Protein AF-A0A9P8DN96-F1 (afdb_monomer)

Mean predicted aligned error: 19.26 Å

Sequence (983 aa):
MSELDTTSGEGISDIEMGNIHRPLRRQDTARFALSTRSTFSTPLGRCNEANKQKIEEDDEVQRGKFRLEDLNIDVTQIISSLRSDLHFPVKEGYAMEDLPKFDDLTRYGITEDKERDLWEFEVHRLKDAASSVEPPFLEGDPVWFGQADTSGYNCLHRLAMQVSYAIDICIHDNELVMLEHEPRLANDTSYDIAHRRICKIFDQDQGSIRYKRRIKIDSHNDEALHDLLNYITAVLARLLMRSMNGKLWVDNCITVLAKFAAKCKIVGVDLPTAFEKTLQAHKDCQYRIAHESDVRGAQNAVEAIVSKSDDDRLAKQQKALQEDIDTSGARYFLEMDTFRHFISMLIESANVDLKWNEESEQKADIFETSTVIYHTGFDGKRTQLCQERDGNIGAASDQRVIDFAGVAFHIGLEIWEYLRQFDDREAPSYTTVTWSRKSFSESESTSRNTIKPHDTQVQLGNMKEIIGAMVPYMMYCGSFASALSTFANVVMTISDPSTPVRYYRQEPYLTTARINTSEYKRLRPPKVTGLARNVFETDMAKKARCGELNNQLQKKKFEVGQHWTIDEKAVIIQHGWYSYITLGVCAFMIAGGVAAIAIGEKANGVDPSNLTALAWAAAGFAMVFFKSLRVQDWPWRDFLRGRVVCRSVSEVVSVTRMHHQDLIAILLRMESRNVLHTRGPFNTLFSRKADDGFSIDVPLLTNTVIDGGYIFIRVDSNAGPALVALRTSNAGIYHSISQKDGLEDGEGFVCRDLIDATGLEVRGHDKPLPFYAISTNDLRWNRLLALRYLIASDTTVTTLATTATTALVETTSTAVAESTTTTEEPACVETQVVVNPGFDDSASSKSPWSGDGSIITDGANSAPNAISFVFSNGGGDAQISQTLTKLDGTYRLSYNWGVFSGVGVGAGFSCSITPKVGGDVLLGVYPGDYTGWIPESQTWSSAGNAVAQADLSLVLACSGEYDQLTINVDDITFTKLCGPQAS

pLDDT: mean 73.38, std 22.49, range [20.88, 97.75]

Radius of gyration: 34.82 Å; Cα contacts (8 Å, |Δi|>4): 1584; chains: 1; bounding box: 104×92×98 Å

Organism: NCBI:txid1042133

Secondary structure (DSSP, 8-state):
-------------------------S-TTS-----------------SHHHHHHHHHHHHHT-----GGG----HHHHHHHTTTTT-EEEETTEEE-S---TT-STTTT--HHHHHHHHHHHHHHHHHHHH-SSPP---S-HHHH-BSSHHHHHHHHHHHHHHHHHHHHHHHHHHHHHHHH-TTT--HHHHHHHHHHHHHHEETTTTEE--SS--S-SSSHHHHHHHHHHHHHHHHHHHHHHHEE-HHHHHHHHHHHHHHHHHHHHHHHTHHHHHHHHHHHHHHHHHHHHHHHHHTTSSSSSGGGS---HHHHHHHHHHHHHH-TTTSSHHHHHHHHHHHHHHHHHHHHHHHTTS--TTSSS-TT--EEEEEEEE-SSTT-EEEEEE-TTS-EEEE--HHHHHHHHHHHHHHHHHHTTSPPP--SS-S--EEEEEEEEE--TT--S---------EEEEE-BHHHHHHHHHHHHHHSSSHHHHHHHHHHHHHHHS-TTS--EE-PPPPEEEEEEEEEHHHHHT--TT---HHHHHHHSHHHHHTTS-HHHHHHHHHHHHHHHTSEE-SS-EEEE-HHHHHHHHHHHHHHHHHHHHHHHS----TT--HHHHHHHHHHHHHHHHHHHHHTT-S---HHHHTTTEEEE-BHHHHHHHH---HHHHHHHHHHHTTTS---EESTT-TT-S-B-TTSEE--SPEEHHHHHHTTEEEEEEEETTEEEEEEEE--TT-S-EEE-SSS-S-STTSEEE-----GGG-----S-SPPPPEE-B-----EEEEEE------TT-EEE--------PPPP-------------PPPP---EE--SSTTSTT-TT--TT-EES-EEESSS-SSSS-EEEEEEETTEEEEEEEEEEEEE-SEEEEEEEEEEEEEES--SEEEEEEEEEETTEE-PPB---S----EEEEEEEE-TT--EEEEEEEEEEEEEEE-SEEEEEEEEEEEEE--GGG--

Foldseek 3Di:
DDDDDDDDDDDDDDDDDDDDDDDDDDDPPFPPCDDDPDPPDDDDDDDDPVVVVVVVVVVVVQQDADDLVPQDFDLVVLLVCLPLCAWPDLDDVDTDGNHDDALDCVLLPDDPVRLSVQLSVLLVLLCCLQSDPAFDAQDDDLPQQWWLDLVSLVSLQLLLVLLLLLLLLSQLLLLLSCCQPPVLPRDVPSNVVSVVVLVQQADQVVLDGPDPDDSADDPCRLVNSLSLLSRLLSLVSNLQSNWWDFPLSSSLLSSLSSSSSSSSSSCSVPVSVSSNSSVVSVVVSVVVVVVVDVVVDDDDDPPVPPDDDVVVSVVSVVVVVVPPSSPDCVLVSLSNCLSSVLVSVLSNLLSVLSHEPPPDPDRSSQFKKKKKWAAQLAPRWIKIWIQGGNGWIKIATAQSLVQSLVSLVVSLCSQVVPQDADDPPPDPKKKKKWKFKDAPDPDPPDDPDPPDTPTDMGIGTTVSVVSSNSSSVSCNHDLNSLSVVVSQVSQQVSDDPVGGMGTNRDHDMIMMMMMHMPNNVVPFDPLFDAEVVQVCVDVSRVCSVVRPPVNVVLNVVLVQVVPWDFDQAWTKDQQQVLLVVLVVVLVVLLVVLVVLVVPPDDPPPDDSVVSNVVSNVVSVVSSVVSQCQQEPDADPVQSNVRMGIAQELSSCCSRPVDDSLSVLLSCLQCLSPHNFAEDEWACPSRPHHDPSTRYHHDWHWPSSVSSSAKQWFWFQFPLGIKIKIDGHHNNGSMDMDDQAWWLPPQPIKMFPPDPPCPPDPDPDPPDDADETEIDRDTTHGDHGRYSDDPPPPGHTYTYDDDDDDDDDDDDDDDDDDDDDDDDDPPADDWAWQDDCQFCPPDQFDSPPKDWDFGWDQPQGPPPRIWTKDKDFDFWDKTKIKHKTFFAFAKKKKKKKKWWADFAQADPWKWKWWWKDKAPRTDDIDIDTDGTRIDMDMDMDTPVRDTDGMTMTMIMMIMGHGTRMTMMIMGRTTIIHDDDPVRD

Nearest PDB structures (foldseek):
  2zex-assembly1_A  TM=6.547E-01  e=2.266E-07  Caldanaerobius polysaccharolyticus
  8qpq-assembly1_TA  TM=4.634E-01  e=6.586E-05  Haloferax tailed virus 1
  5w6h-assembly1_C  TM=5.879E-01  e=4.052E-04  Kuttervirus CBA120
  8iqe-assembly1_D  TM=6.387E-01  e=3.882E-03  Klebsiella phage VLC6
  8h3s-assembly1_A  TM=5.388E-01  e=3.399E-03  Homo sapiens

Solvent-accessible surface area (backbone atoms only — not comparable to full-atom values): 55666 Å² total; per-residue (Å²): 133,81,86,78,92,88,89,87,85,87,88,81,82,89,80,85,85,81,82,90,82,82,91,80,83,96,67,94,84,74,80,91,80,66,72,83,85,80,83,82,87,76,83,93,78,93,68,72,62,66,56,48,51,51,53,55,51,55,64,58,75,49,70,47,68,80,51,80,89,73,66,82,78,63,60,73,60,34,55,62,55,71,47,38,28,58,52,34,79,74,49,94,97,39,64,48,61,79,44,87,69,73,68,68,45,51,88,79,73,44,51,72,68,59,46,49,56,44,32,50,51,33,40,53,54,37,50,50,40,43,70,46,88,66,62,72,67,61,62,84,62,54,77,64,39,28,41,38,36,59,65,16,39,46,44,44,21,34,46,34,51,42,51,50,50,21,48,32,52,55,48,32,58,42,34,51,54,26,54,75,74,44,58,90,74,36,52,65,68,61,32,52,50,24,47,53,52,49,62,69,43,40,36,79,92,74,75,41,69,67,60,97,60,82,57,76,56,94,58,62,42,59,60,51,44,43,30,50,51,50,33,57,50,26,52,47,42,32,42,55,65,57,38,40,48,31,65,76,54,56,43,48,52,46,43,51,52,14,38,49,52,48,42,34,51,56,37,45,69,43,47,69,66,39,52,53,51,52,55,46,52,48,53,55,48,54,52,50,55,54,58,49,47,70,72,59,73,83,77,92,79,72,80,72,82,80,71,93,54,60,56,58,51,57,50,49,52,53,47,52,65,68,73,54,60,89,79,62,62,59,58,60,56,50,58,49,48,55,56,50,56,46,51,50,51,45,53,49,41,37,37,52,68,52,34,66,61,85,93,46,96,60,58,71,39,53,37,60,28,30,28,37,37,41,52,71,53,47,77,88,38,49,36,38,44,29,34,42,58,83,61,26,42,32,30,25,31,23,70,60,24,54,27,41,22,46,50,23,44,52,56,29,47,54,35,56,75,67,56,72,69,55,80,73,87,80,63,92,44,32,33,35,42,38,36,43,77,45,73,75,67,85,86,77,86,80,73,87,70,84,76,69,83,76,69,46,68,44,35,33,47,38,27,44,62,45,50,51,51,44,44,37,44,25,35,37,42,66,58,25,21,25,55,50,43,53,47,52,53,52,52,46,70,73,34,52,87,90,58,54,46,46,65,38,62,60,80,74,57,39,38,39,43,33,44,36,24,46,56,31,63,71,76,50,60,95,87,54,48,58,56,62,64,32,50,71,71,31,64,64,52,45,48,47,70,71,28,73,71,56,27,55,52,49,35,56,54,48,58,58,55,72,74,45,51,66,41,52,38,32,47,34,40,86,49,40,69,58,40,54,48,52,52,48,53,31,50,48,39,39,50,51,20,54,48,52,54,70,55,76,72,80,58,88,91,65,60,48,66,57,49,28,53,48,23,47,52,50,29,51,51,49,54,54,50,69,51,53,75,51,34,89,74,65,56,66,80,33,44,77,66,15,36,46,57,26,48,33,51,66,29,45,27,62,72,69,69,52,55,67,57,61,53,50,16,49,50,54,47,37,52,91,76,52,62,56,23,29,19,61,66,45,32,81,90,50,90,47,65,40,95,83,24,22,26,32,79,60,77,43,38,58,67,32,45,41,69,19,34,37,47,72,36,40,33,35,29,92,90,44,51,27,38,40,39,49,69,39,40,80,71,29,52,57,46,70,48,66,39,76,55,50,38,79,61,72,85,45,43,29,27,66,83,60,75,72,67,89,80,61,85,78,87,70,91,88,64,88,60,69,73,43,58,56,45,65,54,64,54,50,45,82,47,76,51,29,52,60,76,78,81,58,80,83,30,40,39,41,49,87,75,80,84,79,82,79,85,75,82,87,80,88,83,89,82,93,78,85,91,78,90,76,84,69,78,81,76,76,68,70,43,70,70,58,70,60,38,34,34,61,88,32,99,85,45,60,64,79,48,44,75,53,61,43,80,39,66,78,85,35,86,53,79,58,17,18,41,36,37,80,36,48,72,28,32,48,75,46,38,37,34,36,82,39,64,67,46,72,44,32,29,40,39,32,32,31,35,28,31,75,52,67,38,71,62,58,98,39,46,48,32,34,46,31,39,30,56,54,89,47,75,52,83,58,48,67,52,58,63,81,37,66,84,43,82,46,77,50,79,50,63,47,84,82,43,76,39,66,64,41,39,41,32,43,41,36,40,39,37,42,39,24,52,30,40,32,40,37,41,27,52,43,41,41,26,35,50,45,72,86,76,56,113

Structure (mmCIF, N/CA/C/O backbone):
data_AF-A0A9P8DN96-F1
#
_entry.id   AF-A0A9P8DN96-F1
#
loop_
_atom_site.group_PDB
_atom_site.id
_atom_site.type_symbol
_atom_site.label_atom_id
_atom_site.label_alt_id
_atom_site.label_comp_id
_atom_site.label_asym_id
_atom_site.label_entity_id
_atom_site.label_seq_id
_atom_site.pdbx_PDB_ins_code
_atom_site.Cartn_x
_atom_site.Cartn_y
_atom_site.Cartn_z
_atom_site.occupancy
_atom_site.B_iso_or_equiv
_atom_site.auth_seq_id
_atom_site.auth_comp_id
_atom_site.auth_asym_id
_atom_site.auth_atom_id
_atom_site.pdbx_PDB_model_num
ATOM 1 N N . MET A 1 1 ? -21.636 57.018 34.231 1.00 31.56 1 MET A N 1
ATOM 2 C CA . MET A 1 1 ? -21.429 58.219 35.073 1.00 31.56 1 MET A CA 1
ATOM 3 C C . MET A 1 1 ? -20.075 58.073 35.743 1.00 31.56 1 MET A C 1
ATOM 5 O O . MET A 1 1 ? -19.783 56.955 36.140 1.00 31.56 1 MET A O 1
ATOM 9 N N . SER A 1 2 ? -19.303 59.162 35.829 1.00 28.38 2 SER A N 1
ATOM 10 C CA . SER A 1 2 ? -18.057 59.301 36.613 1.00 28.38 2 SER A CA 1
ATOM 11 C C . SER A 1 2 ? -16.986 58.204 36.451 1.00 28.38 2 SER A C 1
ATOM 13 O O . SER A 1 2 ? -16.867 57.303 37.277 1.00 28.38 2 SER A O 1
ATOM 15 N N . GLU A 1 3 ? -16.180 58.343 35.397 1.00 23.12 3 GLU A N 1
ATOM 16 C CA . GLU A 1 3 ? -14.774 58.821 35.466 1.00 23.12 3 GLU A CA 1
ATOM 17 C C . GLU A 1 3 ? -14.313 59.417 36.830 1.00 23.12 3 GLU A C 1
ATOM 19 O O . GLU A 1 3 ? -15.134 59.990 37.547 1.00 23.12 3 GLU A O 1
ATOM 24 N N . LEU A 1 4 ? -13.032 59.409 37.239 1.00 27.17 4 LEU A N 1
ATOM 25 C CA . LEU A 1 4 ? -11.753 59.002 36.607 1.00 27.17 4 LEU A CA 1
ATOM 26 C C . LEU A 1 4 ? -10.654 58.828 37.699 1.00 27.17 4 LEU A C 1
ATOM 28 O O . LEU A 1 4 ? -10.848 59.326 38.805 1.00 27.17 4 LEU A O 1
ATOM 32 N N . ASP A 1 5 ? -9.497 58.247 37.325 1.00 24.75 5 ASP A N 1
ATOM 33 C CA . ASP A 1 5 ? -8.143 58.446 37.918 1.00 24.75 5 ASP A CA 1
ATOM 34 C C . ASP A 1 5 ? -7.866 58.037 39.390 1.00 24.75 5 ASP A C 1
ATOM 36 O O . ASP A 1 5 ? -8.765 57.995 40.221 1.00 24.75 5 ASP A O 1
ATOM 40 N N . THR A 1 6 ? -6.641 57.724 39.856 1.00 26.05 6 THR A N 1
ATOM 41 C CA . THR A 1 6 ? -5.240 57.545 39.341 1.00 26.05 6 THR A CA 1
ATOM 42 C C . THR A 1 6 ? -4.488 56.690 40.416 1.00 26.05 6 THR A C 1
ATOM 44 O O . THR A 1 6 ? -5.012 56.579 41.523 1.00 26.05 6 THR A O 1
ATOM 47 N N . THR A 1 7 ? -3.292 56.066 40.347 1.00 25.69 7 THR A N 1
ATOM 48 C CA . THR A 1 7 ? -2.218 55.608 39.400 1.00 25.69 7 THR A CA 1
ATOM 49 C C . THR A 1 7 ? -1.186 54.835 40.278 1.00 25.69 7 THR A C 1
ATOM 51 O O . THR A 1 7 ? -1.193 55.051 41.487 1.00 25.69 7 THR A O 1
ATOM 54 N N . SER A 1 8 ? -0.207 54.017 39.859 1.00 24.66 8 SER A N 1
ATOM 55 C CA . SER A 1 8 ? 0.212 53.313 38.618 1.00 24.66 8 SER A CA 1
ATOM 56 C C . SER A 1 8 ? 1.444 52.439 38.977 1.00 24.66 8 SER A C 1
ATOM 58 O O . SER A 1 8 ? 2.159 52.815 39.905 1.00 24.66 8 SER A O 1
ATOM 60 N N . GLY A 1 9 ? 1.781 51.367 38.241 1.00 22.97 9 GLY A N 1
ATOM 61 C CA . GLY A 1 9 ? 3.020 50.605 38.513 1.00 22.97 9 GLY A CA 1
ATOM 62 C C . GLY A 1 9 ? 3.335 49.458 37.541 1.00 22.97 9 GLY A C 1
ATOM 63 O O . GLY A 1 9 ? 2.833 48.362 37.731 1.00 22.97 9 GLY A O 1
ATOM 64 N N . GLU A 1 10 ? 4.167 49.757 36.538 1.00 24.59 10 GLU A N 1
ATOM 65 C CA . GLU A 1 10 ? 5.021 48.860 35.724 1.00 24.59 10 GLU A CA 1
ATOM 66 C C . GLU A 1 10 ? 4.497 47.454 35.346 1.00 24.59 10 GLU A C 1
ATOM 68 O O . GLU A 1 10 ? 4.572 46.501 36.118 1.00 24.59 10 GLU A O 1
ATOM 73 N N . GLY A 1 11 ? 4.086 47.305 34.081 1.00 23.06 11 GLY A N 1
ATOM 74 C CA . GLY A 1 11 ? 4.017 46.012 33.391 1.00 23.06 11 GLY A CA 1
ATOM 75 C C . GLY A 1 11 ? 5.224 45.813 32.466 1.00 23.06 11 GLY A C 1
ATOM 76 O O . GLY A 1 11 ? 5.764 46.789 31.942 1.00 23.06 11 GLY A O 1
ATOM 77 N N . ILE A 1 12 ? 5.627 44.559 32.245 1.00 23.53 12 ILE A N 1
ATOM 78 C CA . ILE A 1 12 ? 6.636 44.171 31.248 1.00 23.53 12 ILE A CA 1
ATOM 79 C C . ILE A 1 12 ? 5.972 43.247 30.220 1.00 23.53 12 ILE A C 1
ATOM 81 O O . ILE A 1 12 ? 5.240 42.337 30.592 1.00 23.53 12 ILE A O 1
ATOM 85 N N . SER A 1 13 ? 6.243 43.558 28.951 1.00 23.08 13 SER A N 1
ATOM 86 C CA . SER A 1 13 ? 5.777 42.956 27.693 1.00 23.08 13 SER A CA 1
ATOM 87 C C . SER A 1 13 ? 5.281 41.507 27.712 1.00 23.08 13 SER A C 1
ATOM 89 O O . SER A 1 13 ? 5.973 40.602 28.181 1.00 23.08 13 SER A O 1
ATOM 91 N N . ASP A 1 14 ? 4.158 41.307 27.026 1.00 23.97 14 ASP A N 1
ATOM 92 C CA . ASP A 1 14 ? 3.633 40.024 26.570 1.00 23.97 14 ASP A CA 1
ATOM 93 C C . ASP A 1 14 ? 4.664 39.207 25.767 1.00 23.97 14 ASP A C 1
ATOM 95 O O . ASP A 1 14 ? 5.520 39.753 25.066 1.00 23.97 14 ASP A O 1
ATOM 99 N N . ILE A 1 15 ? 4.535 37.879 25.828 1.00 21.77 15 ILE A N 1
ATOM 100 C CA . ILE A 1 15 ? 5.179 36.936 24.906 1.00 21.77 15 ILE A CA 1
ATOM 101 C C . ILE A 1 15 ? 4.061 36.092 24.295 1.00 21.77 15 ILE A C 1
ATOM 103 O O . ILE A 1 15 ? 3.437 35.280 24.979 1.00 21.77 15 ILE A O 1
ATOM 107 N N . GLU A 1 16 ? 3.779 36.315 23.014 1.00 21.89 16 GLU A N 1
ATOM 108 C CA . GLU A 1 16 ? 2.697 35.637 22.301 1.00 21.89 16 GLU A CA 1
ATOM 109 C C . GLU A 1 16 ? 3.045 34.164 22.031 1.00 21.89 16 GLU A C 1
ATOM 111 O O . GLU A 1 16 ? 4.085 33.845 21.452 1.00 21.89 16 GLU A O 1
ATOM 116 N N . MET A 1 17 ? 2.155 33.243 22.416 1.00 21.45 17 MET A N 1
ATOM 117 C CA . MET A 1 17 ? 2.276 31.831 22.040 1.00 21.45 17 MET A CA 1
ATOM 118 C C . MET A 1 17 ? 1.850 31.643 20.578 1.00 21.45 17 MET A C 1
ATOM 120 O O . MET A 1 17 ? 0.663 31.668 20.253 1.00 21.45 17 MET A O 1
ATOM 124 N N . GLY A 1 18 ? 2.833 31.468 19.692 1.00 22.28 18 GLY A N 1
ATOM 125 C CA . GLY A 1 18 ? 2.618 31.334 18.250 1.00 22.28 18 GLY A CA 1
ATOM 126 C C . GLY A 1 18 ? 1.858 30.061 17.856 1.00 22.28 18 GLY A C 1
ATOM 127 O O . GLY A 1 18 ? 2.308 28.947 18.116 1.00 22.28 18 GLY A O 1
ATOM 128 N N . ASN A 1 19 ? 0.725 30.226 17.169 1.00 22.11 19 ASN A N 1
ATOM 129 C CA . ASN A 1 19 ? -0.093 29.117 16.673 1.00 22.11 19 ASN A CA 1
ATOM 130 C C . ASN A 1 19 ? 0.519 28.469 15.418 1.00 22.11 19 ASN A C 1
ATOM 132 O O . ASN A 1 19 ? 0.612 29.099 14.365 1.00 22.11 19 ASN A O 1
ATOM 136 N N . ILE A 1 20 ? 0.872 27.182 15.498 1.00 22.84 20 ILE A N 1
ATOM 137 C CA . ILE A 1 20 ? 1.412 26.407 14.369 1.00 22.84 20 ILE A CA 1
ATOM 138 C C . ILE A 1 20 ? 0.296 25.564 13.739 1.00 22.84 20 ILE A C 1
ATOM 140 O O . ILE A 1 20 ? 0.034 24.438 14.164 1.00 22.84 20 ILE A O 1
ATOM 144 N N . HIS A 1 21 ? -0.354 26.086 12.696 1.00 21.95 21 HIS A N 1
ATOM 145 C CA . HIS A 1 21 ? -1.322 25.343 11.879 1.00 21.95 21 HIS A CA 1
ATOM 146 C C . HIS A 1 21 ? -1.076 25.566 10.377 1.00 21.95 21 HIS A C 1
ATOM 148 O O . HIS A 1 21 ? -1.223 26.672 9.864 1.00 21.95 21 HIS A O 1
ATOM 154 N N . ARG A 1 22 ? -0.756 24.486 9.650 1.00 23.12 22 ARG A N 1
ATOM 155 C CA . ARG A 1 22 ? -0.830 24.400 8.180 1.00 23.12 22 ARG A CA 1
ATOM 156 C C . ARG A 1 22 ? -1.598 23.128 7.787 1.00 23.12 22 ARG A C 1
ATOM 158 O O . ARG A 1 22 ? -1.266 22.059 8.301 1.00 23.12 22 ARG A O 1
ATOM 165 N N . PRO A 1 23 ? -2.596 23.196 6.889 1.00 21.98 23 PRO A N 1
ATOM 166 C CA . PRO A 1 23 ? -3.298 22.014 6.397 1.00 21.98 23 PRO A CA 1
ATOM 167 C C . PRO A 1 23 ? -2.487 21.331 5.286 1.00 21.98 23 PRO A C 1
ATOM 169 O O . PRO A 1 23 ? -1.972 22.007 4.400 1.00 21.98 23 PRO A O 1
ATOM 172 N N . LEU A 1 24 ? -2.404 19.995 5.279 1.00 25.84 24 LEU A N 1
ATOM 173 C CA . LEU A 1 24 ? -1.825 19.262 4.146 1.00 25.84 24 LEU A CA 1
ATOM 174 C C . LEU A 1 24 ? -2.531 17.935 3.827 1.00 25.84 24 LEU A C 1
ATOM 176 O O . LEU A 1 24 ? -3.251 17.364 4.645 1.00 25.84 24 LEU A O 1
ATOM 180 N N . ARG A 1 25 ? -2.325 17.548 2.564 1.00 26.11 25 ARG A N 1
ATOM 181 C CA . ARG A 1 25 ? -3.023 16.584 1.697 1.00 26.11 25 ARG A CA 1
ATOM 182 C C . ARG A 1 25 ? -3.004 15.113 2.166 1.00 26.11 25 ARG A C 1
ATOM 184 O O . ARG A 1 25 ? -2.449 14.758 3.195 1.00 26.11 25 ARG A O 1
ATOM 191 N N . ARG A 1 26 ? -3.654 14.253 1.374 1.00 25.89 26 ARG A N 1
ATOM 192 C CA . ARG A 1 26 ? -4.036 12.857 1.666 1.00 25.89 26 ARG A CA 1
ATOM 193 C C . ARG A 1 26 ? -3.108 11.835 0.965 1.00 25.89 26 ARG A C 1
ATOM 195 O O . ARG A 1 26 ? -3.605 10.923 0.318 1.00 25.89 26 ARG A O 1
ATOM 202 N N . GLN A 1 27 ? -1.781 12.002 1.060 1.00 26.36 27 GLN A N 1
ATOM 203 C CA . GLN A 1 27 ? -0.774 11.249 0.268 1.00 26.36 27 GLN A CA 1
ATOM 204 C C . GLN A 1 27 ? 0.034 10.173 1.046 1.00 26.36 27 GLN A C 1
ATOM 206 O O . GLN A 1 27 ? 0.905 9.510 0.478 1.00 26.36 27 GLN A O 1
ATOM 211 N N . ASP A 1 28 ? -0.252 9.949 2.331 1.00 27.72 28 ASP A N 1
ATOM 212 C CA . ASP A 1 28 ? 0.666 9.255 3.255 1.00 27.72 28 ASP A CA 1
ATOM 213 C C . ASP A 1 28 ? 0.534 7.712 3.285 1.00 27.72 28 ASP A C 1
ATOM 215 O O . ASP A 1 28 ? 0.379 7.108 4.342 1.00 27.72 28 ASP A O 1
ATOM 219 N N . THR A 1 29 ? 0.590 7.047 2.124 1.00 27.12 29 THR A N 1
ATOM 220 C CA . THR A 1 29 ? 0.720 5.564 2.031 1.00 27.12 29 THR A CA 1
ATOM 221 C C . THR A 1 29 ? 1.716 5.057 0.978 1.00 27.12 29 THR A C 1
ATOM 223 O O . THR A 1 29 ? 1.993 3.860 0.950 1.00 27.12 29 THR A O 1
ATOM 226 N N . ALA A 1 30 ? 2.292 5.929 0.139 1.00 24.88 30 ALA A N 1
ATOM 227 C CA . ALA A 1 30 ? 3.125 5.519 -1.004 1.00 24.88 30 ALA A CA 1
ATOM 228 C C . ALA A 1 30 ? 4.622 5.898 -0.918 1.00 24.88 30 ALA A C 1
ATOM 230 O O . ALA A 1 30 ? 5.419 5.386 -1.697 1.00 24.88 30 ALA A O 1
ATOM 231 N N . ARG A 1 31 ? 5.029 6.789 0.001 1.00 24.17 31 ARG A N 1
ATOM 232 C CA . ARG A 1 31 ? 6.336 7.486 -0.075 1.00 24.17 31 ARG A CA 1
ATOM 233 C C . ARG A 1 31 ? 7.511 6.882 0.720 1.00 24.17 31 ARG A C 1
ATOM 235 O O . ARG A 1 31 ? 8.610 7.417 0.641 1.00 24.17 31 ARG A O 1
ATOM 242 N N . PHE A 1 32 ? 7.345 5.745 1.401 1.00 26.28 32 PHE A N 1
ATOM 243 C CA . PHE A 1 32 ? 8.449 5.034 2.078 1.00 26.28 32 PHE A CA 1
ATOM 244 C C . PHE A 1 32 ? 9.059 3.934 1.186 1.00 26.28 32 PHE A C 1
ATOM 246 O O . PHE A 1 32 ? 8.855 2.741 1.416 1.00 26.28 32 PHE A O 1
ATOM 253 N N . ALA A 1 33 ? 9.789 4.335 0.137 1.00 26.48 33 ALA A N 1
ATOM 254 C CA . ALA A 1 33 ? 10.378 3.411 -0.850 1.00 26.48 33 ALA A CA 1
ATOM 255 C C . ALA A 1 33 ? 11.802 3.784 -1.335 1.00 26.48 33 ALA A C 1
ATOM 257 O O . ALA A 1 33 ? 12.287 3.222 -2.320 1.00 26.48 33 ALA A O 1
ATOM 258 N N . LEU A 1 34 ? 12.489 4.707 -0.651 1.00 23.59 34 LEU A N 1
ATOM 259 C CA . LEU A 1 34 ? 13.868 5.133 -0.932 1.00 23.59 34 LEU A CA 1
ATOM 260 C C . LEU A 1 34 ? 14.624 5.293 0.407 1.00 23.59 34 LEU A C 1
ATOM 262 O O . LEU A 1 34 ? 14.101 5.965 1.286 1.00 23.59 34 LEU A O 1
ATOM 266 N N . SER A 1 35 ? 15.822 4.739 0.624 1.00 22.94 35 SER A N 1
ATOM 267 C CA . SER A 1 35 ? 16.661 3.873 -0.219 1.00 22.94 35 SER A CA 1
ATOM 268 C C . SER A 1 35 ? 17.218 2.665 0.570 1.00 22.94 35 SER A C 1
ATOM 270 O O . SER A 1 35 ? 16.972 2.482 1.757 1.00 22.94 35 SER A O 1
ATOM 272 N N . THR A 1 36 ? 17.936 1.767 -0.116 1.00 23.31 36 THR A N 1
ATOM 273 C CA . THR A 1 36 ? 18.709 0.665 0.499 1.00 23.31 36 THR A CA 1
ATOM 274 C C . THR A 1 36 ? 20.057 0.499 -0.213 1.00 23.31 36 THR A C 1
ATOM 276 O O . THR A 1 36 ? 20.360 -0.511 -0.851 1.00 23.31 36 THR A O 1
ATOM 279 N N . ARG A 1 37 ? 20.894 1.540 -0.148 1.00 23.84 37 ARG A N 1
ATOM 280 C CA . ARG A 1 37 ? 22.195 1.603 -0.838 1.00 23.84 37 ARG A CA 1
ATOM 281 C C . ARG A 1 37 ? 23.301 0.823 -0.105 1.00 23.84 37 ARG A C 1
ATOM 283 O O . ARG A 1 37 ? 24.210 1.413 0.470 1.00 23.84 37 ARG A O 1
ATOM 290 N N . SER A 1 38 ? 23.269 -0.511 -0.153 1.00 22.78 38 SER A N 1
ATOM 291 C CA . SER A 1 38 ? 24.273 -1.365 0.510 1.00 22.78 38 SER A CA 1
ATOM 292 C C . SER A 1 38 ? 25.682 -1.233 -0.105 1.00 22.78 38 SER A C 1
ATOM 294 O O . SER A 1 38 ? 26.009 -1.884 -1.103 1.00 22.78 38 SER A O 1
ATOM 296 N N . THR A 1 39 ? 26.553 -0.424 0.499 1.00 20.88 39 THR A N 1
ATOM 297 C CA . THR A 1 39 ? 27.948 -0.229 0.066 1.00 20.88 39 THR A CA 1
ATOM 298 C C . THR A 1 39 ? 28.870 -1.369 0.515 1.00 20.88 39 THR A C 1
ATOM 300 O O . THR A 1 39 ? 29.684 -1.205 1.422 1.00 20.88 39 THR A O 1
ATOM 303 N N . PHE A 1 40 ? 28.799 -2.523 -0.153 1.00 21.03 40 PHE A N 1
ATOM 304 C CA . PHE A 1 40 ? 29.787 -3.599 0.013 1.00 21.03 40 PHE A CA 1
ATOM 305 C C . PHE A 1 40 ? 30.990 -3.422 -0.925 1.00 21.03 40 PHE A C 1
ATOM 307 O O . PHE A 1 40 ? 31.090 -4.040 -1.984 1.00 21.03 40 PHE A O 1
ATOM 314 N N . SER A 1 41 ? 31.949 -2.591 -0.515 1.00 22.31 41 SER A N 1
ATOM 315 C CA . SER A 1 41 ? 33.256 -2.488 -1.172 1.00 22.31 41 SER A CA 1
ATOM 316 C C . SER A 1 41 ? 34.226 -3.555 -0.646 1.00 22.31 41 SER A C 1
ATOM 318 O O . SER A 1 41 ? 34.826 -3.382 0.413 1.00 22.31 41 SER A O 1
ATOM 320 N N . THR A 1 42 ? 34.430 -4.640 -1.399 1.00 21.88 42 THR A N 1
ATOM 321 C CA . THR A 1 42 ? 35.539 -5.594 -1.180 1.00 21.88 42 THR A CA 1
ATOM 322 C C . THR A 1 42 ? 36.315 -5.851 -2.483 1.00 21.88 42 THR A C 1
ATOM 324 O O . THR A 1 42 ? 35.726 -5.815 -3.565 1.00 21.88 42 THR A O 1
ATOM 327 N N . PRO A 1 43 ? 37.650 -6.037 -2.426 1.00 22.42 43 PRO A N 1
ATOM 328 C CA . PRO A 1 43 ? 38.499 -6.075 -3.620 1.00 22.42 43 PRO A CA 1
ATOM 329 C C . PRO A 1 43 ? 38.458 -7.417 -4.373 1.00 22.42 43 PRO A C 1
ATOM 331 O O . PRO A 1 43 ? 38.174 -8.471 -3.811 1.00 22.42 43 PRO A O 1
ATOM 334 N N . LEU A 1 44 ? 38.790 -7.370 -5.670 1.00 26.75 44 LEU A N 1
ATOM 335 C CA . LEU A 1 44 ? 38.731 -8.506 -6.602 1.00 26.75 44 LEU A CA 1
ATOM 336 C C . LEU A 1 44 ? 39.575 -9.721 -6.167 1.00 26.75 44 LEU A C 1
ATOM 338 O O . LEU A 1 44 ? 40.782 -9.584 -5.967 1.00 26.75 44 LEU A O 1
ATOM 342 N N . GLY A 1 45 ? 38.997 -10.934 -6.195 1.00 26.16 45 GLY A N 1
ATOM 343 C CA . GLY A 1 45 ? 39.796 -12.156 -6.021 1.00 26.16 45 GLY A CA 1
ATOM 344 C C . GLY A 1 45 ? 39.083 -13.517 -5.966 1.00 26.16 45 GLY A C 1
ATOM 345 O O . GLY A 1 45 ? 39.138 -14.177 -4.940 1.00 26.16 45 GLY A O 1
ATOM 346 N N . ARG A 1 46 ? 38.568 -14.021 -7.101 1.00 26.08 46 ARG A N 1
ATOM 347 C CA . ARG A 1 46 ? 38.533 -15.477 -7.413 1.00 26.08 46 ARG A CA 1
ATOM 348 C C . ARG A 1 46 ? 37.708 -16.418 -6.486 1.00 26.08 46 ARG A C 1
ATOM 350 O O . ARG A 1 46 ? 38.192 -17.500 -6.168 1.00 26.08 46 ARG A O 1
ATOM 357 N N . CYS A 1 47 ? 36.452 -16.091 -6.153 1.00 26.16 47 CYS A N 1
ATOM 358 C CA . CYS A 1 47 ? 35.548 -16.971 -5.373 1.00 26.16 47 CYS A CA 1
ATOM 359 C C . CYS A 1 47 ? 34.099 -17.036 -5.923 1.00 26.16 47 CYS A C 1
ATOM 361 O O . CYS A 1 47 ? 33.163 -16.615 -5.248 1.00 26.16 47 CYS A O 1
ATOM 363 N N . ASN A 1 48 ? 33.887 -17.579 -7.133 1.00 37.12 48 ASN A N 1
ATOM 364 C CA . ASN A 1 48 ? 32.551 -17.590 -7.771 1.00 37.12 48 ASN A CA 1
ATOM 365 C C . ASN A 1 48 ? 31.790 -18.932 -7.732 1.00 37.12 48 ASN A C 1
ATOM 367 O O . ASN A 1 48 ? 30.577 -18.919 -7.911 1.00 37.12 48 ASN A O 1
ATOM 371 N N . GLU A 1 49 ? 32.443 -20.072 -7.486 1.00 29.84 49 GLU A N 1
ATOM 372 C CA . GLU A 1 49 ? 31.750 -21.377 -7.423 1.00 29.84 49 GLU A CA 1
ATOM 373 C C . GLU A 1 49 ? 31.230 -21.681 -6.009 1.00 29.84 49 GLU A C 1
ATOM 375 O O . GLU A 1 49 ? 30.060 -22.020 -5.850 1.00 29.84 49 GLU A O 1
ATOM 380 N N . ALA A 1 50 ? 32.037 -21.434 -4.969 1.00 26.73 50 ALA A N 1
ATOM 381 C CA . ALA A 1 50 ? 31.632 -21.634 -3.573 1.00 26.73 50 ALA A CA 1
ATOM 382 C C . ALA A 1 50 ? 30.436 -20.753 -3.156 1.00 26.73 50 ALA A C 1
ATOM 384 O O . ALA A 1 50 ? 29.521 -21.235 -2.495 1.00 26.73 50 ALA A O 1
ATOM 385 N N . ASN A 1 51 ? 30.394 -19.486 -3.593 1.00 32.38 51 ASN A N 1
ATOM 386 C CA . ASN A 1 51 ? 29.231 -18.622 -3.356 1.00 32.38 51 ASN A CA 1
ATOM 387 C C . ASN A 1 51 ? 27.982 -19.109 -4.102 1.00 32.38 51 ASN A C 1
ATOM 389 O O . ASN A 1 51 ? 26.878 -18.916 -3.607 1.00 32.38 51 ASN A O 1
ATOM 393 N N . LYS A 1 52 ? 28.138 -19.743 -5.272 1.00 32.16 52 LYS A N 1
ATOM 394 C CA . LYS A 1 52 ? 26.998 -20.281 -6.015 1.00 32.16 52 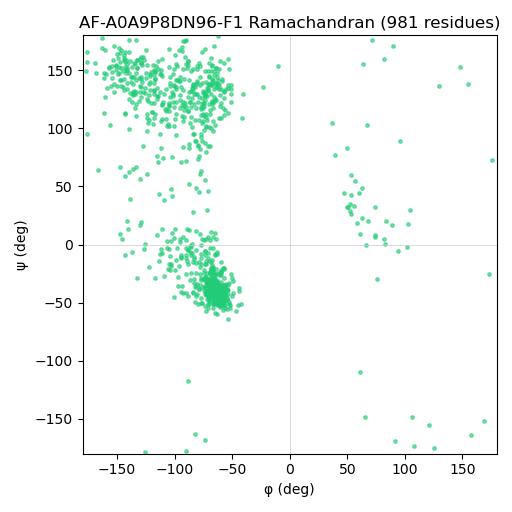LYS A CA 1
ATOM 395 C C . LYS A 1 52 ? 26.424 -21.519 -5.325 1.00 32.16 52 LYS A C 1
ATOM 397 O O . LYS A 1 52 ? 25.222 -21.550 -5.099 1.00 32.16 52 LYS A O 1
ATOM 402 N N . GLN A 1 53 ? 27.272 -22.466 -4.913 1.00 26.48 53 GLN A N 1
ATOM 403 C CA . GLN A 1 53 ? 26.823 -23.616 -4.121 1.00 26.48 53 GLN A CA 1
ATOM 404 C C . GLN A 1 53 ? 26.171 -23.180 -2.809 1.00 26.48 53 GLN A C 1
ATOM 406 O O . GLN A 1 53 ? 25.104 -23.681 -2.491 1.00 26.48 53 GLN A O 1
ATOM 411 N N . LYS A 1 54 ? 26.742 -22.200 -2.095 1.00 28.53 54 LYS A N 1
ATOM 412 C CA . LYS A 1 54 ? 26.150 -21.717 -0.843 1.00 28.53 54 LYS A CA 1
ATOM 413 C C . LYS A 1 54 ? 24.773 -21.070 -1.047 1.00 28.53 54 LYS A C 1
ATOM 415 O O . LYS A 1 54 ? 23.865 -21.341 -0.275 1.00 28.53 54 LYS A O 1
ATOM 420 N N . ILE A 1 55 ? 24.600 -20.269 -2.103 1.00 34.94 55 ILE A N 1
ATOM 421 C CA . ILE A 1 55 ? 23.285 -19.713 -2.461 1.00 34.94 55 ILE A CA 1
ATOM 422 C C . ILE A 1 55 ? 22.305 -20.833 -2.839 1.00 34.94 55 ILE A C 1
ATOM 424 O O . ILE A 1 55 ? 21.158 -20.782 -2.418 1.00 34.94 55 ILE A O 1
ATOM 428 N N . GLU A 1 56 ? 22.737 -21.852 -3.588 1.00 29.88 56 GLU A N 1
ATOM 429 C CA . GLU A 1 56 ? 21.884 -22.985 -3.976 1.00 29.88 56 GLU A CA 1
ATOM 430 C C . GLU A 1 56 ? 21.523 -23.893 -2.774 1.00 29.88 56 GLU A C 1
ATOM 432 O O . GLU A 1 56 ? 20.384 -24.348 -2.695 1.00 29.88 56 GLU A O 1
ATOM 437 N N . GLU A 1 57 ? 22.417 -24.079 -1.794 1.00 27.45 57 GLU A N 1
ATOM 438 C CA . GLU A 1 57 ? 22.124 -24.744 -0.510 1.00 27.45 57 GLU A CA 1
ATOM 439 C C . GLU A 1 57 ? 21.139 -23.927 0.349 1.00 27.45 57 GLU A C 1
ATOM 441 O O . GLU A 1 57 ? 20.157 -24.482 0.848 1.00 27.45 57 GLU A O 1
ATOM 446 N N . ASP A 1 58 ? 21.335 -22.608 0.475 1.00 31.81 58 ASP A N 1
ATOM 447 C CA . ASP A 1 58 ? 20.414 -21.722 1.204 1.00 31.81 58 ASP A CA 1
ATOM 448 C C . ASP A 1 58 ? 19.004 -21.688 0.549 1.00 31.81 58 ASP A C 1
ATOM 450 O O . ASP A 1 58 ? 17.997 -21.634 1.261 1.00 31.81 58 ASP A O 1
ATOM 454 N N . ASP A 1 59 ? 18.899 -21.793 -0.786 1.00 34.06 59 ASP A N 1
ATOM 455 C CA . ASP A 1 59 ? 17.628 -21.843 -1.550 1.00 34.06 59 ASP A CA 1
ATOM 456 C C . ASP A 1 59 ? 16.939 -23.237 -1.510 1.00 34.06 59 ASP A C 1
ATOM 458 O O . ASP A 1 59 ? 15.731 -23.355 -1.751 1.00 34.06 59 ASP A O 1
ATOM 462 N N . GLU A 1 60 ? 17.663 -24.319 -1.182 1.00 30.05 60 GLU A N 1
ATOM 463 C CA . GLU A 1 60 ? 17.065 -25.630 -0.853 1.00 30.05 60 GLU A CA 1
ATOM 464 C C . GLU A 1 60 ? 16.579 -25.680 0.605 1.00 30.05 60 GLU A C 1
ATOM 466 O O . GLU A 1 60 ? 15.450 -26.108 0.863 1.00 30.05 60 GLU A O 1
ATOM 471 N N . VAL A 1 61 ? 17.375 -25.177 1.556 1.00 37.94 61 VAL A N 1
ATOM 472 C CA . VAL A 1 61 ? 17.053 -25.167 2.999 1.00 37.94 61 VAL A CA 1
ATOM 473 C C . VAL A 1 61 ? 15.857 -24.258 3.337 1.00 37.94 61 VAL A C 1
ATOM 475 O O . VAL A 1 61 ? 15.200 -24.456 4.362 1.00 37.94 61 VAL A O 1
ATOM 478 N N . GLN A 1 62 ? 15.512 -23.293 2.477 1.00 43.19 62 GLN A N 1
ATOM 479 C CA . GLN A 1 62 ? 14.354 -22.403 2.661 1.00 43.19 62 GLN A CA 1
ATOM 480 C C . GLN A 1 62 ? 13.001 -22.953 2.163 1.00 43.19 62 GLN A C 1
ATOM 482 O O . GLN A 1 62 ? 11.986 -22.273 2.319 1.00 43.19 62 GLN A O 1
ATOM 487 N N . ARG A 1 63 ? 12.911 -24.170 1.602 1.00 47.50 63 ARG A N 1
ATOM 488 C CA . ARG A 1 63 ? 11.645 -24.709 1.038 1.00 47.50 63 ARG A CA 1
ATOM 489 C C . ARG A 1 63 ? 10.650 -25.258 2.077 1.00 47.50 63 ARG A C 1
ATOM 491 O O . ARG A 1 63 ? 10.047 -26.313 1.883 1.00 47.50 63 ARG A O 1
ATOM 498 N N . GLY A 1 64 ? 10.438 -24.527 3.169 1.00 56.44 64 GLY A N 1
ATOM 499 C CA . GLY A 1 64 ? 9.351 -24.797 4.109 1.00 56.44 64 GLY A CA 1
ATOM 500 C C . GLY A 1 64 ? 7.989 -24.483 3.481 1.00 56.44 64 GLY A C 1
ATOM 501 O O . GLY A 1 64 ? 7.695 -23.324 3.193 1.00 56.44 64 GLY A O 1
ATOM 502 N N . LYS A 1 65 ? 7.142 -25.503 3.303 1.00 67.62 65 LYS A N 1
ATOM 503 C CA . LYS A 1 65 ? 5.713 -25.341 2.993 1.00 67.62 65 LYS A CA 1
ATOM 504 C C . LYS A 1 65 ? 4.926 -25.414 4.299 1.00 67.62 65 LYS A C 1
ATOM 506 O O . LYS A 1 65 ? 5.052 -26.415 4.998 1.00 67.62 65 LYS A O 1
ATOM 511 N N . PHE A 1 66 ? 4.117 -24.396 4.602 1.00 80.06 66 PHE A N 1
ATOM 512 C CA . PHE A 1 66 ? 3.274 -24.383 5.803 1.00 80.06 66 PHE A CA 1
ATOM 513 C C . PHE A 1 66 ? 2.393 -25.639 5.897 1.00 80.06 66 PHE A C 1
ATOM 515 O O . PHE A 1 66 ? 1.753 -26.034 4.915 1.00 80.06 66 PHE A O 1
ATOM 522 N N . ARG A 1 67 ? 2.304 -26.208 7.102 1.00 79.44 67 ARG A N 1
ATOM 523 C CA . ARG A 1 67 ? 1.306 -27.205 7.500 1.00 79.44 67 ARG A CA 1
ATOM 524 C C . ARG A 1 67 ? 0.700 -26.768 8.825 1.00 79.44 67 ARG A C 1
ATOM 526 O O . ARG A 1 67 ? 1.415 -26.282 9.695 1.00 79.44 67 ARG A O 1
ATOM 533 N N . LEU A 1 68 ? -0.600 -26.995 9.000 1.00 80.69 68 LEU A N 1
ATOM 534 C CA . LEU A 1 68 ? -1.285 -26.663 10.253 1.00 80.69 68 LEU A CA 1
ATOM 535 C C . LEU A 1 68 ? -0.781 -27.520 11.431 1.00 80.69 68 LEU A C 1
ATOM 537 O O . LEU A 1 68 ? -0.762 -27.057 12.561 1.00 80.69 68 LEU A O 1
ATOM 541 N N . GLU A 1 69 ? -0.313 -28.737 11.143 1.00 79.50 69 GLU A N 1
ATOM 542 C CA . GLU A 1 69 ? 0.324 -29.656 12.099 1.00 79.50 69 GLU A CA 1
ATOM 543 C C . GLU A 1 69 ? 1.666 -29.135 12.649 1.00 79.50 69 GLU A C 1
ATOM 545 O O . GLU A 1 69 ? 2.045 -29.496 13.760 1.00 79.50 69 GLU A O 1
ATOM 550 N N . ASP A 1 70 ? 2.365 -28.270 11.902 1.00 79.56 70 ASP A N 1
ATOM 551 C CA . ASP A 1 70 ? 3.660 -27.697 12.298 1.00 79.56 70 ASP A CA 1
ATOM 552 C C . ASP A 1 70 ? 3.497 -26.396 13.126 1.00 79.56 70 ASP A C 1
ATOM 554 O O . ASP A 1 70 ? 4.486 -25.829 13.600 1.00 79.56 70 ASP A O 1
ATOM 558 N N . LEU A 1 71 ? 2.264 -25.892 13.296 1.00 84.50 71 LEU A N 1
ATOM 559 C CA . LEU A 1 71 ? 1.971 -24.633 13.990 1.00 84.50 71 LEU A CA 1
ATOM 560 C C . LEU A 1 71 ? 1.878 -24.836 15.511 1.00 84.50 71 LEU A C 1
ATOM 562 O O . LEU A 1 71 ? 0.821 -25.153 16.053 1.00 84.50 71 LEU A O 1
ATOM 566 N N . ASN A 1 72 ? 2.987 -24.593 16.210 1.00 84.88 72 ASN A N 1
ATOM 567 C CA . ASN A 1 72 ? 3.021 -24.551 17.671 1.00 84.88 72 ASN A CA 1
ATOM 568 C C . ASN A 1 72 ? 2.819 -23.116 18.195 1.00 84.88 72 ASN A C 1
ATOM 570 O O . ASN A 1 72 ? 3.609 -22.231 17.872 1.00 84.88 72 ASN A O 1
ATOM 574 N N . ILE A 1 73 ? 1.797 -22.902 19.031 1.00 89.88 73 ILE A N 1
ATOM 575 C CA . ILE A 1 73 ? 1.513 -21.631 19.719 1.00 89.88 73 ILE A CA 1
ATOM 576 C C . ILE A 1 73 ? 1.476 -21.913 21.228 1.00 89.88 73 ILE A C 1
ATOM 578 O O . ILE A 1 73 ? 0.497 -22.475 21.726 1.00 89.88 73 ILE A O 1
ATOM 582 N N . ASP A 1 74 ? 2.527 -21.535 21.963 1.00 90.81 74 ASP A N 1
ATOM 583 C CA . ASP A 1 74 ? 2.572 -21.715 23.421 1.00 90.81 74 ASP A CA 1
ATOM 584 C C . ASP A 1 74 ? 1.804 -20.592 24.128 1.00 90.81 74 ASP A C 1
ATOM 586 O O . ASP A 1 74 ? 2.346 -19.549 24.496 1.00 90.81 74 ASP A O 1
ATOM 590 N N . VAL A 1 75 ? 0.508 -20.831 24.330 1.00 91.38 75 VAL A N 1
ATOM 591 C CA . VAL A 1 75 ? -0.392 -19.918 25.048 1.00 91.38 75 VAL A CA 1
ATOM 592 C C . VAL A 1 75 ? 0.112 -19.604 26.460 1.00 91.38 75 VAL A C 1
ATOM 594 O O . VAL A 1 75 ? -0.032 -18.472 26.907 1.00 91.38 75 VAL A O 1
ATOM 597 N N . THR A 1 76 ? 0.745 -20.556 27.154 1.00 90.50 76 THR A N 1
ATOM 598 C CA . THR A 1 76 ? 1.272 -20.341 28.514 1.00 90.50 76 THR A CA 1
ATOM 599 C C . THR A 1 76 ? 2.369 -19.285 28.498 1.00 90.50 76 THR A C 1
ATOM 601 O O . THR A 1 76 ? 2.389 -18.369 29.321 1.00 90.50 76 THR A O 1
ATOM 604 N N . GLN A 1 77 ? 3.273 -19.400 27.527 1.00 88.75 77 GLN A N 1
ATOM 605 C CA . GLN A 1 77 ? 4.381 -18.474 27.372 1.00 88.75 77 GLN A CA 1
ATOM 606 C C . GLN A 1 77 ? 3.911 -17.105 26.857 1.00 88.75 77 GLN A C 1
ATOM 608 O O . GLN A 1 77 ? 4.373 -16.082 27.360 1.00 88.75 77 GLN A O 1
ATOM 613 N N . ILE A 1 78 ? 2.953 -17.074 25.925 1.00 91.81 78 ILE A N 1
ATOM 614 C CA . ILE A 1 78 ? 2.350 -15.837 25.402 1.00 91.81 78 ILE A CA 1
ATOM 615 C C . ILE A 1 78 ? 1.604 -15.074 26.507 1.00 91.81 78 ILE A C 1
ATOM 617 O O . ILE A 1 78 ? 1.734 -13.856 26.608 1.00 91.81 78 ILE A O 1
ATOM 621 N N . ILE A 1 79 ? 0.882 -15.776 27.388 1.00 91.62 79 ILE A N 1
ATOM 622 C CA . ILE A 1 79 ? 0.260 -15.166 28.571 1.00 91.62 79 ILE A CA 1
ATOM 623 C C . ILE A 1 79 ? 1.332 -14.600 29.516 1.00 91.62 79 ILE A C 1
ATOM 625 O O . ILE A 1 79 ? 1.169 -13.491 30.019 1.00 91.62 79 ILE A O 1
ATOM 629 N N . SER A 1 80 ? 2.476 -15.274 29.689 1.00 86.06 80 SER A N 1
ATOM 630 C CA . SER A 1 80 ? 3.583 -14.717 30.485 1.00 86.06 80 SER A CA 1
ATOM 631 C C . SER A 1 80 ? 4.216 -13.453 29.874 1.00 86.06 80 SER A C 1
ATOM 633 O O . SER A 1 80 ? 4.609 -12.560 30.623 1.00 86.06 80 SER A O 1
ATOM 635 N N . SER A 1 81 ? 4.240 -13.304 28.541 1.00 85.50 81 SER A N 1
ATOM 636 C CA . SER A 1 81 ? 4.700 -12.071 27.871 1.00 85.50 81 SER A CA 1
ATOM 637 C C . SER A 1 81 ? 3.649 -10.955 27.808 1.00 85.50 81 SER A C 1
ATOM 639 O O . SER A 1 81 ? 3.968 -9.834 27.410 1.00 85.50 81 SER A O 1
ATOM 641 N N . LEU A 1 82 ? 2.407 -11.182 28.259 1.00 87.69 82 LEU A N 1
ATOM 642 C CA . LEU A 1 82 ? 1.415 -10.103 28.366 1.00 87.69 82 LEU A CA 1
ATOM 643 C C . LEU A 1 82 ? 1.855 -8.993 29.335 1.00 87.69 82 LEU A C 1
ATOM 645 O O . LEU A 1 82 ? 1.433 -7.852 29.150 1.00 87.69 82 LEU A O 1
ATOM 649 N N . ARG A 1 83 ? 2.715 -9.289 30.321 1.00 85.94 83 ARG A N 1
ATOM 650 C CA . ARG A 1 83 ? 3.300 -8.297 31.244 1.00 85.94 83 ARG A CA 1
ATOM 651 C C . ARG A 1 83 ? 4.816 -8.123 31.077 1.00 85.94 83 ARG A C 1
ATOM 653 O O . ARG A 1 83 ? 5.539 -8.000 32.062 1.00 85.94 83 ARG A O 1
ATOM 660 N N . SER A 1 84 ? 5.308 -8.060 29.836 1.00 82.81 84 SER A N 1
ATOM 661 C CA . SER A 1 84 ? 6.702 -7.660 29.559 1.00 82.81 84 SER A CA 1
ATOM 662 C C . SER A 1 84 ? 7.070 -6.253 30.059 1.00 82.81 84 SER A C 1
ATOM 664 O O . SER A 1 84 ? 8.253 -5.969 30.187 1.00 82.81 84 SER A O 1
ATOM 666 N N . ASP A 1 85 ? 6.091 -5.406 30.396 1.00 79.12 85 ASP A N 1
ATOM 667 C CA . ASP A 1 85 ? 6.299 -4.173 31.168 1.00 79.12 85 ASP A CA 1
ATOM 668 C C . ASP A 1 85 ? 6.858 -4.442 32.581 1.00 79.12 85 ASP A C 1
ATOM 670 O O . ASP A 1 85 ? 7.717 -3.707 33.054 1.00 79.12 85 ASP A O 1
ATOM 674 N N . LEU A 1 86 ? 6.441 -5.528 33.240 1.00 84.75 86 LEU A N 1
ATOM 675 C CA . LEU A 1 86 ? 6.947 -5.899 34.567 1.00 84.75 86 LEU A CA 1
ATOM 676 C C . LEU A 1 86 ? 8.268 -6.678 34.507 1.00 84.75 86 LEU A C 1
ATOM 678 O O . LEU A 1 86 ? 9.042 -6.626 35.458 1.00 84.75 86 LEU A O 1
ATOM 682 N N . HIS A 1 87 ? 8.505 -7.441 33.434 1.00 82.25 87 HIS A N 1
ATOM 683 C CA . HIS A 1 87 ? 9.694 -8.287 33.305 1.00 82.25 87 HIS A CA 1
ATOM 684 C C . HIS A 1 87 ? 10.026 -8.588 31.830 1.00 82.25 87 HIS A C 1
ATOM 686 O O . HIS A 1 87 ? 9.403 -9.450 31.201 1.00 82.25 87 HIS A O 1
ATOM 692 N N . PHE A 1 88 ? 11.030 -7.907 31.270 1.00 83.50 88 PHE A N 1
ATOM 693 C CA . PHE A 1 88 ? 11.524 -8.141 29.907 1.00 83.50 88 PHE A CA 1
ATOM 694 C C . PHE A 1 88 ? 12.900 -8.835 29.922 1.00 83.50 88 PHE A C 1
ATOM 696 O O . PHE A 1 88 ? 13.876 -8.230 30.374 1.00 83.50 88 PHE A O 1
ATOM 703 N N . PRO A 1 89 ? 13.028 -10.084 29.434 1.00 75.94 89 PRO A N 1
ATOM 704 C CA . PRO A 1 89 ? 14.299 -10.805 29.427 1.00 75.94 89 PRO A CA 1
ATOM 705 C C . PRO A 1 89 ? 15.238 -10.272 28.334 1.00 75.94 89 PRO A C 1
ATOM 707 O O . PRO A 1 89 ? 14.961 -10.391 27.142 1.00 75.94 89 PRO A O 1
ATOM 710 N N . VAL A 1 90 ? 16.389 -9.730 28.738 1.00 69.50 90 VAL A N 1
ATOM 711 C CA . VAL A 1 90 ? 17.411 -9.197 27.816 1.00 69.50 90 VAL A CA 1
ATOM 712 C C . VAL A 1 90 ? 18.453 -10.266 27.488 1.00 69.50 90 VAL A C 1
ATOM 714 O O . VAL A 1 90 ? 18.849 -10.413 26.330 1.00 69.50 90 VAL A O 1
ATOM 717 N N . LYS A 1 91 ? 18.869 -11.036 28.504 1.00 64.75 91 LYS A N 1
ATOM 718 C CA . LYS A 1 91 ? 19.826 -12.150 28.419 1.00 64.75 91 LYS A CA 1
ATOM 719 C C . LYS A 1 91 ? 19.485 -13.258 29.415 1.00 64.75 91 LYS A C 1
ATOM 721 O O . LYS A 1 91 ? 18.712 -13.066 30.349 1.00 64.75 91 LYS A O 1
ATOM 726 N N . GLU A 1 92 ? 20.116 -14.419 29.251 1.00 59.97 92 GLU A N 1
ATOM 727 C CA . GLU A 1 92 ? 20.061 -15.495 30.243 1.00 59.97 92 GLU A CA 1
ATOM 728 C C . GLU A 1 92 ? 20.544 -14.981 31.616 1.00 59.97 92 GLU A C 1
ATOM 730 O O . GLU A 1 92 ? 21.684 -14.543 31.766 1.00 59.97 92 GLU A O 1
ATOM 735 N N . GLY A 1 93 ? 19.642 -14.978 32.604 1.00 62.28 93 GLY A N 1
ATOM 736 C CA . GLY A 1 93 ? 19.892 -14.448 33.950 1.00 62.28 93 GLY A CA 1
ATOM 737 C C . GLY A 1 93 ? 19.737 -12.928 34.129 1.00 62.28 93 GLY A C 1
ATOM 738 O O . GLY A 1 93 ? 19.926 -12.459 35.248 1.00 62.28 93 GLY A O 1
ATOM 739 N N . TYR A 1 94 ? 19.376 -12.167 33.086 1.00 67.56 94 TYR A N 1
ATOM 740 C CA . TYR A 1 94 ? 19.205 -10.708 33.153 1.00 67.56 94 TYR A CA 1
ATOM 741 C C . TYR A 1 94 ? 17.910 -10.243 32.476 1.00 67.56 94 TYR A C 1
ATOM 743 O O . TYR A 1 94 ? 17.722 -10.406 31.266 1.00 67.56 94 TYR A O 1
ATOM 751 N N . ALA A 1 95 ? 17.055 -9.590 33.256 1.00 73.06 95 ALA A N 1
ATOM 752 C CA . ALA A 1 95 ? 15.822 -8.960 32.805 1.00 73.06 95 ALA A CA 1
ATOM 753 C C . ALA A 1 95 ? 15.755 -7.499 33.268 1.00 73.06 95 ALA A C 1
ATOM 755 O O . ALA A 1 95 ? 16.468 -7.096 34.188 1.00 73.06 95 ALA A O 1
ATOM 756 N N . MET A 1 96 ? 14.900 -6.724 32.610 1.00 77.88 96 MET A N 1
ATOM 757 C CA . MET A 1 96 ? 14.516 -5.371 33.005 1.00 77.88 96 MET A CA 1
ATOM 758 C C . MET A 1 96 ? 13.118 -5.396 33.616 1.00 77.88 96 MET A C 1
ATOM 760 O O . MET A 1 96 ? 12.269 -6.171 33.179 1.00 77.88 96 MET A O 1
ATOM 764 N N . GLU A 1 97 ? 12.906 -4.553 34.619 1.00 83.50 97 GLU A N 1
ATOM 765 C CA . GLU A 1 97 ? 11.692 -4.478 35.435 1.00 83.50 97 GLU A CA 1
ATOM 766 C C . GLU A 1 97 ? 11.170 -3.029 35.419 1.00 83.50 97 GLU A C 1
ATOM 768 O O . GLU A 1 97 ? 11.930 -2.110 35.101 1.00 83.50 97 GLU A O 1
ATOM 773 N N . ASP A 1 98 ? 9.884 -2.830 35.723 1.00 82.94 98 ASP A N 1
ATOM 774 C CA . ASP A 1 98 ? 9.198 -1.522 35.745 1.00 82.94 98 ASP A CA 1
ATOM 775 C C . ASP A 1 98 ? 9.344 -0.684 34.446 1.00 82.94 98 ASP A C 1
ATOM 777 O O . ASP A 1 98 ? 9.544 0.535 34.468 1.00 82.94 98 ASP A O 1
ATOM 781 N N . LEU A 1 99 ? 9.227 -1.338 33.285 1.00 86.81 99 LEU A N 1
ATOM 782 C CA . LEU A 1 99 ? 9.285 -0.715 31.959 1.00 86.81 99 LEU A CA 1
ATOM 783 C C . LEU A 1 99 ? 7.950 -0.048 31.552 1.00 86.81 99 LEU A C 1
ATOM 785 O O . LEU A 1 99 ? 6.875 -0.492 31.961 1.00 86.81 99 LEU A O 1
ATOM 789 N N . PRO A 1 100 ? 7.972 0.977 30.672 1.00 88.00 100 PRO A N 1
ATOM 790 C CA . PRO A 1 100 ? 6.757 1.651 30.214 1.00 88.00 100 PRO A CA 1
ATOM 791 C C . PRO A 1 100 ? 5.761 0.723 29.509 1.00 88.00 100 PRO A C 1
ATOM 793 O O . PRO A 1 100 ? 6.109 -0.061 28.622 1.00 88.00 100 PRO A O 1
ATOM 796 N N . LYS A 1 101 ? 4.489 0.840 29.889 1.00 89.81 101 LYS A N 1
ATOM 797 C CA . LYS A 1 101 ? 3.408 -0.061 29.481 1.00 89.81 101 LYS A CA 1
ATOM 798 C C . LYS A 1 101 ? 2.689 0.424 28.218 1.00 89.81 101 LYS A C 1
ATOM 800 O O . LYS A 1 101 ? 1.984 1.432 28.235 1.00 89.81 101 LYS A O 1
ATOM 805 N N . PHE A 1 102 ? 2.793 -0.354 27.143 1.00 90.88 102 PHE A N 1
ATOM 806 C CA . PHE A 1 102 ? 2.049 -0.133 25.899 1.00 90.88 102 PHE A CA 1
ATOM 807 C C . PHE A 1 102 ? 0.664 -0.816 25.893 1.00 90.88 102 PHE A C 1
ATOM 809 O O . PHE A 1 102 ? 0.435 -1.790 26.612 1.00 90.88 102 PHE A O 1
ATOM 816 N N . ASP A 1 103 ? -0.248 -0.317 25.048 1.00 91.25 103 ASP A N 1
ATOM 817 C CA . ASP A 1 103 ? -1.688 -0.658 25.004 1.00 91.25 103 ASP A CA 1
ATOM 818 C C . ASP A 1 103 ? -2.442 -0.521 26.334 1.00 91.25 103 ASP A C 1
ATOM 820 O O . ASP A 1 103 ? -3.472 -1.165 26.521 1.00 91.25 103 ASP A O 1
ATOM 824 N N . ASP A 1 104 ? -1.979 0.342 27.241 1.00 91.69 104 ASP A N 1
ATOM 825 C CA . ASP A 1 104 ? -2.638 0.548 28.532 1.00 91.69 104 ASP A CA 1
ATOM 826 C C . ASP A 1 104 ? -4.150 0.821 28.387 1.00 91.69 104 ASP A C 1
ATOM 828 O O . ASP A 1 104 ? -4.574 1.762 27.701 1.00 91.69 104 ASP A O 1
ATOM 832 N N . LEU A 1 105 ? -4.953 -0.019 29.047 1.00 94.44 105 LEU A N 1
ATOM 833 C CA . LEU A 1 105 ? -6.404 0.111 29.157 1.00 94.44 105 LEU A CA 1
ATOM 834 C C . LEU A 1 105 ? -6.817 0.854 30.437 1.00 94.44 105 LEU A C 1
ATOM 836 O O . LEU A 1 105 ? -7.982 1.248 30.562 1.00 94.44 105 LEU A O 1
ATOM 840 N N . THR A 1 106 ? -5.898 1.076 31.384 1.00 93.62 106 THR A N 1
ATOM 841 C CA . THR A 1 106 ? -6.226 1.715 32.669 1.00 93.62 106 THR A CA 1
ATOM 842 C C . THR A 1 106 ? -6.571 3.192 32.501 1.00 93.62 106 THR A C 1
ATOM 844 O O . THR A 1 106 ? -7.585 3.636 33.047 1.00 93.62 106 THR A O 1
ATOM 847 N N . ARG A 1 107 ? -5.884 3.905 31.593 1.00 91.44 107 ARG A N 1
ATOM 848 C CA . ARG A 1 107 ? -6.286 5.218 31.039 1.00 91.44 107 ARG A CA 1
ATOM 849 C C . ARG A 1 107 ? -7.772 5.262 30.659 1.00 91.44 107 ARG A C 1
ATOM 851 O O . ARG A 1 107 ? -8.475 6.238 30.933 1.00 91.44 107 ARG A O 1
ATOM 858 N N . TYR A 1 108 ? -8.300 4.179 30.089 1.00 94.25 108 TYR A N 1
ATOM 859 C CA . TYR A 1 108 ? -9.686 4.090 29.623 1.00 94.25 108 TYR A CA 1
ATOM 860 C C . TYR A 1 108 ? -10.694 3.665 30.702 1.00 94.25 108 TYR A C 1
ATOM 862 O O . TYR A 1 108 ? -11.891 3.838 30.488 1.00 94.25 108 TYR A O 1
ATOM 870 N N . GLY A 1 109 ? -10.245 3.295 31.905 1.00 90.50 109 GLY A N 1
ATOM 871 C CA . GLY A 1 109 ? -11.099 2.962 33.056 1.00 90.50 109 GLY A CA 1
ATOM 872 C C . GLY A 1 109 ? -11.239 1.461 33.330 1.00 90.50 109 GLY A C 1
ATOM 873 O O . GLY A 1 109 ? -12.164 1.048 34.028 1.00 90.50 109 GLY A O 1
ATOM 874 N N . ILE A 1 110 ? -10.345 0.641 32.775 1.00 95.19 110 ILE A N 1
ATOM 875 C CA . ILE A 1 110 ? -10.243 -0.795 33.061 1.00 95.19 110 ILE A CA 1
ATOM 876 C C . ILE A 1 110 ? -9.247 -1.007 34.217 1.00 95.19 110 ILE A C 1
ATOM 878 O O . ILE A 1 110 ? -8.253 -0.298 34.311 1.00 95.19 110 ILE A O 1
ATOM 882 N N . THR A 1 111 ? -9.494 -1.955 35.122 1.00 94.88 111 THR A N 1
ATOM 883 C CA . THR A 1 111 ? -8.518 -2.326 36.167 1.00 94.88 111 THR A CA 1
ATOM 884 C C . THR A 1 111 ? -7.453 -3.269 35.603 1.00 94.88 111 THR A C 1
ATOM 886 O O . THR A 1 111 ? -7.768 -4.052 34.712 1.00 94.88 111 THR A O 1
ATOM 889 N N . GLU A 1 112 ? -6.223 -3.257 36.131 1.00 90.56 112 GLU A N 1
ATOM 890 C CA . GLU A 1 112 ? -5.129 -4.116 35.626 1.00 90.56 112 GLU A CA 1
ATOM 891 C C . GLU A 1 112 ? -5.479 -5.613 35.595 1.00 90.56 112 GLU A C 1
ATOM 893 O O . GLU A 1 112 ? -5.154 -6.295 34.627 1.00 90.56 112 GLU A O 1
ATOM 898 N N . ASP A 1 113 ? -6.198 -6.125 36.602 1.00 91.00 113 ASP A N 1
ATOM 899 C CA . ASP A 1 113 ? -6.690 -7.508 36.570 1.00 91.00 113 ASP A CA 1
ATOM 900 C C . ASP A 1 113 ? -7.628 -7.750 35.384 1.00 91.00 113 ASP A C 1
ATOM 902 O O . ASP A 1 113 ? -7.418 -8.677 34.612 1.00 91.00 113 ASP A O 1
ATOM 906 N N . LYS A 1 114 ? -8.619 -6.874 35.178 1.00 94.38 114 LYS A N 1
ATOM 907 C CA . LYS A 1 114 ? -9.587 -7.019 34.084 1.00 94.38 114 LYS A CA 1
ATOM 908 C C . LYS A 1 114 ? -8.950 -6.799 32.708 1.00 94.38 114 LYS A C 1
ATOM 910 O O . LYS A 1 114 ? -9.408 -7.366 31.724 1.00 94.38 114 LYS A O 1
ATOM 915 N N . GLU A 1 115 ? -7.920 -5.966 32.624 1.00 93.75 115 GLU A N 1
ATOM 916 C CA . GLU A 1 115 ? -7.104 -5.789 31.424 1.00 93.75 115 GLU A CA 1
ATOM 917 C C . GLU A 1 115 ? -6.345 -7.075 31.085 1.00 93.75 115 GLU A C 1
ATOM 919 O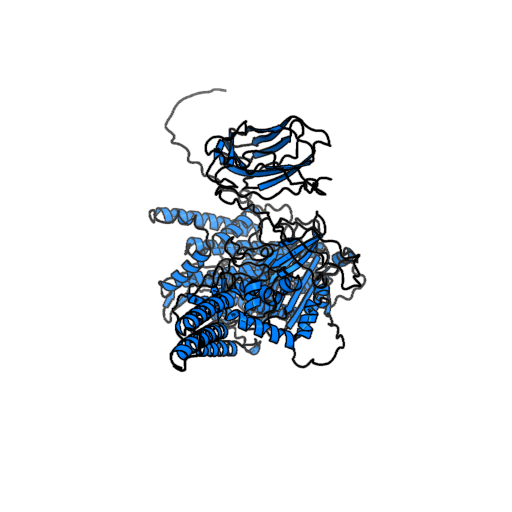 O . GLU A 1 115 ? -6.435 -7.532 29.946 1.00 93.75 115 GLU A O 1
ATOM 924 N N . ARG A 1 116 ? -5.676 -7.697 32.067 1.00 92.75 116 ARG A N 1
ATOM 925 C CA . ARG A 1 116 ? -5.035 -9.007 31.889 1.00 92.75 116 ARG A CA 1
ATOM 926 C C . ARG A 1 116 ? -6.061 -10.056 31.457 1.00 92.75 116 ARG A C 1
ATOM 928 O O . ARG A 1 116 ? -5.840 -10.712 30.447 1.00 92.75 116 ARG A O 1
ATOM 935 N N . ASP A 1 117 ? -7.201 -10.153 32.141 1.00 94.88 117 ASP A N 1
ATOM 936 C CA . ASP A 1 117 ? -8.266 -11.110 31.810 1.00 94.88 117 ASP A CA 1
ATOM 937 C C . ASP A 1 117 ? -8.798 -10.910 30.365 1.00 94.88 117 ASP A C 1
ATOM 939 O O . ASP A 1 117 ? -9.075 -11.878 29.655 1.00 94.88 117 ASP A O 1
ATOM 943 N N . LEU A 1 118 ? -8.905 -9.657 29.893 1.00 95.81 118 LEU A N 1
ATOM 944 C CA . LEU A 1 118 ? -9.265 -9.326 28.504 1.00 95.81 118 LEU A CA 1
ATOM 945 C C . LEU A 1 118 ? -8.164 -9.711 27.505 1.00 95.81 118 LEU A C 1
ATOM 947 O O . LEU A 1 118 ? -8.470 -10.225 26.430 1.00 95.81 118 LEU A O 1
ATOM 951 N N . TRP A 1 119 ? -6.894 -9.473 27.834 1.00 96.31 119 TRP A N 1
ATOM 952 C CA . TRP A 1 119 ? -5.766 -9.859 26.985 1.00 96.31 119 TRP A CA 1
ATOM 953 C C . TRP A 1 119 ? -5.620 -11.384 26.884 1.00 96.31 119 TRP A C 1
ATOM 955 O O . TRP A 1 119 ? -5.436 -11.897 25.782 1.00 96.31 119 TRP A O 1
ATOM 965 N N . GLU A 1 120 ? -5.770 -12.120 27.989 1.00 96.62 120 GLU A N 1
ATOM 966 C CA . GLU A 1 120 ? -5.780 -13.591 28.008 1.00 96.62 120 GLU A CA 1
ATOM 967 C C . GLU A 1 120 ? -6.922 -14.153 27.144 1.00 96.62 120 GLU A C 1
ATOM 969 O O . GLU A 1 120 ? -6.701 -15.051 26.327 1.00 96.62 120 GLU A O 1
ATOM 974 N N . PHE A 1 121 ? -8.127 -13.576 27.243 1.00 96.88 121 PHE A N 1
ATOM 975 C CA . PHE A 1 121 ? -9.267 -13.943 26.397 1.00 96.88 121 PHE A CA 1
ATOM 976 C C . PHE A 1 121 ? -8.978 -13.748 24.897 1.00 96.88 121 PHE A C 1
ATOM 978 O O . PHE A 1 121 ? -9.248 -14.643 24.091 1.00 96.88 121 PHE A O 1
ATOM 985 N N . GLU A 1 122 ? -8.387 -12.613 24.509 1.00 97.75 122 GLU A N 1
ATOM 986 C CA . GLU A 1 122 ? -8.001 -12.364 23.114 1.00 97.75 122 GLU A CA 1
ATOM 987 C C . GLU A 1 122 ? -6.877 -13.300 22.638 1.00 97.75 122 GLU A C 1
ATOM 989 O O . GLU A 1 122 ? -6.955 -13.801 21.515 1.00 97.75 122 GLU A O 1
ATOM 994 N N . VAL A 1 123 ? -5.877 -13.612 23.474 1.00 97.75 123 VAL A N 1
ATOM 995 C CA . VAL A 1 123 ? -4.829 -14.604 23.154 1.00 97.75 123 VAL A CA 1
ATOM 996 C C . VAL A 1 123 ? -5.449 -15.968 22.845 1.00 97.75 123 VAL A C 1
ATOM 998 O O . VAL A 1 123 ? -5.130 -16.563 21.812 1.00 97.75 123 VAL A O 1
ATOM 1001 N N . HIS A 1 124 ? -6.368 -16.451 23.689 1.00 97.31 124 HIS A N 1
ATOM 1002 C CA . HIS A 1 124 ? -7.079 -17.710 23.454 1.00 97.31 124 HIS A CA 1
ATOM 1003 C C . HIS A 1 124 ? -7.864 -17.683 22.133 1.00 97.31 124 HIS A C 1
ATOM 1005 O O . HIS A 1 124 ? -7.674 -18.563 21.288 1.00 97.31 124 HIS A O 1
ATOM 1011 N N . ARG A 1 125 ? -8.673 -16.638 21.908 1.00 96.94 125 ARG A N 1
ATOM 1012 C CA . ARG A 1 125 ? -9.484 -16.465 20.690 1.00 96.94 125 ARG A CA 1
ATOM 1013 C C . ARG A 1 125 ? -8.635 -16.435 19.415 1.00 96.94 125 ARG A C 1
ATOM 1015 O O . ARG A 1 125 ? -8.984 -17.081 18.426 1.00 96.94 125 ARG A O 1
ATOM 1022 N N . LEU A 1 126 ? -7.517 -15.707 19.421 1.00 97.19 126 LEU A N 1
ATOM 1023 C CA . LEU A 1 126 ? -6.617 -15.592 18.268 1.00 97.19 126 LEU A CA 1
ATOM 1024 C C . LEU A 1 126 ? -5.861 -16.900 17.999 1.00 97.19 126 LEU A C 1
ATOM 1026 O O . LEU A 1 126 ? -5.740 -17.304 16.840 1.00 97.19 126 LEU A O 1
ATOM 1030 N N . LYS A 1 127 ? -5.417 -17.605 19.049 1.00 95.44 127 LYS A N 1
ATOM 1031 C CA . LYS A 1 127 ? -4.812 -18.940 18.928 1.00 95.44 127 LYS A CA 1
ATOM 1032 C C . LYS A 1 127 ? -5.797 -19.953 18.337 1.00 95.44 127 LYS A C 1
ATOM 1034 O O . LYS A 1 127 ? -5.398 -20.739 17.474 1.00 95.44 127 LYS A O 1
ATOM 1039 N N . ASP A 1 128 ? -7.064 -19.935 18.750 1.00 94.44 128 ASP A N 1
ATOM 1040 C CA . ASP A 1 128 ? -8.085 -20.845 18.215 1.00 94.44 128 ASP A CA 1
ATOM 1041 C C . ASP A 1 128 ? -8.427 -20.510 16.753 1.00 94.44 128 ASP A C 1
ATOM 1043 O O . ASP A 1 128 ? -8.456 -21.408 15.910 1.00 94.44 128 ASP A O 1
ATOM 1047 N N . ALA A 1 129 ? -8.552 -19.226 16.400 1.00 94.44 129 ALA A N 1
ATOM 1048 C CA . ALA A 1 129 ? -8.749 -18.788 15.014 1.00 94.44 129 ALA A CA 1
ATOM 1049 C C . ALA A 1 129 ? -7.584 -19.163 14.070 1.00 94.44 129 ALA A C 1
ATOM 1051 O O . ALA A 1 129 ? -7.813 -19.495 12.899 1.00 94.44 129 ALA A O 1
ATOM 1052 N N . ALA A 1 130 ? -6.343 -19.125 14.569 1.00 93.75 130 ALA A N 1
ATOM 1053 C CA . ALA A 1 130 ? -5.143 -19.479 13.811 1.00 93.75 130 ALA A CA 1
ATOM 1054 C C . ALA A 1 130 ? -4.927 -20.999 13.686 1.00 93.75 130 ALA A C 1
ATOM 1056 O O . ALA A 1 130 ? -4.510 -21.462 12.624 1.00 93.75 130 ALA A O 1
ATOM 1057 N N . SER A 1 131 ? -5.228 -21.764 14.743 1.00 92.12 131 SER A N 1
ATOM 1058 C CA . SER A 1 131 ? -5.000 -23.221 14.807 1.00 92.12 131 SER A CA 1
ATOM 1059 C C . SER A 1 131 ? -6.173 -24.061 14.282 1.00 92.12 131 SER A C 1
ATOM 1061 O O . SER A 1 131 ? -6.012 -25.263 14.076 1.00 92.12 131 SER A O 1
ATOM 1063 N N . SER A 1 132 ? -7.359 -23.473 14.091 1.00 91.06 132 SER A N 1
ATOM 1064 C CA . SER A 1 132 ? -8.532 -24.194 13.582 1.00 91.06 132 SER A CA 1
ATOM 1065 C C . SER A 1 132 ? -8.349 -24.678 12.138 1.00 91.06 132 SER A C 1
ATOM 1067 O O . SER A 1 132 ? -7.756 -23.999 11.296 1.00 91.06 132 SER A O 1
ATOM 1069 N N . VAL A 1 133 ? -8.932 -25.841 11.834 1.00 88.69 133 VAL A N 1
ATOM 1070 C CA . VAL A 1 133 ? -9.081 -26.349 10.462 1.00 88.69 133 VAL A CA 1
ATOM 1071 C C . VAL A 1 133 ? -10.163 -25.560 9.717 1.00 88.69 133 VAL A C 1
ATOM 1073 O O . VAL A 1 133 ? -9.961 -25.168 8.571 1.00 88.69 133 VAL A O 1
ATOM 1076 N N . GLU A 1 134 ? -11.288 -25.269 10.373 1.00 90.25 134 GLU A N 1
ATOM 1077 C CA . GLU A 1 134 ? -12.401 -24.513 9.786 1.00 90.25 134 GLU A CA 1
ATOM 1078 C C . GLU A 1 134 ? -12.014 -23.036 9.586 1.00 90.25 134 GLU A C 1
ATOM 1080 O O . GLU A 1 134 ? -11.254 -22.496 10.401 1.00 90.25 134 GLU A O 1
ATOM 1085 N N . PRO A 1 135 ? -12.472 -22.371 8.506 1.00 91.38 135 PRO A N 1
ATOM 1086 C CA . PRO A 1 135 ? -12.170 -20.964 8.250 1.00 91.38 135 PRO A CA 1
ATOM 1087 C C . PRO A 1 135 ? -12.769 -20.046 9.330 1.00 91.38 135 PRO A C 1
ATOM 1089 O O . PRO A 1 135 ? -13.821 -20.365 9.890 1.00 91.38 135 PRO A O 1
ATOM 1092 N N . PRO A 1 136 ? -12.167 -18.871 9.601 1.00 93.06 136 PRO A N 1
ATOM 1093 C CA . PRO A 1 136 ? -12.819 -17.850 10.411 1.00 93.06 136 PRO A CA 1
ATOM 1094 C C . PRO A 1 136 ? -14.103 -17.387 9.716 1.00 93.06 136 PRO A C 1
ATOM 1096 O O . PRO A 1 136 ? -14.119 -17.203 8.499 1.00 93.06 136 PRO A O 1
ATOM 1099 N N . PHE A 1 137 ? -15.157 -17.135 10.485 1.00 92.25 137 PHE A N 1
ATOM 1100 C CA . PHE A 1 137 ? -16.391 -16.521 9.999 1.00 92.25 137 PHE A CA 1
ATOM 1101 C C . PHE A 1 137 ? -16.701 -15.259 10.809 1.00 92.25 137 PHE A C 1
ATOM 1103 O O . PHE A 1 137 ? -16.270 -15.123 11.952 1.00 92.25 137 PHE A O 1
ATOM 1110 N N . LEU A 1 138 ? -17.439 -14.320 10.215 1.00 94.62 138 LEU A N 1
ATOM 1111 C CA . LEU A 1 138 ? -17.955 -13.165 10.948 1.00 94.62 138 LEU A CA 1
ATOM 1112 C C . LEU A 1 138 ? -19.066 -13.633 11.900 1.00 94.62 138 LEU A C 1
ATOM 1114 O O . LEU A 1 138 ? -19.964 -14.372 11.489 1.00 94.62 138 LEU A O 1
ATOM 1118 N N . GLU A 1 139 ? -19.025 -13.209 13.159 1.00 91.25 139 GLU A N 1
ATOM 1119 C CA . GLU A 1 139 ? -20.043 -13.536 14.165 1.00 91.25 139 GLU A CA 1
ATOM 1120 C C . GLU A 1 139 ? -21.274 -12.603 14.052 1.00 91.25 139 GLU A C 1
ATOM 1122 O O . GLU A 1 139 ? -21.551 -12.069 12.971 1.00 91.25 139 GLU A O 1
ATOM 1127 N N . GLY A 1 140 ? -22.122 -12.537 15.077 1.00 88.19 140 GLY A N 1
ATOM 1128 C CA . GLY A 1 140 ? -23.284 -11.637 15.121 1.00 88.19 140 GLY A CA 1
ATOM 1129 C C . GLY A 1 140 ? -24.474 -11.975 14.210 1.00 88.19 140 GLY A C 1
ATOM 1130 O O . GLY A 1 140 ? -24.453 -12.927 13.421 1.00 88.19 140 GLY A O 1
ATOM 1131 N N . ASP A 1 141 ? -25.548 -11.192 14.318 1.00 89.62 141 ASP A N 1
ATOM 1132 C CA . ASP A 1 141 ? -26.766 -11.356 13.510 1.00 89.62 141 ASP A CA 1
ATOM 1133 C C . ASP A 1 141 ? -26.641 -10.630 12.147 1.00 89.62 141 ASP A C 1
ATOM 1135 O O . ASP A 1 141 ? -26.224 -9.467 12.113 1.00 89.62 141 ASP A O 1
ATOM 1139 N N . PRO A 1 142 ? -27.022 -11.247 11.004 1.00 89.75 142 PRO A N 1
ATOM 1140 C CA . PRO A 1 142 ? -27.077 -10.566 9.705 1.00 89.75 142 PRO A CA 1
ATOM 1141 C C . PRO A 1 142 ? -27.830 -9.223 9.701 1.00 89.75 142 PRO A C 1
ATOM 1143 O O . PRO A 1 142 ? -27.473 -8.327 8.932 1.00 89.75 142 PRO A O 1
ATOM 1146 N N . VAL A 1 143 ? -28.847 -9.059 10.554 1.00 90.12 143 VAL A N 1
ATOM 1147 C CA . VAL A 1 143 ? -29.647 -7.830 10.684 1.00 90.12 143 VAL A CA 1
ATOM 1148 C C . VAL A 1 143 ? -28.806 -6.640 11.153 1.00 90.12 143 VAL A C 1
ATOM 1150 O O . VAL A 1 143 ? -29.085 -5.518 10.734 1.00 90.12 143 VAL A O 1
ATOM 1153 N N . TRP A 1 144 ? -27.760 -6.853 11.961 1.00 91.75 144 TRP A N 1
ATOM 1154 C CA . TRP A 1 144 ? -26.902 -5.769 12.465 1.00 91.75 144 TRP A CA 1
ATOM 1155 C C . TRP A 1 144 ? -26.104 -5.087 11.344 1.00 91.75 144 TRP A C 1
ATOM 1157 O O . TRP A 1 144 ? -25.906 -3.874 11.360 1.00 91.75 144 TRP A O 1
ATOM 1167 N N . PHE A 1 145 ? -25.684 -5.860 10.339 1.00 91.50 145 PHE A N 1
ATOM 1168 C CA . PHE A 1 145 ? -24.873 -5.373 9.220 1.00 91.50 145 PHE A CA 1
ATOM 1169 C C . PHE A 1 145 ? -25.724 -4.872 8.036 1.00 91.50 145 PHE A C 1
ATOM 1171 O O . PHE A 1 145 ? -25.275 -4.014 7.275 1.00 91.50 145 PHE A O 1
ATOM 1178 N N . GLY A 1 146 ? -26.958 -5.370 7.886 1.00 91.19 146 GLY A N 1
ATOM 1179 C CA . GLY A 1 146 ? -27.910 -4.950 6.850 1.00 91.19 146 GLY A CA 1
ATOM 1180 C C . GLY A 1 146 ? -27.860 -5.771 5.552 1.00 91.19 146 GLY A C 1
ATOM 1181 O O . GLY A 1 146 ? -27.243 -6.834 5.483 1.00 91.19 146 GLY A O 1
ATOM 1182 N N . GLN A 1 147 ? -28.546 -5.284 4.514 1.00 92.44 147 GLN A N 1
ATOM 1183 C CA . GLN A 1 147 ? -28.658 -5.941 3.200 1.00 92.44 147 GLN A CA 1
ATOM 1184 C C . GLN A 1 147 ? -27.630 -5.398 2.194 1.00 92.44 147 GLN A C 1
ATOM 1186 O O . GLN A 1 147 ? -27.014 -4.364 2.434 1.00 92.44 147 GLN A O 1
ATOM 1191 N N . ALA A 1 148 ? -27.444 -6.081 1.061 1.00 92.50 148 ALA A N 1
ATOM 1192 C CA . ALA A 1 148 ? -26.475 -5.754 0.005 1.00 92.50 148 ALA A CA 1
ATOM 1193 C C . ALA A 1 148 ? -26.828 -4.496 -0.829 1.00 92.50 148 ALA A C 1
ATOM 1195 O O . ALA A 1 148 ? -26.776 -4.520 -2.060 1.00 92.50 148 ALA A O 1
ATOM 1196 N N . ASP A 1 149 ? -27.215 -3.404 -0.171 1.00 91.44 149 ASP A N 1
ATOM 1197 C CA . ASP A 1 149 ? -27.692 -2.151 -0.757 1.00 91.44 149 ASP A CA 1
ATOM 1198 C C . ASP A 1 149 ? -26.903 -0.923 -0.256 1.00 91.44 149 ASP A C 1
ATOM 1200 O O . ASP A 1 149 ? -25.966 -1.025 0.544 1.00 91.44 149 ASP A O 1
ATOM 1204 N N . THR A 1 150 ? -27.289 0.271 -0.719 1.00 91.44 150 THR A N 1
ATOM 1205 C CA . THR A 1 150 ? -26.663 1.538 -0.314 1.00 91.44 150 THR A CA 1
ATOM 1206 C C . THR A 1 150 ? -26.692 1.765 1.205 1.00 91.44 150 THR A C 1
ATOM 1208 O O . THR A 1 150 ? -25.815 2.446 1.733 1.00 91.44 150 THR A O 1
ATOM 1211 N N . SER A 1 151 ? -27.676 1.227 1.930 1.00 91.38 151 SER A N 1
ATOM 1212 C CA . SER A 1 151 ? -27.787 1.369 3.385 1.00 91.38 151 SER A CA 1
ATOM 1213 C C . SER A 1 151 ? -26.813 0.436 4.104 1.00 91.38 151 SER A C 1
ATOM 1215 O O . SER A 1 151 ? -26.077 0.890 4.980 1.00 91.38 151 SER A O 1
ATOM 1217 N N . GLY A 1 152 ? -26.734 -0.836 3.704 1.00 93.12 152 GLY A N 1
ATOM 1218 C CA . GLY A 1 152 ? -25.771 -1.795 4.258 1.00 93.12 152 GLY A CA 1
ATOM 1219 C C . GLY A 1 152 ? -24.315 -1.407 3.987 1.00 93.12 152 GLY A C 1
ATOM 1220 O O . GLY A 1 152 ? -23.482 -1.446 4.894 1.00 93.12 152 GLY A O 1
ATOM 1221 N N . TYR A 1 153 ? -24.000 -0.913 2.786 1.00 93.62 153 TYR A N 1
ATOM 1222 C CA . TYR A 1 153 ? -22.654 -0.407 2.489 1.00 93.62 153 TYR A CA 1
ATOM 1223 C C . TYR A 1 153 ? -22.298 0.879 3.257 1.00 93.62 153 TYR A C 1
ATOM 1225 O O . TYR A 1 153 ? -21.129 1.075 3.596 1.00 93.62 153 TYR A O 1
ATOM 1233 N N . ASN A 1 154 ? -23.280 1.717 3.610 1.00 91.75 154 ASN A N 1
ATOM 1234 C CA . ASN A 1 154 ? -23.072 2.833 4.542 1.00 91.75 154 ASN A CA 1
ATOM 1235 C C . ASN A 1 154 ? -22.960 2.376 6.010 1.00 91.75 154 ASN A C 1
ATOM 1237 O O . ASN A 1 154 ? -22.240 3.007 6.784 1.00 91.75 154 ASN A O 1
ATOM 1241 N N . CYS A 1 155 ? -23.611 1.275 6.398 1.00 92.69 155 CYS A N 1
ATOM 1242 C CA . CYS A 1 155 ? -23.436 0.640 7.707 1.00 92.69 155 CYS A CA 1
ATOM 1243 C C . CYS A 1 155 ? -21.993 0.131 7.877 1.00 92.69 155 CYS A C 1
ATOM 1245 O O . CYS A 1 155 ? -21.305 0.523 8.820 1.00 92.69 155 CYS A O 1
ATOM 1247 N N . LEU A 1 156 ? -21.487 -0.630 6.897 1.00 94.56 156 LEU A N 1
ATOM 1248 C CA . LEU A 1 156 ? -20.089 -1.075 6.853 1.00 94.56 156 LEU A CA 1
ATOM 1249 C C . LEU A 1 156 ? -19.108 0.105 6.889 1.00 94.56 156 LEU A C 1
ATOM 1251 O O . LEU A 1 156 ? -18.163 0.079 7.669 1.00 94.56 156 LEU A O 1
ATOM 1255 N N . HIS A 1 157 ? -19.348 1.163 6.111 1.00 93.00 157 HIS A N 1
ATOM 1256 C CA . HIS A 1 157 ? -18.509 2.363 6.152 1.00 93.00 157 HIS A CA 1
ATOM 1257 C C . HIS A 1 157 ? -18.447 2.984 7.555 1.00 93.00 157 HIS A C 1
ATOM 1259 O O . HIS A 1 157 ? -17.358 3.261 8.048 1.00 93.00 157 HIS A O 1
ATOM 1265 N N . ARG A 1 158 ? -19.591 3.140 8.234 1.00 92.00 158 ARG A N 1
ATOM 1266 C CA . ARG A 1 158 ? -19.673 3.678 9.604 1.00 92.00 158 ARG A CA 1
ATOM 1267 C C . ARG A 1 158 ? -18.930 2.814 10.627 1.00 92.00 158 ARG A C 1
ATOM 1269 O O . ARG A 1 158 ? -18.289 3.364 11.520 1.00 92.00 158 ARG A O 1
ATOM 1276 N N . LEU A 1 159 ? -18.967 1.488 10.497 1.00 94.81 159 LEU A N 1
ATOM 1277 C CA . LEU A 1 159 ? -18.170 0.578 11.333 1.00 94.81 159 LEU A CA 1
ATOM 1278 C C . LEU A 1 159 ? -16.668 0.689 11.008 1.00 94.81 159 LEU A C 1
ATOM 1280 O O . LEU A 1 159 ? -15.854 0.857 11.912 1.00 94.81 159 LEU A O 1
ATOM 1284 N N . ALA A 1 160 ? -16.296 0.702 9.727 1.00 94.50 160 ALA A N 1
ATOM 1285 C CA . ALA A 1 160 ? -14.910 0.828 9.274 1.00 94.50 160 ALA A CA 1
ATOM 1286 C C . ALA A 1 160 ? -14.263 2.180 9.652 1.00 94.50 160 ALA A C 1
ATOM 1288 O O . ALA A 1 160 ? -13.065 2.239 9.939 1.00 94.50 160 ALA A O 1
ATOM 1289 N N . MET A 1 161 ? -15.040 3.269 9.717 1.00 91.75 161 MET A N 1
ATOM 1290 C CA . MET A 1 161 ? -14.574 4.555 10.256 1.00 91.75 161 MET A CA 1
ATOM 1291 C C . MET A 1 161 ? -14.324 4.485 11.773 1.00 91.75 161 MET A C 1
ATOM 1293 O O . MET A 1 161 ? -13.296 4.983 12.223 1.00 91.75 161 MET A O 1
ATOM 1297 N N . GLN A 1 162 ? -15.189 3.814 12.551 1.00 93.88 162 GLN A N 1
ATOM 1298 C CA . GLN A 1 162 ? -14.964 3.595 13.994 1.00 93.88 162 GLN A CA 1
ATOM 1299 C C . GLN A 1 162 ? -13.704 2.759 14.247 1.00 93.88 162 GLN A C 1
ATOM 1301 O O . GLN A 1 162 ? -12.904 3.114 15.110 1.00 93.88 162 GLN A O 1
ATOM 1306 N N . VAL A 1 163 ? -13.484 1.705 13.448 1.00 95.38 163 VAL A N 1
ATOM 1307 C CA . VAL A 1 163 ? -12.231 0.932 13.462 1.00 95.38 163 VAL A CA 1
ATOM 1308 C C . VAL A 1 163 ? -11.036 1.842 13.170 1.00 95.38 163 VAL A C 1
ATOM 1310 O O . VAL A 1 163 ? -10.081 1.828 13.935 1.00 95.38 163 VAL A O 1
ATOM 1313 N N . SER A 1 164 ? -11.086 2.684 12.129 1.00 93.50 164 SER A N 1
ATOM 1314 C CA . SER A 1 164 ? -9.976 3.599 11.816 1.00 93.50 164 SER A CA 1
ATOM 1315 C C . SER A 1 164 ? -9.628 4.547 12.968 1.00 93.50 164 SER A C 1
ATOM 1317 O O . SER A 1 164 ? -8.448 4.709 13.252 1.00 93.50 164 SER A O 1
ATOM 1319 N N . TYR A 1 165 ? -10.608 5.113 13.677 1.00 92.75 165 TYR A N 1
ATOM 1320 C CA . TYR A 1 165 ? -10.308 6.002 14.809 1.00 92.75 165 TYR A CA 1
ATOM 1321 C C . TYR A 1 165 ? -9.770 5.244 16.024 1.00 92.75 165 TYR A C 1
ATOM 1323 O O . TYR A 1 165 ? -8.928 5.766 16.748 1.00 92.75 165 TYR A O 1
ATOM 1331 N N . ALA A 1 166 ? -10.220 4.006 16.240 1.00 95.19 166 ALA A N 1
ATOM 1332 C CA . ALA A 1 166 ? -9.645 3.143 17.262 1.00 95.19 166 ALA A CA 1
ATOM 1333 C C . ALA A 1 166 ? -8.165 2.829 16.965 1.00 95.19 166 ALA A C 1
ATOM 1335 O O . ALA A 1 166 ? -7.352 2.859 17.888 1.00 95.19 166 ALA A O 1
ATOM 1336 N N . ILE A 1 167 ? -7.800 2.624 15.690 1.00 95.38 167 ILE A N 1
ATOM 1337 C CA . ILE A 1 167 ? -6.398 2.511 15.248 1.00 95.38 167 ILE A CA 1
ATOM 1338 C C . ILE A 1 167 ? -5.644 3.825 15.512 1.00 95.38 167 ILE A C 1
ATOM 1340 O O . ILE A 1 167 ? -4.592 3.782 16.143 1.00 95.38 167 ILE A O 1
ATOM 1344 N N . ASP A 1 168 ? -6.184 4.981 15.098 1.00 94.31 168 ASP A N 1
ATOM 1345 C CA . ASP A 1 168 ? -5.545 6.295 15.303 1.00 94.31 168 ASP A CA 1
ATOM 1346 C C . ASP A 1 168 ? -5.241 6.552 16.796 1.00 94.31 168 ASP A C 1
ATOM 1348 O O . ASP A 1 168 ? -4.136 6.970 17.140 1.00 94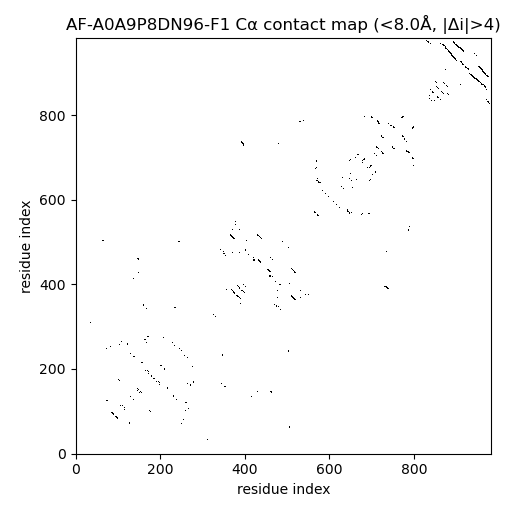.31 168 ASP A O 1
ATOM 1352 N N . ILE A 1 169 ? -6.178 6.233 17.701 1.00 95.19 169 ILE A N 1
ATOM 1353 C CA . ILE A 1 169 ? -5.984 6.335 19.162 1.00 95.19 169 ILE A CA 1
ATOM 1354 C C . ILE A 1 169 ? -4.913 5.349 19.659 1.00 95.19 169 ILE A C 1
ATOM 1356 O O . ILE A 1 169 ? -4.096 5.712 20.505 1.00 95.19 169 ILE A O 1
ATOM 1360 N N . CYS A 1 170 ? -4.884 4.112 19.147 1.00 95.25 170 CYS A N 1
ATOM 1361 C CA . CYS A 1 170 ? -3.873 3.121 19.534 1.00 95.25 170 CYS A CA 1
ATOM 1362 C C . CYS A 1 170 ? -2.461 3.503 19.070 1.00 95.25 170 CYS A C 1
ATOM 1364 O O . CYS A 1 170 ? -1.510 3.263 19.811 1.00 95.25 170 CYS A O 1
ATOM 1366 N N . ILE A 1 171 ? -2.320 4.110 17.887 1.00 93.56 171 ILE A N 1
ATOM 1367 C CA . ILE A 1 171 ? -1.050 4.677 17.414 1.00 93.56 171 ILE A CA 1
ATOM 1368 C C . ILE A 1 171 ? -0.660 5.845 18.324 1.00 93.56 171 ILE A C 1
ATOM 1370 O O . ILE A 1 171 ? 0.367 5.771 18.989 1.00 93.56 171 ILE A O 1
ATOM 1374 N N . HIS A 1 172 ? -1.508 6.870 18.439 1.00 94.69 172 HIS A N 1
ATOM 1375 C CA . HIS A 1 172 ? -1.218 8.085 19.209 1.00 94.69 172 HIS A CA 1
ATOM 1376 C C . HIS A 1 172 ? -0.820 7.794 20.668 1.00 94.69 172 HIS A C 1
ATOM 1378 O O . HIS A 1 172 ? 0.194 8.302 21.139 1.00 94.69 172 HIS A O 1
ATOM 1384 N N . ASP A 1 173 ? -1.550 6.921 21.371 1.00 94.75 173 ASP A N 1
ATOM 1385 C CA . ASP A 1 173 ? -1.206 6.525 22.742 1.00 94.75 173 ASP A CA 1
ATOM 1386 C C . ASP A 1 173 ? 0.158 5.828 22.862 1.00 94.75 173 ASP A C 1
ATOM 1388 O O . ASP A 1 173 ? 0.837 6.018 23.869 1.00 94.75 173 ASP A O 1
ATOM 1392 N N . ASN A 1 174 ? 0.523 4.981 21.893 1.00 92.75 174 ASN A N 1
ATOM 1393 C CA . ASN A 1 174 ? 1.758 4.197 21.934 1.00 92.75 174 ASN A CA 1
ATOM 1394 C C . ASN A 1 174 ? 2.969 5.040 21.485 1.00 92.75 174 ASN A C 1
ATOM 1396 O O . ASN A 1 174 ? 4.037 4.925 22.080 1.00 92.75 174 ASN A O 1
ATOM 1400 N N . GLU A 1 175 ? 2.798 5.947 20.519 1.00 90.94 175 GLU A N 1
ATOM 1401 C CA . GLU A 1 175 ? 3.825 6.927 20.136 1.00 90.94 175 GLU A CA 1
ATOM 1402 C C . GLU A 1 175 ? 4.113 7.928 21.267 1.00 90.94 175 GLU A C 1
ATOM 1404 O O . GLU A 1 175 ? 5.265 8.293 21.475 1.00 90.94 175 GLU A O 1
ATOM 1409 N N . LEU A 1 176 ? 3.110 8.327 22.065 1.00 91.56 176 LEU A N 1
ATOM 1410 C CA . LEU A 1 176 ? 3.344 9.143 23.269 1.00 91.56 176 LEU A CA 1
ATOM 1411 C C . LEU A 1 176 ? 4.270 8.436 24.277 1.00 91.56 176 LEU A C 1
ATOM 1413 O O . LEU A 1 176 ? 5.131 9.084 24.862 1.00 91.56 176 LEU A O 1
ATOM 1417 N N . VAL A 1 177 ? 4.145 7.112 24.444 1.00 90.50 177 VAL A N 1
ATOM 1418 C CA . VAL A 1 177 ? 5.057 6.316 25.294 1.00 90.50 177 VAL A CA 1
ATOM 1419 C C . VAL A 1 177 ? 6.478 6.296 24.711 1.00 90.50 177 VAL A C 1
ATOM 1421 O O . VAL A 1 177 ? 7.446 6.379 25.466 1.00 90.50 177 VAL A O 1
ATOM 1424 N N . MET A 1 178 ? 6.625 6.244 23.382 1.00 88.06 178 MET A N 1
ATOM 1425 C CA . MET A 1 178 ? 7.934 6.348 22.723 1.00 88.06 178 MET A CA 1
ATOM 1426 C C . MET A 1 178 ? 8.555 7.741 22.905 1.00 88.06 178 MET A C 1
ATOM 1428 O O . MET A 1 178 ? 9.710 7.840 23.307 1.00 88.06 178 MET A O 1
ATOM 1432 N N . LEU A 1 179 ? 7.791 8.813 22.670 1.00 87.12 179 LEU A N 1
ATOM 1433 C CA . LEU A 1 179 ? 8.240 10.205 22.820 1.00 87.12 179 LEU A CA 1
ATOM 1434 C C . LEU A 1 179 ? 8.654 10.547 24.261 1.00 87.12 179 LEU A C 1
ATOM 1436 O O . LEU A 1 179 ? 9.575 11.336 24.461 1.00 87.12 179 LEU A O 1
ATOM 1440 N N . GLU A 1 180 ? 7.992 9.959 25.258 1.00 85.44 180 GLU A N 1
ATOM 1441 C CA . GLU A 1 180 ? 8.287 10.197 26.673 1.00 85.44 180 GLU A CA 1
ATOM 1442 C C . GLU A 1 180 ? 9.527 9.439 27.174 1.00 85.44 180 GLU A C 1
ATOM 1444 O O . GLU A 1 180 ? 10.263 9.963 28.011 1.00 85.44 180 GLU A O 1
ATOM 1449 N N . HIS A 1 181 ? 9.781 8.222 26.675 1.00 84.38 181 HIS A N 1
ATOM 1450 C CA . HIS A 1 181 ? 10.787 7.324 27.263 1.00 84.38 181 HIS A CA 1
ATOM 1451 C C . HIS A 1 181 ? 11.975 6.967 26.357 1.00 84.38 181 HIS A C 1
ATOM 1453 O O . HIS A 1 181 ? 13.063 6.732 26.879 1.00 84.38 181 HIS A O 1
ATOM 1459 N N . GLU A 1 182 ? 11.815 6.945 25.031 1.00 83.12 182 GLU A N 1
ATOM 1460 C CA . GLU A 1 182 ? 12.909 6.720 24.072 1.00 83.12 182 GLU A CA 1
ATOM 1461 C C . GLU A 1 182 ? 12.664 7.502 22.759 1.00 83.12 182 GLU A C 1
ATOM 1463 O O . GLU A 1 182 ? 12.451 6.916 21.690 1.00 83.12 182 GLU A O 1
ATOM 1468 N N . PRO A 1 183 ? 12.692 8.852 22.803 1.00 79.12 183 PRO A N 1
ATOM 1469 C CA . PRO A 1 183 ? 12.342 9.708 21.664 1.00 79.12 183 PRO A CA 1
ATOM 1470 C C . PRO A 1 183 ? 13.268 9.555 20.447 1.00 79.12 183 PRO A C 1
ATOM 1472 O O . PRO A 1 183 ? 12.973 10.088 19.384 1.00 79.12 183 PRO A O 1
ATOM 1475 N N . ARG A 1 184 ? 14.384 8.819 20.554 1.00 75.81 184 ARG A N 1
ATOM 1476 C CA . ARG A 1 184 ? 15.254 8.495 19.408 1.00 75.81 184 ARG A CA 1
ATOM 1477 C C . ARG A 1 184 ? 14.692 7.385 18.518 1.00 75.81 184 ARG A C 1
ATOM 1479 O O . ARG A 1 184 ? 15.184 7.212 17.403 1.00 75.81 184 ARG A O 1
ATOM 1486 N N . LEU A 1 185 ? 13.726 6.619 19.025 1.00 75.12 185 LEU A N 1
ATOM 1487 C CA . LEU A 1 185 ? 13.038 5.542 18.310 1.00 75.12 185 LEU A CA 1
ATOM 1488 C C . LEU A 1 185 ? 11.568 5.874 18.002 1.00 75.12 185 LEU A C 1
ATOM 1490 O O . LEU A 1 185 ? 10.933 5.112 17.281 1.00 75.12 185 LEU A O 1
ATOM 1494 N N . ALA A 1 186 ? 11.036 6.987 18.521 1.00 78.81 186 ALA A N 1
ATOM 1495 C CA . ALA A 1 186 ? 9.675 7.443 18.244 1.00 78.81 186 ALA A CA 1
ATOM 1496 C C . ALA A 1 186 ? 9.445 7.741 16.751 1.00 78.81 186 ALA A C 1
ATOM 1498 O O . ALA A 1 186 ? 10.364 8.115 16.016 1.00 78.81 186 ALA A O 1
ATOM 1499 N N . ASN A 1 187 ? 8.204 7.582 16.291 1.00 78.56 187 ASN A N 1
ATOM 1500 C CA . ASN A 1 187 ? 7.841 7.744 14.890 1.00 78.56 187 ASN A CA 1
ATOM 1501 C C . ASN A 1 187 ? 6.986 9.006 14.715 1.00 78.56 187 ASN A C 1
ATOM 1503 O O . ASN A 1 187 ? 5.778 8.938 14.479 1.00 78.56 187 ASN A O 1
ATOM 1507 N N . ASP A 1 188 ? 7.647 10.169 14.783 1.00 76.69 188 ASP A N 1
ATOM 1508 C CA . ASP A 1 188 ? 7.054 11.515 14.676 1.00 76.69 188 ASP A CA 1
ATOM 1509 C C . ASP A 1 188 ? 6.018 11.640 13.550 1.00 76.69 188 ASP A C 1
ATOM 1511 O O . ASP A 1 188 ? 4.992 12.289 13.705 1.00 76.69 188 ASP A O 1
ATOM 1515 N N . THR A 1 189 ? 6.252 10.983 12.408 1.00 79.25 189 THR A N 1
ATOM 1516 C CA . THR A 1 189 ? 5.325 11.002 11.264 1.00 79.25 189 THR A CA 1
ATOM 1517 C C . THR A 1 189 ? 4.030 10.239 11.551 1.00 79.25 189 THR A C 1
ATOM 1519 O O . THR A 1 189 ? 2.949 10.717 11.206 1.00 79.25 189 THR A O 1
ATOM 1522 N N . SER A 1 190 ? 4.112 9.072 12.194 1.00 79.88 190 SER A N 1
ATOM 1523 C CA . SER A 1 190 ? 2.936 8.275 12.579 1.00 79.88 190 SER A CA 1
ATOM 1524 C C . SER A 1 190 ? 2.163 8.954 13.706 1.00 79.88 190 SER A C 1
ATOM 1526 O O . SER A 1 190 ? 0.936 9.064 13.631 1.00 79.88 190 SER A O 1
ATOM 1528 N N . TYR A 1 191 ? 2.893 9.506 14.679 1.00 87.75 191 TYR A N 1
ATOM 1529 C CA . TYR A 1 191 ? 2.360 10.383 15.714 1.00 87.75 191 TYR A CA 1
ATOM 1530 C C . TYR A 1 191 ? 1.600 11.578 15.111 1.00 87.75 191 TYR A C 1
ATOM 1532 O O . TYR A 1 191 ? 0.409 11.743 15.378 1.00 87.75 191 TYR A O 1
ATOM 1540 N N . ASP A 1 192 ? 2.235 12.368 14.239 1.00 85.12 192 ASP A N 1
ATOM 1541 C CA . ASP A 1 192 ? 1.644 13.565 13.627 1.00 85.12 192 ASP A CA 1
ATOM 1542 C C . ASP A 1 192 ? 0.427 13.235 12.765 1.00 85.12 192 ASP A C 1
ATOM 1544 O O . ASP A 1 192 ? -0.517 14.025 12.696 1.00 85.12 192 ASP A O 1
ATOM 1548 N N . ILE A 1 193 ? 0.436 12.108 12.047 1.00 84.44 193 ILE A N 1
ATOM 1549 C CA . ILE A 1 193 ? -0.717 11.662 11.255 1.00 84.44 193 ILE A CA 1
ATOM 1550 C C . ILE A 1 193 ? -1.883 11.316 12.188 1.00 84.44 193 ILE A C 1
ATOM 1552 O O . ILE A 1 193 ? -2.980 11.844 11.991 1.00 84.44 193 ILE A O 1
ATOM 1556 N N . ALA A 1 194 ? -1.659 10.496 13.217 1.00 88.69 194 ALA A N 1
ATOM 1557 C CA . ALA A 1 194 ? -2.696 10.108 14.172 1.00 88.69 194 ALA A CA 1
ATOM 1558 C C . ALA A 1 194 ? -3.238 11.319 14.954 1.00 88.69 194 ALA A C 1
ATOM 1560 O O . ALA A 1 194 ? -4.449 11.539 14.997 1.00 88.69 194 ALA A O 1
ATOM 1561 N N . HIS A 1 195 ? -2.355 12.173 15.478 1.00 90.50 195 HIS A N 1
ATOM 1562 C CA . HIS A 1 195 ? -2.716 13.392 16.202 1.00 90.50 195 HIS A CA 1
ATOM 1563 C C . HIS A 1 195 ? -3.541 14.354 15.331 1.00 90.50 195 HIS A C 1
ATOM 1565 O O . HIS A 1 195 ? -4.624 14.786 15.730 1.00 90.50 195 HIS A O 1
ATOM 1571 N N . ARG A 1 196 ? -3.099 14.649 14.096 1.00 87.00 196 ARG A N 1
ATOM 1572 C CA . ARG A 1 196 ? -3.854 15.519 13.171 1.00 87.00 196 ARG A CA 1
ATOM 1573 C C . ARG A 1 196 ? -5.197 14.912 12.762 1.00 87.00 196 ARG A C 1
ATOM 1575 O O . ARG A 1 196 ? -6.156 15.665 12.590 1.00 87.00 196 ARG A O 1
ATOM 1582 N N . ARG A 1 197 ? -5.305 13.583 12.622 1.00 87.19 197 ARG A N 1
ATOM 1583 C CA . ARG A 1 197 ? -6.593 12.898 12.400 1.00 87.19 197 ARG A CA 1
ATOM 1584 C C . ARG A 1 197 ? -7.523 13.107 13.600 1.00 87.19 197 ARG A C 1
ATOM 1586 O O . ARG A 1 197 ? -8.629 13.608 13.406 1.00 87.19 197 ARG A O 1
ATOM 1593 N N . ILE A 1 198 ? -7.059 12.830 14.820 1.00 89.25 198 ILE A N 1
ATOM 1594 C CA . ILE A 1 198 ? -7.825 13.009 16.066 1.00 89.25 198 ILE A CA 1
ATOM 1595 C C . ILE A 1 198 ? -8.302 14.465 16.221 1.00 89.25 198 ILE A C 1
ATOM 1597 O O . ILE A 1 198 ? -9.503 14.702 16.346 1.00 89.25 198 ILE A O 1
ATOM 1601 N N . CYS A 1 199 ? -7.412 15.455 16.111 1.00 86.44 199 CYS A N 1
ATOM 1602 C CA . CYS A 1 199 ? -7.748 16.880 16.261 1.00 86.44 199 CYS A CA 1
ATOM 1603 C C . CYS A 1 199 ? -8.630 17.440 15.123 1.00 86.44 199 CYS A C 1
ATOM 1605 O O . CYS A 1 199 ? -9.342 18.430 15.304 1.00 86.44 199 CYS A O 1
ATOM 1607 N N . LYS A 1 200 ? -8.650 16.804 13.944 1.00 83.94 200 LYS A N 1
ATOM 1608 C CA . LYS A 1 200 ? -9.621 17.113 12.877 1.00 83.94 200 LYS A CA 1
ATOM 1609 C C . LYS A 1 200 ? -11.026 16.586 13.201 1.00 83.94 200 LYS A C 1
ATOM 1611 O O . LYS A 1 200 ? -12.013 17.157 12.739 1.00 83.94 200 LYS A O 1
ATOM 1616 N N . ILE A 1 201 ? -11.114 15.502 13.970 1.00 78.19 201 ILE A N 1
ATOM 1617 C CA . ILE A 1 201 ? -12.353 14.784 14.302 1.00 78.19 201 ILE A CA 1
ATOM 1618 C C . ILE A 1 201 ? -13.004 15.324 15.578 1.00 78.19 201 ILE A C 1
ATOM 1620 O O . ILE A 1 201 ? -14.227 15.471 15.626 1.00 78.19 201 ILE A O 1
ATOM 1624 N N . PHE A 1 202 ? -12.207 15.611 16.604 1.00 81.12 202 PHE A N 1
ATOM 1625 C CA . PHE A 1 202 ? -12.668 16.034 17.922 1.00 81.12 202 PHE A CA 1
ATOM 1626 C C . PHE A 1 202 ? -12.378 17.520 18.154 1.00 81.12 202 PHE A C 1
ATOM 1628 O O . PHE A 1 202 ? -11.290 18.015 17.866 1.00 81.12 202 PHE A O 1
ATOM 1635 N N . ASP A 1 203 ? -13.371 18.237 18.665 1.00 76.00 203 ASP A N 1
ATOM 1636 C CA . ASP A 1 203 ? -13.256 19.609 19.134 1.00 76.00 203 ASP A CA 1
ATOM 1637 C C . ASP A 1 203 ? -12.943 19.584 20.630 1.00 76.00 203 ASP A C 1
ATOM 1639 O O . ASP A 1 203 ? -13.808 19.242 21.439 1.00 76.00 203 ASP A O 1
ATOM 1643 N N . GLN A 1 204 ? -11.698 19.895 20.997 1.00 68.94 204 GLN A N 1
ATOM 1644 C CA . GLN A 1 204 ? -11.276 19.836 22.395 1.00 68.94 204 GLN A CA 1
ATOM 1645 C C . GLN A 1 204 ? -11.889 20.967 23.238 1.00 68.94 204 GLN A C 1
ATOM 1647 O O . GLN A 1 204 ? -12.156 20.753 24.417 1.00 68.94 204 GLN A O 1
ATOM 1652 N N . ASP A 1 205 ? -12.167 22.128 22.640 1.00 71.00 205 ASP A N 1
ATOM 1653 C CA . ASP A 1 205 ? -12.721 23.291 23.344 1.00 71.00 205 ASP A CA 1
ATOM 1654 C C . ASP A 1 205 ? -14.225 23.130 23.620 1.00 71.00 205 ASP A C 1
ATOM 1656 O O . ASP A 1 205 ? -14.741 23.618 24.626 1.00 71.00 205 ASP A O 1
ATOM 1660 N N . GLN A 1 206 ? -14.934 22.412 22.743 1.00 66.75 206 GLN A N 1
ATOM 1661 C CA . GLN A 1 206 ? -16.357 22.083 22.891 1.00 66.75 206 GLN A CA 1
ATOM 1662 C C . GLN A 1 206 ? -16.610 20.677 23.464 1.00 66.75 206 GLN A C 1
ATOM 1664 O O . GLN A 1 206 ? -17.771 20.299 23.629 1.00 66.75 206 GLN A O 1
ATOM 1669 N N . GLY A 1 207 ? -15.563 19.882 23.716 1.00 65.69 207 GLY A N 1
ATOM 1670 C CA . GLY A 1 207 ? -15.663 18.494 24.188 1.00 65.69 207 GLY A CA 1
ATOM 1671 C C . GLY A 1 207 ? -16.518 17.593 23.285 1.00 65.69 207 GLY A C 1
ATOM 1672 O O . GLY A 1 207 ? -17.251 16.737 23.782 1.00 65.69 207 GLY A O 1
ATOM 1673 N N . SER A 1 208 ? -16.519 17.826 21.967 1.00 69.88 208 SER A N 1
ATOM 1674 C CA . SER A 1 208 ? -17.513 17.235 21.059 1.00 69.88 208 SER A CA 1
ATOM 1675 C C . SER A 1 208 ? -16.956 16.853 19.687 1.00 69.88 208 SER A C 1
ATOM 1677 O O . SER A 1 208 ? -15.914 17.327 19.249 1.00 69.88 208 SER A O 1
ATOM 1679 N N . ILE A 1 209 ? -17.642 15.952 18.981 1.00 71.06 209 ILE A N 1
ATOM 1680 C CA . ILE A 1 209 ? -17.183 15.442 17.683 1.00 71.06 209 ILE A CA 1
ATOM 1681 C C . ILE A 1 209 ? -17.618 16.398 16.559 1.00 71.06 209 ILE A C 1
ATOM 1683 O O . ILE A 1 209 ? -18.809 16.635 16.367 1.00 71.06 209 ILE A O 1
ATOM 1687 N N . ARG A 1 210 ? -16.668 16.857 15.734 1.00 67.56 210 ARG A N 1
ATOM 1688 C CA . ARG A 1 210 ? -16.856 17.800 14.607 1.00 67.56 210 ARG A CA 1
ATOM 1689 C C . ARG A 1 210 ? -17.640 17.220 13.410 1.00 67.56 210 ARG A C 1
ATOM 1691 O O . ARG A 1 210 ? -17.800 17.882 12.382 1.00 67.56 210 ARG A O 1
ATOM 1698 N N . TYR A 1 211 ? -18.141 15.985 13.502 1.00 64.06 211 TYR A N 1
ATOM 1699 C CA . TYR A 1 211 ? -18.817 15.292 12.402 1.00 64.06 211 TYR A CA 1
ATOM 1700 C C . TYR A 1 211 ? -20.277 15.721 12.215 1.00 64.06 211 TYR A C 1
ATOM 1702 O O . TYR A 1 211 ? -21.135 15.499 13.063 1.00 64.06 211 TYR A O 1
ATOM 1710 N N . LYS A 1 212 ? -20.599 16.199 11.005 1.00 52.19 212 LYS A N 1
ATOM 1711 C CA . LYS A 1 212 ? -21.974 16.509 10.560 1.00 52.19 212 LYS A CA 1
ATOM 1712 C C . LYS A 1 212 ? -22.880 15.273 10.369 1.00 52.19 212 LYS A C 1
ATOM 1714 O O . LYS A 1 212 ? -24.045 15.429 10.010 1.00 52.19 212 LYS A O 1
ATOM 1719 N N . ARG A 1 213 ? -22.361 14.051 10.550 1.00 61.38 213 ARG A N 1
ATOM 1720 C CA . ARG A 1 213 ? -23.077 12.769 10.393 1.00 61.38 213 ARG A CA 1
ATOM 1721 C C . ARG A 1 213 ? -22.875 11.896 11.635 1.00 61.38 213 ARG A C 1
ATOM 1723 O O . ARG A 1 213 ? -21.785 11.851 12.195 1.00 61.38 213 ARG A O 1
ATOM 1730 N N . ARG A 1 214 ? -23.920 11.169 12.045 1.00 71.81 214 ARG A N 1
ATOM 1731 C CA . ARG A 1 214 ? -23.884 10.233 13.183 1.00 71.81 214 ARG A CA 1
ATOM 1732 C C . ARG A 1 214 ? -23.009 9.023 12.843 1.00 71.81 214 ARG A C 1
ATOM 1734 O O . ARG A 1 214 ? -23.403 8.215 12.005 1.00 71.81 214 ARG A O 1
ATOM 1741 N N . ILE A 1 215 ? -21.862 8.866 13.508 1.00 83.00 215 ILE A N 1
ATOM 1742 C CA . ILE A 1 215 ? -20.971 7.736 13.216 1.00 83.00 215 ILE A CA 1
ATOM 1743 C C . ILE A 1 215 ? -21.536 6.391 13.698 1.00 83.00 215 ILE A C 1
ATOM 1745 O O . ILE A 1 215 ? -21.722 5.515 12.859 1.00 83.00 215 ILE A O 1
ATOM 1749 N N . LYS A 1 216 ? -21.899 6.238 14.984 1.00 86.69 216 LYS A N 1
ATOM 1750 C CA . LYS A 1 216 ? -22.480 4.982 15.502 1.00 86.69 216 LYS A CA 1
ATOM 1751 C C . LYS A 1 216 ? -23.716 4.562 14.703 1.00 86.69 216 LYS A C 1
ATOM 1753 O O . LYS A 1 216 ? -24.586 5.406 14.463 1.00 86.69 216 LYS A O 1
ATOM 1758 N N . ILE A 1 217 ? -23.796 3.286 14.323 1.00 87.69 217 ILE A N 1
ATOM 1759 C CA . ILE A 1 217 ? -24.951 2.687 13.641 1.00 87.69 217 ILE A CA 1
ATOM 1760 C C . ILE A 1 217 ? -26.164 2.619 14.578 1.00 87.69 217 ILE A C 1
ATOM 1762 O O . ILE A 1 217 ? -26.055 2.770 15.795 1.00 87.69 217 ILE A O 1
ATOM 1766 N N . ASP A 1 218 ? -27.353 2.474 14.000 1.00 80.25 218 ASP A N 1
ATOM 1767 C CA . ASP A 1 218 ? -28.591 2.870 14.679 1.00 80.25 218 ASP A CA 1
ATOM 1768 C C . ASP A 1 218 ? -29.150 1.814 15.660 1.00 80.25 218 ASP A C 1
ATOM 1770 O O . ASP A 1 218 ? -29.988 2.152 16.495 1.00 80.25 218 ASP A O 1
ATOM 1774 N N . SER A 1 219 ? -28.641 0.575 15.623 1.00 84.06 219 SER A N 1
ATOM 1775 C CA . SER A 1 219 ? -28.823 -0.468 16.650 1.00 84.06 219 SER A CA 1
ATOM 1776 C C . SER A 1 219 ? -27.615 -1.415 16.666 1.00 84.06 219 SER A C 1
ATOM 1778 O O . SER A 1 219 ? -26.981 -1.563 15.624 1.00 84.06 219 SER A O 1
ATOM 1780 N N . HIS A 1 220 ? -27.333 -2.070 17.799 1.00 91.06 220 HIS A N 1
ATOM 1781 C CA . HIS A 1 220 ? -26.281 -3.096 17.946 1.00 91.06 220 HIS A CA 1
ATOM 1782 C C . HIS A 1 220 ? -24.880 -2.661 17.456 1.00 91.06 220 HIS A C 1
ATOM 1784 O O . HIS A 1 220 ? -24.137 -3.439 16.858 1.00 91.06 220 HIS A O 1
ATOM 1790 N N . ASN A 1 221 ? -24.536 -1.377 17.639 1.00 93.25 221 ASN A N 1
ATOM 1791 C CA . ASN A 1 221 ? -23.288 -0.806 17.123 1.00 93.25 221 ASN A CA 1
ATOM 1792 C C . ASN A 1 221 ? -22.049 -1.444 17.740 1.00 93.25 221 ASN A C 1
ATOM 1794 O O . ASN A 1 221 ? -21.052 -1.639 17.051 1.00 93.25 221 ASN A O 1
ATOM 1798 N N . ASP A 1 222 ? -22.108 -1.710 19.036 1.00 93.88 222 ASP A N 1
ATOM 1799 C CA . ASP A 1 222 ? -20.932 -2.048 19.823 1.00 93.88 222 ASP A CA 1
ATOM 1800 C C . ASP A 1 222 ? -20.622 -3.540 19.639 1.00 93.88 222 ASP A C 1
ATOM 1802 O O . ASP A 1 222 ? -19.473 -3.911 19.416 1.00 93.88 222 ASP A O 1
ATOM 1806 N N . GLU A 1 223 ? -21.666 -4.363 19.542 1.00 95.06 223 GLU A N 1
ATOM 1807 C CA . GLU A 1 223 ? -21.634 -5.759 19.114 1.00 95.06 223 GLU A CA 1
ATOM 1808 C C . GLU A 1 223 ? -21.123 -5.899 17.668 1.00 95.06 223 GLU A C 1
ATOM 1810 O O . GLU A 1 223 ? -20.153 -6.615 17.423 1.00 95.06 223 GLU A O 1
ATOM 1815 N N . ALA A 1 224 ? -21.697 -5.163 16.707 1.00 95.38 224 ALA A N 1
ATOM 1816 C CA . ALA A 1 224 ? -21.272 -5.222 15.303 1.00 95.38 224 ALA A CA 1
ATOM 1817 C C . ALA A 1 224 ? -19.830 -4.722 15.085 1.00 95.38 224 ALA A C 1
ATOM 1819 O O . ALA A 1 224 ? -19.122 -5.229 14.212 1.00 95.38 224 ALA A O 1
ATOM 1820 N N . LEU A 1 225 ? -19.376 -3.746 15.881 1.00 95.75 225 LEU A N 1
ATOM 1821 C CA . LEU A 1 225 ? -17.990 -3.273 15.888 1.00 95.75 225 LEU A CA 1
ATOM 1822 C C . LEU A 1 225 ? -17.043 -4.316 16.498 1.00 95.75 225 LEU A C 1
ATOM 1824 O O . LEU A 1 225 ? -15.970 -4.564 15.946 1.00 95.75 225 LEU A O 1
ATOM 1828 N N . HIS A 1 226 ? -17.435 -4.946 17.610 1.00 96.12 226 HIS A N 1
ATOM 1829 C CA . HIS A 1 226 ? -16.649 -6.001 18.257 1.00 96.12 226 HIS A CA 1
ATOM 1830 C C . HIS A 1 226 ? -16.522 -7.235 17.365 1.00 96.12 226 HIS A C 1
ATOM 1832 O O . HIS A 1 226 ? -15.425 -7.784 17.283 1.00 96.12 226 HIS A O 1
ATOM 1838 N N . ASP A 1 227 ? -17.574 -7.611 16.636 1.00 96.56 227 ASP A N 1
ATOM 1839 C CA . ASP A 1 227 ? -17.551 -8.737 15.695 1.00 96.56 227 ASP A CA 1
ATOM 1840 C C . ASP A 1 227 ? -16.769 -8.437 14.412 1.00 96.56 227 ASP A C 1
ATOM 1842 O O . ASP A 1 227 ? -16.035 -9.300 13.921 1.00 96.56 227 ASP A O 1
ATOM 1846 N N . LEU A 1 228 ? -16.825 -7.203 13.900 1.00 96.75 228 LEU A N 1
ATOM 1847 C CA . LEU A 1 228 ? -15.951 -6.774 12.805 1.00 96.75 228 LEU A CA 1
ATOM 1848 C C . LEU A 1 228 ? -14.469 -6.829 13.223 1.00 96.75 228 LEU A C 1
ATOM 1850 O O . LEU A 1 228 ? -13.641 -7.364 12.483 1.00 96.75 228 LEU A O 1
ATOM 1854 N N . LEU A 1 229 ? -14.137 -6.337 14.423 1.00 96.69 229 LEU A N 1
ATOM 1855 C CA . LEU A 1 229 ? -12.785 -6.424 14.989 1.00 96.69 229 LEU A CA 1
ATOM 1856 C C . LEU A 1 229 ? -12.368 -7.879 15.258 1.00 96.69 229 LEU A C 1
ATOM 1858 O O . LEU A 1 229 ? -11.242 -8.251 14.918 1.00 96.69 229 LEU A O 1
ATOM 1862 N N . ASN A 1 230 ? -13.261 -8.718 15.801 1.00 97.12 230 ASN A N 1
ATOM 1863 C CA . ASN A 1 230 ? -13.043 -10.160 15.974 1.00 97.12 230 ASN A CA 1
ATOM 1864 C C . ASN A 1 230 ? -12.620 -10.794 14.650 1.00 97.12 230 ASN A C 1
ATOM 1866 O O . ASN A 1 230 ? -11.600 -11.482 14.596 1.00 97.12 230 ASN A O 1
ATOM 1870 N N . TYR A 1 231 ? -13.382 -10.531 13.588 1.00 97.69 231 TYR A N 1
ATOM 1871 C CA . TYR A 1 231 ? -13.189 -11.150 12.286 1.00 97.69 231 TYR A CA 1
ATOM 1872 C C . TYR A 1 231 ? -11.914 -10.668 11.580 1.00 97.69 231 TYR A C 1
ATOM 1874 O O . TYR A 1 231 ? -11.108 -11.497 11.158 1.00 97.69 231 TYR A O 1
ATOM 1882 N N . ILE A 1 232 ? -11.663 -9.352 11.523 1.00 97.44 232 ILE A N 1
ATOM 1883 C CA . ILE A 1 232 ? -10.433 -8.797 10.922 1.00 97.44 232 ILE A CA 1
ATOM 1884 C C . ILE A 1 232 ? -9.187 -9.359 11.618 1.00 97.44 232 ILE A C 1
ATOM 1886 O O . ILE A 1 232 ? -8.261 -9.821 10.951 1.00 97.44 232 ILE A O 1
ATOM 1890 N N . THR A 1 233 ? -9.174 -9.378 12.952 1.00 97.69 233 THR A N 1
ATOM 1891 C CA . THR A 1 233 ? -8.022 -9.874 13.723 1.00 97.69 233 THR A CA 1
ATOM 1892 C C . THR A 1 233 ? -7.873 -11.399 13.658 1.00 97.69 233 THR A C 1
ATOM 1894 O O . THR A 1 233 ? -6.747 -11.887 13.613 1.00 97.69 233 THR A O 1
ATOM 1897 N N . ALA A 1 234 ? -8.967 -12.163 13.557 1.00 97.75 234 ALA A N 1
ATOM 1898 C CA . ALA A 1 234 ? -8.930 -13.615 13.358 1.00 97.75 234 ALA A CA 1
ATOM 1899 C C . ALA A 1 234 ? -8.342 -14.008 11.990 1.00 97.75 234 ALA A C 1
ATOM 1901 O O . ALA A 1 234 ? -7.476 -14.885 11.915 1.00 97.75 234 ALA A O 1
ATOM 1902 N N . VAL A 1 235 ? -8.765 -13.337 10.911 1.00 97.50 235 VAL A N 1
ATOM 1903 C CA . VAL A 1 235 ? -8.200 -13.547 9.565 1.00 97.50 235 VAL A CA 1
ATOM 1904 C C . VAL A 1 235 ? -6.729 -13.113 9.535 1.00 97.50 235 VAL A C 1
ATOM 1906 O O . VAL A 1 235 ? -5.894 -13.854 9.015 1.00 97.50 235 VAL A O 1
ATOM 1909 N N . LEU A 1 236 ? -6.383 -11.979 10.163 1.00 97.56 236 LEU A N 1
ATOM 1910 C CA . LEU A 1 236 ? -5.000 -11.500 10.260 1.00 97.56 236 LEU A CA 1
ATOM 1911 C C . LEU A 1 236 ? -4.093 -12.470 11.033 1.00 97.56 236 LEU A C 1
ATOM 1913 O O . LEU A 1 236 ? -3.022 -12.802 10.535 1.00 97.56 236 LEU A O 1
ATOM 1917 N N . ALA A 1 237 ? -4.506 -12.974 12.201 1.00 97.25 237 ALA A N 1
ATOM 1918 C CA . ALA A 1 237 ? -3.719 -13.937 12.978 1.00 97.25 237 ALA A CA 1
ATOM 1919 C C . ALA A 1 237 ? -3.408 -15.197 12.160 1.00 97.25 237 ALA A C 1
ATOM 1921 O O . ALA A 1 237 ? -2.253 -15.609 12.042 1.00 97.25 237 ALA A O 1
ATOM 1922 N N . ARG A 1 238 ? -4.434 -15.769 11.519 1.00 95.62 238 ARG A N 1
ATOM 1923 C CA . ARG A 1 238 ? -4.300 -16.942 10.647 1.00 95.62 238 ARG A CA 1
ATOM 1924 C C . ARG A 1 238 ? -3.382 -16.666 9.453 1.00 95.62 238 ARG A C 1
ATOM 1926 O O . ARG A 1 238 ? -2.638 -17.554 9.050 1.00 95.62 238 ARG A O 1
ATOM 1933 N N . LEU A 1 239 ? -3.385 -15.445 8.918 1.00 95.50 239 LEU A N 1
ATOM 1934 C CA . LEU A 1 239 ? -2.482 -15.011 7.851 1.00 95.50 239 LEU A CA 1
ATOM 1935 C C . LEU A 1 239 ? -1.036 -14.877 8.346 1.00 95.50 239 LEU A C 1
ATOM 1937 O O . LEU A 1 239 ? -0.140 -15.445 7.728 1.00 95.50 239 LEU A O 1
ATOM 1941 N N . LEU A 1 240 ? -0.795 -14.205 9.475 1.00 95.88 240 LEU A N 1
ATOM 1942 C CA . LEU A 1 240 ? 0.542 -14.044 10.062 1.00 95.88 240 LEU A CA 1
ATOM 1943 C C . LEU A 1 240 ? 1.190 -15.403 10.375 1.00 95.88 240 LEU A C 1
ATOM 1945 O O . LEU A 1 240 ? 2.352 -15.617 10.024 1.00 95.88 240 LEU A O 1
ATOM 1949 N N . MET A 1 241 ? 0.435 -16.341 10.963 1.00 94.38 241 MET A N 1
ATOM 1950 C CA . MET A 1 241 ? 0.926 -17.687 11.309 1.00 94.38 241 MET A CA 1
ATOM 1951 C C . MET A 1 241 ? 1.148 -18.595 10.086 1.00 94.38 241 MET A C 1
ATOM 1953 O O . MET A 1 241 ? 1.959 -19.518 10.136 1.00 94.38 241 MET A O 1
ATOM 1957 N N . ARG A 1 242 ? 0.453 -18.336 8.969 1.00 92.62 242 ARG A N 1
ATOM 1958 C CA . ARG A 1 242 ? 0.634 -19.054 7.691 1.00 92.62 242 ARG A CA 1
ATOM 1959 C C . ARG A 1 242 ? 1.674 -18.418 6.765 1.00 92.62 242 ARG A C 1
ATOM 1961 O O . ARG A 1 242 ? 2.074 -19.049 5.787 1.00 92.62 242 ARG A O 1
ATOM 1968 N N . SER A 1 243 ? 2.117 -17.198 7.066 1.00 92.69 243 SER A N 1
ATOM 1969 C CA . SER A 1 243 ? 3.107 -16.449 6.283 1.00 92.69 243 SER A CA 1
ATOM 1970 C C . SER A 1 243 ? 4.540 -16.631 6.782 1.00 92.69 243 SER A C 1
ATOM 1972 O O . SER A 1 243 ? 5.454 -16.686 5.957 1.00 92.69 243 SER A O 1
ATOM 1974 N N . MET A 1 244 ? 4.770 -16.755 8.095 1.00 91.44 244 MET A N 1
ATOM 1975 C CA . MET A 1 244 ? 6.118 -16.915 8.662 1.00 91.44 244 MET A CA 1
ATOM 1976 C C . MET A 1 244 ? 6.160 -17.843 9.884 1.00 91.44 244 MET A C 1
ATOM 1978 O O . MET A 1 244 ? 5.141 -18.134 10.504 1.00 91.44 244 MET A O 1
ATOM 1982 N N . ASN A 1 245 ? 7.368 -18.295 10.219 1.00 88.38 245 ASN A N 1
ATOM 1983 C CA . ASN A 1 245 ? 7.711 -19.136 11.361 1.00 88.38 245 ASN A CA 1
ATOM 1984 C C . ASN A 1 245 ? 8.877 -18.514 12.149 1.00 88.38 245 ASN A C 1
ATOM 1986 O O . ASN A 1 245 ? 9.692 -17.773 11.596 1.00 88.38 245 ASN A O 1
ATOM 1990 N N . GLY A 1 246 ? 8.983 -18.866 13.424 1.00 88.56 246 GLY A N 1
ATOM 1991 C CA . GLY A 1 246 ? 9.993 -18.396 14.364 1.00 88.56 246 GLY A CA 1
ATOM 1992 C C . GLY A 1 246 ? 9.331 -17.898 15.642 1.00 88.56 246 GLY A C 1
ATOM 1993 O O . GLY A 1 246 ? 8.335 -17.181 15.590 1.00 88.56 246 GLY A O 1
ATOM 1994 N N . LYS A 1 247 ? 9.891 -18.269 16.795 1.00 88.69 247 LYS A N 1
ATOM 1995 C CA . LYS A 1 247 ? 9.316 -17.977 18.116 1.00 88.69 247 LYS A CA 1
ATOM 1996 C C . LYS A 1 247 ? 9.041 -16.479 18.324 1.00 88.69 247 LYS A C 1
ATOM 1998 O O . LYS A 1 247 ? 7.922 -16.103 18.649 1.00 88.69 247 LYS A O 1
ATOM 2003 N N . LEU A 1 248 ? 10.022 -15.630 17.998 1.00 89.56 248 LEU A N 1
ATOM 2004 C CA . LEU A 1 248 ? 9.900 -14.166 18.042 1.00 89.56 248 LEU A CA 1
ATOM 2005 C C . LEU A 1 248 ? 8.720 -13.630 17.209 1.00 89.56 248 LEU A C 1
ATOM 2007 O O . LEU A 1 248 ? 8.105 -12.641 17.589 1.00 89.56 248 LEU A O 1
ATOM 2011 N N . TRP A 1 249 ? 8.401 -14.270 16.078 1.00 93.38 249 TRP A N 1
ATOM 2012 C CA . TRP A 1 249 ? 7.272 -13.884 15.230 1.00 93.38 249 TRP A CA 1
ATOM 2013 C C . TRP A 1 249 ? 5.940 -14.341 15.824 1.00 93.38 249 TRP A C 1
ATOM 2015 O O . TRP A 1 249 ? 5.028 -13.528 15.946 1.00 93.38 249 TRP A O 1
ATOM 2025 N N . VAL A 1 250 ? 5.830 -15.619 16.204 1.00 92.62 250 VAL A N 1
ATOM 2026 C CA . VAL A 1 250 ? 4.594 -16.210 16.745 1.00 92.62 250 VAL A CA 1
ATOM 2027 C C . VAL A 1 250 ? 4.166 -15.499 18.029 1.00 92.62 250 VAL A C 1
ATOM 2029 O O . VAL A 1 250 ? 3.043 -14.993 18.103 1.00 92.62 250 VAL A O 1
ATOM 2032 N N . ASP A 1 251 ? 5.074 -15.402 19.000 1.00 92.25 251 ASP A N 1
ATOM 2033 C CA . ASP A 1 251 ? 4.761 -14.924 20.346 1.00 92.25 251 ASP A CA 1
ATOM 2034 C C . ASP A 1 251 ? 4.342 -13.445 20.326 1.00 92.25 251 ASP A C 1
ATOM 2036 O O . ASP A 1 251 ? 3.266 -13.090 20.819 1.00 92.25 251 ASP A O 1
ATOM 2040 N N . ASN A 1 252 ? 5.148 -12.580 19.697 1.00 93.44 252 ASN A N 1
ATOM 2041 C CA . ASN A 1 252 ? 4.874 -11.142 19.632 1.00 93.44 252 ASN A CA 1
ATOM 2042 C C . ASN A 1 252 ? 3.699 -10.802 18.702 1.00 93.44 252 ASN A C 1
ATOM 2044 O O . ASN A 1 252 ? 2.932 -9.896 19.030 1.00 93.44 252 ASN A O 1
ATOM 2048 N N . CYS A 1 253 ? 3.483 -11.528 17.591 1.00 95.56 253 CYS A N 1
ATOM 2049 C CA . CYS A 1 253 ? 2.298 -11.298 16.755 1.00 95.56 253 CYS A CA 1
ATOM 2050 C C . CYS A 1 253 ? 1.006 -11.553 17.532 1.00 95.56 253 CYS A C 1
ATOM 2052 O O . CYS A 1 253 ? 0.102 -10.725 17.471 1.00 95.56 253 CYS A O 1
ATOM 2054 N N . ILE A 1 254 ? 0.905 -12.666 18.268 1.00 96.06 254 ILE A N 1
ATOM 2055 C CA . ILE A 1 254 ? -0.303 -12.974 19.048 1.00 96.06 254 ILE A CA 1
ATOM 2056 C C . ILE A 1 254 ? -0.424 -12.034 20.258 1.00 96.06 254 ILE A C 1
ATOM 2058 O O . ILE A 1 254 ? -1.504 -11.493 20.479 1.00 96.06 254 ILE A O 1
ATOM 2062 N N . THR A 1 255 ? 0.670 -11.766 20.982 1.00 95.00 255 THR A N 1
ATOM 2063 C CA . THR A 1 255 ? 0.701 -10.831 22.127 1.00 95.00 255 THR A CA 1
ATOM 2064 C C . THR A 1 255 ? 0.212 -9.435 21.734 1.00 95.00 255 THR A C 1
ATOM 2066 O O . THR A 1 255 ? -0.725 -8.912 22.338 1.00 95.00 255 THR A O 1
ATOM 2069 N N . VAL A 1 256 ? 0.808 -8.821 20.706 1.00 95.19 256 VAL A N 1
ATOM 2070 C CA . VAL A 1 256 ? 0.465 -7.450 20.297 1.00 95.19 256 VAL A CA 1
ATOM 2071 C C . VAL A 1 256 ? -0.915 -7.399 19.642 1.00 95.19 256 VAL A C 1
ATOM 2073 O O . VAL A 1 256 ? -1.689 -6.498 19.952 1.00 95.19 256 VAL A O 1
ATOM 2076 N N . LEU A 1 257 ? -1.286 -8.382 18.813 1.00 96.56 257 LEU A N 1
ATOM 2077 C CA . LEU A 1 257 ? -2.619 -8.428 18.202 1.00 96.56 257 LEU A CA 1
ATOM 2078 C C . LEU A 1 257 ? -3.735 -8.618 19.243 1.00 96.56 257 LEU A C 1
ATOM 2080 O O . LEU A 1 257 ? -4.804 -8.031 19.084 1.00 96.56 257 LEU A O 1
ATOM 2084 N N . ALA A 1 258 ? -3.490 -9.372 20.321 1.00 97.06 258 ALA A N 1
ATOM 2085 C CA . ALA A 1 258 ? -4.428 -9.530 21.433 1.00 97.06 258 ALA A CA 1
ATOM 2086 C C . ALA A 1 258 ? -4.633 -8.218 22.203 1.00 97.06 258 ALA A C 1
ATOM 2088 O O . ALA A 1 258 ? -5.771 -7.769 22.373 1.00 97.06 258 ALA A O 1
ATOM 2089 N N . LYS A 1 259 ? -3.537 -7.559 22.610 1.00 95.69 259 LYS A N 1
ATOM 2090 C CA . LYS A 1 259 ? -3.595 -6.257 23.292 1.00 95.69 259 LYS A CA 1
ATOM 2091 C C . LYS A 1 259 ? -4.278 -5.190 22.429 1.00 95.69 259 LYS A C 1
ATOM 2093 O O . LYS A 1 259 ? -5.172 -4.490 22.906 1.00 95.69 259 LYS A O 1
ATOM 2098 N N . PHE A 1 260 ? -3.926 -5.130 21.144 1.00 95.12 260 PHE A N 1
ATOM 2099 C CA . PHE A 1 260 ? -4.506 -4.211 20.165 1.00 95.12 260 PHE A CA 1
ATOM 2100 C C . PHE A 1 260 ? -6.006 -4.457 19.942 1.00 95.12 260 PHE A C 1
ATOM 2102 O O . PHE A 1 260 ? -6.791 -3.507 19.928 1.00 95.12 260 PHE A O 1
ATOM 2109 N N . ALA A 1 261 ? -6.430 -5.721 19.815 1.00 96.81 261 ALA A N 1
ATOM 2110 C CA . ALA A 1 261 ? -7.839 -6.089 19.667 1.00 96.81 261 ALA A CA 1
ATOM 2111 C C . ALA A 1 261 ? -8.665 -5.673 20.892 1.00 96.81 261 ALA A C 1
ATOM 2113 O O . ALA A 1 261 ? -9.714 -5.042 20.737 1.00 96.81 261 ALA A O 1
ATOM 2114 N N . ALA A 1 262 ? -8.171 -5.959 22.103 1.00 97.12 262 ALA A N 1
ATOM 2115 C CA . ALA A 1 262 ? -8.802 -5.524 23.346 1.00 97.12 262 ALA A CA 1
ATOM 2116 C C . ALA A 1 262 ? -8.901 -3.990 23.417 1.00 97.12 262 ALA A C 1
ATOM 2118 O O . ALA A 1 262 ? -9.981 -3.454 23.669 1.00 97.12 262 ALA A O 1
ATOM 2119 N N . LYS A 1 263 ? -7.811 -3.269 23.119 1.00 96.56 263 LYS A N 1
ATOM 2120 C CA . LYS A 1 263 ? -7.796 -1.801 23.150 1.00 96.56 263 LYS A CA 1
ATOM 2121 C C . LYS A 1 263 ? -8.765 -1.186 22.146 1.00 96.56 263 LYS A C 1
ATOM 2123 O O . LYS A 1 263 ? -9.584 -0.359 22.544 1.00 96.56 263 LYS A O 1
ATOM 2128 N N . CYS A 1 264 ? -8.759 -1.645 20.893 1.00 96.19 264 CYS A N 1
ATOM 2129 C CA . CYS A 1 264 ? -9.684 -1.172 19.862 1.00 96.19 264 CYS A CA 1
ATOM 2130 C C . CYS A 1 264 ? -11.156 -1.378 20.248 1.00 96.19 264 CYS A C 1
ATOM 2132 O O . CYS A 1 264 ? -11.978 -0.488 20.026 1.00 96.19 264 CYS A O 1
ATOM 2134 N N . LYS A 1 265 ? -11.492 -2.515 20.873 1.00 95.88 265 LYS A N 1
ATOM 2135 C CA . LYS A 1 265 ? -12.845 -2.795 21.380 1.00 95.88 265 LYS A CA 1
ATOM 2136 C C . LYS A 1 265 ? -13.264 -1.871 22.524 1.00 95.88 265 LYS A C 1
ATOM 2138 O O . LYS A 1 265 ? -14.437 -1.512 22.589 1.00 95.88 265 LYS A O 1
ATOM 2143 N N . ILE A 1 266 ? -12.343 -1.485 23.410 1.00 95.94 266 ILE A N 1
ATOM 2144 C CA . ILE A 1 266 ? -12.626 -0.549 24.509 1.00 95.94 266 ILE A CA 1
ATOM 2145 C C . ILE A 1 266 ? -12.778 0.886 23.985 1.00 95.94 266 ILE A C 1
ATOM 2147 O O . ILE A 1 266 ? -13.812 1.508 24.228 1.00 95.94 266 ILE A O 1
ATOM 2151 N N . VAL A 1 267 ? -11.807 1.410 23.227 1.00 95.06 267 VAL A N 1
ATOM 2152 C CA . VAL A 1 267 ? -11.852 2.812 22.756 1.00 95.06 267 VAL A CA 1
ATOM 2153 C C . VAL A 1 267 ? -12.919 3.043 21.680 1.00 95.06 267 VAL A C 1
ATOM 2155 O O . VAL A 1 267 ? -13.493 4.125 21.610 1.00 95.06 267 VAL A O 1
ATOM 2158 N N . GLY A 1 268 ? -13.239 2.025 20.873 1.00 90.56 268 GLY A N 1
ATOM 2159 C CA . GLY A 1 268 ? -14.266 2.104 19.831 1.00 90.56 268 GLY A CA 1
ATOM 2160 C C . GLY A 1 268 ? -15.701 2.218 20.361 1.00 90.56 268 GLY A C 1
ATOM 2161 O O . GLY A 1 268 ? -16.566 2.753 19.668 1.00 90.56 268 GLY A O 1
ATOM 2162 N N . VAL A 1 269 ? -15.964 1.761 21.592 1.00 89.25 269 VAL A N 1
ATOM 2163 C CA . VAL A 1 269 ? -17.292 1.857 22.228 1.00 89.25 269 VAL A CA 1
ATOM 2164 C C . VAL A 1 269 ? -17.605 3.287 22.668 1.00 89.25 269 VAL A C 1
ATOM 2166 O O . VAL A 1 269 ? -18.748 3.718 22.522 1.00 89.25 269 VAL A O 1
ATOM 2169 N N . ASP A 1 270 ? -16.619 4.045 23.146 1.00 87.81 270 ASP A N 1
ATOM 2170 C CA . ASP A 1 270 ? -16.803 5.445 23.549 1.00 87.81 270 ASP A CA 1
ATOM 2171 C C . ASP A 1 270 ? -15.696 6.345 22.987 1.00 87.81 270 ASP A C 1
ATOM 2173 O O . ASP A 1 270 ? -14.860 6.901 23.700 1.00 87.81 270 ASP A O 1
ATOM 2177 N N . LEU A 1 271 ? -15.705 6.471 21.658 1.00 89.75 271 LEU A N 1
ATOM 2178 C CA . LEU A 1 271 ? -14.787 7.321 20.905 1.00 89.75 271 LEU A CA 1
ATOM 2179 C C . LEU A 1 271 ? -14.687 8.774 21.420 1.00 89.75 271 LEU A C 1
ATOM 2181 O O . LEU A 1 271 ? -13.556 9.242 21.516 1.00 89.75 271 LEU A O 1
ATOM 2185 N N . PRO A 1 272 ? -15.769 9.513 21.770 1.00 88.31 272 PRO A N 1
ATOM 2186 C CA . PRO A 1 272 ? -15.611 10.875 22.290 1.00 88.31 272 PRO A CA 1
ATOM 2187 C C . PRO A 1 272 ? -14.817 10.926 23.603 1.00 88.31 272 PRO A C 1
ATOM 2189 O O . PRO A 1 272 ? -13.850 11.682 23.683 1.00 88.31 272 PRO A O 1
ATOM 2192 N N . THR A 1 273 ? -15.137 10.087 24.594 1.00 89.50 273 THR A N 1
ATOM 2193 C CA . THR A 1 273 ? -14.353 10.031 25.843 1.00 89.50 273 THR A CA 1
ATOM 2194 C C . THR A 1 273 ? -12.950 9.454 25.622 1.00 89.50 273 THR A C 1
ATOM 2196 O O . THR A 1 273 ? -12.011 9.831 26.324 1.00 89.50 273 THR A O 1
ATOM 2199 N N . ALA A 1 274 ? -12.749 8.585 24.629 1.00 92.62 274 ALA A N 1
ATOM 2200 C CA . ALA A 1 274 ? -11.417 8.103 24.277 1.00 92.62 274 ALA A CA 1
ATOM 2201 C C . ALA A 1 274 ? -10.542 9.192 23.620 1.00 92.62 274 ALA A C 1
ATOM 2203 O O . ALA A 1 274 ? -9.369 9.316 23.976 1.00 92.62 274 ALA A O 1
ATOM 2204 N N . PHE A 1 275 ? -11.108 10.020 22.732 1.00 92.06 275 PHE A N 1
ATOM 2205 C CA . PHE A 1 275 ? -10.427 11.184 22.153 1.00 92.06 275 PHE A CA 1
ATOM 2206 C C . PHE A 1 275 ? -10.045 12.210 23.227 1.00 92.06 275 PHE A C 1
ATOM 2208 O O . PHE A 1 275 ? -8.902 12.661 23.257 1.00 92.06 275 PHE A O 1
ATOM 2215 N N . GLU A 1 276 ? -10.962 12.535 24.142 1.00 90.38 276 GLU A N 1
ATOM 2216 C CA . GLU A 1 276 ? -10.687 13.421 25.281 1.00 90.38 276 GLU A CA 1
ATOM 2217 C C . GLU A 1 276 ? -9.497 12.908 26.111 1.00 90.38 276 GLU A C 1
ATOM 2219 O O . GLU A 1 276 ? -8.540 13.644 26.359 1.00 90.38 276 GLU A O 1
ATOM 2224 N N . LYS A 1 277 ? -9.504 11.616 26.467 1.00 93.06 277 LYS A N 1
ATOM 2225 C CA . LYS A 1 277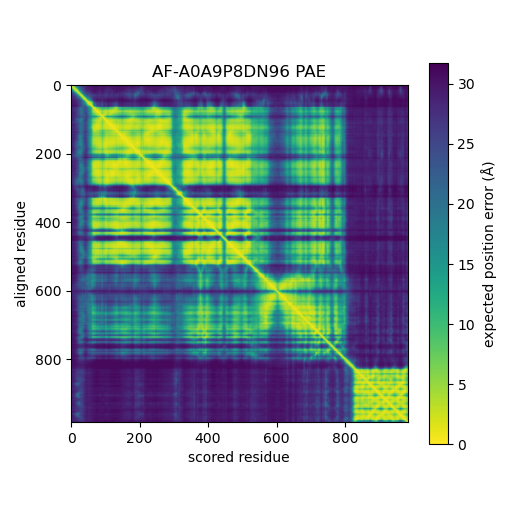 ? -8.454 10.977 27.274 1.00 93.06 277 LYS A CA 1
ATOM 2226 C C . LYS A 1 277 ? -7.086 10.930 26.593 1.00 93.06 277 LYS A C 1
ATOM 2228 O O . LYS A 1 277 ? -6.087 11.208 27.253 1.00 93.06 277 LYS A O 1
ATOM 2233 N N . THR A 1 278 ? -7.010 10.594 25.303 1.00 93.81 278 THR A N 1
ATOM 2234 C CA . THR A 1 278 ? -5.716 10.546 24.593 1.00 93.81 278 THR A CA 1
ATOM 2235 C C . THR A 1 278 ? -5.155 11.954 24.335 1.00 93.81 278 THR A C 1
ATOM 2237 O O . THR A 1 278 ? -3.950 12.174 24.463 1.00 93.81 278 THR A O 1
ATOM 2240 N N . LEU A 1 279 ? -6.016 12.953 24.089 1.00 92.12 279 LEU A N 1
ATOM 2241 C CA . LEU A 1 279 ? -5.600 14.356 23.967 1.00 92.12 279 LEU A CA 1
ATOM 2242 C C . LEU A 1 279 ? -5.201 14.989 25.309 1.00 92.12 279 LEU A C 1
ATOM 2244 O O . LEU A 1 279 ? -4.338 15.867 25.326 1.00 92.12 279 LEU A O 1
ATOM 2248 N N . GLN A 1 280 ? -5.781 14.550 26.430 1.00 91.19 280 GLN A N 1
ATOM 2249 C CA . GLN A 1 280 ? -5.298 14.943 27.755 1.00 91.19 280 GLN A CA 1
ATOM 2250 C C . GLN A 1 280 ? -3.938 14.302 28.056 1.00 91.19 280 GLN A C 1
ATOM 2252 O O . GLN A 1 280 ? -3.009 15.014 28.425 1.00 91.19 280 GLN A O 1
ATOM 2257 N N . ALA A 1 281 ? -3.772 13.000 27.791 1.00 90.12 281 ALA A N 1
ATOM 2258 C CA . ALA A 1 281 ? -2.491 12.313 27.972 1.00 90.12 281 ALA A CA 1
ATOM 2259 C C . ALA A 1 281 ? -1.355 12.954 27.149 1.00 90.12 281 ALA A C 1
ATOM 2261 O O . ALA A 1 281 ? -0.228 13.047 27.633 1.00 90.12 281 ALA A O 1
ATOM 2262 N N . HIS A 1 282 ? -1.656 13.457 25.946 1.00 90.50 282 HIS A N 1
ATOM 2263 C CA . HIS A 1 282 ? -0.738 14.276 25.150 1.00 90.50 282 HIS A CA 1
ATOM 2264 C C . HIS A 1 282 ? -0.327 15.579 25.858 1.00 90.50 282 HIS A C 1
ATOM 2266 O O . HIS A 1 282 ? 0.867 15.857 25.961 1.00 90.50 282 HIS A O 1
ATOM 2272 N N . LYS A 1 283 ? -1.283 16.356 26.390 1.00 89.19 283 LYS A N 1
ATOM 2273 C CA . LYS A 1 283 ? -0.989 17.586 27.151 1.00 89.19 283 LYS A CA 1
ATOM 2274 C C . LYS A 1 283 ? -0.143 17.298 28.391 1.00 89.19 283 LYS A C 1
ATOM 2276 O O . LYS A 1 283 ? 0.828 18.007 28.650 1.00 89.19 283 LYS A O 1
ATOM 2281 N N . ASP A 1 284 ? -0.466 16.231 29.117 1.00 88.88 284 ASP A N 1
ATOM 2282 C CA . ASP A 1 284 ? 0.286 15.813 30.301 1.00 88.88 284 ASP A CA 1
ATOM 2283 C C . ASP A 1 284 ? 1.720 15.379 29.928 1.00 88.88 284 ASP A C 1
ATOM 2285 O O . ASP A 1 284 ? 2.667 15.678 30.656 1.00 88.88 284 ASP A O 1
ATOM 2289 N N . CYS A 1 285 ? 1.892 14.704 28.785 1.00 86.69 285 CYS A N 1
ATOM 2290 C CA . CYS A 1 285 ? 3.191 14.305 28.234 1.00 86.69 285 CYS A CA 1
ATOM 2291 C C . CYS A 1 285 ? 4.033 15.520 27.815 1.00 86.69 285 CYS A C 1
ATOM 2293 O O . CYS A 1 285 ? 5.186 15.633 28.225 1.00 86.69 285 CYS A O 1
ATOM 2295 N N . GLN A 1 286 ? 3.460 16.470 27.063 1.00 85.88 286 GLN A N 1
ATOM 2296 C CA . GLN A 1 286 ? 4.135 17.728 26.710 1.00 85.88 286 GLN A CA 1
ATOM 2297 C C . GLN A 1 286 ? 4.575 18.504 27.955 1.00 85.88 286 GLN A C 1
ATOM 2299 O O . GLN A 1 286 ? 5.700 18.998 28.008 1.00 85.88 286 GLN A O 1
ATOM 2304 N N . TYR A 1 287 ? 3.715 18.572 28.976 1.00 85.19 287 TYR A N 1
ATOM 2305 C CA . TYR A 1 287 ? 4.038 19.207 30.251 1.00 85.19 287 TYR A CA 1
ATOM 2306 C C . TYR A 1 287 ? 5.243 18.534 30.929 1.00 85.19 287 TYR A C 1
ATOM 2308 O O . TYR A 1 287 ? 6.166 19.237 31.344 1.00 85.19 287 TYR A O 1
ATOM 2316 N N . ARG A 1 288 ? 5.286 17.192 30.991 1.00 82.88 288 ARG A N 1
ATOM 2317 C CA . ARG A 1 288 ? 6.433 16.446 31.548 1.00 82.88 288 ARG A CA 1
ATOM 2318 C C . ARG A 1 288 ? 7.721 16.675 30.756 1.00 82.88 288 ARG A C 1
ATOM 2320 O O . ARG A 1 288 ? 8.729 17.028 31.362 1.00 82.88 288 ARG A O 1
ATOM 2327 N N . ILE A 1 289 ? 7.679 16.559 29.427 1.00 79.69 289 ILE A N 1
ATOM 2328 C CA . ILE A 1 289 ? 8.846 16.767 28.548 1.00 79.69 289 ILE A CA 1
ATOM 2329 C C . ILE A 1 289 ? 9.417 18.185 28.720 1.00 79.69 289 ILE A C 1
ATOM 2331 O O . ILE A 1 289 ? 10.630 18.343 28.871 1.00 79.69 289 ILE A O 1
ATOM 2335 N N . ALA A 1 290 ? 8.559 19.210 28.781 1.00 76.25 290 ALA A N 1
ATOM 2336 C CA . ALA A 1 290 ? 8.989 20.583 29.040 1.00 76.25 290 ALA A CA 1
ATOM 2337 C C . ALA A 1 290 ? 9.696 20.719 30.404 1.00 76.25 290 ALA A C 1
ATOM 2339 O O . ALA A 1 290 ? 10.807 21.246 30.467 1.00 76.25 290 ALA A O 1
ATOM 2340 N N . HIS A 1 291 ? 9.112 20.179 31.480 1.00 69.06 291 HIS A N 1
ATOM 2341 C CA . HIS A 1 291 ? 9.679 20.293 32.830 1.00 69.06 291 HIS A CA 1
ATOM 2342 C C . HIS A 1 291 ? 10.971 19.480 33.014 1.00 69.06 291 HIS A C 1
ATOM 2344 O O . HIS A 1 291 ? 11.864 19.914 33.740 1.00 69.06 291 HIS A O 1
ATOM 2350 N N . GLU A 1 292 ? 11.130 18.339 32.339 1.00 61.56 292 GLU A N 1
ATOM 2351 C CA . GLU A 1 292 ? 12.407 17.612 32.330 1.00 61.56 292 GLU A CA 1
ATOM 2352 C C . GLU A 1 292 ? 13.510 18.357 31.563 1.00 61.56 292 GLU A C 1
ATOM 2354 O O . GLU A 1 292 ? 14.678 18.297 31.963 1.00 61.56 292 GLU A O 1
ATOM 2359 N N . SER A 1 293 ? 13.156 19.100 30.507 1.00 54.00 293 SER A N 1
ATOM 2360 C CA . SER A 1 293 ? 14.122 19.878 29.719 1.00 54.00 293 SER A CA 1
ATOM 2361 C C . SER A 1 293 ? 14.739 21.053 30.496 1.00 54.00 293 SER A C 1
ATOM 2363 O O . SER A 1 293 ? 15.925 21.337 30.322 1.00 54.00 293 SER A O 1
ATOM 2365 N N . ASP A 1 294 ? 13.993 21.654 31.432 1.00 47.34 294 ASP A N 1
ATOM 2366 C CA . ASP A 1 294 ? 14.511 22.665 32.369 1.00 47.34 294 ASP A CA 1
ATOM 2367 C C . ASP A 1 294 ? 15.420 22.061 33.460 1.00 47.34 294 ASP A C 1
ATOM 2369 O O . ASP A 1 294 ? 16.326 22.727 33.965 1.00 47.34 294 ASP A O 1
ATOM 2373 N N . VAL A 1 295 ? 15.219 20.788 33.829 1.00 44.78 295 VAL A N 1
ATOM 2374 C CA . VAL A 1 295 ? 16.018 20.106 34.869 1.00 44.78 295 VAL A CA 1
ATOM 2375 C C . VAL A 1 295 ? 17.338 19.555 34.312 1.00 44.78 295 VAL A C 1
ATOM 2377 O O . VAL A 1 295 ? 18.353 19.557 35.015 1.00 44.78 295 VAL A O 1
ATOM 2380 N N . ARG A 1 296 ? 17.370 19.116 33.047 1.00 37.75 296 ARG A N 1
ATOM 2381 C CA . ARG A 1 296 ? 18.591 18.655 32.357 1.00 37.75 296 ARG A CA 1
ATOM 2382 C C . ARG A 1 296 ? 19.114 19.734 31.408 1.00 37.75 296 ARG A C 1
ATOM 2384 O O . ARG A 1 296 ? 18.978 19.631 30.193 1.00 37.75 296 ARG A O 1
ATOM 2391 N N . GLY A 1 297 ? 19.730 20.759 31.997 1.00 32.12 297 GLY A N 1
ATOM 2392 C CA . GLY A 1 297 ? 20.115 22.008 31.334 1.00 32.12 297 GLY A CA 1
ATOM 2393 C C . GLY A 1 297 ? 20.713 21.885 29.924 1.00 32.12 297 GLY A C 1
ATOM 2394 O O . GLY A 1 297 ? 21.871 21.510 29.757 1.00 32.12 297 GLY A O 1
ATOM 2395 N N . ALA A 1 298 ? 19.913 22.307 28.942 1.00 41.00 298 ALA A N 1
ATOM 2396 C CA . ALA A 1 298 ? 20.284 22.842 27.631 1.00 41.00 298 ALA A CA 1
ATOM 2397 C C . ALA A 1 298 ? 21.477 22.198 26.886 1.00 41.00 298 ALA A C 1
ATOM 2399 O O . ALA A 1 298 ? 22.523 22.828 26.718 1.00 41.00 298 ALA A O 1
ATOM 2400 N N . GLN A 1 299 ? 21.264 21.020 26.283 1.00 36.66 299 GLN A N 1
ATOM 2401 C CA . GLN A 1 299 ? 21.942 20.665 25.025 1.00 36.66 299 GLN A CA 1
ATOM 2402 C C . GLN A 1 299 ? 21.170 19.620 24.192 1.00 36.66 299 GLN A C 1
ATOM 2404 O O . GLN A 1 299 ? 20.724 18.599 24.704 1.00 36.66 299 GLN A O 1
ATOM 2409 N N . ASN A 1 300 ? 21.093 19.865 22.877 1.00 33.59 300 ASN A N 1
ATOM 2410 C CA . ASN A 1 300 ? 20.776 18.895 21.812 1.00 33.59 300 ASN A CA 1
ATOM 2411 C C . ASN A 1 300 ? 19.315 18.397 21.653 1.00 33.59 300 ASN A C 1
ATOM 2413 O O . ASN A 1 300 ? 19.120 17.273 21.197 1.00 33.59 300 ASN A O 1
ATOM 2417 N N . ALA A 1 301 ? 18.297 19.220 21.946 1.00 35.62 301 ALA A N 1
ATOM 2418 C CA . ALA A 1 301 ? 16.882 18.864 21.710 1.00 35.62 301 ALA A CA 1
ATOM 2419 C C . ALA A 1 301 ? 16.199 19.561 20.505 1.00 35.62 301 ALA A C 1
ATOM 2421 O O . ALA A 1 301 ? 15.196 19.059 20.013 1.00 35.62 301 ALA A O 1
ATOM 2422 N N . VAL A 1 302 ? 16.713 20.702 20.016 1.00 32.00 302 VAL A N 1
ATOM 2423 C CA . VAL A 1 302 ? 15.971 21.577 19.070 1.00 32.00 302 VAL A CA 1
ATOM 2424 C C . VAL A 1 302 ? 16.531 21.576 17.635 1.00 32.00 302 VAL A C 1
ATOM 2426 O O . VAL A 1 302 ? 15.775 21.743 16.683 1.00 32.00 302 VAL A O 1
ATOM 2429 N N . GLU A 1 303 ? 17.826 21.307 17.429 1.00 29.06 303 GLU A N 1
ATOM 2430 C CA . GLU A 1 303 ? 18.427 21.267 16.076 1.00 29.06 303 GLU A CA 1
ATOM 2431 C C . GLU A 1 303 ? 18.109 19.983 15.277 1.00 29.06 303 GLU A C 1
ATOM 2433 O O . GLU A 1 303 ? 18.385 19.913 14.081 1.00 29.06 303 GLU A O 1
ATOM 2438 N N . ALA A 1 304 ? 17.487 18.971 15.893 1.00 32.09 304 ALA A N 1
ATOM 2439 C CA . ALA A 1 304 ? 17.157 17.703 15.228 1.00 32.09 304 ALA A CA 1
ATOM 2440 C C . ALA A 1 304 ? 15.993 17.802 14.215 1.00 32.09 304 ALA A C 1
ATOM 2442 O O . ALA A 1 304 ? 15.841 16.926 13.364 1.00 32.09 304 ALA A O 1
ATOM 2443 N N . ILE A 1 305 ? 15.196 18.875 14.274 1.00 35.59 305 ILE A N 1
ATOM 2444 C CA . ILE A 1 305 ? 13.926 19.034 13.540 1.00 35.59 305 ILE A CA 1
ATOM 2445 C C . ILE A 1 305 ? 14.132 19.232 12.016 1.00 35.59 305 ILE A C 1
ATOM 2447 O O . ILE A 1 305 ? 13.186 19.119 11.236 1.00 35.59 305 ILE A O 1
ATOM 2451 N N . VAL A 1 306 ? 15.368 19.476 11.549 1.00 34.44 306 VAL A N 1
ATOM 2452 C CA . VAL A 1 306 ? 15.674 19.753 10.129 1.00 34.44 306 VAL A CA 1
ATOM 2453 C C . VAL A 1 306 ? 16.725 18.795 9.546 1.00 34.44 306 VAL A C 1
ATOM 2455 O O . VAL A 1 306 ? 17.765 19.204 9.036 1.00 34.44 306 VAL A O 1
ATOM 2458 N N . SER A 1 307 ? 16.427 17.491 9.536 1.00 29.81 307 SER A N 1
ATOM 2459 C CA . SER A 1 307 ? 17.046 16.563 8.573 1.00 29.81 307 SER A CA 1
ATOM 2460 C C . SER A 1 307 ? 16.051 15.494 8.105 1.00 29.81 307 SER A C 1
ATOM 2462 O O . SER A 1 307 ? 15.609 14.654 8.881 1.00 29.81 307 SER A O 1
ATOM 2464 N N . LYS A 1 308 ? 15.668 15.534 6.820 1.00 39.78 308 LYS A N 1
ATOM 2465 C CA . LYS A 1 308 ? 14.762 14.553 6.198 1.00 39.78 308 LYS A CA 1
ATOM 2466 C C . LYS A 1 308 ? 15.551 13.601 5.301 1.00 39.78 308 LYS A C 1
ATOM 2468 O O . LYS A 1 308 ? 15.913 13.973 4.189 1.00 39.78 308 LYS A O 1
ATOM 2473 N N . SER A 1 309 ? 15.817 12.390 5.790 1.00 38.59 309 SER A N 1
ATOM 2474 C CA . SER A 1 309 ? 16.398 11.288 5.012 1.00 38.59 309 SER A CA 1
ATOM 2475 C C . SER A 1 309 ? 16.147 9.947 5.713 1.00 38.59 309 SER A C 1
ATOM 2477 O O . SER A 1 309 ? 16.704 9.699 6.782 1.00 38.59 309 SER A O 1
ATOM 2479 N N . ASP A 1 310 ? 15.336 9.067 5.119 1.00 40.91 310 ASP A N 1
ATOM 2480 C CA . ASP A 1 310 ? 15.057 7.734 5.681 1.00 40.91 310 ASP A CA 1
ATOM 2481 C C . ASP A 1 310 ? 16.299 6.825 5.732 1.00 40.91 310 ASP A C 1
ATOM 2483 O O . ASP A 1 310 ? 16.426 6.008 6.649 1.00 40.91 310 ASP A O 1
ATOM 2487 N N . ASP A 1 311 ? 17.255 7.017 4.813 1.00 38.56 311 ASP A N 1
ATOM 2488 C CA . ASP A 1 311 ? 18.546 6.310 4.805 1.00 38.56 311 ASP A CA 1
ATOM 2489 C C . ASP A 1 311 ? 19.314 6.511 6.125 1.00 38.56 311 ASP A C 1
ATOM 2491 O O . ASP A 1 311 ? 19.967 5.591 6.620 1.00 38.56 311 ASP A O 1
ATOM 2495 N N . ASP A 1 312 ? 19.203 7.698 6.730 1.00 45.97 312 ASP A N 1
ATOM 2496 C CA . ASP A 1 312 ? 19.861 8.023 7.998 1.00 45.97 312 ASP A CA 1
ATOM 2497 C C . ASP A 1 312 ? 19.116 7.419 9.206 1.00 45.97 312 ASP A C 1
ATOM 2499 O O . ASP A 1 312 ? 19.733 7.096 10.221 1.00 45.97 312 ASP A O 1
ATOM 2503 N N . ARG A 1 313 ? 17.801 7.170 9.094 1.00 49.88 313 ARG A N 1
ATOM 2504 C CA . ARG A 1 313 ? 17.004 6.505 10.143 1.00 49.88 313 ARG A CA 1
ATOM 2505 C C . ARG A 1 313 ? 17.367 5.027 10.275 1.00 49.88 313 ARG A C 1
ATOM 2507 O O . ARG A 1 313 ? 17.624 4.565 11.387 1.00 49.88 313 ARG A O 1
ATOM 2514 N N . LEU A 1 314 ? 17.453 4.297 9.159 1.00 47.66 314 LEU A N 1
ATOM 2515 C CA . LEU A 1 314 ? 17.859 2.887 9.192 1.00 47.66 314 LEU A CA 1
ATOM 2516 C C . LEU A 1 314 ? 19.323 2.742 9.646 1.00 47.66 314 LEU A C 1
ATOM 2518 O O . LEU A 1 314 ? 19.644 1.829 10.405 1.00 47.66 314 LEU A O 1
ATOM 2522 N N . ALA A 1 315 ? 20.197 3.676 9.251 1.00 47.41 315 ALA A N 1
ATOM 2523 C CA . ALA A 1 315 ? 21.579 3.733 9.725 1.00 47.41 315 ALA A CA 1
ATOM 2524 C C . ALA A 1 315 ? 21.676 4.025 11.235 1.00 47.41 315 ALA A C 1
ATOM 2526 O O . ALA A 1 315 ? 22.479 3.396 11.923 1.00 47.41 315 ALA A O 1
ATOM 2527 N N . LYS A 1 316 ? 20.837 4.917 11.783 1.00 49.91 316 LYS A N 1
ATOM 2528 C CA . LYS A 1 316 ? 20.733 5.169 13.234 1.00 49.91 316 LYS A CA 1
ATOM 2529 C C . LYS A 1 316 ? 20.250 3.936 13.999 1.00 49.91 316 LYS A C 1
ATOM 2531 O O . LYS A 1 316 ? 20.871 3.585 14.999 1.00 49.91 316 LYS A O 1
ATOM 2536 N N . GLN A 1 317 ? 19.226 3.233 13.506 1.00 49.38 317 GLN A N 1
ATOM 2537 C CA . GLN A 1 317 ? 18.779 1.958 14.088 1.00 49.38 317 GLN A CA 1
ATOM 2538 C C . GLN A 1 317 ? 19.893 0.898 14.044 1.00 49.38 317 GLN A C 1
ATOM 2540 O O . GLN A 1 317 ? 20.207 0.303 15.070 1.00 49.38 317 GLN A O 1
ATOM 2545 N N . GLN A 1 318 ? 20.564 0.716 12.901 1.00 50.66 318 GLN A N 1
ATOM 2546 C CA . GLN A 1 318 ? 21.705 -0.204 12.773 1.00 50.66 318 GLN A CA 1
ATOM 2547 C C . GLN A 1 318 ? 22.882 0.174 13.681 1.00 50.66 318 GLN A C 1
ATOM 2549 O O . GLN A 1 318 ? 23.551 -0.709 14.212 1.00 50.66 318 GLN A O 1
ATOM 2554 N N . LYS A 1 319 ? 23.129 1.468 13.901 1.00 46.19 319 LYS A N 1
ATOM 2555 C CA . LYS A 1 319 ? 24.176 1.939 14.809 1.00 46.19 319 LYS A CA 1
ATOM 2556 C C . LYS A 1 319 ? 23.813 1.696 16.280 1.00 46.19 319 LYS A C 1
ATOM 2558 O O . LYS A 1 319 ? 24.663 1.222 17.027 1.00 46.19 319 LYS A O 1
ATOM 2563 N N . ALA A 1 320 ? 22.559 1.918 16.678 1.00 44.66 320 ALA A N 1
ATOM 2564 C CA . ALA A 1 320 ? 22.049 1.518 17.994 1.00 44.66 320 ALA A CA 1
ATOM 2565 C C . ALA A 1 320 ? 22.134 -0.007 18.210 1.00 44.66 320 ALA A C 1
ATOM 2567 O O . ALA A 1 320 ? 22.558 -0.444 19.279 1.00 44.66 320 ALA A O 1
ATOM 2568 N N . LEU A 1 321 ? 21.846 -0.814 17.178 1.00 45.12 321 LEU A N 1
ATOM 2569 C CA . LEU A 1 321 ? 22.102 -2.263 17.178 1.00 45.12 321 LEU A CA 1
ATOM 2570 C C . LEU A 1 321 ? 23.592 -2.618 17.369 1.00 45.12 321 LEU A C 1
ATOM 2572 O O . LEU A 1 321 ? 23.908 -3.735 17.772 1.00 45.12 321 LEU A O 1
ATOM 2576 N N . GLN A 1 322 ? 24.518 -1.714 17.049 1.00 45.59 322 GLN A N 1
ATOM 2577 C CA . GLN A 1 322 ? 25.948 -2.016 17.040 1.00 45.59 322 GLN A CA 1
ATOM 2578 C C . GLN A 1 322 ? 26.693 -1.549 18.297 1.00 45.59 322 GLN A C 1
ATOM 2580 O O . GLN A 1 322 ? 27.769 -2.085 18.563 1.00 45.59 322 GLN A O 1
ATOM 2585 N N . GLU A 1 323 ? 26.161 -0.574 19.047 1.00 44.59 323 GLU A N 1
ATOM 2586 C CA . GLU A 1 323 ? 26.896 0.074 20.144 1.00 44.59 323 GLU A CA 1
ATOM 2587 C C . GLU A 1 323 ? 26.644 -0.528 21.544 1.00 44.59 323 GLU A C 1
ATOM 2589 O O . GLU A 1 323 ? 27.636 -0.702 22.245 1.00 44.59 323 GLU A O 1
ATOM 2594 N N . ASP A 1 324 ? 25.414 -0.908 21.953 1.00 48.00 324 ASP A N 1
ATOM 2595 C CA . ASP A 1 324 ? 25.194 -1.657 23.223 1.00 48.00 324 ASP A CA 1
ATOM 2596 C C . ASP A 1 324 ? 23.776 -2.298 23.378 1.00 48.00 324 ASP A C 1
ATOM 2598 O O . ASP A 1 324 ? 23.001 -1.927 24.260 1.00 48.00 324 ASP A O 1
ATOM 2602 N N . ILE A 1 325 ? 23.368 -3.265 22.533 1.00 46.50 325 ILE A N 1
ATOM 2603 C CA . ILE A 1 325 ? 22.050 -3.961 22.685 1.00 46.50 325 ILE A CA 1
ATOM 2604 C C . ILE A 1 325 ? 21.911 -4.639 24.060 1.00 46.50 325 ILE A C 1
ATOM 2606 O O . ILE A 1 325 ? 20.823 -4.714 24.631 1.00 46.50 325 ILE A O 1
ATOM 2610 N N . ASP A 1 326 ? 23.022 -5.157 24.575 1.00 48.28 326 ASP A N 1
ATOM 2611 C CA . ASP A 1 326 ? 23.070 -6.163 25.634 1.00 48.28 326 ASP A CA 1
ATOM 2612 C C . ASP A 1 326 ? 22.670 -5.655 27.031 1.00 48.28 326 ASP A C 1
ATOM 2614 O O . ASP A 1 326 ? 22.575 -6.457 27.963 1.00 48.28 326 ASP A O 1
ATOM 2618 N N . THR A 1 327 ? 22.466 -4.342 27.187 1.00 51.03 327 THR A N 1
ATOM 2619 C CA . THR A 1 327 ? 22.296 -3.672 28.489 1.00 51.03 327 THR A CA 1
ATOM 2620 C C . THR A 1 327 ? 21.273 -2.525 28.514 1.00 51.03 327 THR A C 1
ATOM 2622 O O . THR A 1 327 ? 20.957 -2.032 29.595 1.00 51.03 327 THR A O 1
ATOM 2625 N N . SER A 1 328 ? 20.746 -2.073 27.369 1.00 55.44 328 SER A N 1
ATOM 2626 C CA . SER A 1 328 ? 20.346 -0.659 27.195 1.00 55.44 328 SER A CA 1
ATOM 2627 C C . SER A 1 328 ? 18.848 -0.321 27.184 1.00 55.44 328 SER A C 1
ATOM 2629 O O . SER A 1 328 ? 18.500 0.850 27.064 1.00 55.44 328 SER A O 1
ATOM 2631 N N . GLY A 1 329 ? 17.936 -1.293 27.274 1.00 64.69 329 GLY A N 1
ATOM 2632 C CA . GLY A 1 329 ? 16.479 -1.051 27.289 1.00 64.69 329 GLY A CA 1
ATOM 2633 C C . GLY A 1 329 ? 15.866 -0.713 25.925 1.00 64.69 329 GLY A C 1
ATOM 2634 O O . GLY A 1 329 ? 14.751 -1.145 25.641 1.00 64.69 329 GLY A O 1
ATOM 2635 N N . ALA A 1 330 ? 16.626 -0.082 25.026 1.00 74.06 330 ALA A N 1
ATOM 2636 C CA . ALA A 1 330 ? 16.247 0.192 23.636 1.00 74.06 330 ALA A CA 1
ATOM 2637 C C . ALA A 1 330 ? 15.717 -1.047 22.883 1.00 74.06 330 ALA A C 1
ATOM 2639 O O . ALA A 1 330 ? 14.862 -0.917 22.010 1.00 74.06 330 ALA A O 1
ATOM 2640 N N . ARG A 1 331 ? 16.159 -2.261 23.254 1.00 78.44 331 ARG A N 1
ATOM 2641 C CA . ARG A 1 331 ? 15.630 -3.526 22.718 1.00 78.44 331 ARG A CA 1
ATOM 2642 C C . ARG A 1 331 ? 14.128 -3.715 22.984 1.00 78.44 331 ARG A C 1
ATOM 2644 O O . ARG A 1 331 ? 13.421 -4.142 22.077 1.00 78.44 331 ARG A O 1
ATOM 2651 N N . TYR A 1 332 ? 13.641 -3.389 24.184 1.00 85.12 332 TYR A N 1
ATOM 2652 C CA . TYR A 1 332 ? 12.214 -3.482 24.519 1.00 85.12 332 TYR A CA 1
ATOM 2653 C C . TYR A 1 332 ? 11.392 -2.518 23.661 1.00 85.12 332 TYR A C 1
ATOM 2655 O O . TYR A 1 332 ? 10.434 -2.935 23.015 1.00 85.12 332 TYR A O 1
ATOM 2663 N N . PHE A 1 333 ? 11.816 -1.252 23.587 1.00 86.25 333 PHE A N 1
ATOM 2664 C CA . PHE A 1 333 ? 11.157 -0.236 22.765 1.00 86.25 333 PHE A CA 1
ATOM 2665 C C . PHE A 1 333 ? 11.156 -0.613 21.276 1.00 86.25 333 PHE A C 1
ATOM 2667 O O . PHE A 1 333 ? 10.116 -0.513 20.636 1.00 86.25 333 PHE A O 1
ATOM 2674 N N . LEU A 1 334 ? 12.270 -1.130 20.744 1.00 84.19 334 LEU A N 1
ATOM 2675 C CA . LEU A 1 334 ? 12.380 -1.573 19.350 1.00 84.19 334 LEU A CA 1
ATOM 2676 C C . LEU A 1 334 ? 11.495 -2.790 19.030 1.00 84.19 334 LEU A C 1
ATOM 2678 O O . LEU A 1 334 ? 10.838 -2.802 17.987 1.00 84.19 334 LEU A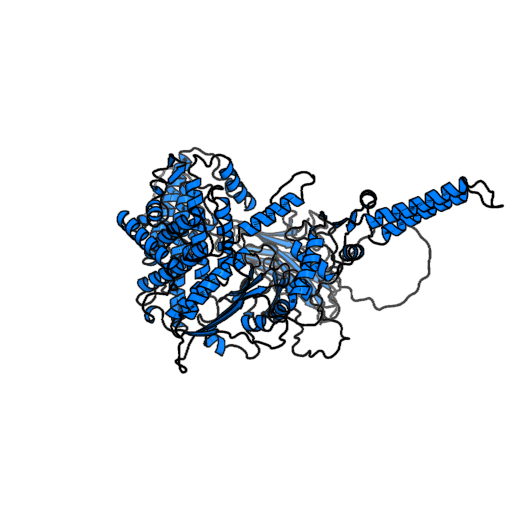 O 1
ATOM 2682 N N . GLU A 1 335 ? 11.466 -3.814 19.892 1.00 87.00 335 GLU A N 1
ATOM 2683 C CA . GLU A 1 335 ? 10.588 -4.979 19.700 1.00 87.00 335 GLU A CA 1
ATOM 2684 C C . GLU A 1 335 ? 9.107 -4.592 19.838 1.00 87.00 335 GLU A C 1
ATOM 2686 O O . GLU A 1 335 ? 8.287 -5.036 19.032 1.00 87.00 335 GLU A O 1
ATOM 2691 N N . MET A 1 336 ? 8.760 -3.724 20.795 1.00 88.44 336 MET A N 1
ATOM 2692 C CA . MET A 1 336 ? 7.398 -3.205 20.931 1.00 88.44 336 MET A CA 1
ATOM 2693 C C . MET A 1 336 ? 6.990 -2.386 19.702 1.00 88.44 336 MET A C 1
ATOM 2695 O O . MET A 1 336 ? 6.030 -2.772 19.036 1.00 88.44 336 MET A O 1
ATOM 2699 N N . ASP A 1 337 ? 7.700 -1.304 19.372 1.00 87.31 337 ASP A N 1
ATOM 2700 C CA . ASP A 1 337 ? 7.392 -0.430 18.229 1.00 87.31 337 ASP A CA 1
ATOM 2701 C C . ASP A 1 337 ? 7.228 -1.228 16.930 1.00 87.31 337 ASP A C 1
ATOM 2703 O O . ASP A 1 337 ? 6.170 -1.170 16.302 1.00 87.31 337 ASP A O 1
ATOM 2707 N N . THR A 1 338 ? 8.209 -2.073 16.588 1.00 89.75 338 THR A N 1
ATOM 2708 C CA . THR A 1 338 ? 8.200 -2.858 15.342 1.00 89.75 338 THR A CA 1
ATOM 2709 C C . THR A 1 338 ? 6.889 -3.628 15.167 1.00 89.75 338 THR A C 1
ATOM 2711 O O . THR A 1 338 ? 6.213 -3.493 14.145 1.00 89.75 338 THR A O 1
ATOM 2714 N N . PHE A 1 339 ? 6.491 -4.435 16.154 1.00 93.75 339 PHE A N 1
ATOM 2715 C CA . PHE A 1 339 ? 5.271 -5.239 16.029 1.00 93.75 339 PHE A CA 1
ATOM 2716 C C . PHE A 1 339 ? 4.005 -4.370 16.076 1.00 93.75 339 PHE A C 1
ATOM 2718 O O . PHE A 1 339 ? 3.032 -4.673 15.386 1.00 93.75 339 PHE A O 1
ATOM 2725 N N . ARG A 1 340 ? 4.015 -3.269 16.833 1.00 92.00 340 ARG A N 1
ATOM 2726 C CA . ARG A 1 340 ? 2.878 -2.348 17.008 1.00 92.00 340 ARG A CA 1
ATOM 2727 C C . ARG A 1 340 ? 2.574 -1.544 15.760 1.00 92.00 340 ARG A C 1
ATOM 2729 O O . ARG A 1 340 ? 1.429 -1.538 15.300 1.00 92.00 340 ARG A O 1
ATOM 2736 N N . HIS A 1 341 ? 3.597 -0.909 15.204 1.00 89.88 341 HIS A N 1
ATOM 2737 C CA . HIS A 1 341 ? 3.522 -0.110 13.994 1.00 89.88 341 HIS A CA 1
ATOM 2738 C C . HIS A 1 341 ? 3.010 -0.966 12.828 1.00 89.88 341 HIS A C 1
ATOM 2740 O O . HIS A 1 341 ? 1.982 -0.650 12.223 1.00 89.88 341 HIS A O 1
ATOM 2746 N N . PHE A 1 342 ? 3.632 -2.124 12.576 1.00 92.75 342 PHE A N 1
ATOM 2747 C CA . PHE A 1 342 ? 3.233 -2.978 11.456 1.00 92.75 342 PHE A CA 1
ATOM 2748 C C . PHE A 1 342 ? 1.875 -3.674 11.642 1.00 92.75 342 PHE A C 1
ATOM 2750 O O . PHE A 1 342 ? 1.131 -3.774 10.667 1.00 92.75 342 PHE A O 1
ATOM 2757 N N . ILE A 1 343 ? 1.483 -4.102 12.851 1.00 94.94 343 ILE A N 1
ATOM 2758 C CA . ILE A 1 343 ? 0.124 -4.639 13.075 1.00 94.94 343 ILE A CA 1
ATOM 2759 C C . ILE A 1 343 ? -0.935 -3.547 12.864 1.00 94.94 343 ILE A C 1
ATOM 2761 O O . ILE A 1 343 ? -1.942 -3.806 12.200 1.00 94.94 343 ILE A O 1
ATOM 2765 N N . SER A 1 344 ? -0.680 -2.317 13.322 1.00 92.56 344 SER A N 1
ATOM 2766 C CA . SER A 1 344 ? -1.567 -1.169 13.078 1.00 92.56 344 SER A CA 1
ATOM 2767 C C . SER A 1 344 ? -1.714 -0.884 11.578 1.00 92.56 344 SER A C 1
ATOM 2769 O O . SER A 1 344 ? -2.838 -0.800 11.079 1.00 92.56 344 SER A O 1
ATOM 2771 N N . MET A 1 345 ? -0.601 -0.842 10.830 1.00 90.44 345 MET A N 1
ATOM 2772 C CA . MET A 1 345 ? -0.605 -0.681 9.367 1.00 90.44 345 MET A CA 1
ATOM 2773 C C . MET A 1 345 ? -1.369 -1.794 8.640 1.00 90.44 345 MET A C 1
ATOM 2775 O O . MET A 1 345 ? -2.084 -1.520 7.674 1.00 90.44 345 MET A O 1
ATOM 2779 N N . LEU A 1 346 ? -1.222 -3.054 9.062 1.00 95.12 346 LEU A N 1
ATOM 2780 C CA . LEU A 1 346 ? -1.889 -4.197 8.427 1.00 95.12 346 LEU A CA 1
ATOM 2781 C C . LEU A 1 346 ? -3.404 -4.168 8.654 1.00 95.12 346 LEU A C 1
ATOM 2783 O O . LEU A 1 346 ? -4.167 -4.446 7.727 1.00 95.12 346 LEU A O 1
ATOM 2787 N N . ILE A 1 347 ? -3.846 -3.783 9.854 1.00 94.12 347 ILE A N 1
ATOM 2788 C CA . ILE A 1 347 ? -5.270 -3.629 10.173 1.00 94.12 347 ILE A CA 1
ATOM 2789 C C . ILE A 1 347 ? -5.851 -2.397 9.468 1.00 94.12 347 ILE A C 1
ATOM 2791 O O . ILE A 1 347 ? -6.949 -2.492 8.919 1.00 94.12 347 ILE A O 1
ATOM 2795 N N . GLU A 1 348 ? -5.124 -1.274 9.387 1.00 90.75 348 GLU A N 1
ATOM 2796 C CA . GLU A 1 348 ? -5.566 -0.122 8.588 1.00 90.75 348 GLU A CA 1
ATOM 2797 C C . GLU A 1 348 ? -5.697 -0.507 7.109 1.00 90.75 348 GLU A C 1
ATOM 2799 O O . GLU A 1 348 ? -6.750 -0.260 6.524 1.00 90.75 348 GLU A O 1
ATOM 2804 N N . SER A 1 349 ? -4.696 -1.188 6.537 1.00 90.12 349 SER A N 1
ATOM 2805 C CA . SER A 1 349 ? -4.693 -1.654 5.139 1.00 90.12 349 SER A CA 1
ATOM 2806 C C . SER A 1 349 ? -5.887 -2.561 4.827 1.00 90.12 349 SER A C 1
ATOM 2808 O O . SER A 1 349 ? -6.590 -2.334 3.845 1.00 90.12 349 SER A O 1
ATOM 2810 N N . ALA A 1 350 ? -6.182 -3.539 5.693 1.00 91.75 350 ALA A N 1
ATOM 2811 C CA . ALA A 1 350 ? -7.354 -4.410 5.550 1.00 91.75 350 ALA A CA 1
ATOM 2812 C C . ALA A 1 350 ? -8.699 -3.664 5.716 1.00 91.75 350 ALA A C 1
ATOM 2814 O O . ALA A 1 350 ? -9.739 -4.159 5.281 1.00 91.75 350 ALA A O 1
ATOM 2815 N N . ASN A 1 351 ? -8.683 -2.476 6.331 1.00 91.06 351 ASN A N 1
ATOM 2816 C CA . ASN A 1 351 ? -9.850 -1.638 6.597 1.00 91.06 351 ASN A CA 1
ATOM 2817 C C . ASN A 1 351 ? -10.046 -0.496 5.571 1.00 91.06 351 ASN A C 1
ATOM 2819 O O . ASN A 1 351 ? -11.128 0.091 5.544 1.00 91.06 351 ASN A O 1
ATOM 2823 N N . VAL A 1 352 ? -9.057 -0.166 4.719 1.00 84.25 352 VAL A N 1
ATOM 2824 C CA . VAL A 1 352 ? -9.150 0.927 3.718 1.00 84.25 352 VAL A CA 1
ATOM 2825 C C . VAL A 1 352 ? -10.390 0.767 2.835 1.00 84.25 352 VAL A C 1
ATOM 2827 O O . VAL A 1 352 ? -11.313 1.572 2.946 1.00 84.25 352 VAL A O 1
ATOM 2830 N N . ASP A 1 353 ? -10.460 -0.306 2.047 1.00 83.06 353 ASP A N 1
ATOM 2831 C CA . ASP A 1 353 ? -11.523 -0.542 1.054 1.00 83.06 353 ASP A CA 1
ATOM 2832 C C . ASP A 1 353 ? -12.860 -1.031 1.663 1.00 83.06 353 ASP A C 1
ATOM 2834 O O . ASP A 1 353 ? -13.850 -1.235 0.949 1.00 83.06 353 ASP A O 1
ATOM 2838 N N . LEU A 1 354 ? -12.946 -1.201 2.990 1.00 90.56 354 LEU A N 1
ATOM 2839 C CA . LEU A 1 354 ? -14.235 -1.364 3.682 1.00 90.56 354 LEU A CA 1
ATOM 2840 C C . LEU A 1 354 ? -14.993 -0.027 3.754 1.00 90.56 354 LEU A C 1
ATOM 2842 O O . LEU A 1 354 ? -16.227 0.002 3.671 1.00 90.56 354 LEU A O 1
ATOM 2846 N N . LYS A 1 355 ? -14.258 1.090 3.817 1.00 88.38 355 LYS A N 1
ATOM 2847 C CA . LYS A 1 355 ? -14.790 2.445 3.625 1.00 88.38 355 LYS A CA 1
ATOM 2848 C C . LYS A 1 355 ? -15.101 2.678 2.135 1.00 88.38 355 LYS A C 1
ATOM 2850 O O . LYS A 1 355 ? -14.739 1.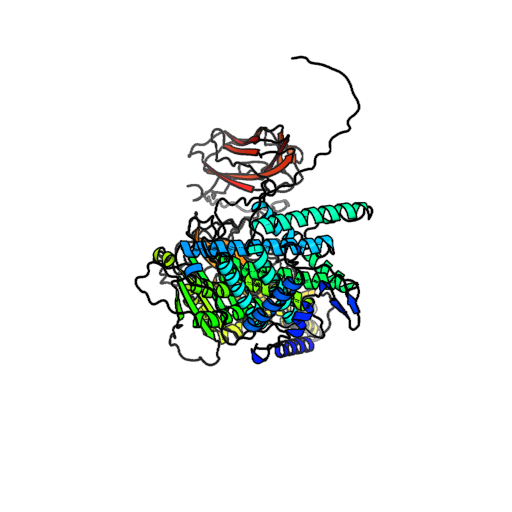881 1.275 1.00 88.38 355 LYS A O 1
ATOM 2855 N N . TRP A 1 356 ? -15.807 3.763 1.835 1.00 84.00 356 TRP A N 1
ATOM 2856 C CA . TRP A 1 356 ? -15.891 4.333 0.487 1.00 84.00 356 TRP A CA 1
ATOM 2857 C C . TRP A 1 356 ? -15.552 5.819 0.584 1.00 84.00 356 TRP A C 1
ATOM 2859 O O . TRP A 1 356 ? -15.728 6.427 1.647 1.00 84.00 356 TRP A O 1
ATOM 2869 N N . ASN A 1 357 ? -15.058 6.414 -0.495 1.00 75.25 357 ASN A N 1
ATOM 2870 C CA . ASN A 1 357 ? -14.742 7.837 -0.499 1.00 75.25 357 ASN A CA 1
ATOM 2871 C C . ASN A 1 357 ? -16.017 8.706 -0.518 1.00 75.25 357 ASN A C 1
ATOM 2873 O O . ASN A 1 357 ? -16.590 8.911 -1.583 1.00 75.25 357 ASN A O 1
ATOM 2877 N N . GLU A 1 358 ? -16.435 9.268 0.628 1.00 71.88 358 GLU A N 1
ATOM 2878 C CA . GLU A 1 358 ? -17.619 10.158 0.729 1.00 71.88 358 GLU A CA 1
ATOM 2879 C C . GLU A 1 358 ? -17.556 11.395 -0.193 1.00 71.88 358 GLU A C 1
ATOM 2881 O O . GLU A 1 358 ? -18.581 11.993 -0.510 1.00 71.88 358 GLU A O 1
ATOM 2886 N N . GLU A 1 359 ? -16.358 11.778 -0.638 1.00 65.12 359 GLU A N 1
ATOM 2887 C CA . GLU A 1 359 ? -16.107 12.828 -1.633 1.00 65.12 359 GLU A CA 1
ATOM 2888 C C . GLU A 1 359 ? -16.280 12.328 -3.092 1.00 65.12 359 GLU A C 1
ATOM 2890 O O . GLU A 1 359 ? -15.771 12.950 -4.028 1.00 65.12 359 GLU A O 1
ATOM 2895 N N . SER A 1 360 ? -16.850 11.142 -3.310 1.00 64.88 360 SER A N 1
ATOM 2896 C CA . SER A 1 360 ? -17.174 10.594 -4.631 1.00 64.88 360 SER A CA 1
ATOM 2897 C C . SER A 1 360 ? -18.637 10.869 -4.968 1.00 64.88 360 SER A C 1
ATOM 2899 O O . SER A 1 360 ? -19.516 10.719 -4.125 1.00 64.88 360 SER A O 1
ATOM 2901 N N . GLU A 1 361 ? -18.922 11.202 -6.227 1.00 64.75 361 GLU A N 1
ATOM 2902 C CA . GLU A 1 361 ? -20.303 11.286 -6.729 1.00 64.75 361 GLU A CA 1
ATOM 2903 C C . GLU A 1 361 ? -20.975 9.901 -6.836 1.00 64.75 361 GLU A C 1
ATOM 2905 O O . GLU A 1 361 ? -22.193 9.798 -6.999 1.00 64.75 361 GLU A O 1
ATOM 2910 N N . GLN A 1 362 ? -20.193 8.817 -6.757 1.00 72.19 362 GLN A N 1
ATOM 2911 C CA . GLN A 1 362 ? -20.693 7.445 -6.813 1.00 72.19 362 GLN A CA 1
ATOM 2912 C C . GLN A 1 362 ? -21.167 6.981 -5.432 1.00 72.19 362 GLN A C 1
ATOM 2914 O O . GLN A 1 362 ? -20.509 7.208 -4.420 1.00 72.19 362 GLN A O 1
ATOM 2919 N N . LYS A 1 363 ? -22.309 6.287 -5.391 1.00 82.75 363 LYS A N 1
ATOM 2920 C CA . LYS A 1 363 ? -22.838 5.699 -4.155 1.00 82.75 363 LYS A CA 1
ATOM 2921 C C . LYS A 1 363 ? -21.944 4.563 -3.640 1.00 82.75 363 LYS A C 1
ATOM 2923 O O . LYS A 1 363 ? -21.351 3.826 -4.425 1.00 82.75 363 LYS A O 1
ATOM 2928 N N . ALA A 1 364 ? -21.983 4.340 -2.325 1.00 85.75 364 ALA A N 1
ATOM 2929 C CA . ALA A 1 364 ? -21.262 3.283 -1.604 1.00 85.75 364 ALA A CA 1
ATOM 2930 C C . ALA A 1 364 ? -21.425 1.851 -2.170 1.00 85.75 364 ALA A C 1
ATOM 2932 O O . ALA A 1 364 ? -20.559 1.000 -1.946 1.00 85.75 364 ALA A O 1
ATOM 2933 N N . ASP A 1 365 ? -22.531 1.588 -2.870 1.00 88.81 365 ASP A N 1
ATOM 2934 C CA . ASP A 1 365 ? -22.934 0.315 -3.473 1.00 88.81 365 ASP A CA 1
ATOM 2935 C C . ASP A 1 365 ? -22.703 0.239 -4.995 1.00 88.81 365 ASP A C 1
ATOM 2937 O O . ASP A 1 365 ? -23.134 -0.722 -5.629 1.00 88.81 365 ASP A O 1
ATOM 2941 N N . ILE A 1 366 ? -22.005 1.199 -5.612 1.00 87.50 366 ILE A N 1
ATOM 2942 C CA . ILE A 1 366 ? -21.661 1.191 -7.045 1.00 87.50 366 ILE A CA 1
ATOM 2943 C C . ILE A 1 366 ? -20.147 1.000 -7.194 1.00 87.50 366 ILE A C 1
ATOM 2945 O O . ILE A 1 366 ? -19.408 1.961 -7.368 1.00 87.50 366 ILE A O 1
ATOM 2949 N N . PHE A 1 367 ? -19.663 -0.246 -7.141 1.00 86.31 367 PHE A N 1
ATOM 2950 C CA . PHE A 1 367 ? -18.237 -0.532 -7.346 1.00 86.31 367 PHE A CA 1
ATOM 2951 C C . PHE A 1 367 ? -17.949 -1.901 -7.980 1.00 86.31 367 PHE A C 1
ATOM 2953 O O . PHE A 1 367 ? -18.749 -2.842 -7.936 1.00 86.31 367 PHE A O 1
ATOM 2960 N N . GLU A 1 368 ? -16.747 -2.002 -8.544 1.00 85.12 368 GLU A N 1
ATOM 2961 C CA . GLU A 1 368 ? -16.081 -3.250 -8.905 1.00 85.12 368 GLU A CA 1
ATOM 2962 C C . GLU A 1 368 ? -14.612 -3.150 -8.496 1.00 85.12 368 GLU A C 1
ATOM 2964 O O . GLU A 1 368 ? -13.899 -2.274 -8.980 1.00 85.12 368 GLU A O 1
ATOM 2969 N N . THR A 1 369 ? -14.166 -4.080 -7.657 1.00 86.50 369 THR A N 1
ATOM 2970 C CA . THR A 1 369 ? -12.749 -4.325 -7.374 1.00 86.50 369 THR A CA 1
ATOM 2971 C C . THR A 1 369 ? -12.353 -5.678 -7.969 1.00 86.50 369 THR A C 1
ATOM 2973 O O . THR A 1 369 ? -13.163 -6.611 -8.037 1.00 86.50 369 THR A O 1
ATOM 2976 N N . SER A 1 370 ? -11.121 -5.789 -8.466 1.00 84.56 370 SER A N 1
ATOM 2977 C CA . SER A 1 370 ? -10.569 -7.074 -8.914 1.00 84.56 370 SER A CA 1
ATOM 2978 C C . SER A 1 370 ? -9.051 -7.113 -8.840 1.00 84.56 370 SER A C 1
ATOM 2980 O O . SER A 1 370 ? -8.386 -6.108 -9.071 1.00 84.56 370 SER A O 1
ATOM 2982 N N . THR A 1 371 ? -8.505 -8.296 -8.580 1.00 85.81 371 THR A N 1
ATOM 2983 C CA . THR A 1 371 ? -7.063 -8.541 -8.529 1.00 85.81 371 THR A CA 1
ATOM 2984 C C . THR A 1 371 ? -6.698 -9.846 -9.234 1.00 85.81 371 THR A C 1
ATOM 2986 O O . THR A 1 371 ? -7.519 -10.761 -9.373 1.00 85.81 371 THR A O 1
ATOM 2989 N N . VAL A 1 372 ? -5.467 -9.907 -9.735 1.00 82.00 372 VAL A N 1
ATOM 2990 C CA . VAL A 1 372 ? -4.902 -11.036 -10.472 1.00 82.00 372 VAL A CA 1
ATOM 2991 C C . VAL A 1 372 ? -3.424 -11.207 -10.139 1.00 82.00 372 VAL A C 1
ATOM 2993 O O . VAL A 1 372 ? -2.662 -10.246 -10.208 1.00 82.00 372 VAL A O 1
ATOM 2996 N N . ILE A 1 373 ? -3.002 -12.440 -9.855 1.00 82.50 373 ILE A N 1
ATOM 2997 C CA . ILE A 1 373 ? -1.590 -12.846 -9.884 1.00 82.50 373 ILE A CA 1
ATOM 2998 C C . ILE A 1 373 ? -1.370 -13.671 -11.149 1.00 82.50 373 ILE A C 1
ATOM 3000 O O . ILE A 1 373 ? -1.998 -14.717 -11.329 1.00 82.50 373 ILE A O 1
ATOM 3004 N N . TYR A 1 374 ? -0.450 -13.233 -12.007 1.00 73.81 374 TYR A N 1
ATOM 3005 C CA . TYR A 1 374 ? -0.078 -13.919 -13.248 1.00 73.81 374 TYR A CA 1
ATOM 3006 C C . TYR A 1 374 ? 1.445 -14.023 -13.400 1.00 73.81 374 TYR A C 1
ATOM 3008 O O . TYR A 1 374 ? 2.201 -13.267 -12.797 1.00 73.81 374 TYR A O 1
ATOM 3016 N N . HIS A 1 375 ? 1.922 -14.971 -14.211 1.00 70.00 375 HIS A N 1
ATOM 3017 C CA . HIS A 1 375 ? 3.346 -15.098 -14.531 1.00 70.00 375 HIS A CA 1
ATOM 3018 C C . HIS A 1 375 ? 3.704 -14.214 -15.736 1.00 70.00 375 HIS A C 1
ATOM 3020 O O . HIS A 1 375 ? 3.045 -14.281 -16.770 1.00 70.00 375 HIS A O 1
ATOM 3026 N N . THR A 1 376 ? 4.770 -13.416 -15.623 1.00 63.91 376 THR A N 1
ATOM 3027 C CA . THR A 1 376 ? 5.259 -12.520 -16.691 1.00 63.91 376 THR A CA 1
ATOM 3028 C C . THR A 1 376 ? 5.970 -13.224 -17.854 1.00 63.91 376 THR A C 1
ATOM 3030 O O . THR A 1 376 ? 6.345 -12.564 -18.814 1.00 63.91 376 THR A O 1
ATOM 3033 N N . GLY A 1 377 ? 6.202 -14.541 -17.785 1.00 54.41 377 GLY A N 1
ATOM 3034 C CA . GLY A 1 377 ? 6.980 -15.283 -18.793 1.00 54.41 377 GLY A CA 1
ATOM 3035 C C . GLY A 1 377 ? 8.498 -15.043 -18.742 1.00 54.41 377 GLY A C 1
ATOM 3036 O O . GLY A 1 377 ? 9.231 -15.542 -19.592 1.00 54.41 377 GLY A O 1
ATOM 3037 N N . PHE A 1 378 ? 8.994 -14.307 -17.743 1.00 52.81 378 PHE A N 1
ATOM 3038 C CA . PHE A 1 378 ? 10.414 -13.992 -17.581 1.00 52.81 378 PHE A CA 1
ATOM 3039 C C . PHE A 1 378 ? 10.897 -14.413 -16.187 1.00 52.81 378 PHE A C 1
ATOM 3041 O O . PHE A 1 378 ? 10.250 -14.093 -15.191 1.00 52.81 378 PHE A O 1
ATOM 3048 N N . ASP A 1 379 ? 12.020 -15.137 -16.117 1.00 55.62 379 ASP A N 1
ATOM 3049 C CA . ASP A 1 379 ? 12.723 -15.503 -14.868 1.00 55.62 379 ASP A CA 1
ATOM 3050 C C . ASP A 1 379 ? 11.828 -16.134 -13.768 1.00 55.62 379 ASP A C 1
ATOM 3052 O O . ASP A 1 379 ? 12.003 -15.895 -12.578 1.00 55.62 379 ASP A O 1
ATOM 3056 N N . GLY A 1 380 ? 10.789 -16.887 -14.158 1.00 59.28 380 GLY A N 1
ATOM 3057 C CA . GLY A 1 380 ? 9.794 -17.456 -13.230 1.00 59.28 380 GLY A CA 1
ATOM 3058 C C . GLY A 1 380 ? 8.902 -16.429 -12.505 1.00 59.28 380 GLY A C 1
ATOM 3059 O O . GLY A 1 380 ? 8.019 -16.812 -11.739 1.00 59.28 380 GLY A O 1
ATOM 3060 N N . LYS A 1 381 ? 9.086 -15.123 -12.744 1.00 69.25 381 LYS A N 1
ATOM 3061 C CA . LYS A 1 381 ? 8.492 -14.060 -11.925 1.00 69.25 381 LYS A CA 1
ATOM 3062 C C . LYS A 1 381 ? 6.997 -13.883 -12.147 1.00 69.25 381 LYS A C 1
ATOM 3064 O O . LYS A 1 381 ? 6.519 -13.744 -13.283 1.00 69.25 381 LYS A O 1
ATOM 3069 N N . ARG A 1 382 ? 6.273 -13.835 -11.033 1.00 78.81 382 ARG A N 1
ATOM 3070 C CA . ARG A 1 382 ? 4.857 -13.478 -10.953 1.00 78.81 382 ARG A CA 1
ATOM 3071 C C . ARG A 1 382 ? 4.709 -11.979 -10.682 1.00 78.81 382 ARG A C 1
ATOM 3073 O O . ARG A 1 382 ? 5.565 -11.381 -10.039 1.00 78.81 382 ARG A O 1
ATOM 3080 N N . THR A 1 383 ? 3.606 -11.418 -11.149 1.00 78.31 383 THR A N 1
ATOM 3081 C CA . THR A 1 383 ? 3.200 -10.029 -10.936 1.00 78.31 383 THR A CA 1
ATOM 3082 C C . THR A 1 383 ? 1.759 -10.032 -10.458 1.00 78.31 383 THR A C 1
ATOM 3084 O O . THR A 1 383 ? 0.931 -10.778 -10.990 1.00 78.31 383 THR A O 1
ATOM 3087 N N . GLN A 1 384 ? 1.471 -9.209 -9.455 1.00 83.69 384 GLN A N 1
ATOM 3088 C CA . GLN A 1 384 ? 0.114 -8.914 -9.028 1.00 83.69 384 GLN A CA 1
ATOM 3089 C C . GLN A 1 384 ? -0.331 -7.591 -9.640 1.00 83.69 384 GLN A C 1
ATOM 3091 O O . GLN A 1 384 ? 0.455 -6.648 -9.712 1.00 83.69 384 GLN A O 1
ATOM 3096 N N . LEU A 1 385 ? -1.594 -7.526 -10.050 1.00 81.31 385 LEU A N 1
ATOM 3097 C CA . LEU A 1 385 ? -2.260 -6.322 -10.531 1.00 81.31 385 LEU A CA 1
ATOM 3098 C C . LEU A 1 385 ? -3.639 -6.225 -9.868 1.00 81.31 385 LEU A C 1
ATOM 3100 O O . LEU A 1 385 ? -4.398 -7.194 -9.873 1.00 81.31 385 LEU A O 1
ATOM 3104 N N . CYS A 1 386 ? -3.943 -5.064 -9.303 1.00 81.88 386 CYS A N 1
ATOM 3105 C CA . CYS A 1 386 ? -5.093 -4.781 -8.451 1.00 81.88 386 CYS A CA 1
ATOM 3106 C C . CYS A 1 386 ? -5.842 -3.547 -8.961 1.00 81.88 386 CYS A C 1
ATOM 3108 O O . CYS A 1 386 ? -5.222 -2.557 -9.338 1.00 81.88 386 CYS A O 1
ATOM 3110 N N . GLN A 1 387 ? -7.170 -3.594 -8.918 1.00 81.12 387 GLN A N 1
ATOM 3111 C CA . GLN A 1 387 ? -8.063 -2.443 -9.010 1.00 81.12 387 GLN A CA 1
ATOM 3112 C C . GLN A 1 387 ? -8.822 -2.357 -7.682 1.00 81.12 387 GLN A C 1
ATOM 3114 O O . GLN A 1 387 ? -9.627 -3.243 -7.382 1.00 81.12 387 GLN A O 1
ATOM 3119 N N . GLU A 1 388 ? -8.550 -1.319 -6.900 1.00 82.69 388 GLU A N 1
ATOM 3120 C CA . GLU A 1 388 ? -9.139 -1.053 -5.579 1.00 82.69 388 GLU A CA 1
ATOM 3121 C C . GLU A 1 388 ? -10.576 -0.512 -5.709 1.00 82.69 388 GLU A C 1
ATOM 3123 O O . GLU A 1 388 ? -11.022 -0.122 -6.795 1.00 82.69 388 GLU A O 1
ATOM 3128 N N . ARG A 1 389 ? -11.334 -0.510 -4.608 1.00 82.44 389 ARG A N 1
ATOM 3129 C CA . ARG A 1 389 ? -12.750 -0.106 -4.568 1.00 82.44 389 ARG A CA 1
ATOM 3130 C C . ARG A 1 389 ? -12.954 1.356 -4.950 1.00 82.44 389 ARG A C 1
ATOM 3132 O O . ARG A 1 389 ? -13.877 1.645 -5.708 1.00 82.44 389 ARG A O 1
ATOM 3139 N N . ASP A 1 390 ? -12.090 2.243 -4.462 1.00 74.62 390 ASP A N 1
ATOM 3140 C CA . ASP A 1 390 ? -12.130 3.687 -4.745 1.00 74.62 390 ASP A CA 1
ATOM 3141 C C . ASP A 1 390 ? -11.611 4.052 -6.160 1.00 74.62 390 ASP A C 1
ATOM 3143 O O . ASP A 1 390 ? -11.535 5.229 -6.507 1.00 74.62 390 ASP A O 1
ATOM 3147 N N . GLY A 1 391 ? -11.287 3.060 -7.003 1.00 71.81 391 GLY A N 1
ATOM 3148 C CA . GLY A 1 391 ? -10.917 3.251 -8.414 1.00 71.81 391 GLY A CA 1
ATOM 3149 C C . GLY A 1 391 ? -9.414 3.354 -8.692 1.00 71.81 391 GLY A C 1
ATOM 3150 O O . GLY A 1 391 ? -9.017 3.363 -9.862 1.00 71.81 391 GLY A O 1
ATOM 3151 N N . ASN A 1 392 ? -8.581 3.370 -7.647 1.00 76.56 392 ASN A N 1
ATOM 3152 C CA . ASN A 1 392 ? -7.126 3.272 -7.771 1.00 76.56 392 ASN A CA 1
ATOM 3153 C C . ASN A 1 392 ? -6.718 1.951 -8.438 1.00 76.56 392 ASN A C 1
ATOM 3155 O O . ASN A 1 392 ? -7.433 0.942 -8.394 1.00 76.56 392 ASN A O 1
ATOM 3159 N N . ILE A 1 393 ? -5.519 1.939 -9.012 1.00 75.50 393 ILE A N 1
ATOM 3160 C CA . ILE A 1 393 ? -4.957 0.757 -9.667 1.00 75.50 393 ILE A CA 1
ATOM 3161 C C . ILE A 1 393 ? -3.510 0.619 -9.233 1.00 75.50 393 ILE A C 1
ATOM 3163 O O . ILE A 1 393 ? -2.766 1.595 -9.305 1.00 75.50 393 ILE A O 1
ATOM 3167 N N . GLY A 1 394 ? -3.097 -0.576 -8.823 1.00 78.81 394 GLY A N 1
ATOM 3168 C CA . GLY A 1 394 ? -1.723 -0.815 -8.403 1.00 78.81 394 GLY A CA 1
ATOM 3169 C C . GLY A 1 394 ? -1.206 -2.208 -8.705 1.00 78.81 394 GLY A C 1
ATOM 3170 O O . GLY A 1 394 ? -1.958 -3.118 -9.055 1.00 78.81 394 GLY A O 1
ATOM 3171 N N . ALA A 1 395 ? 0.110 -2.365 -8.620 1.00 79.88 395 ALA A N 1
ATOM 3172 C CA . ALA A 1 395 ? 0.791 -3.602 -8.965 1.00 79.88 395 ALA A CA 1
ATOM 3173 C C . ALA A 1 395 ? 2.036 -3.852 -8.100 1.00 79.88 395 ALA A C 1
ATOM 3175 O O . ALA A 1 395 ? 2.701 -2.922 -7.641 1.00 79.88 395 ALA A O 1
ATOM 3176 N N . ALA A 1 396 ? 2.366 -5.131 -7.917 1.00 84.19 396 ALA A N 1
ATOM 3177 C CA . ALA A 1 396 ? 3.544 -5.603 -7.187 1.00 84.19 396 ALA A CA 1
ATOM 3178 C C . ALA A 1 396 ? 4.284 -6.684 -7.984 1.00 84.19 396 ALA A C 1
ATOM 3180 O O . ALA A 1 396 ? 3.689 -7.410 -8.786 1.00 84.19 396 ALA A O 1
ATOM 3181 N N . SER A 1 397 ? 5.598 -6.803 -7.786 1.00 79.62 397 SER A N 1
ATOM 3182 C CA . SER A 1 397 ? 6.420 -7.867 -8.400 1.00 79.62 397 SER A CA 1
ATOM 3183 C C . SER A 1 397 ? 7.597 -8.332 -7.538 1.00 79.62 397 SER A C 1
ATOM 3185 O O . SER A 1 397 ? 8.423 -9.120 -8.007 1.00 79.62 397 SER A O 1
ATOM 3187 N N . ASP A 1 398 ? 7.670 -7.900 -6.275 1.00 83.06 398 ASP A N 1
ATOM 3188 C CA . ASP A 1 398 ? 8.488 -8.592 -5.282 1.00 83.06 398 ASP A CA 1
ATOM 3189 C C . ASP A 1 398 ? 7.937 -10.004 -5.009 1.00 83.06 398 ASP A C 1
ATOM 3191 O O . ASP A 1 398 ? 6.742 -10.196 -4.790 1.00 83.06 398 ASP A O 1
ATOM 3195 N N . GLN A 1 399 ? 8.821 -11.003 -4.988 1.00 84.00 399 GLN A N 1
ATOM 3196 C CA . GLN A 1 399 ? 8.445 -12.409 -4.825 1.00 84.00 399 GLN A CA 1
ATOM 3197 C C . GLN A 1 399 ? 7.755 -12.676 -3.480 1.00 84.00 399 GLN A C 1
ATOM 3199 O O . GLN A 1 399 ? 6.827 -13.486 -3.447 1.00 84.00 399 GLN A O 1
ATOM 3204 N N . ARG A 1 400 ? 8.166 -12.007 -2.392 1.00 86.75 400 ARG A N 1
ATOM 3205 C CA . ARG A 1 400 ? 7.571 -12.227 -1.067 1.00 86.75 400 ARG A CA 1
ATOM 3206 C C . ARG A 1 400 ? 6.198 -11.573 -0.959 1.00 86.75 400 ARG A C 1
ATOM 3208 O O . ARG A 1 400 ? 5.294 -12.188 -0.405 1.00 86.75 400 ARG A O 1
ATOM 3215 N N . VAL A 1 401 ? 6.001 -10.398 -1.562 1.00 89.50 401 VAL A N 1
ATOM 3216 C CA . VAL A 1 401 ? 4.662 -9.794 -1.703 1.00 89.50 401 VAL A CA 1
ATOM 3217 C C . VAL A 1 401 ? 3.715 -10.735 -2.447 1.00 89.50 401 VAL A C 1
ATOM 3219 O O . VAL A 1 401 ? 2.603 -10.961 -1.977 1.00 89.50 401 VAL A O 1
ATOM 3222 N N . ILE A 1 402 ? 4.152 -11.357 -3.552 1.00 88.75 402 ILE A N 1
ATOM 3223 C CA . ILE A 1 402 ? 3.319 -12.348 -4.257 1.00 88.75 402 ILE A CA 1
ATOM 3224 C C . ILE A 1 402 ? 3.040 -13.585 -3.389 1.00 88.75 402 ILE A C 1
ATOM 3226 O O . ILE A 1 402 ? 1.924 -14.103 -3.419 1.00 88.75 402 ILE A O 1
ATOM 3230 N N . ASP A 1 403 ? 4.017 -14.072 -2.620 1.00 89.50 403 ASP A N 1
ATOM 3231 C CA . ASP A 1 403 ? 3.810 -15.207 -1.712 1.00 89.50 403 ASP A CA 1
ATOM 3232 C C . ASP A 1 403 ? 2.809 -14.865 -0.592 1.00 89.50 403 ASP A C 1
ATOM 3234 O O . ASP A 1 403 ? 1.908 -15.655 -0.318 1.00 89.50 403 ASP A O 1
ATOM 3238 N N . PHE A 1 404 ? 2.879 -13.668 -0.007 1.00 92.69 404 PHE A N 1
ATOM 3239 C CA . PHE A 1 404 ? 1.956 -13.211 1.038 1.00 92.69 404 PHE A CA 1
ATOM 3240 C C . PHE A 1 404 ? 0.547 -12.899 0.516 1.00 92.69 404 PHE A C 1
ATOM 3242 O O . PHE A 1 404 ? -0.435 -13.334 1.121 1.00 92.69 404 PHE A O 1
ATOM 3249 N N . ALA A 1 405 ? 0.421 -12.253 -0.647 1.00 92.81 405 ALA A N 1
ATOM 3250 C CA . ALA A 1 405 ? -0.855 -12.131 -1.358 1.00 92.81 405 ALA A CA 1
ATOM 3251 C C . ALA A 1 405 ? -1.430 -13.518 -1.717 1.00 92.81 405 ALA A C 1
ATOM 3253 O O . ALA A 1 405 ? -2.642 -13.728 -1.699 1.00 92.81 405 ALA A O 1
ATOM 3254 N N . GLY A 1 406 ? -0.559 -14.494 -1.981 1.00 91.12 406 GLY A N 1
ATOM 3255 C CA . GLY A 1 406 ? -0.913 -15.897 -2.165 1.00 91.12 406 GLY A CA 1
ATOM 3256 C C . GLY A 1 406 ? -1.496 -16.564 -0.912 1.00 91.12 406 GLY A C 1
ATOM 3257 O O . GLY A 1 406 ? -2.554 -17.192 -0.996 1.00 91.12 406 GLY A O 1
ATOM 3258 N N . VAL A 1 407 ? -0.866 -16.385 0.257 1.00 92.38 407 VAL A N 1
ATOM 3259 C CA . VAL A 1 407 ? -1.403 -16.847 1.556 1.00 92.38 407 VAL A CA 1
ATOM 3260 C C . VAL A 1 407 ? -2.770 -16.213 1.828 1.00 92.38 407 VAL A C 1
ATOM 3262 O O . VAL A 1 407 ? -3.714 -16.928 2.176 1.00 92.38 407 VAL A O 1
ATOM 3265 N N . ALA A 1 408 ? -2.907 -14.903 1.599 1.00 94.69 408 ALA A N 1
ATOM 3266 C CA . ALA A 1 408 ? -4.178 -14.192 1.727 1.00 94.69 408 ALA A CA 1
ATOM 3267 C C . ALA A 1 408 ? -5.262 -14.780 0.809 1.00 94.69 408 ALA A C 1
ATOM 3269 O O . ALA A 1 408 ? -6.368 -15.064 1.264 1.00 94.69 408 ALA A O 1
ATOM 3270 N N . PHE A 1 409 ? -4.935 -15.055 -0.459 1.00 93.62 409 PHE A N 1
ATOM 3271 C CA . PHE A 1 409 ? -5.850 -15.706 -1.397 1.00 93.62 409 PHE A CA 1
ATOM 3272 C C . PHE A 1 409 ? -6.227 -17.134 -0.973 1.00 93.62 409 PHE A C 1
ATOM 3274 O O . PHE A 1 409 ? -7.358 -17.546 -1.201 1.00 93.62 409 PHE A O 1
ATOM 3281 N N . HIS A 1 410 ? -5.333 -17.908 -0.348 1.00 91.62 410 HIS A N 1
ATOM 3282 C CA . HIS A 1 410 ? -5.671 -19.248 0.161 1.00 91.62 410 HIS A CA 1
ATOM 3283 C C . HIS A 1 410 ? -6.637 -19.202 1.348 1.00 91.62 410 HIS A C 1
ATOM 3285 O O . HIS A 1 410 ? -7.597 -19.967 1.371 1.00 91.62 410 HIS A O 1
ATOM 3291 N N . ILE A 1 411 ? -6.444 -18.265 2.277 1.00 92.94 411 ILE A N 1
ATOM 3292 C CA . ILE A 1 411 ? -7.403 -18.016 3.364 1.00 92.94 411 ILE A CA 1
ATOM 3293 C C . ILE A 1 411 ? -8.730 -17.486 2.790 1.00 92.94 411 ILE A C 1
ATOM 3295 O O . ILE A 1 411 ? -9.799 -17.904 3.224 1.00 92.94 411 ILE A O 1
ATOM 3299 N N . GLY A 1 412 ? -8.667 -16.637 1.759 1.00 93.75 412 GLY A N 1
ATOM 3300 C CA . GLY A 1 412 ? -9.825 -16.189 0.985 1.00 93.75 412 GLY A CA 1
ATOM 3301 C C . GLY A 1 412 ? -10.612 -17.343 0.367 1.00 93.75 412 GLY A C 1
ATOM 3302 O O . GLY A 1 412 ? -11.816 -17.400 0.568 1.00 93.75 412 GLY A O 1
ATOM 3303 N N . LEU A 1 413 ? -9.954 -18.298 -0.303 1.00 91.88 413 LEU A N 1
ATOM 3304 C CA . LEU A 1 413 ? -10.604 -19.506 -0.832 1.00 91.88 413 LEU A CA 1
ATOM 3305 C C . LEU A 1 413 ? -11.300 -20.317 0.266 1.00 91.88 413 LEU A C 1
ATOM 3307 O O . LEU A 1 413 ? -12.479 -20.628 0.116 1.00 91.88 413 LEU A O 1
ATOM 3311 N N . GLU A 1 414 ? -10.599 -20.616 1.368 1.00 92.25 414 GLU A N 1
ATOM 3312 C CA . GLU A 1 414 ? -11.167 -21.353 2.511 1.00 92.25 414 GLU A CA 1
ATOM 3313 C C . GLU A 1 414 ? -12.444 -20.682 3.040 1.00 92.25 414 GLU A C 1
ATOM 3315 O O . GLU A 1 414 ? -13.404 -21.369 3.375 1.00 92.25 414 GLU A O 1
ATOM 3320 N N . ILE A 1 415 ? -12.490 -19.348 3.068 1.00 93.56 415 ILE A N 1
ATOM 3321 C CA . ILE A 1 415 ? -13.667 -18.578 3.490 1.00 93.56 415 ILE A CA 1
ATOM 3322 C C . ILE A 1 415 ? -14.754 -18.568 2.402 1.00 93.56 415 ILE A C 1
ATOM 3324 O O . ILE A 1 415 ? -15.913 -18.862 2.692 1.00 93.56 415 ILE A O 1
ATOM 3328 N N . TRP A 1 416 ? -14.419 -18.241 1.149 1.00 92.81 416 TRP A N 1
ATOM 3329 C CA . TRP A 1 416 ? -15.394 -18.076 0.060 1.00 92.81 416 TRP A CA 1
ATOM 3330 C C . TRP A 1 416 ? -16.089 -19.388 -0.327 1.00 92.81 416 TRP A C 1
ATOM 3332 O O . TRP A 1 416 ? -17.248 -19.353 -0.735 1.00 92.81 416 TRP A O 1
ATOM 3342 N N . GLU A 1 417 ? -15.428 -20.536 -0.160 1.00 89.50 417 GLU A N 1
ATOM 3343 C CA . GLU A 1 417 ? -16.017 -21.866 -0.384 1.00 89.50 417 GLU A CA 1
ATOM 3344 C C . GLU A 1 417 ? -17.011 -22.281 0.722 1.00 89.50 417 GLU A C 1
ATOM 3346 O O . GLU A 1 417 ? -17.846 -23.156 0.491 1.00 89.50 417 GLU A O 1
ATOM 3351 N N . TYR A 1 418 ? -16.988 -21.617 1.886 1.00 87.88 418 TYR A N 1
ATOM 3352 C CA . TYR A 1 418 ? -17.961 -21.788 2.978 1.00 87.88 418 TYR A CA 1
ATOM 3353 C C . TYR A 1 418 ? -19.119 -20.768 2.942 1.00 87.88 418 TYR A C 1
ATOM 3355 O O . TYR A 1 418 ? -20.101 -20.929 3.676 1.00 87.88 418 TYR A O 1
ATOM 3363 N N . LEU A 1 419 ? -19.045 -19.720 2.108 1.00 87.19 419 LEU A N 1
ATOM 3364 C CA . LEU A 1 419 ? -20.124 -18.733 1.974 1.00 87.19 419 LEU A CA 1
ATOM 3365 C C . LEU A 1 419 ? -21.358 -19.350 1.306 1.00 87.19 419 LEU A C 1
ATOM 3367 O O . LEU A 1 419 ? -21.265 -20.076 0.315 1.00 87.19 419 LEU A O 1
ATOM 3371 N N . ARG A 1 420 ? -22.545 -19.034 1.830 1.00 79.56 420 ARG A N 1
ATOM 3372 C CA . ARG A 1 420 ? -23.800 -19.583 1.309 1.00 79.56 420 ARG A CA 1
ATOM 3373 C C . ARG A 1 420 ? -24.197 -18.850 0.035 1.00 79.56 420 ARG A C 1
ATOM 3375 O O . ARG A 1 420 ? -24.125 -17.628 -0.047 1.00 79.56 420 ARG A O 1
ATOM 3382 N N . GLN A 1 421 ? -24.656 -19.602 -0.960 1.00 80.12 421 GLN A N 1
ATOM 3383 C CA . GLN A 1 421 ? -25.205 -19.002 -2.166 1.00 80.12 421 GLN A CA 1
ATOM 3384 C C . GLN A 1 421 ? -26.595 -18.426 -1.886 1.00 80.12 421 GLN A C 1
ATOM 3386 O O . GLN A 1 421 ? -27.523 -19.146 -1.521 1.00 80.12 421 GLN A O 1
ATOM 3391 N N . PHE A 1 422 ? -26.741 -17.127 -2.122 1.00 75.75 422 PHE A N 1
ATOM 3392 C CA . PHE A 1 422 ? -28.026 -16.448 -2.178 1.00 75.75 422 PHE A CA 1
ATOM 3393 C C . PHE A 1 422 ? -28.792 -16.884 -3.443 1.00 75.75 422 PHE A C 1
ATOM 3395 O O . PHE A 1 422 ? -28.283 -16.731 -4.555 1.00 75.75 422 PHE A O 1
ATOM 3402 N N . ASP A 1 423 ? -29.990 -17.457 -3.274 1.00 66.31 423 ASP A N 1
ATOM 3403 C CA . ASP A 1 423 ? -30.790 -18.071 -4.359 1.00 66.31 423 ASP A CA 1
ATOM 3404 C C . ASP A 1 423 ? -32.127 -17.342 -4.628 1.00 66.31 423 ASP A C 1
ATOM 3406 O O . ASP A 1 423 ? -32.949 -17.801 -5.422 1.00 66.31 423 ASP A O 1
ATOM 3410 N N . ASP A 1 424 ? -32.352 -16.177 -4.006 1.00 70.50 424 ASP A N 1
ATOM 3411 C CA . ASP A 1 424 ? -33.471 -15.299 -4.367 1.00 70.50 424 ASP A CA 1
ATOM 3412 C C . ASP A 1 424 ? -33.141 -14.531 -5.658 1.00 70.50 424 ASP A C 1
ATOM 3414 O O . ASP A 1 424 ? -32.263 -13.666 -5.708 1.00 70.50 424 ASP A O 1
ATOM 3418 N N . ARG A 1 425 ? -33.863 -14.878 -6.726 1.00 60.00 425 ARG A N 1
ATOM 3419 C CA . ARG A 1 425 ? -33.691 -14.325 -8.077 1.00 60.00 425 ARG A CA 1
ATOM 3420 C C . ARG A 1 425 ? -34.457 -13.023 -8.307 1.00 60.00 425 ARG A C 1
ATOM 3422 O O . ARG A 1 425 ? -34.268 -12.411 -9.358 1.00 60.00 425 ARG A O 1
ATOM 3429 N N . GLU A 1 426 ? -35.316 -12.622 -7.374 1.00 57.19 426 GLU A N 1
ATOM 3430 C CA . GLU A 1 426 ? -36.144 -11.412 -7.456 1.00 57.19 426 GLU A CA 1
ATOM 3431 C C . GLU A 1 426 ? -35.614 -10.275 -6.565 1.00 57.19 426 GLU A C 1
ATOM 3433 O O . GLU A 1 426 ? -36.050 -9.129 -6.703 1.00 57.19 426 GLU A O 1
ATOM 3438 N N . ALA A 1 427 ? -34.630 -10.557 -5.704 1.00 65.38 427 ALA A N 1
ATOM 3439 C CA . ALA A 1 427 ? -34.021 -9.579 -4.809 1.00 65.38 427 ALA A CA 1
ATOM 3440 C C . ALA A 1 427 ? -33.495 -8.324 -5.546 1.00 65.38 427 ALA A C 1
ATOM 3442 O O . ALA A 1 427 ? -32.788 -8.429 -6.558 1.00 65.38 427 ALA A O 1
ATOM 3443 N N . PRO A 1 428 ? -33.773 -7.112 -5.026 1.00 74.94 428 PRO A N 1
ATOM 3444 C CA . PRO A 1 428 ? -33.443 -5.872 -5.718 1.00 74.94 428 PRO A CA 1
ATOM 3445 C C . PRO A 1 428 ? -31.938 -5.607 -5.775 1.00 74.94 428 PRO A C 1
ATOM 3447 O O . PRO A 1 428 ? -31.490 -5.034 -6.767 1.00 74.94 428 PRO A O 1
ATOM 3450 N N . SER A 1 429 ? -31.164 -6.042 -4.777 1.00 88.81 429 SER A N 1
ATOM 3451 C CA . SER A 1 429 ? -29.724 -5.789 -4.685 1.00 88.81 429 SER A CA 1
ATOM 3452 C C . SER A 1 429 ? -28.978 -7.005 -4.136 1.00 88.81 429 SER A C 1
ATOM 3454 O O . SER A 1 429 ? -29.432 -7.664 -3.206 1.00 88.81 429 SER A O 1
ATOM 3456 N N . TYR A 1 430 ? -27.822 -7.292 -4.728 1.00 92.06 430 TYR A N 1
ATOM 3457 C CA . TYR A 1 430 ? -26.880 -8.335 -4.321 1.00 92.06 430 TYR A CA 1
ATOM 3458 C C . TYR A 1 430 ? -25.444 -7.937 -4.693 1.00 92.06 430 TYR A C 1
ATOM 3460 O O . TYR A 1 430 ? -25.226 -7.084 -5.565 1.00 92.06 430 TYR A O 1
ATOM 3468 N N . THR A 1 431 ? -24.466 -8.621 -4.103 1.00 93.62 431 THR A N 1
ATOM 3469 C CA . THR A 1 431 ? -23.045 -8.547 -4.478 1.00 93.62 431 THR A CA 1
ATOM 3470 C C . THR A 1 431 ? -22.563 -9.911 -4.952 1.00 93.62 431 THR A C 1
ATOM 3472 O O . THR A 1 431 ? -23.042 -10.950 -4.504 1.00 93.62 431 THR A O 1
ATOM 3475 N N . THR A 1 432 ? -21.650 -9.939 -5.921 1.00 91.44 432 THR A N 1
ATOM 3476 C CA . THR A 1 432 ? -21.075 -11.178 -6.455 1.00 91.44 432 THR A CA 1
ATOM 3477 C C . THR A 1 432 ? -19.582 -11.211 -6.209 1.00 91.44 432 THR A C 1
ATOM 3479 O O . THR A 1 432 ? -18.873 -10.276 -6.583 1.00 91.44 432 THR A O 1
ATOM 3482 N N . VAL A 1 433 ? -19.121 -12.318 -5.638 1.00 92.06 433 VAL A N 1
ATOM 3483 C CA . VAL A 1 433 ? -17.704 -12.672 -5.554 1.00 92.06 433 VAL A CA 1
ATOM 3484 C C . VAL A 1 433 ? -17.430 -13.687 -6.658 1.00 92.06 433 VAL A C 1
ATOM 3486 O O . VAL A 1 433 ? -18.241 -14.584 -6.900 1.00 92.06 433 VAL A O 1
ATOM 3489 N N . THR A 1 434 ? -16.321 -13.542 -7.372 1.00 88.25 434 THR A N 1
ATOM 3490 C CA . THR A 1 434 ? -15.895 -14.478 -8.421 1.00 88.25 434 THR A CA 1
ATOM 3491 C C . THR A 1 434 ? -14.407 -14.743 -8.283 1.00 88.25 434 THR A C 1
ATOM 3493 O O . THR A 1 434 ? -13.630 -13.794 -8.180 1.00 88.25 434 THR A O 1
ATOM 3496 N N . TRP A 1 435 ? -14.009 -16.012 -8.299 1.00 88.56 435 TRP A N 1
ATOM 3497 C CA . TRP A 1 435 ? -12.620 -16.433 -8.158 1.00 88.56 435 TRP A CA 1
ATOM 3498 C C . TRP A 1 435 ? -12.279 -17.606 -9.073 1.00 88.56 435 TRP A C 1
ATOM 3500 O O . TRP A 1 435 ? -13.134 -18.404 -9.458 1.00 88.56 435 TRP A O 1
ATOM 3510 N N . SER A 1 436 ? -10.995 -17.732 -9.392 1.00 82.75 436 SER A N 1
ATOM 3511 C CA . SER A 1 436 ? -10.446 -18.953 -9.976 1.00 82.75 436 SER A CA 1
ATOM 3512 C C . SER A 1 436 ? -8.952 -19.088 -9.679 1.00 82.75 436 SER A C 1
ATOM 3514 O O . SER A 1 436 ? -8.239 -18.113 -9.422 1.00 82.75 436 SER A O 1
ATOM 3516 N N . ARG A 1 437 ? -8.488 -20.341 -9.665 1.00 82.31 437 ARG A N 1
ATOM 3517 C CA . ARG A 1 437 ? -7.111 -20.760 -9.381 1.00 82.31 437 ARG A CA 1
ATOM 3518 C C . ARG A 1 437 ? -6.691 -21.778 -10.435 1.00 82.31 437 ARG A C 1
ATOM 3520 O O . ARG A 1 437 ? -7.401 -22.757 -10.649 1.00 82.31 437 ARG A O 1
ATOM 3527 N N . LYS A 1 438 ? -5.514 -21.603 -11.040 1.00 75.75 438 LYS A N 1
ATOM 3528 C CA . LYS A 1 438 ? -4.817 -22.673 -11.771 1.00 75.75 438 LYS A CA 1
ATOM 3529 C C . LYS A 1 438 ? -3.418 -22.877 -11.189 1.00 75.75 438 LYS A C 1
ATOM 3531 O O . LYS A 1 438 ? -2.622 -21.942 -11.120 1.00 75.75 438 LYS A O 1
ATOM 3536 N N . SER A 1 439 ? -3.130 -24.107 -10.776 1.00 63.97 439 SER A N 1
ATOM 3537 C CA . SER A 1 439 ? -1.782 -24.572 -10.449 1.00 63.97 439 SER A CA 1
ATOM 3538 C C . SER A 1 439 ? -0.955 -24.784 -11.720 1.00 63.97 439 SER A C 1
ATOM 3540 O O . SER A 1 439 ? -1.484 -25.153 -12.771 1.00 63.97 439 SER A O 1
ATOM 3542 N N . PHE A 1 440 ? 0.358 -24.585 -11.618 1.00 60.06 440 PHE A N 1
ATOM 3543 C CA . PHE A 1 440 ? 1.309 -24.979 -12.658 1.00 60.06 440 PHE A CA 1
ATOM 3544 C C . PHE A 1 440 ? 1.787 -26.417 -12.403 1.00 60.06 440 PHE A C 1
ATOM 3546 O O . PHE A 1 440 ? 2.917 -26.637 -11.981 1.00 60.06 440 PHE A O 1
ATOM 3553 N N . SER A 1 441 ? 0.915 -27.407 -12.619 1.00 45.94 441 SER A N 1
ATOM 3554 C CA . SER A 1 441 ? 1.348 -28.808 -12.672 1.00 45.94 441 SER A CA 1
ATOM 3555 C C . SER A 1 441 ? 2.061 -29.083 -13.995 1.00 45.94 441 SER A C 1
ATOM 3557 O O . SER A 1 441 ? 1.523 -28.785 -15.064 1.00 45.94 441 SER A O 1
ATOM 3559 N N . GLU A 1 442 ? 3.241 -29.695 -13.932 1.00 42.25 442 GLU A N 1
ATOM 3560 C CA . GLU A 1 442 ? 3.938 -30.211 -15.111 1.00 42.25 442 GLU A CA 1
ATOM 3561 C C . GLU A 1 442 ? 3.054 -31.228 -15.875 1.00 42.25 442 GLU A C 1
ATOM 3563 O O . GLU A 1 442 ? 2.175 -31.863 -15.292 1.00 42.25 442 GLU A O 1
ATOM 3568 N N . SER A 1 443 ? 3.317 -31.415 -17.177 1.00 34.06 443 SER A N 1
ATOM 3569 C CA . SER A 1 443 ? 2.704 -32.419 -18.083 1.00 34.06 443 SER A CA 1
ATOM 3570 C C . SER A 1 443 ? 1.344 -32.152 -18.781 1.00 34.06 443 SER A C 1
ATOM 3572 O O . SER A 1 443 ? 0.781 -33.081 -19.353 1.00 34.06 443 SER A O 1
ATOM 3574 N N . GLU A 1 444 ? 0.870 -30.904 -18.938 1.00 38.44 444 GLU A N 1
ATOM 3575 C CA . GLU A 1 444 ? -0.175 -30.574 -19.956 1.00 38.44 444 GLU A CA 1
ATOM 3576 C C . GLU A 1 444 ? 0.384 -30.300 -21.380 1.00 38.44 444 GLU A C 1
ATOM 3578 O O . GLU A 1 444 ? -0.203 -29.589 -22.202 1.00 38.44 444 GLU A O 1
ATOM 3583 N N . SER A 1 445 ? 1.522 -30.898 -21.734 1.00 38.62 445 SER A N 1
ATOM 3584 C CA . SER A 1 445 ? 2.109 -30.815 -23.075 1.00 38.62 445 SER A CA 1
ATOM 3585 C C . SER A 1 445 ? 1.431 -31.770 -24.074 1.00 38.62 445 SER A C 1
ATOM 3587 O O . SER A 1 445 ? 1.922 -32.868 -24.308 1.00 38.62 445 SER A O 1
ATOM 3589 N N . THR A 1 446 ? 0.319 -31.347 -24.704 1.00 33.75 446 THR A N 1
ATOM 3590 C CA . THR A 1 446 ? -0.031 -31.631 -26.136 1.00 33.75 446 THR A CA 1
ATOM 3591 C C . THR A 1 446 ? -1.432 -31.164 -26.560 1.00 33.75 446 THR A C 1
ATOM 3593 O O . THR A 1 446 ? -1.657 -30.920 -27.746 1.00 33.75 446 THR A O 1
ATOM 3596 N N . SER A 1 447 ? -2.393 -31.043 -25.641 1.00 31.33 447 SER A N 1
ATOM 3597 C CA . SER A 1 447 ? -3.794 -30.748 -25.982 1.00 31.33 447 SER A CA 1
ATOM 3598 C C . SER A 1 447 ? -4.021 -29.266 -26.328 1.00 31.33 447 SER A C 1
ATOM 3600 O O . SER A 1 447 ? -3.927 -28.394 -25.470 1.00 31.33 447 SER A O 1
ATOM 3602 N N . ARG A 1 448 ? -4.419 -28.976 -27.578 1.00 32.84 448 ARG A N 1
ATOM 3603 C CA . ARG A 1 448 ? -4.896 -27.643 -28.018 1.00 32.84 448 ARG A CA 1
ATOM 3604 C C . ARG A 1 448 ? -6.344 -27.324 -27.600 1.00 32.84 448 ARG A C 1
ATOM 3606 O O . ARG A 1 448 ? -6.899 -26.325 -28.055 1.00 32.84 448 ARG A O 1
ATOM 3613 N N . ASN A 1 449 ? -6.972 -28.144 -26.757 1.00 28.94 449 ASN A N 1
ATOM 3614 C CA . ASN A 1 449 ? -8.340 -27.894 -26.313 1.00 28.94 449 ASN A CA 1
ATOM 3615 C C . ASN A 1 449 ? -8.374 -26.742 -25.305 1.00 28.94 449 ASN A C 1
ATOM 3617 O O . ASN A 1 449 ? -7.718 -26.783 -24.266 1.00 28.94 449 ASN A O 1
ATOM 3621 N N . THR A 1 450 ? -9.180 -25.723 -25.595 1.00 33.53 450 THR A N 1
ATOM 3622 C CA . THR A 1 450 ? -9.402 -24.574 -24.712 1.00 33.53 450 THR A CA 1
ATOM 3623 C C . THR A 1 450 ? -10.258 -24.971 -23.509 1.00 33.53 450 THR A C 1
ATOM 3625 O O . THR A 1 450 ? -11.464 -24.710 -23.481 1.00 33.53 450 THR A O 1
ATOM 3628 N N . ILE A 1 451 ? -9.629 -25.596 -22.512 1.00 33.81 451 ILE A N 1
ATOM 3629 C CA . ILE A 1 451 ? -10.199 -25.755 -21.172 1.00 33.81 451 ILE A CA 1
ATOM 3630 C C . ILE A 1 451 ? -10.455 -24.344 -20.634 1.00 33.81 451 ILE A C 1
ATOM 3632 O O . ILE A 1 451 ? -9.521 -23.582 -20.368 1.00 33.81 451 ILE A O 1
ATOM 3636 N N . LYS A 1 452 ? -11.732 -23.970 -20.539 1.00 39.47 452 LYS A N 1
ATOM 3637 C CA . LYS A 1 452 ? -12.141 -22.714 -19.909 1.00 39.47 452 LYS A CA 1
ATOM 3638 C C . LYS A 1 452 ? -11.825 -22.808 -18.413 1.00 39.47 452 LYS A C 1
ATOM 3640 O O . LYS A 1 452 ? -12.055 -23.877 -17.844 1.00 39.47 452 LYS A O 1
ATOM 3645 N N . PRO A 1 453 ? -11.350 -21.735 -17.755 1.00 47.00 453 PRO A N 1
ATOM 3646 C CA . PRO A 1 453 ? -11.437 -21.690 -16.305 1.00 47.00 453 PRO A CA 1
ATOM 3647 C C . PRO A 1 453 ? -12.914 -21.840 -15.920 1.00 47.00 453 PRO A C 1
ATOM 3649 O O . PRO A 1 453 ? -13.786 -21.184 -16.494 1.00 47.00 453 PRO A O 1
ATOM 3652 N N . HIS A 1 454 ? -13.197 -22.738 -14.981 1.00 52.34 454 HIS A N 1
ATOM 3653 C CA . HIS A 1 454 ? -14.455 -22.690 -14.255 1.00 52.34 454 HIS A CA 1
ATOM 3654 C C . HIS A 1 454 ? -14.309 -21.569 -13.228 1.00 52.34 454 HIS A C 1
ATOM 3656 O O . HIS A 1 454 ? -13.750 -21.777 -12.156 1.00 52.34 454 HIS A O 1
ATOM 3662 N N . ASP A 1 455 ? -14.738 -20.365 -13.609 1.00 65.50 455 ASP A N 1
ATOM 3663 C CA . ASP A 1 455 ? -14.837 -19.237 -12.687 1.00 65.50 455 ASP A CA 1
ATOM 3664 C C . ASP A 1 455 ? -15.933 -19.555 -11.663 1.00 65.50 455 ASP A C 1
ATOM 3666 O O . ASP A 1 455 ? -17.127 -19.544 -11.983 1.00 65.50 455 ASP A O 1
ATOM 3670 N N . THR A 1 456 ? -15.525 -19.879 -10.437 1.00 83.19 456 THR A N 1
ATOM 3671 C CA . THR A 1 456 ? -16.448 -20.087 -9.323 1.00 83.19 456 THR A CA 1
ATOM 3672 C C . THR A 1 456 ? -17.002 -18.730 -8.911 1.00 83.19 456 THR A C 1
ATOM 3674 O O . THR A 1 456 ? -16.265 -17.747 -8.808 1.00 83.19 456 THR A O 1
ATOM 3677 N N . GLN A 1 457 ? -18.312 -18.654 -8.694 1.00 87.31 457 GLN A N 1
ATOM 3678 C CA . GLN A 1 457 ? -18.977 -17.434 -8.253 1.00 87.31 457 GLN A CA 1
ATOM 3679 C C . GLN A 1 457 ? -20.003 -17.742 -7.167 1.00 87.31 457 GLN A C 1
ATOM 3681 O O . GLN A 1 457 ? -20.716 -18.741 -7.252 1.00 87.31 457 GLN A O 1
ATOM 3686 N N . VAL A 1 458 ? -20.129 -16.833 -6.205 1.00 90.88 458 VAL A N 1
ATOM 3687 C CA . VAL A 1 458 ? -21.221 -16.821 -5.227 1.00 90.88 458 VAL A CA 1
ATOM 3688 C C . VAL A 1 458 ? -21.906 -15.456 -5.268 1.00 90.88 458 VAL A C 1
ATOM 3690 O O . VAL A 1 458 ? -21.261 -14.425 -5.490 1.00 90.88 458 VAL A O 1
ATOM 3693 N N . GLN A 1 459 ? -23.226 -15.448 -5.107 1.00 92.00 459 GLN A N 1
ATOM 3694 C CA . GLN A 1 459 ? -24.010 -14.228 -4.913 1.00 92.00 459 GLN A CA 1
ATOM 3695 C C . GLN A 1 459 ? -24.387 -14.136 -3.439 1.00 92.00 459 GLN A C 1
ATOM 3697 O O . GLN A 1 459 ? -24.719 -15.154 -2.837 1.00 92.00 459 GLN A O 1
ATOM 3702 N N . LEU A 1 460 ? -24.306 -12.930 -2.881 1.00 93.56 460 LEU A N 1
ATOM 3703 C CA . LEU A 1 460 ? -24.477 -12.631 -1.462 1.00 93.56 460 LEU A CA 1
ATOM 3704 C C . LEU A 1 460 ? -25.486 -11.482 -1.328 1.00 93.56 460 LEU A C 1
ATOM 3706 O O . LEU A 1 460 ? -25.326 -10.445 -1.980 1.00 93.56 460 LEU A O 1
ATOM 3710 N N . GLY A 1 461 ? -26.527 -11.674 -0.515 1.00 91.06 461 GLY A N 1
ATOM 3711 C CA . GLY A 1 461 ? -27.623 -10.704 -0.348 1.00 91.06 461 GLY A CA 1
ATOM 3712 C C . GLY A 1 461 ? -27.573 -9.880 0.943 1.00 91.06 461 GLY A C 1
ATOM 3713 O O . GLY A 1 461 ? -28.206 -8.832 1.017 1.00 91.06 461 GLY A O 1
ATOM 3714 N N . ASN A 1 462 ? -26.798 -10.313 1.941 1.00 91.88 462 ASN A N 1
ATOM 3715 C CA . ASN A 1 462 ? -26.646 -9.642 3.235 1.00 91.88 462 ASN A CA 1
ATOM 3716 C C . ASN A 1 462 ? -25.203 -9.164 3.451 1.00 91.88 462 ASN A C 1
ATOM 3718 O O . ASN A 1 462 ? -24.249 -9.750 2.934 1.00 91.88 462 ASN A O 1
ATOM 3722 N N . MET A 1 463 ? -25.033 -8.115 4.255 1.00 94.25 463 MET A N 1
ATOM 3723 C CA . MET A 1 463 ? -23.717 -7.532 4.514 1.00 94.25 463 MET A CA 1
ATOM 3724 C C . MET A 1 463 ? -22.808 -8.431 5.348 1.00 94.25 463 MET A C 1
ATOM 3726 O O . MET A 1 463 ? -21.595 -8.330 5.200 1.00 94.25 463 MET A O 1
ATOM 3730 N N . LYS A 1 464 ? -23.349 -9.336 6.172 1.00 94.62 464 LYS A N 1
ATOM 3731 C CA . LYS A 1 464 ? -22.535 -10.252 6.982 1.00 94.62 464 LYS A CA 1
ATOM 3732 C C . LYS A 1 464 ? -21.656 -11.149 6.102 1.00 94.62 464 LYS A C 1
ATOM 3734 O O . LYS A 1 464 ? -20.441 -11.200 6.284 1.00 94.62 464 LYS A O 1
ATOM 3739 N N . GLU A 1 465 ? -22.243 -11.805 5.105 1.00 94.00 465 GLU A N 1
ATOM 3740 C CA . GLU A 1 465 ? -21.496 -12.647 4.162 1.00 94.00 465 GLU A CA 1
ATOM 3741 C C . GLU A 1 465 ? -20.603 -11.815 3.225 1.00 94.00 465 GLU A C 1
ATOM 3743 O O . GLU A 1 465 ? -19.508 -12.249 2.871 1.00 94.00 465 GLU A O 1
ATOM 3748 N N . ILE A 1 466 ? -21.018 -10.593 2.869 1.00 95.25 466 ILE A N 1
ATOM 3749 C CA . ILE A 1 466 ? -20.215 -9.661 2.056 1.00 95.25 466 ILE A CA 1
ATOM 3750 C C . ILE A 1 466 ? -18.959 -9.196 2.800 1.00 95.25 466 ILE A C 1
ATOM 3752 O O . ILE A 1 466 ? -17.882 -9.204 2.211 1.00 95.25 466 ILE A O 1
ATOM 3756 N N . ILE A 1 467 ? -19.059 -8.830 4.081 1.00 95.94 467 ILE A N 1
ATOM 3757 C CA . ILE A 1 467 ? -17.901 -8.510 4.933 1.00 95.94 467 ILE A CA 1
ATOM 3758 C C . ILE A 1 467 ? -17.020 -9.755 5.079 1.00 95.94 467 ILE A C 1
ATOM 3760 O O . ILE A 1 467 ? -15.802 -9.659 4.919 1.00 95.94 467 ILE A O 1
ATOM 3764 N N . GLY A 1 468 ? -17.650 -10.922 5.270 1.00 94.62 468 GLY A N 1
ATOM 3765 C CA . GLY A 1 468 ? -17.021 -12.240 5.190 1.00 94.62 468 GLY A CA 1
ATOM 3766 C C . GLY A 1 468 ? -16.113 -12.381 3.965 1.00 94.62 468 GLY A C 1
ATOM 3767 O O . GLY A 1 468 ? -14.931 -12.684 4.104 1.00 94.62 468 GLY A O 1
ATOM 3768 N N . ALA A 1 469 ? -16.625 -12.074 2.773 1.00 94.94 469 ALA A N 1
ATOM 3769 C CA . ALA A 1 469 ? -15.842 -12.101 1.541 1.00 94.94 469 ALA A CA 1
ATOM 3770 C C . ALA A 1 469 ? -14.796 -10.978 1.426 1.00 94.94 469 ALA A C 1
ATOM 3772 O O . ALA A 1 469 ? -13.696 -11.228 0.929 1.00 94.94 469 ALA A O 1
ATOM 3773 N N . MET A 1 470 ? -15.139 -9.751 1.837 1.00 95.06 470 MET A N 1
ATOM 3774 C CA . MET A 1 470 ? -14.335 -8.549 1.595 1.00 95.06 470 MET A CA 1
ATOM 3775 C C . MET A 1 470 ? -13.062 -8.494 2.443 1.00 95.06 470 MET A C 1
ATOM 3777 O O . MET A 1 470 ? -12.025 -8.143 1.898 1.00 95.06 470 MET A O 1
ATOM 3781 N N . VAL A 1 471 ? -13.085 -8.867 3.726 1.00 95.81 471 VAL A N 1
ATOM 3782 C CA . VAL A 1 471 ? -11.888 -8.786 4.596 1.00 95.81 471 VAL A CA 1
ATOM 3783 C C . VAL A 1 471 ? -10.685 -9.590 4.060 1.00 95.81 471 VAL A C 1
ATOM 3785 O O . VAL A 1 471 ? -9.641 -8.978 3.826 1.00 95.81 471 VAL A O 1
ATOM 3788 N N . PRO A 1 472 ? -10.777 -10.910 3.785 1.00 95.12 472 PRO A N 1
ATOM 3789 C CA . PRO A 1 472 ? -9.657 -11.652 3.199 1.00 95.12 472 PRO A CA 1
ATOM 3790 C C . PRO A 1 472 ? -9.343 -11.191 1.767 1.00 95.12 472 PRO A C 1
ATOM 3792 O O . PRO A 1 472 ? -8.197 -11.277 1.329 1.00 95.12 472 PRO A O 1
ATOM 3795 N N . TYR A 1 473 ? -10.330 -10.648 1.045 1.00 94.50 473 TYR A N 1
ATOM 3796 C CA . TYR A 1 473 ? -10.101 -10.038 -0.260 1.00 94.50 473 TYR A CA 1
ATOM 3797 C C . TYR A 1 473 ? -9.237 -8.763 -0.165 1.00 94.50 473 TYR A C 1
ATOM 3799 O O . TYR A 1 473 ? -8.358 -8.606 -1.003 1.00 94.50 473 TYR A O 1
ATOM 3807 N N . MET A 1 474 ? -9.389 -7.904 0.853 1.00 92.00 474 MET A N 1
ATOM 3808 C CA . MET A 1 474 ? -8.520 -6.722 1.051 1.00 92.00 474 MET A CA 1
ATOM 3809 C C . MET A 1 474 ? -7.128 -7.082 1.586 1.00 92.00 474 MET A C 1
ATOM 3811 O O . MET A 1 474 ? -6.168 -6.348 1.374 1.00 92.00 474 MET A O 1
ATOM 3815 N N . MET A 1 475 ? -6.978 -8.244 2.227 1.00 94.44 475 MET A N 1
ATOM 3816 C CA . MET A 1 475 ? -5.650 -8.792 2.536 1.00 94.44 475 MET A CA 1
ATOM 3817 C C . MET A 1 475 ? -4.955 -9.369 1.289 1.00 94.44 475 MET A C 1
ATOM 3819 O O . MET A 1 475 ? -3.728 -9.423 1.227 1.00 94.44 475 MET A O 1
ATOM 3823 N N . TYR A 1 476 ? -5.727 -9.778 0.277 1.00 92.88 476 TYR A N 1
ATOM 3824 C CA . TYR A 1 476 ? -5.218 -10.213 -1.026 1.00 92.88 476 TYR A CA 1
ATOM 3825 C C . TYR A 1 476 ? -4.964 -9.032 -1.980 1.00 92.88 476 TYR A C 1
ATOM 3827 O O . TYR A 1 476 ? -3.946 -9.018 -2.665 1.00 92.88 476 TYR A O 1
ATOM 3835 N N . CYS A 1 477 ? -5.857 -8.043 -2.033 1.00 88.00 477 CYS A N 1
ATOM 3836 C CA . CYS A 1 477 ? -5.859 -6.934 -2.987 1.00 88.00 477 CYS A CA 1
ATOM 3837 C C . CYS A 1 477 ? -5.439 -5.611 -2.329 1.00 88.00 477 CYS A C 1
ATOM 3839 O O . CYS A 1 477 ? -6.166 -5.088 -1.493 1.00 88.00 477 CYS A O 1
ATOM 3841 N N . GLY A 1 478 ? -4.320 -5.032 -2.773 1.00 84.44 478 GLY A N 1
ATOM 3842 C CA . GLY A 1 478 ? -3.865 -3.699 -2.362 1.00 84.44 478 GLY A CA 1
ATOM 3843 C C . GLY A 1 478 ? -2.485 -3.715 -1.704 1.00 84.44 478 GLY A C 1
ATOM 3844 O O . GLY A 1 478 ? -1.684 -4.626 -1.920 1.00 84.44 478 GLY A O 1
ATOM 3845 N N . SER A 1 479 ? -2.214 -2.714 -0.868 1.00 85.94 479 SER A N 1
ATOM 3846 C CA . SER A 1 479 ? -0.935 -2.529 -0.166 1.00 85.94 479 SER A CA 1
ATOM 3847 C C . SER A 1 479 ? -0.686 -3.500 1.000 1.00 85.94 479 SER A C 1
ATOM 3849 O O . SER A 1 479 ? 0.435 -3.554 1.505 1.00 85.94 479 SER A O 1
ATOM 3851 N N . PHE A 1 480 ? -1.671 -4.303 1.422 1.00 92.56 480 PHE A N 1
ATOM 3852 C CA . PHE A 1 480 ? -1.556 -5.187 2.592 1.00 92.56 480 PHE A CA 1
ATOM 3853 C C . PHE A 1 480 ? -0.363 -6.157 2.506 1.00 92.56 480 PHE A C 1
ATOM 3855 O O . PHE A 1 480 ? 0.480 -6.204 3.404 1.00 92.56 480 PHE A O 1
ATOM 3862 N N . ALA A 1 481 ? -0.239 -6.902 1.401 1.00 92.44 481 ALA A N 1
ATOM 3863 C CA . ALA A 1 481 ? 0.863 -7.851 1.212 1.00 92.44 481 ALA A CA 1
ATOM 3864 C C . ALA A 1 481 ? 2.233 -7.149 1.095 1.00 92.44 481 ALA A C 1
ATOM 3866 O O . ALA A 1 481 ? 3.267 -7.741 1.410 1.00 92.44 481 ALA A O 1
ATOM 3867 N N . SER A 1 482 ? 2.232 -5.871 0.697 1.00 89.69 482 SER A N 1
ATOM 3868 C CA . SER A 1 482 ? 3.410 -5.004 0.683 1.00 89.69 482 SER A CA 1
ATOM 3869 C C . SER A 1 482 ? 3.843 -4.617 2.097 1.00 89.69 482 SER A C 1
ATOM 3871 O O . SER A 1 482 ? 4.990 -4.866 2.468 1.00 89.69 482 SER A O 1
ATOM 3873 N N . ALA A 1 483 ? 2.916 -4.122 2.924 1.00 90.62 483 ALA A N 1
ATOM 3874 C CA . ALA A 1 483 ? 3.171 -3.839 4.338 1.00 90.62 483 ALA A CA 1
ATOM 3875 C C . ALA A 1 483 ? 3.689 -5.083 5.085 1.00 90.62 483 ALA A C 1
ATOM 3877 O O . ALA A 1 483 ? 4.649 -4.986 5.850 1.00 90.62 483 ALA A O 1
ATOM 3878 N N . LEU A 1 484 ? 3.137 -6.270 4.796 1.00 94.00 484 LEU A N 1
ATOM 3879 C CA . LEU A 1 484 ? 3.610 -7.522 5.392 1.00 94.00 484 LEU A CA 1
ATOM 3880 C C . LEU A 1 484 ? 5.020 -7.915 4.914 1.00 94.00 484 LEU A C 1
ATOM 3882 O O . LEU A 1 484 ? 5.802 -8.440 5.705 1.00 94.00 484 LEU A O 1
ATOM 3886 N N . SER A 1 485 ? 5.390 -7.638 3.657 1.00 91.25 485 SER A N 1
ATOM 3887 C CA . SER A 1 485 ? 6.762 -7.868 3.172 1.00 91.25 485 SER A CA 1
ATOM 3888 C C . SER A 1 485 ? 7.776 -6.956 3.872 1.00 91.25 485 SER A C 1
ATOM 3890 O O . SER A 1 485 ? 8.858 -7.423 4.244 1.00 91.25 485 SER A O 1
ATOM 3892 N N . THR A 1 486 ? 7.412 -5.699 4.144 1.00 88.19 486 THR A N 1
ATOM 3893 C CA . THR A 1 486 ? 8.225 -4.768 4.945 1.00 88.19 486 THR A CA 1
ATOM 3894 C C . THR A 1 486 ? 8.345 -5.226 6.400 1.00 88.19 486 THR A C 1
ATOM 3896 O O . THR A 1 486 ? 9.466 -5.351 6.892 1.00 88.19 486 THR A O 1
ATOM 3899 N N . PHE A 1 487 ? 7.236 -5.582 7.058 1.00 92.44 487 PHE A N 1
ATOM 3900 C CA . PHE A 1 487 ? 7.233 -6.128 8.424 1.00 92.44 487 PHE A CA 1
ATOM 3901 C C . PHE A 1 487 ? 8.145 -7.359 8.545 1.00 92.44 487 PHE A C 1
ATOM 3903 O O . PHE A 1 487 ? 9.009 -7.425 9.419 1.00 92.44 487 PHE A O 1
ATOM 3910 N N . ALA A 1 488 ? 8.032 -8.291 7.594 1.00 90.88 488 ALA A N 1
ATOM 3911 C CA . ALA A 1 488 ? 8.883 -9.472 7.505 1.00 90.88 488 ALA A CA 1
ATOM 3912 C C . ALA A 1 488 ? 10.380 -9.129 7.363 1.00 90.88 488 ALA A C 1
ATOM 3914 O O . ALA A 1 488 ? 11.209 -9.788 7.987 1.00 90.88 488 ALA A O 1
ATOM 3915 N N . ASN A 1 489 ? 10.750 -8.108 6.573 1.00 87.38 489 ASN A N 1
ATOM 3916 C CA . ASN A 1 489 ? 12.149 -7.662 6.458 1.00 87.38 489 ASN A CA 1
ATOM 3917 C C . ASN A 1 489 ? 12.697 -7.156 7.796 1.00 87.38 489 ASN A C 1
ATOM 3919 O O . ASN A 1 489 ? 13.809 -7.527 8.170 1.00 87.38 489 ASN A O 1
ATOM 3923 N N . VAL A 1 490 ? 11.935 -6.324 8.511 1.00 86.00 490 VAL A N 1
ATOM 3924 C CA . VAL A 1 490 ? 12.380 -5.754 9.791 1.00 86.00 490 VAL A CA 1
ATOM 3925 C C . VAL A 1 490 ? 12.510 -6.853 10.846 1.00 86.00 490 VAL A C 1
ATOM 3927 O O . VAL A 1 490 ? 13.581 -6.987 11.433 1.00 86.00 490 VAL A O 1
ATOM 3930 N N . VAL A 1 491 ? 11.500 -7.717 11.018 1.00 88.31 491 VAL A N 1
ATOM 3931 C CA . VAL A 1 491 ? 11.564 -8.788 12.033 1.00 88.31 491 VAL A CA 1
ATOM 3932 C C . VAL A 1 491 ? 12.682 -9.798 11.749 1.00 88.31 491 VAL A C 1
ATOM 3934 O O . VAL A 1 491 ? 13.379 -10.193 12.678 1.00 88.31 491 VAL A O 1
ATOM 3937 N N . MET A 1 492 ? 12.935 -10.173 10.488 1.00 85.44 492 MET A N 1
ATOM 3938 C CA . MET A 1 492 ? 14.085 -11.036 10.159 1.00 85.44 492 MET A CA 1
ATOM 3939 C C . MET A 1 492 ? 15.440 -10.365 10.439 1.00 85.44 492 MET A C 1
ATOM 3941 O O . MET A 1 492 ? 16.415 -11.064 10.697 1.00 85.44 492 MET A O 1
ATOM 3945 N N . THR A 1 493 ? 15.503 -9.029 10.417 1.00 82.12 493 THR A N 1
ATOM 3946 C CA . THR A 1 493 ? 16.726 -8.253 10.682 1.00 82.12 493 THR A CA 1
ATOM 3947 C C . THR A 1 493 ? 17.009 -8.111 12.183 1.00 82.12 493 THR A C 1
ATOM 3949 O O . THR A 1 493 ? 18.173 -8.120 12.572 1.00 82.12 493 THR A O 1
ATOM 3952 N N . ILE A 1 494 ? 15.972 -8.018 13.027 1.00 81.44 494 ILE A N 1
ATOM 3953 C CA . ILE A 1 494 ? 16.115 -7.984 14.499 1.00 81.44 494 ILE A CA 1
ATOM 3954 C C . ILE A 1 494 ? 16.083 -9.378 15.154 1.00 81.44 494 ILE A C 1
ATOM 3956 O O . ILE A 1 494 ? 16.348 -9.491 16.348 1.00 81.44 494 ILE A O 1
ATOM 3960 N N . SER A 1 495 ? 15.755 -10.445 14.412 1.00 81.75 495 SER A N 1
ATOM 3961 C CA . SER A 1 495 ? 15.711 -11.804 14.969 1.00 81.75 495 SER A CA 1
ATOM 3962 C C . SER A 1 495 ? 17.100 -12.362 15.286 1.00 81.75 495 SER A C 1
ATOM 3964 O O . SER A 1 495 ? 18.030 -12.230 14.492 1.00 81.75 495 SER A O 1
ATOM 3966 N N . ASP A 1 496 ? 17.220 -13.034 16.434 1.00 77.75 496 ASP A N 1
ATOM 3967 C CA . ASP A 1 496 ? 18.456 -13.678 16.882 1.00 77.75 496 ASP A CA 1
ATOM 3968 C C . ASP A 1 496 ? 18.949 -14.708 15.835 1.00 77.75 496 ASP A C 1
ATOM 3970 O O . ASP A 1 496 ? 18.195 -15.622 15.482 1.00 77.75 496 ASP A O 1
ATOM 3974 N N . PRO A 1 497 ? 20.208 -14.623 15.352 1.00 77.00 497 PRO A N 1
ATOM 3975 C CA . PRO A 1 497 ? 20.761 -15.557 14.367 1.00 77.00 497 PRO A CA 1
ATOM 3976 C C . PRO A 1 497 ? 20.732 -17.041 14.772 1.00 77.00 497 PRO A C 1
ATOM 3978 O O . PRO A 1 497 ? 20.822 -17.909 13.901 1.00 77.00 497 PRO A O 1
ATOM 3981 N N . SER A 1 498 ? 20.614 -17.352 16.067 1.00 75.88 498 SER A N 1
ATOM 3982 C CA . SER A 1 498 ? 20.448 -18.715 16.589 1.00 75.88 498 SER A CA 1
ATOM 3983 C C . SER A 1 498 ? 19.003 -19.230 16.517 1.00 75.88 498 SER A C 1
ATOM 3985 O O . SER A 1 498 ? 18.793 -20.441 16.429 1.00 75.88 498 SER A O 1
ATOM 3987 N N . THR A 1 499 ? 18.007 -18.336 16.489 1.00 79.94 499 THR A N 1
ATOM 3988 C CA . THR A 1 499 ? 16.572 -18.663 16.366 1.00 79.94 499 THR A CA 1
ATOM 3989 C C . THR A 1 499 ? 15.886 -17.836 15.259 1.00 79.94 499 THR A C 1
ATOM 3991 O O . THR A 1 499 ? 14.890 -17.151 15.504 1.00 79.94 499 THR A O 1
ATOM 3994 N N . PRO A 1 500 ? 16.395 -17.895 14.009 1.00 83.06 500 PRO A N 1
ATOM 3995 C CA . PRO A 1 500 ? 16.022 -16.958 12.954 1.00 83.06 500 PRO A CA 1
ATOM 3996 C C . PRO A 1 500 ? 14.568 -17.123 12.504 1.00 83.06 500 PRO A C 1
ATOM 3998 O O . PRO A 1 500 ? 14.097 -18.237 12.252 1.00 83.06 500 PRO A O 1
ATOM 4001 N N . VAL A 1 501 ? 13.887 -15.994 12.315 1.00 87.00 501 VAL A N 1
ATOM 4002 C CA . VAL A 1 501 ? 12.544 -15.936 11.719 1.00 87.00 501 VAL A CA 1
ATOM 4003 C C . VAL A 1 501 ? 12.635 -16.223 10.211 1.00 87.00 501 VAL A C 1
ATOM 4005 O O . VAL A 1 501 ? 13.571 -15.790 9.540 1.00 87.00 501 VAL A O 1
ATOM 4008 N N . ARG A 1 502 ? 11.681 -16.983 9.654 1.00 86.25 502 ARG A N 1
ATOM 4009 C CA . ARG A 1 502 ? 11.668 -17.413 8.238 1.00 86.25 502 ARG A CA 1
ATOM 4010 C C . ARG A 1 502 ? 10.266 -17.308 7.642 1.00 86.25 502 ARG A C 1
ATOM 4012 O O . ARG A 1 502 ? 9.300 -17.680 8.297 1.00 86.25 502 ARG A O 1
ATOM 4019 N N . TYR A 1 503 ? 10.141 -16.860 6.393 1.00 88.44 503 TYR A N 1
ATOM 4020 C CA . TYR A 1 503 ? 8.855 -16.839 5.679 1.00 88.44 503 TYR A CA 1
ATOM 4021 C C . TYR A 1 503 ? 8.592 -18.150 4.917 1.00 88.44 503 TYR A C 1
ATOM 4023 O O . TYR A 1 503 ? 9.528 -18.823 4.485 1.00 88.44 503 TYR A O 1
ATOM 4031 N N . TYR A 1 504 ? 7.319 -18.507 4.732 1.00 86.19 504 TYR A N 1
ATOM 4032 C CA . TYR A 1 504 ? 6.905 -19.671 3.943 1.00 86.19 504 TYR A CA 1
ATOM 4033 C C . TYR A 1 504 ? 6.733 -19.295 2.464 1.00 86.19 504 TYR A C 1
ATOM 4035 O O . TYR A 1 504 ? 5.833 -18.534 2.101 1.00 86.19 504 TYR A O 1
ATOM 4043 N N . ARG A 1 505 ? 7.569 -19.862 1.590 1.00 82.50 505 ARG A N 1
ATOM 4044 C CA . ARG A 1 505 ? 7.503 -19.642 0.135 1.00 82.50 505 ARG A CA 1
ATOM 4045 C C . ARG A 1 505 ? 6.306 -20.387 -0.464 1.00 82.50 505 ARG A C 1
ATOM 4047 O O . ARG A 1 505 ? 6.149 -21.585 -0.231 1.00 82.50 505 ARG A O 1
ATOM 4054 N N . GLN A 1 506 ? 5.466 -19.705 -1.245 1.00 79.56 506 GLN A N 1
ATOM 4055 C CA . GLN A 1 506 ? 4.289 -20.333 -1.854 1.00 79.56 506 GLN A CA 1
ATOM 4056 C C . GLN A 1 506 ? 4.632 -21.056 -3.160 1.00 79.56 506 GLN A C 1
ATOM 4058 O O . GLN A 1 506 ? 5.526 -20.663 -3.913 1.00 79.56 506 GLN A O 1
ATOM 4063 N N . GLU A 1 507 ? 3.861 -22.099 -3.464 1.00 74.31 507 GLU A N 1
ATOM 4064 C CA . GLU A 1 507 ? 3.881 -22.739 -4.781 1.00 74.31 507 GLU A CA 1
ATOM 4065 C C . GLU A 1 507 ? 3.425 -21.749 -5.871 1.00 74.31 507 GLU A C 1
ATOM 4067 O O . GLU A 1 507 ? 2.571 -20.892 -5.622 1.00 74.31 507 GLU A O 1
ATOM 4072 N N . PRO A 1 508 ? 3.950 -21.839 -7.105 1.00 72.06 508 PRO A N 1
ATOM 4073 C CA . PRO A 1 508 ? 3.480 -21.001 -8.195 1.00 72.06 508 PRO A CA 1
ATOM 4074 C C . PRO A 1 508 ? 2.048 -21.386 -8.600 1.00 72.06 508 PRO A C 1
ATOM 4076 O O . PRO A 1 508 ? 1.733 -22.539 -8.904 1.00 72.06 508 PRO A O 1
ATOM 4079 N N . TYR A 1 509 ? 1.181 -20.380 -8.681 1.00 72.81 509 TYR A N 1
ATOM 4080 C CA . TYR A 1 509 ? -0.168 -20.474 -9.235 1.00 72.81 509 TYR A CA 1
ATOM 4081 C C . TYR A 1 509 ? -0.567 -19.159 -9.904 1.00 72.81 509 TYR A C 1
ATOM 4083 O O . TYR A 1 509 ? -0.023 -18.096 -9.602 1.00 72.81 509 TYR A O 1
ATOM 4091 N N . LEU A 1 510 ? -1.527 -19.252 -10.822 1.00 77.62 510 LEU A N 1
ATOM 4092 C CA . LEU A 1 510 ? -2.213 -18.118 -11.430 1.00 77.62 510 LEU A CA 1
ATOM 4093 C C . LEU A 1 510 ? -3.602 -18.019 -10.794 1.00 77.62 510 LEU A C 1
ATOM 4095 O O . LEU A 1 510 ? -4.326 -19.017 -10.729 1.00 77.62 510 LEU A O 1
ATOM 4099 N N . THR A 1 511 ? -3.947 -16.845 -10.271 1.00 84.25 511 THR A N 1
ATOM 4100 C CA . THR A 1 511 ? -5.144 -16.644 -9.436 1.00 84.25 511 THR A CA 1
ATOM 4101 C C . THR A 1 511 ? -5.819 -15.319 -9.733 1.00 84.25 511 THR A C 1
ATOM 4103 O O . THR A 1 511 ? -5.164 -14.360 -10.142 1.00 84.25 511 THR A O 1
ATOM 4106 N N . THR A 1 512 ? -7.130 -15.271 -9.517 1.00 83.50 512 THR A N 1
ATOM 4107 C CA . THR A 1 512 ? -7.916 -14.034 -9.541 1.00 83.50 512 THR A CA 1
ATOM 4108 C C . THR A 1 512 ? -8.994 -14.052 -8.481 1.00 83.50 512 THR A C 1
ATOM 4110 O O . THR A 1 512 ? -9.593 -15.103 -8.237 1.00 83.50 512 THR A O 1
ATOM 4113 N N . ALA A 1 513 ? -9.337 -12.868 -7.986 1.00 87.31 513 ALA A N 1
ATOM 4114 C CA . ALA A 1 513 ? -10.608 -12.614 -7.326 1.00 87.31 513 ALA A CA 1
ATOM 4115 C C . ALA A 1 513 ? -11.219 -11.298 -7.829 1.00 87.31 513 ALA A C 1
ATOM 4117 O O . ALA A 1 513 ? -10.525 -10.408 -8.329 1.00 87.31 513 ALA A O 1
ATOM 4118 N N . ARG A 1 514 ? -12.539 -11.177 -7.705 1.00 87.69 514 ARG A N 1
ATOM 4119 C CA . ARG A 1 514 ? -13.326 -10.007 -8.101 1.00 87.69 514 ARG A CA 1
ATOM 4120 C C . ARG A 1 514 ? -14.547 -9.893 -7.209 1.00 87.69 514 ARG A C 1
ATOM 4122 O O . ARG A 1 514 ? -15.234 -10.892 -7.003 1.00 87.69 514 ARG A O 1
ATOM 4129 N N . ILE A 1 515 ? -14.852 -8.679 -6.766 1.00 90.88 515 ILE A N 1
ATOM 4130 C CA . ILE A 1 515 ? -16.094 -8.351 -6.061 1.00 90.88 515 ILE A CA 1
ATOM 4131 C C . ILE A 1 515 ? -16.779 -7.220 -6.828 1.00 90.88 515 ILE A C 1
ATOM 4133 O O . ILE A 1 515 ? -16.169 -6.180 -7.080 1.00 90.88 515 ILE A O 1
ATOM 4137 N N . ASN A 1 516 ? -18.038 -7.415 -7.225 1.00 89.81 516 ASN A N 1
ATOM 4138 C CA . ASN A 1 516 ? -18.842 -6.349 -7.823 1.00 89.81 516 ASN A CA 1
ATOM 4139 C C . ASN A 1 516 ? -20.322 -6.412 -7.442 1.00 89.81 516 ASN A C 1
ATOM 4141 O O . ASN A 1 516 ? -20.896 -7.480 -7.213 1.00 89.81 516 ASN A O 1
ATOM 4145 N N . THR A 1 517 ? -20.942 -5.237 -7.393 1.00 91.50 517 THR A N 1
ATOM 4146 C CA . THR A 1 517 ? -22.339 -5.081 -6.987 1.00 91.50 517 THR A CA 1
ATOM 4147 C C . THR A 1 517 ? -23.307 -5.208 -8.166 1.00 91.50 517 THR A C 1
ATOM 4149 O O . THR A 1 517 ? -22.968 -5.007 -9.338 1.00 91.50 517 THR A O 1
ATOM 4152 N N . SER A 1 518 ? -24.553 -5.539 -7.849 1.00 90.25 518 SER A N 1
ATOM 4153 C CA . SER A 1 518 ? -25.700 -5.510 -8.767 1.00 90.25 518 SER A CA 1
ATOM 4154 C C . SER A 1 518 ? -25.921 -4.132 -9.412 1.00 90.25 518 SER A C 1
ATOM 4156 O O . SER A 1 518 ? -26.115 -4.063 -10.627 1.00 90.25 518 SER A O 1
ATOM 4158 N N . GLU A 1 519 ? -25.803 -3.038 -8.656 1.00 86.69 519 GLU A N 1
ATOM 4159 C CA . GLU A 1 519 ? -25.906 -1.672 -9.192 1.00 86.69 519 GLU A CA 1
ATOM 4160 C C . GLU A 1 519 ? -24.763 -1.338 -10.158 1.00 86.69 519 GLU A C 1
ATOM 4162 O O . GLU A 1 519 ? -25.012 -0.829 -11.253 1.00 86.69 519 GLU A O 1
ATOM 4167 N N . TYR A 1 520 ? -23.518 -1.718 -9.842 1.00 84.56 520 TYR A N 1
ATOM 4168 C CA . TYR A 1 520 ? -22.407 -1.573 -10.787 1.00 84.56 520 TYR A CA 1
ATOM 4169 C C . TYR A 1 520 ? -22.665 -2.352 -12.086 1.00 84.56 520 TYR A C 1
ATOM 4171 O O . TYR A 1 520 ? -22.412 -1.841 -13.177 1.00 84.56 520 TYR A O 1
ATOM 4179 N N . LYS A 1 521 ? -23.219 -3.571 -12.000 1.00 81.94 521 LYS A N 1
ATOM 4180 C CA . LYS A 1 521 ? -23.610 -4.365 -13.181 1.00 81.94 521 LYS A CA 1
ATOM 4181 C C . LYS A 1 521 ? -24.700 -3.684 -14.015 1.00 81.94 521 LYS A C 1
ATOM 4183 O O . LYS A 1 521 ? -24.618 -3.749 -15.240 1.00 81.94 521 LYS A O 1
ATOM 4188 N N . ARG A 1 522 ? -25.682 -3.028 -13.385 1.00 82.88 522 ARG A N 1
ATOM 4189 C CA . ARG A 1 522 ? -26.759 -2.273 -14.060 1.00 82.88 522 ARG A CA 1
ATOM 4190 C C . ARG A 1 522 ? -26.242 -1.002 -14.744 1.00 82.88 522 ARG A C 1
ATOM 4192 O O . ARG A 1 522 ? -26.637 -0.717 -15.869 1.00 82.88 522 ARG A O 1
ATOM 4199 N N . LEU A 1 523 ? -25.319 -0.278 -14.109 1.00 77.69 523 LEU A N 1
ATOM 4200 C CA . LEU A 1 523 ? -24.750 0.998 -14.584 1.00 77.69 523 LEU A CA 1
ATOM 4201 C C . LEU A 1 523 ? -23.503 0.838 -15.484 1.00 77.69 523 LEU A C 1
ATOM 4203 O O . LEU A 1 523 ? -22.758 1.795 -15.739 1.00 77.69 523 LEU A O 1
ATOM 4207 N N . ARG A 1 524 ? -23.230 -0.379 -15.964 1.00 66.62 524 ARG A N 1
ATOM 4208 C CA . ARG A 1 524 ? -22.056 -0.691 -16.787 1.00 66.62 524 ARG A CA 1
ATOM 4209 C C . ARG A 1 524 ? -22.375 -0.591 -18.286 1.00 66.62 524 ARG A C 1
ATOM 4211 O O . ARG A 1 524 ? -23.197 -1.361 -18.780 1.00 66.62 524 ARG A O 1
ATOM 4218 N N . PRO A 1 525 ? -21.687 0.281 -19.052 1.00 55.78 525 PRO A N 1
ATOM 4219 C CA . PRO A 1 525 ? -21.863 0.353 -20.499 1.00 55.78 525 PRO A CA 1
ATOM 4220 C C . PRO A 1 525 ? -21.540 -0.991 -21.175 1.00 55.78 525 PRO A C 1
ATOM 4222 O O . PRO A 1 525 ? -20.533 -1.615 -20.827 1.00 55.78 525 PRO A O 1
ATOM 4225 N N . PRO A 1 526 ? -22.295 -1.425 -22.202 1.00 45.34 526 PRO A N 1
ATOM 4226 C CA . PRO A 1 526 ? -22.128 -2.749 -22.815 1.00 45.34 526 PRO A CA 1
ATOM 4227 C C . PRO A 1 526 ? -20.782 -2.967 -23.535 1.00 45.34 526 PRO A C 1
ATOM 4229 O O . PRO A 1 526 ? -20.470 -4.091 -23.917 1.00 45.34 526 PRO A O 1
ATOM 4232 N N . LYS A 1 527 ? -19.967 -1.915 -23.713 1.00 46.97 527 LYS A N 1
ATOM 4233 C CA . LYS A 1 527 ? -18.613 -1.975 -24.301 1.00 46.97 527 LYS A CA 1
ATOM 4234 C C . LYS A 1 527 ? -17.475 -2.103 -23.265 1.00 46.97 527 LYS A C 1
ATOM 4236 O O . LYS A 1 527 ? -16.331 -2.329 -23.663 1.00 46.97 527 LYS A O 1
ATOM 4241 N N . VAL A 1 528 ? -17.773 -1.957 -21.968 1.00 44.28 528 VAL A N 1
ATOM 4242 C CA . VAL A 1 528 ? -16.808 -1.983 -20.847 1.00 44.28 528 VAL A CA 1
ATOM 4243 C C . VAL A 1 528 ? -16.578 -3.420 -20.377 1.00 44.28 528 VAL A C 1
ATOM 4245 O O . VAL A 1 528 ? -17.516 -4.105 -19.953 1.00 44.28 528 VAL A O 1
ATOM 4248 N N . THR A 1 529 ? -15.330 -3.885 -20.399 1.00 46.09 529 THR A N 1
ATOM 4249 C CA . THR A 1 529 ? -14.912 -5.195 -19.869 1.00 46.09 529 THR A CA 1
ATOM 4250 C C . THR A 1 529 ? -14.054 -5.008 -18.619 1.00 46.09 529 THR A C 1
ATOM 4252 O O . THR A 1 529 ? -13.019 -4.352 -18.665 1.00 46.09 529 THR A O 1
ATOM 4255 N N . GLY A 1 530 ? -14.493 -5.577 -17.491 1.00 46.75 530 GLY A N 1
ATOM 4256 C CA . GLY A 1 530 ? -13.803 -5.468 -16.197 1.00 46.75 530 GLY A CA 1
ATOM 4257 C C . GLY A 1 530 ? -12.478 -6.239 -16.134 1.00 46.75 530 GLY A C 1
ATOM 4258 O O . GLY A 1 530 ? -12.284 -7.195 -16.895 1.00 46.75 530 GLY A O 1
ATOM 4259 N N . LEU A 1 531 ? -11.581 -5.821 -15.231 1.00 45.62 531 LEU A N 1
ATOM 4260 C CA . LEU A 1 531 ? -10.162 -6.215 -15.164 1.00 45.62 531 LEU A CA 1
ATOM 4261 C C . LEU A 1 531 ? -9.946 -7.729 -15.313 1.00 45.62 531 LEU A C 1
ATOM 4263 O O . LEU A 1 531 ? -9.284 -8.163 -16.256 1.00 45.62 531 LEU A O 1
ATOM 4267 N N . ALA A 1 532 ? -10.570 -8.525 -14.436 1.00 37.25 532 ALA A N 1
ATOM 4268 C CA . ALA A 1 532 ? -10.373 -9.974 -14.358 1.00 37.25 532 ALA A CA 1
ATOM 4269 C C . ALA A 1 532 ? -10.666 -10.695 -15.685 1.00 37.25 532 ALA A C 1
ATOM 4271 O O . ALA A 1 532 ? -9.897 -11.554 -16.117 1.00 37.25 532 ALA A O 1
ATOM 4272 N N . ARG A 1 533 ? -11.742 -10.299 -16.385 1.00 43.25 533 ARG A N 1
ATOM 4273 C CA . ARG A 1 533 ? -12.090 -10.901 -17.679 1.00 43.25 533 ARG A CA 1
ATOM 4274 C C . ARG A 1 533 ? -11.087 -10.521 -18.765 1.00 43.25 533 ARG A C 1
ATOM 4276 O O . ARG A 1 533 ? -10.741 -11.375 -19.576 1.00 43.25 533 ARG A O 1
ATOM 4283 N N . ASN A 1 534 ? -10.594 -9.278 -18.763 1.00 46.38 534 ASN A N 1
ATOM 4284 C CA . ASN A 1 534 ? -9.548 -8.884 -19.703 1.00 46.38 534 ASN A CA 1
ATOM 4285 C C . ASN A 1 534 ? -8.304 -9.749 -19.498 1.00 46.38 534 ASN A C 1
ATOM 4287 O O . ASN A 1 534 ? -7.848 -10.360 -20.455 1.00 46.38 534 ASN A O 1
ATOM 4291 N N . VAL A 1 535 ? -7.776 -9.848 -18.270 1.00 43.16 535 VAL A N 1
ATOM 4292 C CA . VAL A 1 535 ? -6.466 -10.483 -18.035 1.00 43.16 535 VAL A CA 1
ATOM 4293 C C . VAL A 1 535 ? -6.462 -11.964 -18.426 1.00 43.16 535 VAL A C 1
ATOM 4295 O O . VAL A 1 535 ? -5.531 -12.380 -19.115 1.00 43.16 535 VAL A O 1
ATOM 4298 N N . PHE A 1 536 ? -7.522 -12.734 -18.148 1.00 38.62 536 PHE A N 1
ATOM 4299 C CA . PHE A 1 536 ? -7.635 -14.118 -18.641 1.00 38.62 536 PHE A CA 1
ATOM 4300 C C . PHE A 1 536 ? -7.742 -14.250 -20.167 1.00 38.62 536 PHE A C 1
ATOM 4302 O O . PHE A 1 536 ? -7.238 -15.233 -20.726 1.00 38.62 536 PHE A O 1
ATOM 4309 N N . GLU A 1 537 ? -8.405 -13.299 -20.831 1.00 38.75 537 GLU A N 1
ATOM 4310 C CA . GLU A 1 537 ? -8.567 -13.266 -22.289 1.00 38.75 537 GLU A CA 1
ATOM 4311 C C . GLU A 1 537 ? -7.359 -12.618 -23.009 1.00 38.75 537 GLU A C 1
ATOM 4313 O O . GLU A 1 537 ? -7.198 -12.832 -24.215 1.00 38.75 537 GLU A O 1
ATOM 4318 N N . THR A 1 538 ? -6.465 -11.900 -22.305 1.00 44.81 538 THR A N 1
ATOM 4319 C CA . THR A 1 538 ? -5.246 -11.309 -22.895 1.00 44.81 538 THR A CA 1
ATOM 4320 C C . THR A 1 538 ? -4.272 -12.360 -23.411 1.00 44.81 538 THR A C 1
ATOM 4322 O O . THR A 1 538 ? -4.125 -13.456 -22.863 1.00 44.81 538 THR A O 1
ATOM 4325 N N . ASP A 1 539 ? -3.492 -11.968 -24.417 1.00 40.28 539 ASP A N 1
ATOM 4326 C CA . ASP A 1 539 ? -2.332 -12.742 -24.843 1.00 40.28 539 ASP A CA 1
ATOM 4327 C C . ASP A 1 539 ? -1.200 -12.751 -23.810 1.00 40.28 539 ASP A C 1
ATOM 4329 O O . ASP A 1 539 ? -0.369 -13.645 -23.877 1.00 40.28 539 ASP A O 1
ATOM 4333 N N . MET A 1 540 ? -1.185 -11.868 -22.802 1.00 43.12 540 MET A N 1
ATOM 4334 C CA . MET A 1 540 ? -0.222 -11.969 -21.695 1.00 43.12 540 MET A CA 1
ATOM 4335 C C . MET A 1 540 ? -0.425 -13.290 -20.935 1.00 43.12 540 MET A C 1
ATOM 4337 O O . MET A 1 540 ? 0.486 -14.115 -20.844 1.00 43.12 540 MET A O 1
ATOM 4341 N N . ALA A 1 541 ? -1.666 -13.571 -20.522 1.00 42.09 541 ALA A N 1
ATOM 4342 C CA . ALA A 1 541 ? -2.009 -14.836 -19.881 1.00 42.09 541 ALA A CA 1
ATOM 4343 C C . ALA A 1 541 ? -1.924 -16.046 -20.833 1.00 42.09 541 ALA A C 1
ATOM 4345 O O . ALA A 1 541 ? -1.834 -17.174 -20.351 1.00 42.09 541 ALA A O 1
ATOM 4346 N N . LYS A 1 542 ? -1.979 -15.876 -22.165 1.00 45.78 542 LYS A N 1
ATOM 4347 C CA . LYS A 1 542 ? -1.794 -16.984 -23.133 1.00 45.78 542 LYS A CA 1
ATOM 4348 C C . LYS A 1 542 ? -0.319 -17.269 -23.429 1.00 45.78 542 LYS A C 1
ATOM 4350 O O . LYS A 1 542 ? 0.058 -18.435 -23.442 1.00 45.78 542 LYS A O 1
ATOM 4355 N N . LYS A 1 543 ? 0.526 -16.241 -23.578 1.00 44.00 543 LYS A N 1
ATOM 4356 C CA . LYS A 1 543 ? 1.993 -16.359 -23.683 1.00 44.00 543 LYS A CA 1
ATOM 4357 C C . LYS A 1 543 ? 2.552 -17.059 -22.439 1.00 44.00 543 LYS A C 1
ATOM 4359 O O . LYS A 1 543 ? 3.258 -18.054 -22.574 1.00 44.00 543 LYS A O 1
ATOM 4364 N N . ALA A 1 544 ? 2.110 -16.651 -21.245 1.00 40.94 544 ALA A N 1
ATOM 4365 C CA . ALA A 1 544 ? 2.426 -17.325 -19.980 1.00 40.94 544 ALA A CA 1
ATOM 4366 C C . ALA A 1 544 ? 1.953 -18.797 -19.910 1.00 40.94 544 ALA A C 1
ATOM 4368 O O . ALA A 1 544 ? 2.529 -19.589 -19.172 1.00 40.94 544 ALA A O 1
ATOM 4369 N N . ARG A 1 545 ? 0.933 -19.184 -20.695 1.00 41.38 545 ARG A N 1
ATOM 4370 C CA . ARG A 1 545 ? 0.428 -20.567 -20.840 1.00 41.38 545 ARG A CA 1
ATOM 4371 C C . ARG A 1 545 ? 1.112 -21.380 -21.956 1.00 41.38 545 ARG A C 1
ATOM 4373 O O . ARG A 1 545 ? 0.771 -22.544 -22.125 1.00 41.38 545 ARG A O 1
ATOM 4380 N N . CYS A 1 546 ? 2.029 -20.804 -22.738 1.00 37.78 546 CYS A N 1
ATOM 4381 C CA . CYS A 1 546 ? 2.631 -21.439 -23.927 1.00 37.78 546 CYS A CA 1
ATOM 4382 C C . CYS A 1 546 ? 4.173 -21.366 -23.949 1.00 37.78 546 CYS A C 1
ATOM 4384 O O . CYS A 1 546 ? 4.785 -21.514 -25.006 1.00 37.78 546 CYS A O 1
ATOM 4386 N N . GLY A 1 547 ? 4.797 -21.078 -22.801 1.00 42.28 547 GLY A N 1
ATOM 4387 C CA . GLY A 1 547 ? 6.099 -20.411 -22.756 1.00 42.28 547 GLY A CA 1
ATOM 4388 C C . GLY A 1 547 ? 7.317 -21.194 -22.268 1.00 42.28 547 GLY A C 1
ATOM 4389 O O . GLY A 1 547 ? 8.388 -20.619 -22.352 1.00 42.28 547 GLY A O 1
ATOM 4390 N N . GLU A 1 548 ? 7.230 -22.448 -21.806 1.00 44.28 548 GLU A N 1
ATOM 4391 C CA . GLU A 1 548 ? 8.352 -23.181 -21.160 1.00 44.28 548 GLU A CA 1
ATOM 4392 C C . GLU A 1 548 ? 9.714 -22.996 -21.873 1.00 44.28 548 GLU A C 1
ATOM 4394 O O . GLU A 1 548 ? 10.705 -22.549 -21.293 1.00 44.28 548 GLU A O 1
ATOM 4399 N N . LEU A 1 549 ? 9.727 -23.224 -23.190 1.00 39.88 549 LEU A N 1
ATOM 4400 C CA . LEU A 1 549 ? 10.903 -23.073 -24.049 1.00 39.88 549 LEU A CA 1
ATOM 4401 C C . LEU A 1 549 ? 11.364 -21.609 -24.204 1.00 39.88 549 LEU A C 1
ATOM 4403 O O . LEU A 1 549 ? 12.563 -21.341 -24.275 1.00 39.88 549 LEU A O 1
ATOM 4407 N N . ASN A 1 550 ? 10.429 -20.656 -24.251 1.00 49.66 550 ASN A N 1
ATOM 4408 C CA . ASN A 1 550 ? 10.721 -19.225 -24.363 1.00 49.66 550 ASN A CA 1
ATOM 4409 C C . ASN A 1 550 ? 11.241 -18.651 -23.037 1.00 49.66 550 ASN A C 1
ATOM 4411 O O . ASN A 1 550 ? 12.198 -17.882 -23.042 1.00 49.66 550 ASN A O 1
ATOM 4415 N N . ASN A 1 551 ? 10.678 -19.086 -21.908 1.00 52.88 551 ASN A N 1
ATOM 4416 C CA . ASN A 1 551 ? 11.117 -18.739 -20.560 1.00 52.88 551 ASN A CA 1
ATOM 4417 C C . ASN A 1 551 ? 12.572 -19.189 -20.344 1.00 52.88 551 ASN A C 1
ATOM 4419 O O . ASN A 1 551 ? 13.397 -18.402 -19.884 1.00 52.88 551 ASN A O 1
ATOM 4423 N N . GLN A 1 552 ? 12.923 -20.418 -20.748 1.00 54.72 552 GLN A N 1
ATOM 4424 C CA . GLN A 1 552 ? 14.307 -20.911 -20.708 1.00 54.72 552 GLN A CA 1
ATOM 4425 C C . GLN A 1 552 ? 15.246 -20.139 -21.650 1.00 54.72 552 GLN A C 1
ATOM 4427 O O . GLN A 1 552 ? 16.400 -19.885 -21.297 1.00 54.72 552 GLN A O 1
ATOM 4432 N N . LEU A 1 553 ? 14.776 -19.744 -22.840 1.00 56.78 553 LEU A N 1
ATOM 4433 C CA . LEU A 1 553 ? 15.571 -18.957 -23.787 1.00 56.78 553 LEU A CA 1
ATOM 4434 C C . LEU A 1 553 ? 15.831 -17.532 -23.267 1.00 56.78 553 LEU A C 1
ATOM 4436 O O . LEU A 1 553 ? 16.958 -17.046 -23.351 1.00 56.78 553 LEU A O 1
ATOM 4440 N N . GLN A 1 554 ? 14.813 -16.880 -22.698 1.00 59.91 554 GLN A N 1
ATOM 4441 C CA . GLN A 1 554 ? 14.929 -15.554 -22.087 1.00 59.91 554 GLN A CA 1
ATOM 4442 C C . GLN A 1 554 ? 15.763 -15.588 -20.803 1.00 59.91 554 GLN A C 1
ATOM 4444 O O . GLN A 1 554 ? 16.624 -14.728 -20.627 1.00 59.91 554 GLN A O 1
ATOM 4449 N N . LYS A 1 555 ? 15.621 -16.622 -19.960 1.00 62.28 555 LYS A N 1
ATOM 4450 C CA . LYS A 1 555 ? 16.486 -16.809 -18.785 1.00 62.28 555 LYS A CA 1
ATOM 4451 C C . LYS A 1 555 ? 17.962 -16.894 -19.185 1.00 62.28 555 LYS A C 1
ATOM 4453 O O . LYS A 1 555 ? 18.772 -16.167 -18.626 1.00 62.28 555 LYS A O 1
ATOM 4458 N N . LYS A 1 556 ? 18.307 -17.661 -20.227 1.00 64.25 556 LYS A N 1
ATOM 4459 C CA . LYS A 1 556 ? 19.687 -17.726 -20.753 1.00 64.25 556 LYS A CA 1
ATOM 4460 C C . LYS A 1 556 ? 20.199 -16.382 -21.291 1.00 64.25 556 LYS A C 1
ATOM 4462 O O . LYS A 1 556 ? 21.364 -16.055 -21.082 1.00 64.25 556 LYS A O 1
ATOM 4467 N N . LYS A 1 557 ? 19.356 -15.575 -21.950 1.00 66.62 557 LYS A N 1
ATOM 4468 C CA . LYS A 1 557 ? 19.725 -14.202 -22.362 1.00 66.62 557 LYS A CA 1
ATOM 4469 C C . LYS A 1 557 ? 19.974 -13.294 -21.149 1.00 66.62 557 LYS A C 1
ATOM 4471 O O . LYS A 1 557 ? 20.932 -12.525 -21.155 1.00 66.62 557 LYS A O 1
ATOM 4476 N N . PHE A 1 558 ? 19.149 -13.410 -20.108 1.00 64.88 558 PHE A N 1
ATOM 4477 C CA . PHE A 1 558 ? 19.275 -12.637 -18.870 1.00 64.88 558 PHE A CA 1
ATOM 4478 C C . PHE A 1 558 ? 20.514 -13.031 -18.056 1.00 64.88 558 PHE A C 1
ATOM 4480 O O . PHE A 1 558 ? 21.252 -12.154 -17.618 1.00 64.88 558 PHE A O 1
ATOM 4487 N N . GLU A 1 559 ? 20.804 -14.329 -17.931 1.00 66.38 559 GLU A N 1
ATOM 4488 C CA . GLU A 1 559 ? 22.036 -14.855 -17.326 1.00 66.38 559 GLU A CA 1
ATOM 4489 C C . GLU A 1 559 ? 23.285 -14.298 -18.028 1.00 66.38 559 GLU A C 1
ATOM 4491 O O . GLU A 1 559 ? 24.219 -13.860 -17.358 1.00 66.38 559 GLU A O 1
ATOM 4496 N N . VAL A 1 560 ? 23.294 -14.224 -19.367 1.00 68.31 560 VAL A N 1
ATOM 4497 C CA . VAL A 1 560 ? 24.378 -13.566 -20.125 1.00 68.31 560 VAL A CA 1
ATOM 4498 C C . VAL A 1 560 ? 24.469 -12.069 -19.799 1.00 68.31 560 VAL A C 1
ATOM 4500 O O . VAL A 1 560 ? 25.575 -11.567 -19.606 1.00 68.31 560 VAL A O 1
ATOM 4503 N N . GLY A 1 561 ? 23.334 -11.370 -19.688 1.00 63.75 561 GLY A N 1
ATOM 4504 C CA . GLY A 1 561 ? 23.276 -9.951 -19.314 1.00 63.75 561 GLY A CA 1
ATOM 4505 C C . GLY A 1 561 ? 23.816 -9.650 -17.909 1.00 63.75 561 GLY A C 1
ATOM 4506 O O . GLY A 1 561 ? 24.528 -8.667 -17.718 1.00 63.75 561 GLY A O 1
ATOM 4507 N N . GLN A 1 562 ? 23.558 -10.528 -16.933 1.00 62.50 562 GLN A N 1
ATOM 4508 C CA . GLN A 1 562 ? 24.057 -10.388 -15.556 1.00 62.50 562 GLN A CA 1
ATOM 4509 C C . GLN A 1 562 ? 25.590 -10.452 -15.439 1.00 62.50 562 GLN A C 1
ATOM 4511 O O . GLN A 1 562 ? 26.143 -9.959 -14.460 1.00 62.50 562 GLN A O 1
ATOM 4516 N N . HIS A 1 563 ? 26.287 -11.033 -16.422 1.00 67.00 563 HIS A N 1
ATOM 4517 C CA . HIS A 1 563 ? 27.752 -11.119 -16.433 1.00 67.00 563 HIS A CA 1
ATOM 4518 C C . HIS A 1 563 ? 28.439 -9.881 -17.046 1.00 67.00 563 HIS A C 1
ATOM 4520 O O . HIS A 1 563 ? 29.671 -9.829 -17.102 1.00 67.00 563 HIS A O 1
ATOM 4526 N N . TRP A 1 564 ? 27.686 -8.886 -17.525 1.00 78.19 564 TRP A N 1
ATOM 4527 C CA . TRP A 1 564 ? 28.254 -7.648 -18.065 1.00 78.19 564 TRP A CA 1
ATOM 4528 C C . TRP A 1 564 ? 28.643 -6.678 -16.948 1.00 78.19 564 TRP A C 1
ATOM 4530 O O . TRP A 1 564 ? 27.925 -6.505 -15.966 1.00 78.19 564 TRP A O 1
ATOM 4540 N N . THR A 1 565 ? 29.779 -5.998 -17.108 1.00 77.81 565 THR A N 1
ATOM 4541 C CA . THR A 1 565 ? 30.175 -4.927 -16.186 1.00 77.81 565 THR A CA 1
ATOM 4542 C C . THR A 1 565 ? 29.535 -3.629 -16.667 1.00 77.81 565 THR A C 1
ATOM 4544 O O . THR A 1 565 ? 29.967 -3.065 -17.671 1.00 77.81 565 THR A O 1
ATOM 4547 N N . ILE A 1 566 ? 28.478 -3.186 -15.989 1.00 80.94 566 ILE A N 1
ATOM 4548 C CA . ILE A 1 566 ? 27.768 -1.947 -16.323 1.00 80.94 566 ILE A CA 1
ATOM 4549 C C . ILE A 1 566 ? 28.411 -0.790 -15.551 1.00 80.94 566 ILE A C 1
ATOM 4551 O O . ILE A 1 566 ? 28.442 -0.802 -14.323 1.00 80.94 566 ILE A O 1
ATOM 4555 N N . ASP A 1 567 ? 28.941 0.172 -16.297 1.00 82.88 567 ASP A N 1
ATOM 4556 C CA . ASP A 1 567 ? 29.495 1.444 -15.830 1.00 82.88 567 ASP A CA 1
ATOM 4557 C C . ASP A 1 567 ? 28.400 2.530 -15.891 1.00 82.88 567 ASP A C 1
ATOM 4559 O O . ASP A 1 567 ? 27.348 2.315 -16.497 1.00 82.88 567 ASP A O 1
ATOM 4563 N N . GLU A 1 568 ? 28.621 3.714 -15.320 1.00 83.00 568 GLU A N 1
ATOM 4564 C CA . GLU A 1 568 ? 27.609 4.793 -15.284 1.00 83.00 568 GLU A CA 1
ATOM 4565 C C . GLU A 1 568 ? 27.165 5.251 -16.685 1.00 83.00 568 GLU A C 1
ATOM 4567 O O . GLU A 1 568 ? 26.048 5.736 -16.870 1.00 83.00 568 GLU A O 1
ATOM 4572 N N . LYS A 1 569 ? 28.039 5.076 -17.685 1.00 85.25 569 LYS A N 1
ATOM 4573 C CA . LYS A 1 569 ? 27.890 5.612 -19.051 1.00 85.25 569 LYS A CA 1
ATOM 4574 C C . LYS A 1 569 ? 28.014 4.558 -20.158 1.00 85.25 569 LYS A C 1
ATOM 4576 O O . LYS A 1 569 ? 27.891 4.890 -21.338 1.00 85.25 569 LYS A O 1
ATOM 4581 N N . ALA A 1 570 ? 28.314 3.303 -19.814 1.00 84.69 570 ALA A N 1
ATOM 4582 C CA . ALA A 1 570 ? 28.661 2.272 -20.793 1.00 84.69 570 ALA A CA 1
ATOM 4583 C C . ALA A 1 570 ? 28.422 0.839 -20.292 1.00 84.69 570 ALA A C 1
ATOM 4585 O O . ALA A 1 570 ? 28.554 0.538 -19.108 1.00 84.69 570 ALA A O 1
ATOM 4586 N N . VAL A 1 571 ? 28.166 -0.081 -21.223 1.00 85.38 571 VAL A N 1
ATOM 4587 C CA . VAL A 1 571 ? 28.129 -1.527 -20.957 1.00 85.38 571 VAL A CA 1
ATOM 4588 C C . VAL A 1 571 ? 29.449 -2.146 -21.419 1.00 85.38 571 VAL A C 1
ATOM 4590 O O . VAL A 1 571 ? 29.794 -2.080 -22.602 1.00 85.38 571 VAL A O 1
ATOM 4593 N N . ILE A 1 572 ? 30.205 -2.741 -20.493 1.00 86.12 572 ILE A N 1
ATOM 4594 C CA . ILE A 1 572 ? 31.525 -3.325 -20.762 1.00 86.12 572 ILE A CA 1
ATOM 4595 C C . ILE A 1 572 ? 31.412 -4.848 -20.892 1.00 86.12 572 ILE A C 1
ATOM 4597 O O . ILE A 1 572 ? 30.986 -5.553 -19.973 1.00 86.12 572 ILE A O 1
ATOM 4601 N N . ILE A 1 573 ? 31.841 -5.359 -22.047 1.00 85.56 573 ILE A N 1
ATOM 4602 C CA . ILE A 1 573 ? 31.646 -6.746 -22.483 1.00 85.56 573 ILE A CA 1
ATOM 4603 C C . ILE A 1 573 ? 33.006 -7.395 -22.747 1.00 85.56 573 ILE A C 1
ATOM 4605 O O . ILE A 1 573 ? 33.860 -6.828 -23.431 1.00 85.56 573 ILE A O 1
ATOM 4609 N N . GLN A 1 574 ? 33.222 -8.603 -22.228 1.00 82.50 574 GLN A N 1
ATOM 4610 C CA . GLN A 1 574 ? 34.434 -9.373 -22.516 1.00 82.50 574 GLN A CA 1
ATOM 4611 C C . GLN A 1 574 ? 34.292 -10.083 -23.870 1.00 82.50 574 GLN A C 1
ATOM 4613 O O . GLN A 1 574 ? 33.426 -10.933 -24.044 1.00 82.50 574 GLN A O 1
ATOM 4618 N N . HIS A 1 575 ? 35.152 -9.743 -24.832 1.00 80.94 575 HIS A N 1
ATOM 4619 C CA . HIS A 1 575 ? 35.146 -10.308 -26.188 1.00 80.94 575 HIS A CA 1
ATOM 4620 C C . HIS A 1 575 ? 36.584 -10.586 -26.689 1.00 80.94 575 HIS A C 1
ATOM 4622 O O . HIS A 1 575 ? 36.930 -10.374 -27.858 1.00 80.94 575 HIS A O 1
ATOM 4628 N N . GLY A 1 576 ? 37.447 -11.078 -25.790 1.00 80.00 576 GLY A N 1
ATOM 4629 C CA . GLY A 1 576 ? 38.893 -11.225 -26.013 1.00 80.00 576 GLY A CA 1
ATOM 4630 C C . GLY A 1 576 ? 39.294 -11.980 -27.284 1.00 80.00 576 GLY A C 1
ATOM 4631 O O . GLY A 1 576 ? 40.267 -11.594 -27.922 1.00 80.00 576 GLY A O 1
ATOM 4632 N N . TRP A 1 577 ? 38.510 -12.972 -27.721 1.00 84.81 577 TRP A N 1
ATOM 4633 C CA . TRP A 1 577 ? 38.717 -13.703 -28.984 1.00 84.81 577 TRP A CA 1
ATOM 4634 C C . TRP A 1 577 ? 38.921 -12.781 -30.200 1.00 84.81 577 TRP A C 1
ATOM 4636 O O . TRP A 1 577 ? 39.816 -13.014 -31.008 1.00 84.81 577 TRP A O 1
ATOM 4646 N N . TYR A 1 578 ? 38.147 -11.695 -30.307 1.00 84.50 578 TYR A N 1
ATOM 4647 C CA . TYR A 1 578 ? 38.253 -10.751 -31.427 1.00 84.50 578 TYR A CA 1
ATOM 4648 C C . TYR A 1 578 ? 39.517 -9.888 -31.337 1.00 84.50 578 TYR A C 1
ATOM 4650 O O . TYR A 1 578 ? 40.229 -9.743 -32.333 1.00 84.50 578 TYR A O 1
ATOM 4658 N N . SER A 1 579 ? 39.846 -9.378 -30.144 1.00 85.00 579 SER A N 1
ATOM 4659 C CA . SER A 1 579 ? 41.101 -8.651 -29.911 1.00 85.00 579 SER A CA 1
ATOM 4660 C C . SER A 1 579 ? 42.320 -9.532 -30.190 1.00 85.00 579 SER A C 1
ATOM 4662 O O . SER A 1 579 ? 43.224 -9.109 -30.903 1.00 85.00 579 SER A O 1
ATOM 4664 N N . TYR A 1 580 ? 42.341 -10.771 -29.687 1.00 87.38 580 TYR A N 1
ATOM 4665 C CA . TYR A 1 580 ? 43.473 -11.683 -29.864 1.00 87.38 580 TYR A CA 1
ATOM 4666 C C . TYR A 1 580 ? 43.624 -12.176 -31.307 1.00 87.38 580 TYR A C 1
ATOM 4668 O O . TYR A 1 580 ? 44.756 -12.260 -31.778 1.00 87.38 580 TYR A O 1
ATOM 4676 N N . ILE A 1 581 ? 42.534 -12.413 -32.049 1.00 88.69 581 ILE A N 1
ATOM 4677 C CA . ILE A 1 581 ? 42.623 -12.667 -33.499 1.00 88.69 581 ILE A CA 1
ATOM 4678 C C . ILE A 1 581 ? 43.153 -11.437 -34.236 1.00 88.69 581 ILE A C 1
ATOM 4680 O O . ILE A 1 581 ? 44.061 -11.577 -35.048 1.00 88.69 581 ILE A O 1
ATOM 4684 N N . THR A 1 582 ? 42.648 -10.237 -33.938 1.00 87.38 582 THR A N 1
ATOM 4685 C CA . THR A 1 582 ? 43.108 -8.998 -34.594 1.00 87.38 582 THR A CA 1
ATOM 4686 C C . THR A 1 582 ? 44.604 -8.775 -34.358 1.00 87.38 582 THR A C 1
ATOM 4688 O O . THR A 1 582 ? 45.363 -8.567 -35.303 1.00 87.38 582 THR A O 1
ATOM 4691 N N . LEU A 1 583 ? 45.055 -8.905 -33.106 1.00 88.75 583 LEU A N 1
ATOM 4692 C CA . LEU A 1 583 ? 46.468 -8.826 -32.734 1.00 88.75 583 LEU A CA 1
ATOM 4693 C C . LEU A 1 583 ? 47.300 -9.938 -33.391 1.00 88.75 583 LEU A C 1
ATOM 4695 O O . LEU A 1 583 ? 48.397 -9.660 -33.867 1.00 88.75 583 LEU A O 1
ATOM 4699 N N . GLY A 1 584 ? 46.782 -11.167 -33.469 1.00 90.56 584 GLY A N 1
ATOM 4700 C CA . GLY A 1 584 ? 47.440 -12.298 -34.127 1.00 90.56 584 GLY A CA 1
ATOM 4701 C C . GLY A 1 584 ? 47.599 -12.115 -35.639 1.00 90.56 584 GLY A C 1
ATOM 4702 O O . GLY A 1 584 ? 48.662 -12.407 -36.179 1.00 90.56 584 GLY A O 1
ATOM 4703 N N . VAL A 1 585 ? 46.590 -11.564 -36.319 1.00 90.38 585 VAL A N 1
ATOM 4704 C CA . VAL A 1 585 ? 46.639 -11.230 -37.753 1.00 90.38 585 VAL A CA 1
ATOM 4705 C C . VAL A 1 585 ? 47.640 -10.101 -38.015 1.00 90.38 585 VAL A C 1
ATOM 4707 O O . VAL A 1 585 ? 48.467 -10.218 -38.920 1.00 90.38 585 VAL A O 1
ATOM 4710 N N . CYS A 1 586 ? 47.656 -9.048 -37.189 1.00 90.44 586 CYS A N 1
ATOM 4711 C CA . CYS A 1 586 ? 48.672 -7.995 -37.281 1.00 90.44 586 CYS A CA 1
ATOM 4712 C C . CYS A 1 586 ? 50.089 -8.526 -36.995 1.00 90.44 586 CYS A C 1
ATOM 4714 O O . CYS A 1 586 ? 51.019 -8.204 -37.734 1.00 90.44 586 CYS A O 1
ATOM 4716 N N . ALA A 1 587 ? 50.257 -9.387 -35.986 1.00 90.81 587 ALA A N 1
ATOM 4717 C CA . ALA A 1 587 ? 51.532 -10.035 -35.684 1.00 90.81 587 ALA A CA 1
ATOM 4718 C C . ALA A 1 587 ? 52.002 -10.955 -36.823 1.00 90.81 587 ALA A C 1
ATOM 4720 O O . ALA A 1 587 ? 53.187 -10.957 -37.142 1.00 90.81 587 ALA A O 1
ATOM 4721 N N . PHE A 1 588 ? 51.092 -11.682 -37.481 1.00 91.62 588 PHE A N 1
ATOM 4722 C CA . PHE A 1 588 ? 51.407 -12.514 -38.644 1.00 91.62 588 PHE A CA 1
ATOM 4723 C C . PHE A 1 588 ? 51.859 -11.678 -39.850 1.00 91.62 588 PHE A C 1
ATOM 4725 O O . PHE A 1 588 ? 52.850 -12.025 -40.487 1.00 91.62 588 PHE A O 1
ATOM 4732 N N . MET A 1 589 ? 51.201 -10.547 -40.135 1.00 89.62 589 MET A N 1
ATOM 4733 C CA . MET A 1 589 ? 51.637 -9.631 -41.201 1.00 89.62 589 MET A CA 1
ATOM 4734 C C . MET A 1 589 ? 53.024 -9.036 -40.919 1.00 89.62 589 MET A C 1
ATOM 4736 O O . MET A 1 589 ? 53.875 -9.027 -41.807 1.00 89.62 589 MET A O 1
ATOM 4740 N N . ILE A 1 590 ? 53.287 -8.606 -39.680 1.00 89.50 590 ILE A N 1
ATOM 4741 C CA . ILE A 1 590 ? 54.605 -8.097 -39.265 1.00 89.50 590 ILE A CA 1
ATOM 4742 C C . ILE A 1 590 ? 55.669 -9.202 -39.357 1.00 89.50 590 ILE A C 1
ATOM 4744 O O . ILE A 1 590 ? 56.738 -8.976 -39.921 1.00 89.50 590 ILE A O 1
ATOM 4748 N N . ALA A 1 591 ? 55.376 -10.411 -38.867 1.00 87.81 591 ALA A N 1
ATOM 4749 C CA . ALA A 1 591 ? 56.285 -11.554 -38.943 1.00 87.81 591 ALA A CA 1
ATOM 4750 C C . ALA A 1 591 ? 56.580 -11.968 -40.394 1.00 87.81 591 ALA A C 1
ATOM 4752 O O . ALA A 1 591 ? 57.729 -12.260 -40.712 1.00 87.81 591 ALA A O 1
ATOM 4753 N N . GLY A 1 592 ? 55.584 -11.933 -41.285 1.00 85.12 592 GLY A N 1
ATOM 4754 C CA . GLY A 1 592 ? 55.763 -12.158 -42.721 1.00 85.12 592 GLY A CA 1
ATOM 4755 C C . GLY A 1 592 ? 56.642 -11.092 -43.382 1.00 85.12 592 GLY A C 1
ATOM 4756 O O . GLY A 1 592 ? 57.555 -11.434 -44.130 1.00 85.12 592 GLY A O 1
ATOM 4757 N N . GLY A 1 593 ? 56.432 -9.813 -43.050 1.00 83.62 593 GLY A N 1
ATOM 4758 C CA . GLY A 1 593 ? 57.284 -8.709 -43.511 1.00 83.62 593 GLY A CA 1
ATOM 4759 C C . GLY A 1 593 ? 58.742 -8.858 -43.062 1.00 83.62 593 GLY A C 1
ATOM 4760 O O . GLY A 1 593 ? 59.653 -8.727 -43.872 1.00 83.62 593 GLY A O 1
ATOM 4761 N N . VAL A 1 594 ? 58.973 -9.225 -41.799 1.00 84.06 594 VAL A N 1
ATOM 4762 C CA . VAL A 1 594 ? 60.325 -9.480 -41.267 1.00 84.06 594 VAL A CA 1
ATOM 4763 C C . VAL A 1 594 ? 60.947 -10.749 -41.869 1.00 84.06 594 VAL A C 1
ATOM 4765 O O . VAL A 1 594 ? 62.131 -10.751 -42.207 1.00 84.06 594 VAL A O 1
ATOM 4768 N N . ALA A 1 595 ? 60.170 -11.814 -42.078 1.00 80.69 595 ALA A N 1
ATOM 4769 C CA . ALA A 1 595 ? 60.641 -13.028 -42.748 1.00 80.69 595 ALA A CA 1
ATOM 4770 C C . ALA A 1 595 ? 61.058 -12.767 -44.207 1.00 80.69 595 ALA A C 1
ATOM 4772 O O . ALA A 1 595 ? 62.014 -13.378 -44.682 1.00 80.69 595 ALA A O 1
ATOM 4773 N N . ALA A 1 596 ? 60.424 -11.809 -44.892 1.00 73.38 596 ALA A N 1
ATOM 4774 C CA . ALA A 1 596 ? 60.826 -11.371 -46.230 1.00 73.38 596 ALA A CA 1
ATOM 4775 C C . ALA A 1 596 ? 62.193 -10.650 -46.270 1.00 73.38 596 ALA A C 1
ATOM 4777 O O . ALA A 1 596 ? 62.801 -10.585 -47.335 1.00 73.38 596 ALA A O 1
ATOM 4778 N N . ILE A 1 597 ? 62.719 -10.159 -45.136 1.00 73.38 597 ILE A N 1
ATOM 4779 C CA . ILE A 1 597 ? 64.129 -9.730 -45.023 1.00 73.38 597 ILE A CA 1
ATOM 4780 C C . ILE A 1 597 ? 65.053 -10.950 -44.857 1.00 73.38 597 ILE A C 1
ATOM 4782 O O . ILE A 1 597 ? 66.157 -10.972 -45.399 1.00 73.38 597 ILE A O 1
ATOM 4786 N N . ALA A 1 598 ? 64.621 -11.964 -44.101 1.00 71.19 598 ALA A N 1
ATOM 4787 C CA . ALA A 1 598 ? 65.435 -13.141 -43.783 1.00 71.19 598 ALA A CA 1
ATOM 4788 C C . ALA A 1 598 ? 65.614 -14.112 -44.968 1.00 71.19 598 ALA A C 1
ATOM 4790 O O . ALA A 1 598 ? 66.634 -14.798 -45.053 1.00 71.19 598 ALA A O 1
ATOM 4791 N N . ILE A 1 599 ? 64.653 -14.167 -45.896 1.00 68.50 599 ILE A N 1
ATOM 4792 C CA . ILE A 1 599 ? 64.746 -14.956 -47.133 1.00 68.50 599 ILE A CA 1
ATOM 4793 C C . ILE A 1 599 ? 65.601 -14.178 -48.147 1.00 68.50 599 ILE A C 1
ATOM 4795 O O . ILE A 1 599 ? 65.098 -13.441 -48.988 1.00 68.50 599 ILE A O 1
ATOM 4799 N N . GLY A 1 600 ? 66.924 -14.330 -48.046 1.00 56.19 600 GLY A N 1
ATOM 4800 C CA . GLY A 1 600 ? 67.919 -13.533 -48.782 1.00 56.19 600 GLY A CA 1
ATOM 4801 C C . GLY A 1 600 ? 68.011 -13.739 -50.305 1.00 56.19 600 GLY A C 1
ATOM 4802 O O . GLY A 1 600 ? 68.960 -13.244 -50.918 1.00 56.19 600 GLY A O 1
ATOM 4803 N N . GLU A 1 601 ? 67.074 -14.451 -50.936 1.00 61.16 601 GLU A N 1
ATOM 4804 C CA . GLU A 1 601 ? 67.027 -14.588 -52.396 1.00 61.16 601 GLU A CA 1
ATOM 4805 C C . GLU A 1 601 ? 66.412 -13.334 -53.033 1.00 61.16 601 GLU A C 1
ATOM 4807 O O . GLU A 1 601 ? 65.213 -13.073 -52.943 1.00 61.16 601 GLU A O 1
ATOM 4812 N N . LYS A 1 602 ? 67.257 -12.526 -53.683 1.00 57.12 602 LYS A N 1
ATOM 4813 C CA . LYS A 1 602 ? 66.856 -11.247 -54.283 1.00 57.12 602 LYS A CA 1
ATOM 4814 C C . LYS A 1 602 ? 65.866 -11.432 -55.437 1.00 57.12 602 LYS A C 1
ATOM 4816 O O . LYS A 1 602 ? 66.268 -11.674 -56.575 1.00 57.12 602 LYS A O 1
ATOM 4821 N N . ALA A 1 603 ? 64.588 -11.176 -55.173 1.00 60.34 603 ALA A N 1
ATOM 4822 C CA . ALA A 1 603 ? 63.630 -10.822 -56.215 1.00 60.34 603 ALA A CA 1
ATOM 4823 C C . ALA A 1 603 ? 64.090 -9.516 -56.898 1.00 60.34 603 ALA A C 1
ATOM 4825 O O . ALA A 1 603 ? 64.071 -8.441 -56.295 1.00 60.34 603 ALA A O 1
ATOM 4826 N N . ASN A 1 604 ? 64.556 -9.613 -58.147 1.00 57.47 604 ASN A N 1
ATOM 4827 C CA . ASN A 1 604 ? 65.140 -8.480 -58.868 1.00 57.47 604 ASN A CA 1
ATOM 4828 C C . ASN A 1 604 ? 64.147 -7.310 -58.985 1.00 57.47 604 ASN A C 1
ATOM 4830 O O . ASN A 1 604 ? 63.115 -7.431 -59.640 1.00 57.47 604 ASN A O 1
ATOM 4834 N N . GLY A 1 605 ? 64.499 -6.169 -58.385 1.00 64.00 605 GLY A N 1
ATOM 4835 C CA . GLY A 1 605 ? 63.718 -4.928 -58.436 1.00 64.00 605 GLY A CA 1
ATOM 4836 C C . GLY A 1 605 ? 62.877 -4.613 -57.193 1.00 64.00 605 GLY A C 1
ATOM 4837 O O . GLY A 1 605 ? 62.263 -3.551 -57.164 1.00 64.00 605 GLY A O 1
ATOM 4838 N N . VAL A 1 606 ? 62.860 -5.471 -56.164 1.00 65.50 606 VAL A N 1
ATOM 4839 C CA . VAL A 1 606 ? 62.112 -5.222 -54.915 1.00 65.50 606 VAL A CA 1
ATOM 4840 C C . VAL A 1 606 ? 63.064 -5.020 -53.735 1.00 65.50 606 VAL A C 1
ATOM 4842 O O . VAL A 1 606 ? 63.973 -5.816 -53.516 1.00 65.50 606 VAL A O 1
ATOM 4845 N N . ASP A 1 607 ? 62.839 -3.959 -52.958 1.00 68.25 607 ASP A N 1
ATOM 4846 C CA . ASP A 1 607 ? 63.575 -3.675 -51.722 1.00 68.25 607 ASP A CA 1
ATOM 4847 C C . ASP A 1 607 ? 62.850 -4.300 -50.504 1.00 68.25 607 ASP A C 1
ATOM 4849 O O . ASP A 1 607 ? 61.703 -3.921 -50.225 1.00 68.25 607 ASP A O 1
ATOM 4853 N N . PRO A 1 608 ? 63.479 -5.229 -49.751 1.00 67.75 608 PRO A N 1
ATOM 4854 C CA . PRO A 1 608 ? 62.868 -5.853 -48.573 1.00 67.75 608 PRO A CA 1
ATOM 4855 C C . PRO A 1 608 ? 62.497 -4.870 -47.452 1.00 67.75 608 PRO A C 1
ATOM 4857 O O . PRO A 1 608 ? 61.563 -5.128 -46.686 1.00 67.75 608 PRO A O 1
ATOM 4860 N N . SER A 1 609 ? 63.184 -3.726 -47.351 1.00 71.06 609 SER A N 1
ATOM 4861 C CA . SER A 1 609 ? 62.863 -2.695 -46.357 1.00 71.06 609 SER A CA 1
ATOM 4862 C C . SER A 1 609 ? 61.518 -2.025 -46.655 1.00 71.06 609 SER A C 1
ATOM 4864 O O . SER A 1 609 ? 60.708 -1.847 -45.745 1.00 71.06 609 SER A O 1
ATOM 4866 N N . ASN A 1 610 ? 61.216 -1.774 -47.934 1.00 78.06 610 ASN A N 1
ATOM 4867 C CA . ASN A 1 610 ? 59.927 -1.238 -48.371 1.00 78.06 610 ASN A CA 1
ATOM 4868 C C . ASN A 1 610 ? 58.789 -2.252 -48.183 1.00 78.06 610 ASN A C 1
ATOM 4870 O O . ASN A 1 610 ? 57.716 -1.870 -47.721 1.00 78.06 610 ASN A O 1
ATOM 4874 N N . LEU A 1 611 ? 59.016 -3.546 -48.451 1.00 77.94 611 LEU A N 1
ATOM 4875 C CA . LEU A 1 611 ? 58.038 -4.597 -48.120 1.00 77.94 611 LEU A CA 1
ATOM 4876 C C . LEU A 1 611 ? 57.730 -4.640 -46.617 1.00 77.94 611 LEU A C 1
ATOM 4878 O O . LEU A 1 611 ? 56.573 -4.774 -46.223 1.00 77.94 611 LEU A O 1
ATOM 4882 N N . THR A 1 612 ? 58.750 -4.475 -45.776 1.00 83.06 612 THR A N 1
ATOM 4883 C CA . THR A 1 612 ? 58.585 -4.456 -44.317 1.00 83.06 612 THR A CA 1
ATOM 4884 C C . THR A 1 612 ? 57.823 -3.213 -43.859 1.00 83.06 612 THR A C 1
ATOM 4886 O O . THR A 1 612 ? 56.888 -3.330 -43.070 1.00 83.06 612 THR A O 1
ATOM 4889 N N . ALA A 1 613 ? 58.149 -2.032 -44.393 1.00 84.25 613 ALA A N 1
ATOM 4890 C CA . ALA A 1 613 ? 57.414 -0.797 -44.119 1.00 84.25 613 ALA A CA 1
ATOM 4891 C C . ALA A 1 613 ? 55.934 -0.898 -44.538 1.00 84.25 613 ALA A C 1
ATOM 4893 O O . ALA A 1 613 ? 55.050 -0.516 -43.770 1.00 84.25 613 ALA A O 1
ATOM 4894 N N . LEU A 1 614 ? 55.652 -1.486 -45.706 1.00 86.75 614 LEU A N 1
ATOM 4895 C CA . LEU A 1 614 ? 54.290 -1.762 -46.175 1.00 86.75 614 LEU A CA 1
ATOM 4896 C C . LEU A 1 614 ? 53.554 -2.762 -45.270 1.00 86.75 614 LEU A C 1
ATOM 4898 O O . LEU A 1 614 ? 52.382 -2.546 -44.971 1.00 86.75 614 LEU A O 1
ATOM 4902 N N . ALA A 1 615 ? 54.222 -3.811 -44.782 1.00 86.50 615 ALA A N 1
ATOM 4903 C CA . ALA A 1 615 ? 53.630 -4.773 -43.849 1.00 86.50 615 ALA A CA 1
ATOM 4904 C C . ALA A 1 615 ? 53.270 -4.135 -42.492 1.00 86.50 615 ALA A C 1
ATOM 4906 O O . ALA A 1 615 ? 52.187 -4.389 -41.963 1.00 86.50 615 ALA A O 1
ATOM 4907 N N . TRP A 1 616 ? 54.127 -3.259 -41.954 1.00 89.19 616 TRP A N 1
ATOM 4908 C CA . TRP A 1 616 ? 53.821 -2.476 -40.749 1.00 89.19 616 TRP A CA 1
ATOM 4909 C C . TRP A 1 616 ? 52.680 -1.475 -40.978 1.00 89.19 616 TRP A C 1
ATOM 4911 O O . TRP A 1 616 ? 51.787 -1.374 -40.136 1.00 89.19 616 TRP A O 1
ATOM 4921 N N . ALA A 1 617 ? 52.655 -0.781 -42.120 1.00 90.38 617 ALA A N 1
ATOM 4922 C CA . ALA A 1 617 ? 51.568 0.132 -42.477 1.00 90.38 617 ALA A CA 1
ATOM 4923 C C . ALA A 1 617 ? 50.224 -0.606 -42.630 1.00 90.38 617 ALA A C 1
ATOM 4925 O O . ALA A 1 617 ? 49.213 -0.165 -42.082 1.00 90.38 617 ALA A O 1
ATOM 4926 N N . ALA A 1 618 ? 50.219 -1.765 -43.297 1.00 89.06 618 ALA A N 1
ATOM 4927 C CA . ALA A 1 618 ? 49.045 -2.624 -43.435 1.00 89.06 618 ALA A CA 1
ATOM 4928 C C . ALA A 1 618 ? 48.562 -3.165 -42.079 1.00 89.06 618 ALA A C 1
ATOM 4930 O O . ALA A 1 618 ? 47.362 -3.154 -41.812 1.00 89.06 618 ALA A O 1
ATOM 4931 N N . ALA A 1 619 ? 49.475 -3.574 -41.191 1.00 90.31 619 ALA A N 1
ATOM 4932 C CA . ALA A 1 619 ? 49.132 -4.012 -39.838 1.00 90.31 619 ALA A CA 1
ATOM 4933 C C . ALA A 1 619 ? 48.569 -2.878 -38.966 1.00 90.31 619 ALA A C 1
ATOM 4935 O O . ALA A 1 619 ? 47.621 -3.111 -38.214 1.00 90.31 619 ALA A O 1
ATOM 4936 N N . GLY A 1 620 ? 49.094 -1.655 -39.094 1.00 88.69 620 GLY A N 1
ATOM 4937 C CA . GLY A 1 620 ? 48.547 -0.464 -38.442 1.00 88.69 620 GLY A CA 1
ATOM 4938 C C . GLY A 1 620 ? 47.143 -0.120 -38.945 1.00 88.69 620 GLY A C 1
ATOM 4939 O O . GLY A 1 620 ? 46.219 0.018 -38.143 1.00 88.69 620 GLY A O 1
ATOM 4940 N N . PHE A 1 621 ? 46.958 -0.063 -40.268 1.00 90.38 621 PHE A N 1
ATOM 4941 C CA . PHE A 1 621 ? 45.657 0.187 -40.895 1.00 90.38 621 PHE A CA 1
ATOM 4942 C C . PHE A 1 621 ? 44.619 -0.872 -40.503 1.00 90.38 621 PHE A C 1
ATOM 4944 O O . PHE A 1 621 ? 43.530 -0.525 -40.049 1.00 90.38 621 PHE A O 1
ATOM 4951 N N . ALA A 1 622 ? 44.972 -2.158 -40.595 1.00 87.19 622 ALA A N 1
ATOM 4952 C CA . ALA A 1 622 ? 44.100 -3.258 -40.195 1.00 87.19 622 ALA A CA 1
ATOM 4953 C C . ALA A 1 622 ? 43.705 -3.165 -38.714 1.00 87.19 622 ALA A C 1
ATOM 4955 O O . ALA A 1 622 ? 42.536 -3.350 -38.387 1.00 87.19 622 ALA A O 1
ATOM 4956 N N . MET A 1 623 ? 44.637 -2.828 -37.816 1.00 86.69 623 MET A N 1
ATOM 4957 C CA . MET A 1 623 ? 44.338 -2.700 -36.386 1.00 86.69 623 MET A CA 1
ATOM 4958 C C . MET A 1 623 ? 43.369 -1.544 -36.092 1.00 86.69 623 MET A C 1
ATOM 4960 O O . MET A 1 623 ? 42.487 -1.695 -35.249 1.00 86.69 623 MET A O 1
ATOM 4964 N N . VAL A 1 624 ? 43.487 -0.415 -36.800 1.00 86.94 624 VAL A N 1
ATOM 4965 C CA . VAL A 1 624 ? 42.535 0.708 -36.693 1.00 86.94 624 VAL A CA 1
ATOM 4966 C C . VAL A 1 624 ? 41.170 0.332 -37.280 1.00 86.94 624 VAL A C 1
ATOM 4968 O O . VAL A 1 624 ? 40.152 0.561 -36.633 1.00 86.94 624 VAL A O 1
ATOM 4971 N N . PHE A 1 625 ? 41.142 -0.308 -38.451 1.00 87.62 625 PHE A N 1
ATOM 4972 C CA . PHE A 1 625 ? 39.918 -0.752 -39.124 1.00 87.62 625 PHE A CA 1
ATOM 4973 C C . PHE A 1 625 ? 39.139 -1.792 -38.302 1.00 87.62 625 PHE A C 1
ATOM 4975 O O . PHE A 1 625 ? 37.959 -1.607 -38.013 1.00 87.62 625 PHE A O 1
ATOM 4982 N N . PHE A 1 626 ? 39.794 -2.858 -37.833 1.00 84.00 626 PHE A N 1
ATOM 4983 C CA . PHE A 1 626 ? 39.145 -3.857 -36.978 1.00 84.00 626 PHE A CA 1
ATOM 4984 C C . PHE A 1 626 ? 38.683 -3.276 -35.633 1.00 84.00 626 PHE A C 1
ATOM 4986 O O . PHE A 1 626 ? 37.720 -3.792 -35.061 1.00 84.00 626 PHE A O 1
ATOM 4993 N N . LYS A 1 627 ? 39.307 -2.195 -35.145 1.00 84.50 627 LYS A N 1
ATOM 4994 C CA . LYS A 1 627 ? 38.853 -1.469 -33.953 1.00 84.50 627 LYS A CA 1
ATOM 4995 C C . LYS A 1 627 ? 37.567 -0.668 -34.208 1.00 84.50 627 LYS A C 1
ATOM 4997 O O . LYS A 1 627 ? 36.673 -0.728 -33.369 1.00 84.50 627 LYS A O 1
ATOM 5002 N N . SER A 1 628 ? 37.440 0.034 -35.338 1.00 84.25 628 SER A N 1
ATOM 5003 C CA . SER A 1 628 ? 36.257 0.863 -35.644 1.00 84.25 628 SER A CA 1
ATOM 5004 C C . SER A 1 628 ? 35.036 0.081 -36.150 1.00 84.25 628 SER A C 1
ATOM 5006 O O . SER A 1 628 ? 33.925 0.599 -36.121 1.00 84.25 628 SER A O 1
ATOM 5008 N N . LEU A 1 629 ? 35.193 -1.184 -36.562 1.00 82.25 629 LEU A N 1
ATOM 5009 C CA . LEU A 1 629 ? 34.102 -2.023 -37.094 1.00 82.25 629 LEU A CA 1
ATOM 5010 C C . LEU A 1 629 ? 32.960 -2.384 -36.113 1.00 82.25 629 LEU A C 1
ATOM 5012 O O . LEU A 1 629 ? 32.000 -3.027 -36.541 1.00 82.25 629 LEU A O 1
ATOM 5016 N N . ARG A 1 630 ? 33.060 -2.075 -34.812 1.00 75.00 630 ARG A N 1
ATOM 5017 C CA . ARG A 1 630 ? 32.079 -2.526 -33.792 1.00 75.00 630 ARG A CA 1
ATOM 5018 C C . ARG A 1 630 ? 31.580 -1.453 -32.828 1.00 75.00 630 ARG A C 1
ATOM 5020 O O . ARG A 1 630 ? 30.469 -1.602 -32.323 1.00 75.00 630 ARG A O 1
ATOM 5027 N N . VAL A 1 631 ? 32.409 -0.450 -32.556 1.00 79.50 631 VAL A N 1
ATOM 5028 C CA . VAL A 1 631 ? 32.210 0.624 -31.573 1.00 79.50 631 VAL A CA 1
ATOM 5029 C C . VAL A 1 631 ? 32.881 1.877 -32.128 1.00 79.50 631 VAL A C 1
ATOM 5031 O O . VAL A 1 631 ? 33.961 1.767 -32.714 1.00 79.50 631 VAL A O 1
ATOM 5034 N N . GLN A 1 632 ? 32.276 3.049 -31.935 1.00 76.19 632 GLN A N 1
ATOM 5035 C CA . GLN A 1 632 ? 32.840 4.328 -32.380 1.00 76.19 632 GLN A CA 1
ATOM 5036 C C . GLN A 1 632 ? 34.131 4.660 -31.607 1.00 76.19 632 GLN A C 1
ATOM 5038 O O . GLN A 1 632 ? 35.197 4.800 -32.206 1.00 76.19 632 GLN A O 1
ATOM 5043 N N . ASP A 1 633 ? 34.058 4.676 -30.272 1.00 78.25 633 ASP A N 1
ATOM 5044 C CA . ASP A 1 633 ? 35.178 4.985 -29.373 1.00 78.25 633 ASP A CA 1
ATOM 5045 C C . ASP A 1 633 ? 35.623 3.778 -28.536 1.00 78.25 633 ASP A C 1
ATOM 5047 O O . ASP A 1 633 ? 35.108 3.520 -27.447 1.00 78.25 633 ASP A O 1
ATOM 5051 N N . TRP A 1 634 ? 36.648 3.054 -29.002 1.00 82.81 634 TRP A N 1
ATOM 5052 C CA . TRP A 1 634 ? 37.244 1.936 -28.255 1.00 82.81 634 TRP A CA 1
ATOM 5053 C C . TRP A 1 634 ? 38.636 2.292 -27.678 1.00 82.81 634 TRP A C 1
ATOM 5055 O O . TRP A 1 634 ? 39.620 2.373 -28.431 1.00 82.81 634 TRP A O 1
ATOM 5065 N N . PRO A 1 635 ? 38.783 2.479 -26.347 1.00 85.81 635 PRO A N 1
ATOM 5066 C CA . PRO A 1 635 ? 40.073 2.770 -25.717 1.00 85.81 635 PRO A CA 1
ATOM 5067 C C . PRO A 1 635 ? 41.107 1.649 -25.901 1.00 85.81 635 PRO A C 1
ATOM 5069 O O . PRO A 1 635 ? 40.827 0.478 -25.641 1.00 85.81 635 PRO A O 1
ATOM 5072 N N . TRP A 1 636 ? 42.345 2.002 -26.270 1.00 82.81 636 TRP A N 1
ATOM 5073 C CA . TRP A 1 636 ? 43.429 1.034 -26.517 1.00 82.81 636 TRP A CA 1
ATOM 5074 C C . TRP A 1 636 ? 43.737 0.129 -25.315 1.00 82.81 636 TRP A C 1
ATOM 5076 O O . TRP A 1 636 ? 43.930 -1.074 -25.480 1.00 82.81 636 TRP A O 1
ATOM 5086 N N . ARG A 1 637 ? 43.713 0.694 -24.099 1.00 85.38 637 ARG A N 1
ATOM 5087 C CA . ARG A 1 637 ? 43.864 -0.034 -22.825 1.00 85.38 637 ARG A CA 1
ATOM 5088 C C . ARG A 1 637 ? 42.882 -1.200 -22.697 1.00 85.38 637 ARG A C 1
ATOM 5090 O O . ARG A 1 637 ? 43.213 -2.218 -22.097 1.00 85.38 637 ARG A O 1
ATOM 5097 N N . ASP A 1 638 ? 41.682 -1.034 -23.235 1.00 83.62 638 ASP A N 1
ATOM 5098 C CA . ASP A 1 638 ? 40.572 -1.961 -23.070 1.00 83.62 638 ASP A CA 1
ATOM 5099 C C . ASP A 1 638 ? 40.465 -2.926 -24.260 1.00 83.62 638 ASP A C 1
ATOM 5101 O O . ASP A 1 638 ? 40.304 -4.127 -24.038 1.00 83.62 638 ASP A O 1
ATOM 5105 N N . PHE A 1 639 ? 40.768 -2.469 -25.483 1.00 83.69 639 PHE A N 1
ATOM 5106 C CA . PHE A 1 639 ? 41.021 -3.334 -26.646 1.00 83.69 639 PHE A CA 1
ATOM 5107 C C . PHE A 1 639 ? 42.084 -4.407 -26.350 1.00 83.69 639 PHE A C 1
ATOM 5109 O O . PHE A 1 639 ? 41.828 -5.596 -26.554 1.00 83.69 639 PHE A O 1
ATOM 5116 N N . LEU A 1 640 ? 43.236 -4.010 -25.792 1.00 83.19 640 LEU A N 1
ATOM 5117 C CA . LEU A 1 640 ? 44.334 -4.918 -25.415 1.00 83.19 640 LEU A CA 1
ATOM 5118 C C . LEU A 1 640 ? 43.977 -5.870 -24.258 1.00 83.19 640 LEU A C 1
ATOM 5120 O O . LEU A 1 640 ? 44.579 -6.933 -24.127 1.00 83.19 640 LEU A O 1
ATOM 5124 N N . ARG A 1 641 ? 42.987 -5.512 -23.430 1.00 83.62 641 ARG A N 1
ATOM 5125 C CA . ARG A 1 641 ? 42.437 -6.361 -22.356 1.00 83.62 641 ARG A CA 1
ATOM 5126 C C . ARG A 1 641 ? 41.262 -7.231 -22.818 1.00 83.62 641 ARG A C 1
ATOM 5128 O O . ARG A 1 641 ? 40.656 -7.903 -21.990 1.00 83.62 641 ARG A O 1
ATOM 5135 N N . GLY A 1 642 ? 40.905 -7.203 -24.104 1.00 82.00 642 GLY A N 1
ATOM 5136 C CA . GLY A 1 642 ? 39.755 -7.943 -24.627 1.00 82.00 642 GLY A CA 1
ATOM 5137 C C . GLY A 1 642 ? 38.397 -7.426 -24.141 1.00 82.00 642 GLY A C 1
ATOM 5138 O O . GLY A 1 642 ? 37.421 -8.175 -24.178 1.00 82.00 642 GLY A O 1
ATOM 5139 N N . ARG A 1 643 ? 38.326 -6.175 -23.663 1.00 85.75 643 ARG A N 1
ATOM 5140 C CA . ARG A 1 643 ? 37.110 -5.529 -23.148 1.00 85.75 643 ARG A CA 1
ATOM 5141 C C . ARG A 1 643 ? 36.579 -4.533 -24.170 1.00 85.75 643 ARG A C 1
ATOM 5143 O O . ARG A 1 643 ? 37.278 -3.580 -24.513 1.00 85.75 643 ARG A O 1
ATOM 5150 N N . VAL A 1 644 ? 35.353 -4.739 -24.631 1.00 85.44 644 VAL A N 1
ATOM 5151 C CA . VAL A 1 644 ? 34.623 -3.806 -25.497 1.00 85.44 644 VAL A CA 1
ATOM 5152 C C . VAL A 1 644 ? 33.785 -2.889 -24.612 1.00 85.44 644 VAL A C 1
ATOM 5154 O O . VAL A 1 644 ? 33.122 -3.376 -23.701 1.00 85.44 644 VAL A O 1
ATOM 5157 N N . VAL A 1 645 ? 33.827 -1.580 -24.853 1.00 86.44 645 VAL A N 1
ATOM 5158 C CA . VAL A 1 645 ? 33.078 -0.570 -24.086 1.00 86.44 645 VAL A CA 1
ATOM 5159 C C . VAL A 1 645 ? 31.997 -0.013 -25.004 1.00 86.44 645 VAL A C 1
ATOM 5161 O O . VAL A 1 645 ? 32.331 0.685 -25.952 1.00 86.44 645 VAL A O 1
ATOM 5164 N N . CYS A 1 646 ? 30.732 -0.353 -24.762 1.00 88.12 646 CYS A N 1
ATOM 5165 C CA . CYS A 1 646 ? 29.616 0.035 -25.630 1.00 88.12 646 CYS A CA 1
ATOM 5166 C C . CYS A 1 646 ? 28.849 1.214 -25.017 1.00 88.12 646 CYS A C 1
ATOM 5168 O O . CYS A 1 646 ? 28.446 1.145 -23.853 1.00 88.12 646 CYS A O 1
ATOM 5170 N N . ARG A 1 647 ? 28.621 2.270 -25.801 1.00 88.00 647 ARG A N 1
ATOM 5171 C CA . ARG A 1 647 ? 27.913 3.507 -25.432 1.00 88.00 647 ARG A CA 1
ATOM 5172 C C . ARG A 1 647 ? 26.496 3.610 -26.018 1.00 88.00 647 ARG A C 1
ATOM 5174 O O . ARG A 1 647 ? 25.806 4.575 -25.695 1.00 88.00 647 ARG A O 1
ATOM 5181 N N . SER A 1 648 ? 26.041 2.662 -26.846 1.00 88.94 648 SER A N 1
ATOM 5182 C CA . SER A 1 648 ? 24.636 2.577 -27.292 1.00 88.94 648 SER A CA 1
ATOM 5183 C C . SER A 1 648 ? 24.075 1.151 -27.342 1.00 88.94 648 SER A C 1
ATOM 5185 O O . SER A 1 648 ? 24.827 0.168 -27.307 1.00 88.94 648 SER A O 1
ATOM 5187 N N . VAL A 1 649 ? 22.745 1.032 -27.453 1.00 87.88 649 VAL A N 1
ATOM 5188 C CA . VAL A 1 649 ? 22.041 -0.248 -27.660 1.00 87.88 649 VAL A CA 1
ATOM 5189 C C . VAL A 1 649 ? 22.535 -0.905 -28.953 1.00 87.88 649 VAL A C 1
ATOM 5191 O O . VAL A 1 649 ? 22.866 -2.093 -28.940 1.00 87.88 649 VAL A O 1
ATOM 5194 N N . SER A 1 650 ? 22.679 -0.141 -30.042 1.00 87.31 650 SER A N 1
ATOM 5195 C CA . SER A 1 650 ? 23.217 -0.652 -31.316 1.00 87.31 650 SER A CA 1
ATOM 5196 C C . SER A 1 650 ? 24.636 -1.216 -31.192 1.00 87.31 650 SER A C 1
ATOM 5198 O O . SER A 1 650 ? 24.932 -2.247 -31.797 1.00 87.31 650 SER A O 1
ATOM 5200 N N . GLU A 1 651 ? 25.515 -0.602 -30.393 1.00 87.88 651 GLU A N 1
ATOM 5201 C CA . GLU A 1 651 ? 26.879 -1.112 -30.170 1.00 87.88 651 GLU A CA 1
ATOM 5202 C C . GLU A 1 651 ? 26.883 -2.434 -29.384 1.00 87.88 651 GLU A C 1
ATOM 5204 O O . GLU A 1 651 ? 27.560 -3.388 -29.776 1.00 87.88 651 GLU A O 1
ATOM 5209 N N . VAL A 1 652 ? 26.067 -2.550 -28.329 1.00 86.19 652 VAL A N 1
ATOM 5210 C CA . VAL A 1 652 ? 25.916 -3.815 -27.582 1.00 86.19 652 VAL A CA 1
ATOM 5211 C C . VAL A 1 652 ? 25.363 -4.920 -28.489 1.00 86.19 652 VAL A C 1
ATOM 5213 O O . VAL A 1 652 ? 25.851 -6.053 -28.446 1.00 86.19 652 VAL A O 1
ATOM 5216 N N . VAL A 1 653 ? 24.391 -4.612 -29.352 1.00 86.00 653 VAL A N 1
ATOM 5217 C CA . VAL A 1 653 ? 23.846 -5.542 -30.362 1.00 86.00 653 VAL A CA 1
ATOM 5218 C C . VAL A 1 653 ? 24.918 -5.944 -31.383 1.00 86.00 653 VAL A C 1
ATOM 5220 O O . VAL A 1 653 ? 25.069 -7.133 -31.674 1.00 86.00 653 VAL A O 1
ATOM 5223 N N . SER A 1 654 ? 25.719 -4.987 -31.864 1.00 83.69 654 SER A N 1
ATOM 5224 C CA . SER A 1 654 ? 26.877 -5.200 -32.750 1.00 83.69 654 SER A CA 1
ATOM 5225 C C . SER A 1 654 ? 27.862 -6.223 -32.175 1.00 83.69 654 SER A C 1
ATOM 5227 O O . SER A 1 654 ? 28.350 -7.097 -32.899 1.00 83.69 654 SER A O 1
ATOM 5229 N N . VAL A 1 655 ? 28.142 -6.156 -30.871 1.00 83.31 655 VAL A N 1
ATOM 5230 C CA . VAL A 1 655 ? 29.085 -7.050 -30.182 1.00 83.31 655 VAL A CA 1
ATOM 5231 C C . VAL A 1 655 ? 28.455 -8.408 -29.865 1.00 83.31 655 VAL A C 1
ATOM 5233 O O . VAL A 1 655 ? 29.036 -9.440 -30.203 1.00 83.31 655 VAL A O 1
ATOM 5236 N N . THR A 1 656 ? 27.279 -8.419 -29.235 1.00 81.44 656 THR A N 1
ATOM 5237 C CA . THR A 1 656 ? 26.655 -9.623 -28.647 1.00 81.44 656 THR A CA 1
ATOM 5238 C C . THR A 1 656 ? 25.818 -10.449 -29.618 1.00 81.44 656 THR A C 1
ATOM 5240 O O . THR A 1 656 ? 25.612 -11.636 -29.372 1.00 81.44 656 THR A O 1
ATOM 5243 N N . ARG A 1 657 ? 25.303 -9.836 -30.694 1.00 81.62 657 ARG A N 1
ATOM 5244 C CA . ARG A 1 657 ? 24.220 -10.371 -31.544 1.00 81.62 657 ARG A CA 1
ATOM 5245 C C . ARG A 1 657 ? 22.904 -10.661 -30.799 1.00 81.62 657 ARG A C 1
ATOM 5247 O O . ARG A 1 657 ? 22.069 -11.403 -31.313 1.00 81.62 657 ARG A O 1
ATOM 5254 N N . MET A 1 658 ? 22.697 -10.087 -29.611 1.00 80.56 658 MET A N 1
ATOM 5255 C CA . MET A 1 658 ? 21.392 -10.095 -28.940 1.00 80.56 658 MET A CA 1
ATOM 5256 C C . MET A 1 658 ? 20.380 -9.272 -29.754 1.00 80.56 658 MET A C 1
ATOM 5258 O O . MET A 1 658 ? 20.764 -8.314 -30.424 1.00 80.56 658 MET A O 1
ATOM 5262 N N . HIS A 1 659 ? 19.089 -9.617 -29.717 1.00 82.94 659 HIS A N 1
ATOM 5263 C CA . HIS A 1 659 ? 18.075 -8.781 -30.361 1.00 82.94 659 HIS A CA 1
ATOM 5264 C C . HIS A 1 659 ? 17.930 -7.456 -29.601 1.00 82.94 659 HIS A C 1
ATOM 5266 O O . HIS A 1 659 ? 17.890 -7.444 -28.371 1.00 82.94 659 HIS A O 1
ATOM 5272 N N . HIS A 1 660 ? 17.813 -6.342 -30.325 1.00 85.00 660 HIS A N 1
ATOM 5273 C CA . HIS A 1 660 ? 17.779 -5.001 -29.734 1.00 85.00 660 HIS A CA 1
ATOM 5274 C C . HIS A 1 660 ? 16.640 -4.837 -28.708 1.00 85.00 660 HIS A C 1
ATOM 5276 O O . HIS A 1 660 ? 16.855 -4.271 -27.641 1.00 85.00 660 HIS A O 1
ATOM 5282 N N . GLN A 1 661 ? 15.464 -5.424 -28.965 1.00 80.25 661 GLN A N 1
ATOM 5283 C CA . GLN A 1 661 ? 14.357 -5.412 -28.002 1.00 80.25 661 GLN A CA 1
ATOM 5284 C C . GLN A 1 661 ? 14.619 -6.285 -26.755 1.00 80.25 661 GLN A C 1
ATOM 5286 O O . GLN A 1 661 ? 14.262 -5.871 -25.658 1.00 80.25 661 GLN A O 1
ATOM 5291 N N . ASP A 1 662 ? 15.262 -7.460 -26.881 1.00 78.44 662 ASP A N 1
ATOM 5292 C CA . ASP A 1 662 ? 15.595 -8.292 -25.702 1.00 78.44 662 ASP A CA 1
ATOM 5293 C C . ASP A 1 662 ? 16.513 -7.511 -24.748 1.00 78.44 662 ASP A C 1
ATOM 5295 O O . ASP A 1 662 ? 16.305 -7.484 -23.536 1.00 78.44 662 ASP A O 1
ATOM 5299 N N . LEU A 1 663 ? 17.515 -6.837 -25.321 1.00 83.69 663 LEU A N 1
ATOM 5300 C CA . LEU A 1 663 ? 18.466 -6.005 -24.595 1.00 83.69 663 LEU A CA 1
ATOM 5301 C C . LEU A 1 663 ? 17.771 -4.856 -23.852 1.00 83.69 663 LEU A C 1
ATOM 5303 O O . LEU A 1 663 ? 18.064 -4.631 -22.680 1.00 83.69 663 LEU A O 1
ATOM 5307 N N . ILE A 1 664 ? 16.838 -4.148 -24.494 1.00 85.00 664 ILE A N 1
ATOM 5308 C CA . ILE A 1 664 ? 16.129 -3.029 -23.857 1.00 85.00 664 ILE A CA 1
ATOM 5309 C C . ILE A 1 664 ? 15.231 -3.519 -22.707 1.00 85.00 664 ILE A C 1
ATOM 5311 O O . ILE A 1 664 ? 15.243 -2.908 -21.638 1.00 85.00 664 ILE A O 1
ATOM 5315 N N . ALA A 1 665 ? 14.531 -4.651 -22.859 1.00 78.06 665 ALA A N 1
ATOM 5316 C CA . ALA A 1 665 ? 13.769 -5.259 -21.761 1.00 78.06 665 ALA A CA 1
ATOM 5317 C C . ALA A 1 665 ? 14.671 -5.654 -20.574 1.00 78.06 665 ALA A C 1
ATOM 5319 O O . ALA A 1 665 ? 14.313 -5.425 -19.416 1.00 78.06 665 ALA A O 1
ATOM 5320 N N . ILE A 1 666 ? 15.867 -6.195 -20.844 1.00 78.06 666 ILE A N 1
ATOM 5321 C CA . ILE A 1 666 ? 16.870 -6.503 -19.812 1.00 78.06 666 ILE A CA 1
ATOM 5322 C C . ILE A 1 666 ? 17.357 -5.220 -19.118 1.00 78.06 666 ILE A C 1
ATOM 5324 O O . ILE A 1 666 ? 17.426 -5.197 -17.890 1.00 78.06 666 ILE A O 1
ATOM 5328 N N . LEU A 1 667 ? 17.646 -4.147 -19.863 1.00 82.56 667 LEU A N 1
ATOM 5329 C CA . LEU A 1 667 ? 18.096 -2.868 -19.299 1.00 82.56 667 LEU A CA 1
ATOM 5330 C C . LEU A 1 667 ? 17.030 -2.220 -18.400 1.00 82.56 667 LEU A C 1
ATOM 5332 O O . LEU A 1 667 ? 17.364 -1.836 -17.281 1.00 82.56 667 LEU A O 1
ATOM 5336 N N . LEU A 1 668 ? 15.765 -2.169 -18.838 1.00 79.69 668 LEU A N 1
ATOM 5337 C CA . LEU A 1 668 ? 14.633 -1.670 -18.036 1.00 79.69 668 LEU A CA 1
ATOM 5338 C C . LEU A 1 668 ? 14.461 -2.487 -16.743 1.00 79.69 668 LEU A C 1
ATOM 5340 O O . LEU A 1 668 ? 14.354 -1.924 -15.654 1.00 79.69 668 LEU A O 1
ATOM 5344 N N . ARG A 1 669 ? 14.539 -3.825 -16.823 1.00 73.25 669 ARG A N 1
ATOM 5345 C CA . ARG A 1 669 ? 14.496 -4.697 -15.634 1.00 73.25 669 ARG A CA 1
ATOM 5346 C C . ARG A 1 669 ? 15.690 -4.508 -14.699 1.00 73.25 669 ARG A C 1
ATOM 5348 O O . ARG A 1 669 ? 15.534 -4.662 -13.486 1.00 73.25 669 ARG A O 1
ATOM 5355 N N . MET A 1 670 ? 16.883 -4.246 -15.228 1.00 73.62 670 MET A N 1
ATOM 5356 C CA . MET A 1 670 ? 18.108 -4.095 -14.434 1.00 73.62 670 MET A CA 1
ATOM 5357 C C . MET A 1 670 ? 18.313 -2.682 -13.880 1.00 73.62 670 MET A C 1
ATOM 5359 O O . MET A 1 670 ? 19.215 -2.502 -13.068 1.00 73.62 670 MET A O 1
ATOM 5363 N N . GLU A 1 671 ? 17.497 -1.699 -14.258 1.00 76.88 671 GLU A N 1
ATOM 5364 C CA . GLU A 1 671 ? 17.672 -0.285 -13.894 1.00 76.88 671 GLU A CA 1
ATOM 5365 C C . GLU A 1 671 ? 17.752 -0.041 -12.375 1.00 76.88 671 GLU A C 1
ATOM 5367 O O . GLU A 1 671 ? 18.588 0.730 -11.908 1.00 76.88 671 GLU A O 1
ATOM 5372 N N . SER A 1 672 ? 16.969 -0.771 -11.571 1.00 65.88 672 SER A N 1
ATOM 5373 C CA . SER A 1 672 ? 17.022 -0.668 -10.103 1.00 65.88 672 SER A CA 1
ATOM 5374 C C . SER A 1 672 ? 18.264 -1.318 -9.468 1.00 65.88 672 SER A C 1
ATOM 5376 O O . SER A 1 672 ? 18.435 -1.242 -8.255 1.00 65.88 672 SER A O 1
ATOM 5378 N N . ARG A 1 673 ? 19.106 -2.001 -10.258 1.00 68.19 673 ARG A N 1
ATOM 5379 C CA . ARG A 1 673 ? 20.326 -2.711 -9.823 1.00 68.19 673 ARG A CA 1
ATOM 5380 C C . ARG A 1 673 ? 21.605 -2.230 -10.515 1.00 68.19 673 ARG A C 1
ATOM 5382 O O . ARG A 1 673 ? 22.690 -2.516 -10.021 1.00 68.19 673 ARG A O 1
ATOM 5389 N N . ASN A 1 674 ? 21.500 -1.561 -11.661 1.00 73.75 674 ASN A N 1
ATOM 5390 C CA . ASN A 1 674 ? 22.638 -0.992 -12.379 1.00 73.75 674 ASN A CA 1
ATOM 5391 C C . ASN A 1 674 ? 22.870 0.476 -11.965 1.00 73.75 674 ASN A C 1
ATOM 5393 O O . ASN A 1 674 ? 22.108 1.032 -11.174 1.00 73.75 674 ASN A O 1
ATOM 5397 N N . VAL A 1 675 ? 23.939 1.094 -12.472 1.00 81.69 675 VAL A N 1
ATOM 5398 C CA . VAL A 1 675 ? 24.284 2.516 -12.252 1.00 81.69 675 VAL A CA 1
ATOM 5399 C C . VAL A 1 675 ? 24.127 3.363 -13.523 1.00 81.69 675 VAL A C 1
ATOM 5401 O O . VAL A 1 675 ? 24.605 4.487 -13.587 1.00 81.69 675 VAL A O 1
ATOM 5404 N N . LEU A 1 676 ? 23.465 2.825 -14.550 1.00 84.44 676 LEU A N 1
ATOM 5405 C CA . LEU A 1 676 ? 23.488 3.371 -15.904 1.00 84.44 676 LEU A CA 1
ATOM 5406 C C . LEU A 1 676 ? 22.618 4.632 -16.018 1.00 84.44 676 LEU A C 1
ATOM 5408 O O . LEU A 1 676 ? 21.409 4.578 -15.793 1.00 84.44 676 LEU A O 1
ATOM 5412 N N . HIS A 1 677 ? 23.216 5.751 -16.420 1.00 87.19 677 HIS A N 1
ATOM 5413 C CA . HIS A 1 677 ? 22.485 6.927 -16.891 1.00 87.19 677 HIS A CA 1
ATOM 5414 C C . HIS A 1 677 ? 22.224 6.802 -18.393 1.00 87.19 677 HIS A C 1
ATOM 5416 O O . HIS A 1 677 ? 23.081 6.335 -19.144 1.00 87.19 677 HIS A O 1
ATOM 5422 N N . THR A 1 678 ? 21.045 7.229 -18.845 1.00 87.56 678 THR A N 1
ATOM 5423 C CA . THR A 1 678 ? 20.577 7.024 -20.224 1.00 87.56 678 THR A CA 1
ATOM 5424 C C . THR A 1 678 ? 20.356 8.330 -20.989 1.00 87.56 678 THR A C 1
ATOM 5426 O O . THR A 1 678 ? 19.961 9.348 -20.420 1.00 87.56 678 THR A O 1
ATOM 5429 N N . ARG A 1 679 ? 20.561 8.303 -22.307 1.00 87.31 679 ARG A N 1
ATOM 5430 C CA . ARG A 1 679 ? 20.338 9.441 -23.218 1.00 87.31 679 ARG A CA 1
ATOM 5431 C C . ARG A 1 679 ? 19.697 9.011 -24.532 1.00 87.31 679 ARG A C 1
ATOM 5433 O O . ARG A 1 679 ? 19.555 7.818 -24.791 1.00 87.31 679 ARG A O 1
ATOM 5440 N N . GLY A 1 680 ? 19.382 9.982 -25.383 1.00 82.69 680 GLY A N 1
ATOM 5441 C CA . GLY A 1 680 ? 18.845 9.743 -26.722 1.00 82.69 680 GLY A CA 1
ATOM 5442 C C . GLY A 1 680 ? 17.311 9.672 -26.771 1.00 82.69 680 GLY A C 1
ATOM 5443 O O . GLY A 1 680 ? 16.652 9.649 -25.731 1.00 82.69 680 GLY A O 1
ATOM 5444 N N . PRO A 1 681 ? 16.733 9.645 -27.985 1.00 77.69 681 PRO A N 1
ATOM 5445 C CA . PRO A 1 681 ? 15.320 9.952 -28.247 1.00 77.69 681 PRO A CA 1
ATOM 5446 C C . PRO A 1 681 ? 14.316 8.878 -27.796 1.00 77.69 681 PRO A C 1
ATOM 5448 O O . PRO A 1 681 ? 13.126 9.006 -28.063 1.00 77.69 681 PRO A O 1
ATOM 5451 N N . PHE A 1 682 ? 14.765 7.811 -27.129 1.00 81.81 682 PHE A N 1
ATOM 5452 C CA . PHE A 1 682 ? 13.901 6.738 -26.623 1.00 81.81 682 PHE A CA 1
ATOM 5453 C C . PHE A 1 682 ? 14.156 6.424 -25.135 1.00 81.81 682 PHE A C 1
ATOM 5455 O O . PHE A 1 682 ? 13.787 5.356 -24.652 1.00 81.81 682 PHE A O 1
ATOM 5462 N N . ASN A 1 683 ? 14.771 7.345 -24.378 1.00 81.81 683 ASN A N 1
ATOM 5463 C CA . ASN A 1 683 ? 15.116 7.126 -22.967 1.00 81.81 683 ASN A CA 1
ATOM 5464 C C . ASN A 1 683 ? 13.996 7.444 -21.948 1.00 81.81 683 ASN A C 1
ATOM 5466 O O . ASN A 1 683 ? 14.222 7.251 -20.756 1.00 81.81 683 ASN A O 1
ATOM 5470 N N . THR A 1 684 ? 12.809 7.922 -22.357 1.00 76.00 684 THR A N 1
ATOM 5471 C CA . THR A 1 684 ? 11.811 8.486 -21.414 1.00 76.00 684 THR A CA 1
ATOM 5472 C C . THR A 1 684 ? 11.447 7.568 -20.250 1.00 76.00 684 THR A C 1
ATOM 5474 O O . THR A 1 684 ? 11.326 8.074 -19.135 1.00 76.00 684 THR A O 1
ATOM 5477 N N . LEU A 1 685 ? 11.317 6.259 -20.497 1.00 76.38 685 LEU A N 1
ATOM 5478 C CA . LEU A 1 685 ? 10.912 5.265 -19.495 1.00 76.38 685 LEU A CA 1
ATOM 5479 C C . LEU A 1 685 ? 11.993 4.938 -18.452 1.00 76.38 685 LEU A C 1
ATOM 5481 O O . LEU A 1 685 ? 11.664 4.340 -17.433 1.00 76.38 685 LEU A O 1
ATOM 5485 N N . PHE A 1 686 ? 13.250 5.328 -18.671 1.00 79.94 686 PHE A N 1
ATOM 5486 C CA . PHE A 1 686 ? 14.315 5.180 -17.680 1.00 79.94 686 PHE A CA 1
ATOM 5487 C C . PHE A 1 686 ? 14.303 6.381 -16.729 1.00 79.94 686 PHE A C 1
ATOM 5489 O O . PHE A 1 686 ? 14.285 7.527 -17.175 1.00 79.94 686 PHE A O 1
ATOM 5496 N N . SER A 1 687 ? 14.363 6.152 -15.418 1.00 75.25 687 SER A N 1
ATOM 5497 C CA . SER A 1 687 ? 14.404 7.226 -14.414 1.00 75.25 687 SER A CA 1
ATOM 5498 C C . SER A 1 687 ? 15.731 7.986 -14.428 1.00 75.25 687 SER A C 1
ATOM 5500 O O . SER A 1 687 ? 15.754 9.187 -14.176 1.00 75.25 687 SER A O 1
ATOM 5502 N N . ARG A 1 688 ? 16.851 7.311 -14.726 1.00 78.31 688 ARG A N 1
ATOM 5503 C CA . ARG A 1 688 ? 18.184 7.936 -14.734 1.00 78.31 688 ARG A CA 1
ATOM 5504 C C . ARG A 1 688 ? 18.567 8.422 -16.124 1.00 78.31 688 ARG A C 1
ATOM 5506 O O . ARG A 1 688 ? 18.856 7.625 -17.020 1.00 78.31 688 ARG A O 1
ATOM 5513 N N . LYS A 1 689 ? 18.616 9.744 -16.278 1.00 84.62 689 LYS A N 1
ATOM 5514 C CA . LYS A 1 689 ? 18.968 10.448 -17.519 1.00 84.62 689 LYS A CA 1
ATOM 5515 C C . LYS A 1 689 ? 20.236 11.289 -17.302 1.00 84.62 689 LYS A C 1
ATOM 5517 O O . LYS A 1 689 ? 20.512 11.673 -16.166 1.00 84.62 689 LYS A O 1
ATOM 5522 N N . ALA A 1 690 ? 21.040 11.495 -18.346 1.00 84.25 690 ALA A N 1
ATOM 5523 C CA . ALA A 1 690 ? 22.179 12.433 -18.376 1.00 84.25 690 ALA A CA 1
ATOM 5524 C C . ALA A 1 690 ? 22.691 12.614 -19.816 1.00 84.25 690 ALA A C 1
ATOM 5526 O O . ALA A 1 690 ? 22.698 11.648 -20.576 1.00 84.25 690 ALA A O 1
ATOM 5527 N N . ASP A 1 691 ? 23.202 13.792 -20.180 1.00 80.12 691 ASP A N 1
ATOM 5528 C CA . ASP A 1 691 ? 23.600 14.102 -21.569 1.00 80.12 691 ASP A CA 1
ATOM 5529 C C . ASP A 1 691 ? 24.806 13.289 -22.080 1.00 80.12 691 ASP A C 1
ATOM 5531 O O . ASP A 1 691 ? 24.871 12.931 -23.258 1.00 80.12 691 ASP A O 1
ATOM 5535 N N . ASP A 1 692 ? 25.725 12.919 -21.180 1.00 82.25 692 ASP A N 1
ATOM 5536 C CA . ASP A 1 692 ? 26.834 11.972 -21.417 1.00 82.25 692 ASP A CA 1
ATOM 5537 C C . ASP A 1 692 ? 26.518 10.582 -20.823 1.00 82.25 692 ASP A C 1
ATOM 5539 O O . ASP A 1 692 ? 27.344 9.958 -20.162 1.00 82.25 692 ASP A O 1
ATOM 5543 N N . GLY A 1 693 ? 25.276 10.119 -20.998 1.00 85.00 693 GLY A N 1
ATOM 5544 C CA . GLY A 1 693 ? 24.832 8.762 -20.664 1.00 85.00 693 GLY A CA 1
ATOM 5545 C C . GLY A 1 693 ? 24.983 7.736 -21.800 1.00 85.00 693 GLY A C 1
ATOM 5546 O O . GLY A 1 693 ? 25.429 8.027 -22.915 1.00 85.00 693 GLY A O 1
ATOM 5547 N N . PHE A 1 694 ? 24.535 6.512 -21.534 1.00 88.06 694 PHE A N 1
ATOM 5548 C CA . PHE A 1 694 ? 24.389 5.441 -22.520 1.00 88.06 694 PHE A CA 1
ATOM 5549 C C . PHE A 1 694 ? 23.180 5.698 -23.433 1.00 88.06 694 PHE A C 1
ATOM 5551 O O . PHE A 1 694 ? 22.077 5.978 -22.965 1.00 88.06 694 PHE A O 1
ATOM 5558 N N . SER A 1 695 ? 23.376 5.627 -24.748 1.00 89.06 695 SER A N 1
ATOM 5559 C CA . SER A 1 695 ? 22.366 6.024 -25.733 1.00 89.06 695 SER A CA 1
ATOM 5560 C C . SER A 1 695 ? 21.346 4.916 -26.006 1.00 89.06 695 SER A C 1
ATOM 5562 O O . SER A 1 695 ? 21.703 3.837 -26.482 1.00 89.06 695 SER A O 1
ATOM 5564 N N . ILE A 1 696 ? 20.069 5.209 -25.759 1.00 88.50 696 ILE A N 1
ATOM 5565 C CA . ILE A 1 696 ? 18.929 4.409 -26.211 1.00 88.50 696 ILE A CA 1
ATOM 5566 C C . ILE A 1 696 ? 18.557 4.906 -27.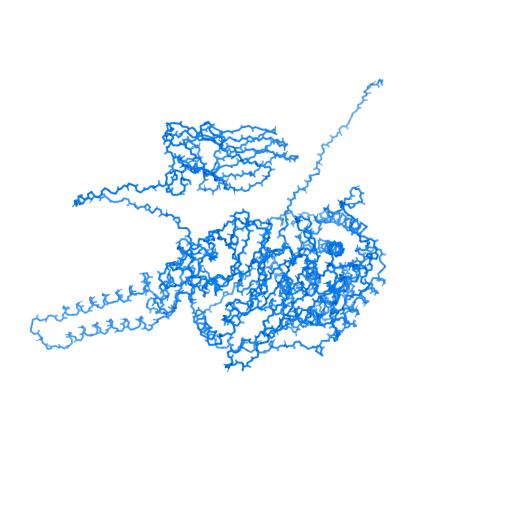612 1.00 88.50 696 ILE A C 1
ATOM 5568 O O . ILE A 1 696 ? 17.741 5.809 -27.791 1.00 88.50 696 ILE A O 1
ATOM 5572 N N . ASP A 1 697 ? 19.234 4.340 -28.609 1.00 85.69 697 ASP A N 1
ATOM 5573 C CA . ASP A 1 697 ? 19.205 4.734 -30.022 1.00 85.69 697 ASP A CA 1
ATOM 5574 C C . ASP A 1 697 ? 18.206 3.932 -30.880 1.00 85.69 697 ASP A C 1
ATOM 5576 O O . ASP A 1 697 ? 18.126 4.136 -32.089 1.00 85.69 697 ASP A O 1
ATOM 5580 N N . VAL A 1 698 ? 17.413 3.048 -30.263 1.00 84.62 698 VAL A N 1
ATOM 5581 C CA . VAL A 1 698 ? 16.445 2.169 -30.939 1.00 84.62 698 VAL A CA 1
ATOM 5582 C C . VAL A 1 698 ? 15.035 2.330 -30.338 1.00 84.62 698 VAL A C 1
ATOM 5584 O O . VAL A 1 698 ? 14.920 2.314 -29.110 1.00 84.62 698 VAL A O 1
ATOM 5587 N N . PRO A 1 699 ? 13.960 2.448 -31.152 1.00 80.62 699 PRO A N 1
ATOM 5588 C CA . PRO A 1 699 ? 12.590 2.582 -30.655 1.00 80.62 699 PRO A CA 1
ATOM 5589 C C . PRO A 1 699 ? 12.123 1.416 -29.775 1.00 80.62 699 PRO A C 1
ATOM 5591 O O . PRO A 1 699 ? 12.388 0.242 -30.053 1.00 80.62 699 PRO A O 1
ATOM 5594 N N . LEU A 1 700 ? 11.350 1.756 -28.746 1.00 78.38 700 LEU A N 1
ATOM 5595 C CA . LEU A 1 700 ? 10.727 0.828 -27.803 1.00 78.38 700 LEU A CA 1
ATOM 5596 C C . LEU A 1 700 ? 9.477 0.188 -28.428 1.00 78.38 700 LEU A C 1
ATOM 5598 O O . LEU A 1 700 ? 8.583 0.916 -28.854 1.00 78.38 700 LEU A O 1
ATOM 5602 N N . LEU A 1 701 ? 9.348 -1.144 -28.442 1.00 73.94 701 LEU A N 1
ATOM 5603 C CA . LEU A 1 701 ? 8.055 -1.783 -28.748 1.00 73.94 701 LEU A CA 1
ATOM 5604 C C . LEU A 1 701 ? 7.182 -1.919 -27.494 1.00 73.94 701 LEU A C 1
ATOM 5606 O O . LEU A 1 701 ? 7.687 -2.170 -26.400 1.00 73.94 701 LEU A O 1
ATOM 5610 N N . THR A 1 702 ? 5.855 -1.870 -27.646 1.00 66.19 702 THR A N 1
ATOM 5611 C CA . THR A 1 702 ? 4.914 -2.067 -26.522 1.00 66.19 702 THR A CA 1
ATOM 5612 C C . THR A 1 702 ? 5.127 -3.410 -25.812 1.00 66.19 702 THR A C 1
ATOM 5614 O O . THR A 1 702 ? 5.119 -3.460 -24.584 1.00 66.19 702 THR A O 1
ATOM 5617 N N . ASN A 1 703 ? 5.388 -4.492 -26.564 1.00 64.25 703 ASN A N 1
ATOM 5618 C CA . ASN A 1 703 ? 5.745 -5.794 -25.983 1.00 64.25 703 ASN A CA 1
ATOM 5619 C C . ASN A 1 703 ? 7.024 -5.700 -25.132 1.00 64.25 703 ASN A C 1
ATOM 5621 O O . ASN A 1 703 ? 7.052 -6.225 -24.031 1.00 64.25 703 ASN A O 1
ATOM 5625 N N . THR A 1 704 ? 8.045 -4.983 -25.601 1.00 73.19 704 THR A N 1
ATOM 5626 C CA . THR A 1 704 ? 9.342 -4.823 -24.925 1.00 73.19 704 THR A CA 1
ATOM 5627 C C . THR A 1 704 ? 9.257 -4.012 -23.645 1.00 73.19 704 THR A C 1
ATOM 5629 O O . THR A 1 704 ? 9.959 -4.305 -22.683 1.00 73.19 704 THR A O 1
ATOM 5632 N N . VAL A 1 705 ? 8.386 -3.007 -23.612 1.00 73.75 705 VAL A N 1
ATOM 5633 C CA . VAL A 1 705 ? 8.124 -2.210 -22.409 1.00 73.75 705 VAL A CA 1
ATOM 5634 C C . VAL A 1 705 ? 7.395 -3.049 -21.353 1.00 73.75 705 VAL A C 1
ATOM 5636 O O . VAL A 1 705 ? 7.749 -2.997 -20.175 1.00 73.75 705 VAL A O 1
ATOM 5639 N N . ILE A 1 706 ? 6.455 -3.902 -21.778 1.00 70.12 706 ILE A N 1
ATOM 5640 C CA . ILE A 1 706 ? 5.800 -4.890 -20.906 1.00 70.12 706 ILE A CA 1
ATOM 5641 C C . ILE A 1 706 ? 6.808 -5.934 -20.409 1.00 70.12 706 ILE A C 1
ATOM 5643 O O . ILE A 1 706 ? 6.924 -6.166 -19.205 1.00 70.12 706 ILE A O 1
ATOM 5647 N N . ASP A 1 707 ? 7.610 -6.500 -21.312 1.00 67.81 707 ASP A N 1
ATOM 5648 C CA . ASP A 1 707 ? 8.690 -7.429 -20.978 1.00 67.81 707 ASP A CA 1
ATOM 5649 C C . ASP A 1 707 ? 9.761 -6.762 -20.095 1.00 67.81 707 ASP A C 1
ATOM 5651 O O . ASP A 1 707 ? 10.407 -7.458 -19.316 1.00 67.81 707 ASP A O 1
ATOM 5655 N N . GLY A 1 708 ? 9.906 -5.434 -20.140 1.00 69.31 708 GLY A N 1
ATOM 5656 C CA . GLY A 1 708 ? 10.760 -4.615 -19.273 1.00 69.31 708 GLY A CA 1
ATOM 5657 C C . GLY A 1 708 ? 10.209 -4.354 -17.864 1.00 69.31 708 GLY A C 1
ATOM 5658 O O . GLY A 1 708 ? 10.970 -3.920 -17.002 1.00 69.31 708 GLY A O 1
ATOM 5659 N N . GLY A 1 709 ? 8.931 -4.658 -17.599 1.00 70.94 709 GLY A N 1
ATOM 5660 C CA . GLY A 1 709 ? 8.294 -4.486 -16.285 1.00 70.94 709 GLY A CA 1
ATOM 5661 C C . GLY A 1 709 ? 7.340 -3.291 -16.161 1.00 70.94 709 GLY A C 1
ATOM 5662 O O . GLY A 1 709 ? 7.208 -2.742 -15.069 1.00 70.94 709 GLY A O 1
ATOM 5663 N N . TYR A 1 710 ? 6.677 -2.875 -17.244 1.00 74.12 710 TYR A N 1
ATOM 5664 C CA . TYR A 1 710 ? 5.611 -1.862 -17.209 1.00 74.12 710 TYR A CA 1
ATOM 5665 C C . TYR A 1 710 ? 4.246 -2.449 -17.602 1.00 74.12 710 TYR A C 1
ATOM 5667 O O . TYR A 1 710 ? 4.158 -3.371 -18.410 1.00 74.12 710 TYR A O 1
ATOM 5675 N N . ILE A 1 711 ? 3.157 -1.891 -17.073 1.00 72.56 711 ILE A N 1
ATOM 5676 C CA . ILE A 1 711 ? 1.780 -2.287 -17.408 1.00 72.56 711 ILE A CA 1
ATOM 5677 C C . ILE A 1 711 ? 1.015 -1.054 -17.889 1.00 72.56 711 ILE A C 1
ATOM 5679 O O . ILE A 1 711 ? 0.730 -0.153 -17.104 1.00 72.56 711 ILE A O 1
ATOM 5683 N N . PHE A 1 712 ? 0.656 -1.026 -19.175 1.00 71.19 712 PHE A N 1
ATOM 5684 C CA . PHE A 1 712 ? -0.186 0.028 -19.747 1.00 71.19 712 PHE A CA 1
ATOM 5685 C C . PHE A 1 712 ? -1.677 -0.236 -19.504 1.00 71.19 712 PHE A C 1
ATOM 5687 O O . PHE A 1 712 ? -2.174 -1.343 -19.725 1.00 71.19 712 PHE A O 1
ATOM 5694 N N . ILE A 1 713 ? -2.399 0.807 -19.102 1.00 68.19 713 ILE A N 1
ATOM 5695 C CA . ILE A 1 713 ? -3.822 0.790 -18.749 1.00 68.19 713 ILE A CA 1
ATOM 5696 C C . ILE A 1 713 ? -4.541 1.897 -19.517 1.00 68.19 713 ILE A C 1
ATOM 5698 O O . ILE A 1 713 ? -4.060 3.025 -19.532 1.00 68.19 713 ILE A O 1
ATOM 5702 N N . ARG A 1 714 ? -5.715 1.613 -20.102 1.00 68.31 714 ARG A N 1
ATOM 5703 C CA . ARG A 1 714 ? -6.581 2.647 -20.694 1.00 68.31 714 ARG A CA 1
ATOM 5704 C C . ARG A 1 714 ? -7.593 3.182 -19.675 1.00 68.31 714 ARG A C 1
ATOM 5706 O O . ARG A 1 714 ? -8.432 2.425 -19.177 1.00 68.31 714 ARG A O 1
ATOM 5713 N N . VAL A 1 715 ? -7.557 4.491 -19.445 1.00 65.12 715 VAL A N 1
ATOM 5714 C CA . VAL A 1 715 ? -8.470 5.247 -18.568 1.00 65.12 715 VAL A CA 1
ATOM 5715 C C . VAL A 1 715 ? -9.245 6.299 -19.369 1.00 65.12 715 VAL A C 1
ATOM 5717 O O . VAL A 1 715 ? -8.769 6.753 -20.409 1.00 65.12 715 VAL A O 1
ATOM 5720 N N . ASP A 1 716 ? -10.425 6.697 -18.891 1.00 62.28 716 ASP A N 1
ATOM 5721 C CA . ASP A 1 716 ? -11.202 7.816 -19.444 1.00 62.28 716 ASP A CA 1
ATOM 5722 C C . ASP A 1 716 ? -10.999 9.074 -18.592 1.00 62.28 716 ASP A C 1
ATOM 5724 O O . ASP A 1 716 ? -11.506 9.177 -17.468 1.00 62.28 716 ASP A O 1
ATOM 5728 N N . SER A 1 717 ? -10.261 10.039 -19.144 1.00 62.41 717 SER A N 1
ATOM 5729 C CA . SER A 1 717 ? -10.047 11.360 -18.551 1.00 62.41 717 SER A CA 1
ATOM 5730 C C . SER A 1 717 ? -11.056 12.391 -19.059 1.00 62.41 717 SER A C 1
ATOM 5732 O O . SER A 1 717 ? -11.698 12.197 -20.092 1.00 62.41 717 SER A O 1
ATOM 5734 N N . ASN A 1 718 ? -11.135 13.539 -18.380 1.00 60.00 718 ASN A N 1
ATOM 5735 C CA . ASN A 1 718 ? -11.911 14.693 -18.857 1.00 60.00 718 ASN A CA 1
ATOM 5736 C C . ASN A 1 718 ? -11.427 15.221 -20.226 1.00 60.00 718 ASN A C 1
ATOM 5738 O O . ASN A 1 718 ? -12.197 15.857 -20.938 1.00 60.00 718 ASN A O 1
ATOM 5742 N N . ALA A 1 719 ? -10.177 14.930 -20.610 1.00 58.16 719 ALA A N 1
ATOM 5743 C CA . ALA A 1 719 ? -9.594 15.271 -21.909 1.00 58.16 719 ALA A CA 1
ATOM 5744 C C . ALA A 1 719 ? -9.747 14.153 -22.968 1.00 58.16 719 ALA A C 1
ATOM 5746 O O . ALA A 1 719 ? -9.181 14.258 -24.053 1.00 58.16 719 ALA A O 1
ATOM 5747 N N . GLY A 1 720 ? -10.488 13.079 -22.666 1.00 60.88 720 GLY A N 1
ATOM 5748 C CA . GLY A 1 720 ? -10.641 11.901 -23.526 1.00 60.88 720 GLY A CA 1
ATOM 5749 C C . GLY A 1 720 ? -9.902 10.656 -23.008 1.00 60.88 720 GLY A C 1
ATOM 5750 O O . GLY A 1 720 ? -9.392 10.647 -21.880 1.00 60.88 720 GLY A O 1
ATOM 5751 N N . PRO A 1 721 ? -9.866 9.566 -23.794 1.00 67.56 721 PRO A N 1
ATOM 5752 C CA . PRO A 1 721 ? -9.203 8.331 -23.394 1.00 67.56 721 PRO A CA 1
ATOM 5753 C C . PRO A 1 721 ? -7.680 8.502 -23.386 1.00 67.56 721 PRO A C 1
ATOM 5755 O O . PRO A 1 721 ? -7.105 8.993 -24.352 1.00 67.56 721 PRO A O 1
ATOM 5758 N N . ALA A 1 722 ? -7.017 8.016 -22.341 1.00 65.69 722 ALA A N 1
ATOM 5759 C CA . ALA A 1 722 ? -5.560 8.043 -22.213 1.00 65.69 722 ALA A CA 1
ATOM 5760 C C . ALA A 1 722 ? -5.000 6.662 -21.837 1.00 65.69 722 ALA A C 1
ATOM 5762 O O . ALA A 1 722 ? -5.715 5.811 -21.300 1.00 65.69 722 ALA A O 1
ATOM 5763 N N . LEU A 1 723 ? -3.711 6.445 -22.103 1.00 71.31 723 LEU A N 1
ATOM 5764 C CA . LEU A 1 723 ? -2.923 5.378 -21.488 1.00 71.31 723 LEU A CA 1
ATOM 5765 C C . LEU A 1 723 ? -2.163 5.920 -20.277 1.00 71.31 723 LEU A C 1
ATOM 5767 O O . LEU A 1 723 ? -1.590 7.004 -20.353 1.00 71.31 723 LEU A O 1
ATOM 5771 N N . VAL A 1 724 ? -2.097 5.124 -19.212 1.00 70.25 724 VAL A N 1
ATOM 5772 C CA . VAL A 1 724 ? -1.221 5.316 -18.045 1.00 70.25 724 VAL A CA 1
ATOM 5773 C C . VAL A 1 724 ? -0.351 4.067 -17.894 1.00 70.25 724 VAL A C 1
ATOM 5775 O O . VAL A 1 724 ? -0.858 2.956 -18.065 1.00 70.25 724 VAL A O 1
ATOM 5778 N N . ALA A 1 725 ? 0.940 4.216 -17.595 1.00 72.38 725 ALA A N 1
ATOM 5779 C CA . ALA A 1 725 ? 1.838 3.090 -17.327 1.00 72.38 725 ALA A CA 1
ATOM 5780 C C . ALA A 1 725 ? 2.143 2.947 -15.828 1.00 72.38 725 ALA A C 1
ATOM 5782 O O . ALA A 1 725 ? 2.773 3.821 -15.236 1.00 72.38 725 ALA A O 1
ATOM 5783 N N . LEU A 1 726 ? 1.772 1.806 -15.241 1.00 72.19 726 LEU A N 1
ATOM 5784 C CA . LEU A 1 726 ? 2.311 1.350 -13.956 1.00 72.19 726 LEU A CA 1
ATOM 5785 C C . LEU A 1 726 ? 3.720 0.784 -14.159 1.00 72.19 726 LEU A C 1
ATOM 5787 O O . LEU A 1 726 ? 3.942 0.013 -15.097 1.00 72.19 726 LEU A O 1
ATOM 5791 N N . ARG A 1 727 ? 4.648 1.083 -13.246 1.00 73.56 727 ARG A N 1
ATOM 5792 C CA . ARG A 1 727 ? 5.978 0.457 -13.200 1.00 73.56 727 ARG A CA 1
ATOM 5793 C C . ARG A 1 727 ? 6.009 -0.656 -12.155 1.00 73.56 727 ARG A C 1
ATOM 5795 O O . ARG A 1 727 ? 5.991 -0.388 -10.958 1.00 73.56 727 ARG A O 1
ATOM 5802 N N . THR A 1 728 ? 6.143 -1.907 -12.587 1.00 67.50 728 THR A N 1
ATOM 5803 C CA . THR A 1 728 ? 6.390 -3.043 -11.688 1.00 67.50 728 THR A CA 1
ATOM 5804 C C . THR A 1 728 ? 7.892 -3.284 -11.575 1.00 67.50 728 THR A C 1
ATOM 5806 O O . THR A 1 728 ? 8.467 -4.096 -12.305 1.00 67.50 728 THR A O 1
ATOM 5809 N N . SER A 1 729 ? 8.557 -2.536 -10.692 1.00 60.66 729 SER A N 1
ATOM 5810 C CA . SER A 1 729 ? 10.004 -2.669 -10.502 1.00 60.66 729 SER A CA 1
ATOM 5811 C C . SER A 1 729 ? 10.373 -4.030 -9.889 1.00 60.66 729 SER A C 1
ATOM 5813 O O . SER A 1 729 ? 9.589 -4.668 -9.185 1.00 60.66 729 SER A O 1
ATOM 5815 N N . ASN A 1 730 ? 11.600 -4.493 -10.148 1.00 53.12 730 ASN A N 1
ATOM 5816 C CA . ASN A 1 730 ? 12.073 -5.840 -9.786 1.00 53.12 730 ASN A CA 1
ATOM 5817 C C . ASN A 1 730 ? 12.207 -6.115 -8.270 1.00 53.12 730 ASN A C 1
ATOM 5819 O O . ASN A 1 730 ? 12.580 -7.230 -7.898 1.00 53.12 730 ASN A O 1
ATOM 5823 N N . ALA A 1 731 ? 11.951 -5.101 -7.440 1.00 50.75 731 ALA A N 1
ATOM 5824 C CA . ALA A 1 731 ? 11.865 -5.136 -5.979 1.00 50.75 731 ALA A CA 1
ATOM 5825 C C . ALA A 1 731 ? 10.725 -4.217 -5.466 1.00 50.75 731 ALA A C 1
ATOM 5827 O O . ALA A 1 731 ? 10.753 -3.760 -4.328 1.00 50.75 731 ALA A O 1
ATOM 5828 N N . GLY A 1 732 ? 9.757 -3.885 -6.331 1.00 55.81 732 GLY A N 1
ATOM 5829 C CA . GLY A 1 732 ? 8.660 -2.972 -6.020 1.00 55.81 732 GLY A CA 1
ATOM 5830 C C . GLY A 1 732 ? 7.633 -3.637 -5.116 1.00 55.81 732 GLY A C 1
ATOM 5831 O O . GLY A 1 732 ? 7.045 -4.655 -5.499 1.00 55.81 732 GLY A O 1
ATOM 5832 N N . ILE A 1 733 ? 7.445 -3.052 -3.930 1.00 63.09 733 ILE A N 1
ATOM 5833 C CA . ILE A 1 733 ? 6.662 -3.646 -2.846 1.00 63.09 733 ILE A CA 1
ATOM 5834 C C . ILE A 1 733 ? 5.159 -3.575 -3.187 1.00 63.09 733 ILE A C 1
ATOM 5836 O O . ILE A 1 733 ? 4.533 -4.613 -3.367 1.00 63.09 733 ILE A O 1
ATOM 5840 N N . TYR A 1 734 ? 4.610 -2.381 -3.433 1.00 76.69 734 TYR A N 1
ATOM 5841 C CA . TYR A 1 734 ? 3.373 -2.156 -4.201 1.00 76.69 734 TYR A CA 1
ATOM 5842 C C . TYR A 1 734 ? 3.363 -0.709 -4.708 1.00 76.69 734 TYR A C 1
ATOM 5844 O O . TYR A 1 734 ? 3.672 0.202 -3.946 1.00 76.69 734 TYR A O 1
ATOM 5852 N N . HIS A 1 735 ? 3.024 -0.489 -5.979 1.00 72.00 735 HIS A N 1
ATOM 5853 C CA . HIS A 1 735 ? 2.861 0.849 -6.561 1.00 72.00 735 HIS A CA 1
ATOM 5854 C C . HIS A 1 735 ? 1.432 0.988 -7.071 1.00 72.00 735 HIS A C 1
ATOM 5856 O O . HIS A 1 735 ? 1.052 0.297 -8.016 1.00 72.00 735 HIS A O 1
ATOM 5862 N N . SER A 1 736 ? 0.657 1.876 -6.450 1.00 73.06 736 SER A N 1
ATOM 5863 C CA . SER A 1 736 ? -0.657 2.325 -6.919 1.00 73.06 736 SER A CA 1
ATOM 5864 C C . SER A 1 736 ? -0.563 3.677 -7.628 1.00 73.06 736 SER A C 1
ATOM 5866 O O . SER A 1 736 ? 0.423 4.397 -7.472 1.00 73.06 736 SER A O 1
ATOM 5868 N N . ILE A 1 737 ? -1.594 4.031 -8.395 1.00 69.88 737 ILE A N 1
ATOM 5869 C CA . ILE A 1 737 ? -1.851 5.406 -8.833 1.00 69.88 737 ILE A CA 1
ATOM 5870 C C . ILE A 1 737 ? -3.300 5.757 -8.463 1.00 69.88 737 ILE A C 1
ATOM 5872 O O . ILE A 1 737 ? -4.222 4.971 -8.713 1.00 69.88 737 ILE A O 1
ATOM 5876 N N . SER A 1 738 ? -3.468 6.918 -7.826 1.00 65.25 738 SER A N 1
ATOM 5877 C CA . SER A 1 738 ? -4.750 7.472 -7.376 1.00 65.25 738 SER A CA 1
ATOM 5878 C C . SER A 1 738 ? -5.630 7.881 -8.555 1.00 65.25 738 SER A C 1
ATOM 5880 O O . SER A 1 738 ? -5.124 8.297 -9.594 1.00 65.25 738 SER A O 1
ATOM 5882 N N . GLN A 1 739 ? -6.952 7.804 -8.391 1.00 61.38 739 GLN A N 1
ATOM 5883 C CA . GLN A 1 739 ? -7.889 8.366 -9.369 1.00 61.38 739 GLN A CA 1
ATOM 5884 C C . GLN A 1 739 ? -8.010 9.907 -9.270 1.00 61.38 739 GLN A C 1
ATOM 5886 O O . GLN A 1 739 ? -8.357 10.565 -10.255 1.00 61.38 739 GLN A O 1
ATOM 5891 N N . LYS A 1 740 ? -7.800 10.481 -8.075 1.00 50.25 740 LYS A N 1
ATOM 5892 C CA . LYS A 1 740 ? -8.183 11.870 -7.749 1.00 50.25 740 LYS A CA 1
ATOM 5893 C C . LYS A 1 740 ? -7.038 12.867 -7.796 1.00 50.25 740 LYS A C 1
ATOM 5895 O O . LYS A 1 740 ? -7.217 13.970 -8.315 1.00 50.25 740 LYS A O 1
ATOM 5900 N N . ASP A 1 741 ? -5.906 12.493 -7.221 1.00 45.88 741 ASP A N 1
ATOM 5901 C CA . ASP A 1 741 ? -4.672 13.256 -7.346 1.00 45.88 741 ASP A CA 1
ATOM 5902 C C . ASP A 1 741 ? -4.273 13.243 -8.827 1.00 45.88 741 ASP A C 1
ATOM 5904 O O . ASP A 1 741 ? -4.429 12.222 -9.502 1.00 45.88 741 ASP A O 1
ATOM 5908 N N . GLY A 1 742 ? -3.798 14.368 -9.367 1.00 44.31 742 GLY A N 1
ATOM 5909 C CA . GLY A 1 742 ? -3.119 14.294 -10.658 1.00 44.31 742 GLY A CA 1
ATOM 5910 C C . GLY A 1 742 ? -1.825 13.489 -10.518 1.00 44.31 742 GLY A C 1
ATOM 5911 O O . GLY A 1 742 ? -1.345 13.242 -9.410 1.00 44.31 742 GLY A O 1
ATOM 5912 N N . LEU A 1 743 ? -1.183 13.175 -11.643 1.00 45.59 743 LEU A N 1
ATOM 5913 C CA . LEU A 1 743 ? 0.251 12.862 -11.643 1.00 45.59 743 LEU A CA 1
ATOM 5914 C C . LEU A 1 743 ? 1.072 14.154 -11.448 1.00 45.59 743 LEU A C 1
ATOM 5916 O O . LEU A 1 743 ? 1.891 14.510 -12.287 1.00 45.59 743 LEU A O 1
ATOM 5920 N N . GLU A 1 744 ? 0.770 14.858 -10.351 1.00 37.84 744 GLU A N 1
ATOM 5921 C CA . GLU A 1 744 ? 1.377 16.119 -9.897 1.00 37.84 744 GLU A CA 1
ATOM 5922 C C . GLU A 1 744 ? 2.831 15.885 -9.432 1.00 37.84 744 GLU A C 1
ATOM 5924 O O . GLU A 1 744 ? 3.665 16.782 -9.510 1.00 37.84 744 GLU A O 1
ATOM 5929 N N . ASP A 1 745 ? 3.152 14.651 -9.024 1.00 39.50 745 ASP A N 1
ATOM 5930 C CA . ASP A 1 745 ? 4.514 14.119 -8.991 1.00 39.50 745 ASP A CA 1
ATOM 5931 C C . ASP A 1 745 ? 4.778 13.328 -10.289 1.00 39.50 745 ASP A C 1
ATOM 5933 O O . ASP A 1 745 ? 4.012 12.428 -10.647 1.00 39.50 745 ASP A O 1
ATOM 5937 N N . GLY A 1 746 ? 5.884 13.617 -10.984 1.00 39.66 746 GLY A N 1
ATOM 5938 C CA . GLY A 1 746 ? 6.206 13.085 -12.321 1.00 39.66 746 GLY A CA 1
ATOM 5939 C C . GLY A 1 746 ? 6.597 11.597 -12.411 1.00 39.66 746 GLY A C 1
ATOM 5940 O O . GLY A 1 746 ? 7.397 11.232 -13.272 1.00 39.66 746 GLY A O 1
ATOM 5941 N N . GLU A 1 747 ? 6.085 10.734 -11.530 1.00 48.38 747 GLU A N 1
ATOM 5942 C CA . GLU A 1 747 ? 6.481 9.319 -11.423 1.00 48.38 747 GLU A CA 1
ATOM 5943 C C . GLU A 1 747 ? 5.800 8.381 -12.438 1.00 48.38 747 GLU A C 1
ATOM 5945 O O . GLU A 1 747 ? 6.272 7.262 -12.656 1.00 48.38 747 GLU A O 1
ATOM 5950 N N . GLY A 1 748 ? 4.709 8.815 -13.079 1.00 56.44 748 GLY A N 1
ATOM 5951 C CA . GLY A 1 748 ? 3.940 7.993 -14.018 1.00 56.44 748 GLY A CA 1
ATOM 5952 C C . GLY A 1 748 ? 3.918 8.521 -15.453 1.00 56.44 748 GLY A C 1
ATOM 5953 O O . GLY A 1 748 ? 3.949 9.721 -15.722 1.00 56.44 748 GLY A O 1
ATOM 5954 N N . PHE A 1 749 ? 3.842 7.582 -16.394 1.00 67.75 749 PHE A N 1
ATOM 5955 C CA . PHE A 1 749 ? 3.923 7.845 -17.829 1.00 67.75 749 PHE A CA 1
ATOM 5956 C C . PHE A 1 749 ? 2.540 7.831 -18.479 1.00 67.75 749 PHE A C 1
ATOM 5958 O O . PHE A 1 749 ? 1.801 6.852 -18.343 1.00 67.75 749 PHE A O 1
ATOM 5965 N N . VAL A 1 750 ? 2.211 8.889 -19.221 1.00 66.06 750 VAL A N 1
ATOM 5966 C CA . VAL A 1 750 ? 0.892 9.113 -19.829 1.00 66.06 750 VAL A CA 1
ATOM 5967 C C . VAL A 1 750 ? 1.009 9.248 -21.350 1.00 66.06 750 VAL A C 1
ATOM 5969 O O . VAL A 1 750 ? 1.966 9.821 -21.864 1.00 66.06 750 VAL A O 1
ATOM 5972 N N . CYS A 1 751 ? 0.016 8.750 -22.087 1.00 68.25 751 CYS A N 1
ATOM 5973 C CA . CYS A 1 751 ? -0.197 9.073 -23.501 1.00 68.25 751 CYS A CA 1
ATOM 5974 C C . CYS A 1 751 ? -1.665 9.459 -23.714 1.00 68.25 751 CYS A C 1
ATOM 5976 O O . CYS A 1 751 ? -2.558 8.676 -23.382 1.00 68.25 751 CYS A O 1
ATOM 5978 N N . ARG A 1 752 ? -1.924 10.656 -24.256 1.00 63.00 752 ARG A N 1
ATOM 5979 C CA . ARG A 1 752 ? -3.287 11.159 -24.524 1.00 63.00 752 ARG A CA 1
ATOM 5980 C C . ARG A 1 752 ? -3.741 10.931 -25.975 1.00 63.00 752 ARG A C 1
ATOM 5982 O O . ARG A 1 752 ? -4.939 10.893 -26.233 1.00 63.00 752 ARG A O 1
ATOM 5989 N N . ASP A 1 753 ? -2.813 10.693 -26.903 1.00 61.53 753 ASP A N 1
ATOM 5990 C CA . ASP A 1 753 ? -3.075 10.580 -28.349 1.00 61.53 753 ASP A CA 1
ATOM 5991 C C . ASP A 1 753 ? -3.599 9.191 -28.771 1.00 61.53 753 ASP A C 1
ATOM 5993 O O . ASP A 1 753 ? -3.119 8.556 -29.716 1.00 61.53 753 ASP A O 1
ATOM 5997 N N . LEU A 1 754 ? -4.602 8.677 -28.054 1.00 60.56 754 LEU A N 1
ATOM 5998 C CA . LEU A 1 754 ? -5.243 7.402 -28.367 1.00 60.56 754 LEU A CA 1
ATOM 5999 C C . LEU A 1 754 ? -6.156 7.514 -29.597 1.00 60.56 754 LEU A C 1
ATOM 6001 O O . LEU A 1 754 ? -7.373 7.667 -29.481 1.00 60.56 754 LEU A O 1
ATOM 6005 N N . ILE A 1 755 ? -5.576 7.324 -30.788 1.00 56.12 755 ILE A N 1
ATOM 6006 C CA . ILE A 1 755 ? -6.335 7.000 -32.006 1.00 56.12 755 ILE A CA 1
ATOM 6007 C C . ILE A 1 755 ? -7.211 5.774 -31.707 1.00 56.12 755 ILE A C 1
ATOM 6009 O O . ILE A 1 755 ? -6.699 4.678 -31.460 1.00 56.12 755 ILE A O 1
ATOM 6013 N N . ASP A 1 756 ? -8.535 5.953 -31.690 1.00 44.75 756 ASP A N 1
ATOM 6014 C CA . ASP A 1 756 ? -9.441 4.918 -31.193 1.00 44.75 756 ASP A CA 1
ATOM 6015 C C . ASP A 1 756 ? -9.540 3.749 -32.186 1.00 44.75 756 ASP A C 1
ATOM 6017 O O . ASP A 1 756 ? -10.237 3.801 -33.199 1.00 44.75 756 ASP A O 1
ATOM 6021 N N . ALA A 1 757 ? -8.830 2.661 -31.878 1.00 39.00 757 ALA A N 1
ATOM 6022 C CA . ALA A 1 757 ? -8.657 1.491 -32.745 1.00 39.00 757 ALA A CA 1
ATOM 6023 C C . ALA A 1 757 ? -9.949 0.691 -33.043 1.00 39.00 757 ALA A C 1
ATOM 6025 O O . ALA A 1 757 ? -9.890 -0.390 -33.627 1.00 39.00 757 ALA A O 1
ATOM 6026 N N . THR A 1 758 ? -11.128 1.201 -32.676 1.00 35.12 758 THR A N 1
ATOM 6027 C CA . THR A 1 758 ? -12.432 0.577 -32.945 1.00 35.12 758 THR A CA 1
ATOM 6028 C C . THR A 1 758 ? -12.810 0.547 -34.432 1.00 35.12 758 THR A C 1
ATOM 6030 O O . THR A 1 758 ? -13.710 -0.205 -34.798 1.00 35.12 758 THR A O 1
ATOM 6033 N N . GLY A 1 759 ? -12.107 1.301 -35.289 1.00 30.34 759 GLY A N 1
ATOM 6034 C CA . GLY A 1 759 ? -12.262 1.284 -36.751 1.00 30.34 759 GLY A CA 1
ATOM 6035 C C . GLY A 1 759 ? -11.181 0.525 -37.541 1.00 30.34 759 GLY A C 1
ATOM 6036 O O . GLY A 1 759 ? -11.222 0.549 -38.769 1.00 30.34 759 GLY A O 1
ATOM 6037 N N . LEU A 1 760 ? -10.202 -0.117 -36.888 1.00 32.66 760 LEU A N 1
ATOM 6038 C CA . LEU A 1 760 ? -9.015 -0.690 -37.548 1.00 32.66 760 LEU A CA 1
ATOM 6039 C C . LEU A 1 760 ? -8.946 -2.227 -37.458 1.00 32.66 760 LEU A C 1
ATOM 6041 O O . LEU A 1 760 ? -8.058 -2.796 -36.826 1.00 32.66 760 LEU A O 1
ATOM 6045 N N . GLU A 1 761 ? -9.833 -2.919 -38.182 1.00 30.09 761 GLU A N 1
ATOM 6046 C CA . GLU A 1 761 ? -9.586 -4.317 -38.580 1.00 30.09 761 GLU A CA 1
ATOM 6047 C C . GLU A 1 761 ? -8.478 -4.367 -39.652 1.00 30.09 761 GLU A C 1
ATOM 6049 O O . GLU A 1 761 ? -8.737 -4.372 -40.859 1.00 30.09 761 GLU A O 1
ATOM 6054 N N . VAL A 1 762 ? -7.212 -4.374 -39.224 1.00 33.75 762 VAL A N 1
ATOM 6055 C CA . VAL A 1 762 ? -6.061 -4.351 -40.142 1.00 33.75 762 VAL A CA 1
ATOM 6056 C C . VAL A 1 762 ? -5.838 -5.720 -40.796 1.00 33.75 762 VAL A C 1
ATOM 6058 O O . VAL A 1 762 ? -5.050 -6.544 -40.339 1.00 33.75 762 VAL A O 1
ATOM 6061 N N . ARG A 1 763 ? -6.497 -5.950 -41.937 1.00 30.12 763 ARG A N 1
ATOM 6062 C CA . ARG A 1 763 ? -6.052 -6.940 -42.931 1.00 30.12 763 ARG A CA 1
ATOM 6063 C C . ARG A 1 763 ? -4.984 -6.327 -43.843 1.00 30.12 763 ARG A C 1
ATOM 6065 O O . ARG A 1 763 ? -5.321 -5.699 -44.843 1.00 30.12 763 ARG A O 1
ATOM 6072 N N . GLY A 1 764 ? -3.712 -6.542 -43.518 1.00 32.03 764 GLY A N 1
ATOM 6073 C CA . GLY A 1 764 ? -2.570 -6.199 -44.377 1.00 32.03 764 GLY A CA 1
ATOM 6074 C C . GLY A 1 764 ? -1.291 -5.970 -43.572 1.00 32.03 764 GLY A C 1
ATOM 6075 O O . GLY A 1 764 ? -1.347 -5.336 -42.525 1.00 32.03 764 GLY A O 1
ATOM 6076 N N . HIS A 1 765 ? -0.153 -6.476 -44.053 1.00 34.81 765 HIS A N 1
ATOM 6077 C CA . HIS A 1 765 ? 1.142 -6.343 -43.365 1.00 34.81 765 HIS A CA 1
ATOM 6078 C C . HIS A 1 765 ? 1.854 -5.002 -43.636 1.00 34.81 765 HIS A C 1
ATOM 6080 O O . HIS A 1 765 ? 2.819 -4.679 -42.953 1.00 34.81 765 HIS A O 1
ATOM 6086 N N . ASP A 1 766 ? 1.370 -4.212 -44.600 1.00 35.25 766 ASP A N 1
ATOM 6087 C CA . ASP A 1 766 ? 2.137 -3.133 -45.241 1.00 35.25 766 ASP A CA 1
ATOM 6088 C C . ASP A 1 766 ? 1.664 -1.713 -44.864 1.00 35.25 766 ASP A C 1
ATOM 6090 O O . ASP A 1 766 ? 1.614 -0.816 -45.708 1.00 35.25 766 ASP A O 1
ATOM 6094 N N . LYS A 1 767 ? 1.273 -1.486 -43.601 1.00 38.19 767 LYS A N 1
ATOM 6095 C CA . LYS A 1 767 ? 0.975 -0.136 -43.080 1.00 38.19 767 LYS A CA 1
ATOM 6096 C C . LYS A 1 767 ? 1.915 0.239 -41.931 1.00 38.19 767 LYS A C 1
ATOM 6098 O O . LYS A 1 767 ? 2.172 -0.610 -41.080 1.00 38.19 767 LYS A O 1
ATOM 6103 N N . PRO A 1 768 ? 2.403 1.496 -41.879 1.00 41.66 768 PRO A N 1
ATOM 6104 C CA . PRO A 1 768 ? 3.239 1.956 -40.781 1.00 41.66 768 PRO A CA 1
ATOM 6105 C C . PRO A 1 768 ? 2.463 1.918 -39.464 1.00 41.66 768 PRO A C 1
ATOM 6107 O O . PRO A 1 768 ? 1.255 2.159 -39.411 1.00 41.66 768 PRO A O 1
ATOM 6110 N N . LEU A 1 769 ? 3.193 1.585 -38.410 1.00 47.84 769 LEU A N 1
ATOM 6111 C CA . LEU A 1 769 ? 2.664 1.307 -37.085 1.00 47.84 769 LEU A CA 1
ATOM 6112 C C . LEU A 1 769 ? 2.397 2.636 -36.356 1.00 47.84 769 LEU A C 1
ATOM 6114 O O . LEU A 1 769 ? 3.204 3.558 -36.497 1.00 47.84 769 LEU A O 1
ATOM 6118 N N . PRO A 1 770 ? 1.280 2.785 -35.617 1.00 53.06 770 PRO A N 1
ATOM 6119 C CA . PRO A 1 770 ? 0.984 4.038 -34.938 1.00 53.06 770 PRO A CA 1
ATOM 6120 C C . PRO A 1 770 ? 2.001 4.275 -33.818 1.00 53.06 770 PRO A C 1
ATOM 6122 O O . PRO A 1 770 ? 2.144 3.459 -32.907 1.00 53.06 770 PRO A O 1
ATOM 6125 N N . PHE A 1 771 ? 2.705 5.400 -33.919 1.00 55.34 771 PHE A N 1
ATOM 6126 C CA . PHE A 1 771 ? 3.629 5.881 -32.903 1.00 55.34 771 PHE A CA 1
ATOM 6127 C C . PHE A 1 771 ? 2.850 6.602 -31.807 1.00 55.34 771 PHE A C 1
ATOM 6129 O O . PHE A 1 771 ? 2.064 7.502 -32.100 1.00 55.34 771 PHE A O 1
ATOM 6136 N N . TYR A 1 772 ? 3.097 6.230 -30.554 1.00 65.31 772 TYR A N 1
ATOM 6137 C CA . TYR A 1 772 ? 2.492 6.879 -29.393 1.00 65.31 772 TYR A CA 1
ATOM 6138 C C . TYR A 1 772 ? 3.547 7.670 -28.618 1.00 65.31 772 TYR A C 1
ATOM 6140 O O . TYR A 1 772 ? 4.559 7.109 -28.181 1.00 65.31 772 TYR A O 1
ATOM 6148 N N . ALA A 1 773 ? 3.302 8.972 -28.454 1.00 61.19 773 ALA A N 1
ATOM 6149 C CA . ALA A 1 773 ? 4.119 9.846 -27.625 1.00 61.19 773 ALA A CA 1
ATOM 6150 C C . ALA A 1 773 ? 3.805 9.603 -26.143 1.00 61.19 773 ALA A C 1
ATOM 6152 O O . ALA A 1 773 ? 2.645 9.668 -25.732 1.00 61.19 773 ALA A O 1
ATOM 6153 N N . ILE A 1 774 ? 4.835 9.328 -25.343 1.00 65.94 774 ILE A N 1
ATOM 6154 C CA . ILE A 1 774 ? 4.719 9.263 -23.882 1.00 65.94 774 ILE A CA 1
ATOM 6155 C C . ILE A 1 774 ? 5.271 10.544 -23.268 1.00 65.94 774 ILE A C 1
ATOM 6157 O O . ILE A 1 774 ? 6.404 10.939 -23.557 1.00 65.94 774 ILE A O 1
ATOM 6161 N N . SER A 1 775 ? 4.492 11.135 -22.367 1.00 63.59 775 SER A N 1
ATOM 6162 C CA . SER A 1 775 ? 4.866 12.292 -21.563 1.00 63.59 775 SER A CA 1
ATOM 6163 C C . SER A 1 775 ? 4.696 12.008 -20.061 1.00 63.59 775 SER A C 1
ATOM 6165 O O . SER A 1 775 ? 4.119 10.994 -19.660 1.00 63.59 775 SER A O 1
ATOM 6167 N N . THR A 1 776 ? 5.241 12.888 -19.225 1.00 61.41 776 THR A N 1
ATOM 6168 C CA . THR A 1 776 ? 5.152 12.847 -17.756 1.00 61.41 776 THR A CA 1
ATOM 6169 C C . THR A 1 776 ? 4.363 14.073 -17.308 1.00 61.41 776 THR A C 1
ATOM 6171 O O . THR A 1 776 ? 4.944 15.079 -16.911 1.00 61.41 776 THR A O 1
ATOM 6174 N N . ASN A 1 777 ? 3.042 14.019 -17.493 1.00 54.47 777 ASN A N 1
ATOM 6175 C CA . ASN A 1 777 ? 2.128 15.137 -17.261 1.00 54.47 777 ASN A CA 1
ATOM 6176 C C . ASN A 1 777 ? 0.914 14.662 -16.462 1.00 54.47 777 ASN A C 1
ATOM 6178 O O . ASN A 1 777 ? 0.407 13.562 -16.707 1.00 54.47 777 ASN A O 1
ATOM 6182 N N . ASP A 1 778 ? 0.381 15.548 -15.629 1.00 56.44 778 ASP A N 1
ATOM 6183 C CA . ASP A 1 778 ? -0.852 15.394 -14.867 1.00 56.44 778 ASP A CA 1
ATOM 6184 C C . ASP A 1 778 ? -1.971 14.731 -15.681 1.00 56.44 778 ASP A C 1
ATOM 6186 O O . ASP A 1 778 ? -2.336 15.170 -16.779 1.00 56.44 778 ASP A O 1
ATOM 6190 N N . LEU A 1 779 ? -2.588 13.698 -15.118 1.00 55.19 779 LEU A N 1
ATOM 6191 C CA . LEU A 1 779 ? -3.836 13.142 -15.619 1.00 55.19 779 LEU A CA 1
ATOM 6192 C C . LEU A 1 779 ? -4.764 12.869 -14.437 1.00 55.19 779 LEU A C 1
ATOM 6194 O O . LEU A 1 779 ? -4.370 12.197 -13.494 1.00 55.19 779 LEU A O 1
ATOM 6198 N N . ARG A 1 780 ? -6.006 13.353 -14.518 1.00 54.50 780 ARG A N 1
ATOM 6199 C CA . ARG A 1 780 ? -7.106 12.964 -13.624 1.00 54.50 780 ARG A CA 1
ATOM 6200 C C . ARG A 1 780 ? -8.167 12.249 -14.458 1.00 54.50 780 ARG A C 1
ATOM 6202 O O . ARG A 1 780 ? -8.494 12.714 -15.556 1.00 54.50 780 ARG A O 1
ATOM 6209 N N . TRP A 1 781 ? -8.686 11.119 -13.980 1.00 59.69 781 TRP A N 1
ATOM 6210 C CA . TRP A 1 781 ? -9.666 10.309 -14.716 1.00 59.69 781 TRP A CA 1
ATOM 6211 C C . TRP A 1 781 ? -10.901 9.964 -13.893 1.00 59.69 781 TRP A C 1
ATOM 6213 O O . TRP A 1 781 ? -10.879 9.924 -12.668 1.00 59.69 781 TRP A O 1
ATOM 6223 N N . ASN A 1 782 ? -12.003 9.691 -14.590 1.00 45.06 782 ASN A N 1
ATOM 6224 C CA . ASN A 1 782 ? -13.298 9.451 -13.949 1.00 45.06 782 ASN A CA 1
ATOM 6225 C C . ASN A 1 782 ? -13.661 7.959 -13.926 1.00 45.06 782 ASN A C 1
ATOM 6227 O O . ASN A 1 782 ? -14.508 7.540 -13.135 1.00 45.06 782 ASN A O 1
ATOM 6231 N N . ARG A 1 783 ? -13.067 7.152 -14.821 1.00 48.78 783 ARG A N 1
ATOM 6232 C CA . ARG A 1 783 ? -13.393 5.727 -14.979 1.00 48.78 783 ARG A CA 1
ATOM 6233 C C . ARG A 1 783 ? -12.277 4.945 -15.678 1.00 48.78 783 ARG A C 1
ATOM 6235 O O . ARG A 1 783 ? -11.668 5.433 -16.626 1.00 48.78 783 ARG A O 1
ATOM 6242 N N . LEU A 1 784 ? -12.095 3.680 -15.299 1.00 48.38 784 LEU A N 1
ATOM 6243 C CA . LEU A 1 784 ? -11.401 2.688 -16.126 1.00 48.38 784 LEU A CA 1
ATOM 6244 C C . LEU A 1 784 ? -12.397 2.020 -17.093 1.00 48.38 784 LEU A C 1
ATOM 6246 O O . LEU A 1 784 ? -13.385 1.428 -16.655 1.00 48.38 784 LEU A O 1
ATOM 6250 N N . LEU A 1 785 ? -12.145 2.091 -18.407 1.00 41.91 785 LEU A N 1
ATOM 6251 C CA . LEU A 1 785 ? -12.997 1.432 -19.413 1.00 41.91 785 LEU A CA 1
ATOM 6252 C C . LEU A 1 785 ? -12.708 -0.061 -19.566 1.00 41.91 785 LEU A C 1
ATOM 6254 O O . LEU A 1 785 ? -13.633 -0.851 -19.760 1.00 41.91 785 LEU A O 1
ATOM 6258 N N . ALA A 1 786 ? -11.428 -0.428 -19.580 1.00 36.28 786 ALA A N 1
ATOM 6259 C CA . ALA A 1 786 ? -10.952 -1.804 -19.644 1.00 36.28 786 ALA A CA 1
ATOM 6260 C C . ALA A 1 786 ? -9.424 -1.838 -19.573 1.00 36.28 786 ALA A C 1
ATOM 6262 O O . ALA A 1 786 ? -8.745 -0.998 -20.166 1.00 36.28 786 ALA A O 1
ATOM 6263 N N . LEU A 1 787 ? -8.884 -2.917 -19.007 1.00 37.06 787 LEU A N 1
ATOM 6264 C CA . LEU A 1 787 ? -7.482 -3.288 -19.186 1.00 37.06 787 LEU A CA 1
ATOM 6265 C C . LEU A 1 787 ? -7.282 -3.948 -20.563 1.00 37.06 787 LEU A C 1
ATOM 6267 O O . LEU A 1 787 ? -6.949 -5.129 -20.676 1.00 37.06 787 LEU A O 1
ATOM 6271 N N . ARG A 1 788 ? -7.573 -3.205 -21.637 1.00 35.75 788 ARG A N 1
ATOM 6272 C CA . ARG A 1 788 ? -7.334 -3.669 -23.008 1.00 35.75 788 ARG A CA 1
ATOM 6273 C C . ARG A 1 788 ? -5.836 -3.677 -23.271 1.00 35.75 788 ARG A C 1
ATOM 6275 O O . ARG A 1 788 ? -5.243 -2.631 -23.505 1.00 35.75 788 ARG A O 1
ATOM 6282 N N . TYR A 1 789 ? -5.261 -4.876 -23.321 1.00 35.66 789 TYR A N 1
ATOM 6283 C CA . TYR A 1 789 ? -3.996 -5.094 -24.011 1.00 35.66 789 TYR A CA 1
ATOM 6284 C C . TYR A 1 789 ? -4.193 -4.629 -25.460 1.00 35.66 789 TYR A C 1
ATOM 6286 O O . TYR A 1 789 ? -4.959 -5.241 -26.210 1.00 35.66 789 TYR A O 1
ATOM 6294 N N . LEU A 1 790 ? -3.534 -3.537 -25.848 1.00 30.98 790 LEU A N 1
ATOM 6295 C CA . LEU A 1 790 ? -3.423 -3.137 -27.246 1.00 30.98 790 LEU A CA 1
ATOM 6296 C C . LEU A 1 790 ? -2.525 -4.162 -27.944 1.00 30.98 790 LEU A C 1
ATOM 6298 O O . LEU A 1 790 ? -1.321 -3.973 -28.076 1.00 30.98 790 LEU A O 1
ATOM 6302 N N . ILE A 1 791 ? -3.122 -5.274 -28.386 1.00 26.22 791 ILE A N 1
ATOM 6303 C CA . ILE A 1 791 ? -2.525 -6.137 -29.410 1.00 26.22 791 ILE A CA 1
ATOM 6304 C C . ILE A 1 791 ? -2.735 -5.435 -30.755 1.00 26.22 791 ILE A C 1
ATOM 6306 O O . ILE A 1 791 ? -3.440 -5.916 -31.640 1.00 26.22 791 ILE A O 1
ATOM 6310 N N . ALA A 1 792 ? -2.122 -4.264 -30.891 1.00 23.95 792 ALA A N 1
ATOM 6311 C CA . ALA A 1 792 ? -1.553 -3.932 -32.173 1.00 23.95 792 ALA A CA 1
ATOM 6312 C C . ALA A 1 792 ? -0.332 -4.846 -32.341 1.00 23.95 792 ALA A C 1
ATOM 6314 O O . ALA A 1 792 ? 0.470 -5.019 -31.419 1.00 23.95 792 ALA A O 1
ATOM 6315 N N . SER A 1 793 ? -0.210 -5.466 -33.510 1.00 27.86 793 SER A N 1
ATOM 6316 C CA . SER A 1 793 ? 1.079 -5.972 -33.971 1.00 27.86 793 SER A CA 1
ATOM 6317 C C . SER A 1 793 ? 2.106 -4.842 -33.870 1.00 27.86 793 SER A C 1
ATOM 6319 O O . SER A 1 793 ? 1.823 -3.752 -34.349 1.00 27.86 793 SER A O 1
ATOM 6321 N N . ASP A 1 794 ? 3.249 -5.107 -33.240 1.00 31.59 794 ASP A N 1
ATOM 6322 C CA . ASP A 1 794 ? 4.504 -4.345 -33.328 1.00 31.59 794 ASP A CA 1
ATOM 6323 C C . ASP A 1 794 ? 4.463 -2.811 -33.128 1.00 31.59 794 ASP A C 1
ATOM 6325 O O . ASP A 1 794 ? 5.285 -2.095 -33.694 1.00 31.59 794 ASP A O 1
ATOM 6329 N N . THR A 1 795 ? 3.569 -2.266 -32.293 1.00 39.47 795 THR A N 1
ATOM 6330 C CA . THR A 1 795 ? 3.539 -0.812 -32.023 1.00 39.47 795 THR A CA 1
ATOM 6331 C C . THR A 1 795 ? 4.793 -0.267 -31.342 1.00 39.47 795 THR A C 1
ATOM 6333 O O . THR A 1 795 ? 5.284 -0.824 -30.356 1.00 39.47 795 THR A O 1
ATOM 6336 N N . THR A 1 796 ? 5.251 0.878 -31.850 1.00 37.84 796 THR A N 1
ATOM 6337 C CA . THR A 1 796 ? 6.422 1.645 -31.412 1.00 37.84 796 THR A CA 1
ATOM 6338 C C . THR A 1 796 ? 6.051 2.808 -30.487 1.00 37.84 796 THR A C 1
ATOM 6340 O O . THR A 1 796 ? 5.053 3.504 -30.676 1.00 37.84 796 THR A O 1
ATOM 6343 N N . VAL A 1 797 ? 6.894 3.040 -29.484 1.00 40.94 797 VAL A N 1
ATOM 6344 C CA . VAL A 1 797 ? 6.762 4.071 -28.447 1.00 40.94 797 VAL A CA 1
ATOM 6345 C C . VAL A 1 797 ? 7.947 5.029 -28.546 1.00 40.94 797 VAL A C 1
ATOM 6347 O O . VAL A 1 797 ? 9.097 4.588 -28.638 1.00 40.94 797 VAL A O 1
ATOM 6350 N N . THR A 1 798 ? 7.675 6.334 -28.541 1.00 35.16 798 THR A N 1
ATOM 6351 C CA . THR A 1 798 ? 8.674 7.383 -28.820 1.00 35.16 798 THR A CA 1
ATOM 6352 C C . THR A 1 798 ? 8.477 8.625 -27.952 1.00 35.16 798 THR A C 1
ATOM 6354 O O . THR A 1 798 ? 7.436 8.799 -27.319 1.00 35.16 798 THR A O 1
ATOM 6357 N N . THR A 1 799 ? 9.488 9.495 -27.911 1.00 33.97 799 THR A N 1
ATOM 6358 C CA . THR A 1 799 ? 9.469 10.752 -27.147 1.00 33.97 799 THR A CA 1
ATOM 6359 C C . THR A 1 799 ? 9.431 11.954 -28.094 1.00 33.97 799 THR A C 1
ATOM 6361 O O . THR A 1 799 ? 9.783 11.840 -29.271 1.00 33.97 799 THR A O 1
ATOM 6364 N N . LEU A 1 800 ? 8.999 13.113 -27.592 1.00 28.66 800 LEU A N 1
ATOM 6365 C CA . LEU A 1 800 ? 9.201 14.386 -28.283 1.00 28.66 800 LEU A CA 1
ATOM 6366 C C . LEU A 1 800 ? 10.661 14.817 -28.099 1.00 28.66 800 LEU A C 1
ATOM 6368 O O . LEU A 1 800 ? 11.131 14.969 -26.973 1.00 28.66 800 LEU A O 1
ATOM 6372 N N . ALA A 1 801 ? 11.382 14.986 -29.207 1.00 25.66 801 ALA A N 1
ATOM 6373 C CA . ALA A 1 801 ? 12.783 15.385 -29.198 1.00 25.66 801 ALA A CA 1
ATOM 6374 C C . ALA A 1 801 ? 12.916 16.913 -29.283 1.00 25.66 801 ALA A C 1
ATOM 6376 O O . ALA A 1 801 ? 12.687 17.503 -30.340 1.00 25.66 801 ALA A O 1
ATOM 6377 N N . THR A 1 802 ? 13.335 17.551 -28.190 1.00 24.59 802 THR A N 1
ATOM 6378 C CA . THR A 1 802 ? 13.709 18.972 -28.184 1.00 24.59 802 THR A CA 1
ATOM 6379 C C . THR A 1 802 ? 14.939 19.181 -29.071 1.00 24.59 802 THR A C 1
ATOM 6381 O O . THR A 1 802 ? 15.960 18.513 -28.899 1.00 24.59 802 THR A O 1
ATOM 6384 N N . THR A 1 803 ? 14.856 20.085 -30.049 1.00 26.05 803 THR A N 1
ATOM 6385 C CA . THR A 1 803 ? 15.927 20.288 -31.038 1.00 26.05 803 THR A CA 1
ATOM 6386 C C . THR A 1 803 ? 17.089 21.085 -30.437 1.00 26.05 803 THR A C 1
ATOM 6388 O O . THR A 1 803 ? 17.070 22.311 -30.413 1.00 26.05 803 THR A O 1
ATOM 6391 N N . ALA A 1 804 ? 18.110 20.387 -29.936 1.00 24.83 804 ALA A N 1
ATOM 6392 C CA . ALA A 1 804 ? 19.296 21.009 -29.349 1.00 24.83 804 ALA A CA 1
ATOM 6393 C C . ALA A 1 804 ? 20.220 21.613 -30.427 1.00 24.83 804 ALA A C 1
ATOM 6395 O O . ALA A 1 804 ? 21.024 20.911 -31.042 1.00 24.83 804 ALA A O 1
ATOM 6396 N N . THR A 1 805 ? 20.115 22.924 -30.648 1.00 26.02 805 THR A N 1
ATOM 6397 C CA . THR A 1 805 ? 20.967 23.676 -31.583 1.00 26.02 805 THR A CA 1
ATOM 6398 C C . THR A 1 805 ? 22.399 23.792 -31.053 1.00 26.02 805 THR A C 1
ATOM 6400 O O . THR A 1 805 ? 22.697 24.634 -30.207 1.00 26.02 805 THR A O 1
ATOM 6403 N N . THR A 1 806 ? 23.318 22.970 -31.560 1.00 26.86 806 THR A N 1
ATOM 6404 C CA . THR A 1 806 ? 24.742 23.034 -31.198 1.00 26.86 806 THR A CA 1
ATOM 6405 C C . THR A 1 806 ? 25.435 24.217 -31.875 1.00 26.86 806 THR A C 1
ATOM 6407 O O . THR A 1 806 ? 25.731 24.181 -33.070 1.00 26.86 806 THR A O 1
ATOM 6410 N N . ALA A 1 807 ? 25.743 25.263 -31.105 1.00 25.20 807 ALA A N 1
ATOM 6411 C CA . ALA A 1 807 ? 26.578 26.367 -31.569 1.00 25.20 807 ALA A CA 1
ATOM 6412 C C . ALA A 1 807 ? 28.019 25.881 -31.818 1.00 25.20 807 ALA A C 1
ATOM 6414 O O . ALA A 1 807 ? 28.700 25.434 -30.894 1.00 25.20 807 ALA A O 1
ATOM 6415 N N . LEU A 1 808 ? 28.487 25.962 -33.068 1.00 26.08 808 LEU A N 1
ATOM 6416 C CA . LEU A 1 808 ? 29.858 25.604 -33.437 1.00 26.08 808 LEU A CA 1
ATOM 6417 C C . LEU A 1 808 ? 30.755 26.850 -33.445 1.00 26.08 808 LEU A C 1
ATOM 6419 O O . LEU A 1 808 ? 30.376 27.894 -33.970 1.00 26.08 808 LEU A O 1
ATOM 6423 N N . VAL A 1 809 ? 31.948 26.725 -32.863 1.00 27.19 809 VAL A N 1
ATOM 6424 C CA . VAL A 1 809 ? 32.931 27.812 -32.728 1.00 27.19 809 VAL A CA 1
ATOM 6425 C C . VAL A 1 809 ? 33.451 28.270 -34.096 1.00 27.19 809 VAL A C 1
ATOM 6427 O O . VAL A 1 809 ? 33.754 27.448 -34.961 1.00 27.19 809 VAL A O 1
ATOM 6430 N N . GLU A 1 810 ? 33.605 29.584 -34.274 1.00 25.53 810 GLU A N 1
ATOM 6431 C CA . GLU A 1 810 ? 34.197 30.169 -35.479 1.00 25.53 810 GLU A CA 1
ATOM 6432 C C . GLU A 1 810 ? 35.649 29.717 -35.698 1.00 25.53 810 GLU A C 1
ATOM 6434 O O . GLU A 1 810 ? 36.488 29.762 -34.797 1.00 25.53 810 GLU A O 1
ATOM 6439 N N . THR A 1 811 ? 36.013 29.398 -36.940 1.00 27.77 811 THR A N 1
ATOM 6440 C CA . THR A 1 811 ? 37.390 29.583 -37.424 1.00 27.77 811 THR A CA 1
ATOM 6441 C C . THR A 1 811 ? 37.352 29.938 -38.910 1.00 27.77 811 THR A C 1
ATOM 6443 O O . THR A 1 811 ? 36.557 29.396 -39.675 1.00 27.77 811 THR A O 1
ATOM 6446 N N . THR A 1 812 ? 38.153 30.921 -39.313 1.00 27.12 812 THR A N 1
ATOM 6447 C CA . THR A 1 812 ? 37.921 31.699 -40.537 1.00 27.12 812 THR A CA 1
ATOM 6448 C C . THR A 1 812 ? 38.605 31.130 -41.792 1.00 27.12 812 THR A C 1
ATOM 6450 O O . THR A 1 812 ? 39.631 30.463 -41.715 1.00 27.12 812 THR A O 1
ATOM 6453 N N . SER A 1 813 ? 38.110 31.576 -42.955 1.00 25.89 813 SER A N 1
ATOM 6454 C CA . SER A 1 813 ? 38.809 31.691 -44.251 1.00 25.89 813 SER A CA 1
ATOM 6455 C C . SER A 1 813 ? 38.699 30.568 -45.308 1.00 25.89 813 SER A C 1
ATOM 6457 O O . SER A 1 813 ? 39.622 29.791 -45.528 1.00 25.89 813 SER A O 1
ATOM 6459 N N . THR A 1 814 ? 37.669 30.727 -46.147 1.00 25.89 814 THR A N 1
ATOM 6460 C CA . THR A 1 814 ? 37.800 30.890 -47.617 1.00 25.89 814 THR A CA 1
ATOM 6461 C C . THR A 1 814 ? 38.310 29.724 -48.484 1.00 25.89 814 THR A C 1
ATOM 6463 O O . THR A 1 814 ? 39.505 29.588 -48.735 1.00 25.89 814 THR A O 1
ATOM 6466 N N . ALA A 1 815 ? 37.372 29.056 -49.166 1.00 27.38 815 ALA A N 1
ATOM 6467 C CA . ALA A 1 815 ? 37.533 28.621 -50.560 1.00 27.38 815 ALA A CA 1
ATOM 6468 C C . ALA A 1 815 ? 36.168 28.680 -51.280 1.00 27.38 815 ALA A C 1
ATOM 6470 O O . ALA A 1 815 ? 35.139 28.400 -50.672 1.00 27.38 815 ALA A O 1
ATOM 6471 N N . VAL A 1 816 ? 36.149 29.090 -52.553 1.00 30.83 816 VAL A N 1
ATOM 6472 C CA . VAL A 1 816 ? 34.916 29.328 -53.331 1.00 30.83 816 VAL A CA 1
ATOM 6473 C C . VAL A 1 816 ? 34.375 28.029 -53.940 1.00 30.83 816 VAL A C 1
ATOM 6475 O O . VAL A 1 816 ? 35.131 27.291 -54.567 1.00 30.83 816 VAL A O 1
ATOM 6478 N N . ALA A 1 817 ? 33.061 27.811 -53.838 1.00 27.52 817 ALA A N 1
ATOM 6479 C CA . ALA A 1 817 ? 32.293 26.874 -54.663 1.00 27.52 817 ALA A CA 1
ATOM 6480 C C . ALA A 1 817 ? 30.898 27.464 -54.969 1.00 27.52 817 ALA A C 1
ATOM 6482 O O . ALA A 1 817 ? 30.412 28.328 -54.239 1.00 27.52 817 ALA A O 1
ATOM 6483 N N . GLU A 1 818 ? 30.307 27.062 -56.093 1.00 28.38 818 GLU A N 1
ATOM 6484 C CA . GLU A 1 818 ? 29.249 27.809 -56.792 1.00 28.38 818 GLU A CA 1
ATOM 6485 C C . GLU A 1 818 ? 27.845 27.692 -56.170 1.00 28.38 818 GLU A C 1
ATOM 6487 O O . GLU A 1 818 ? 27.489 26.699 -55.538 1.00 28.38 818 GLU A O 1
ATOM 6492 N N . SER A 1 819 ? 27.014 28.717 -56.389 1.00 30.28 819 SER A N 1
ATOM 6493 C CA . SER A 1 819 ? 25.620 28.744 -55.940 1.00 30.28 819 SER A CA 1
ATOM 6494 C C . SER A 1 819 ? 24.708 27.865 -56.800 1.00 30.28 819 SER A C 1
ATOM 6496 O O . SER A 1 819 ? 24.638 28.040 -58.014 1.00 30.28 819 SER A O 1
ATOM 6498 N N . THR A 1 820 ? 23.883 27.038 -56.158 1.00 29.89 820 THR A N 1
ATOM 6499 C CA . THR A 1 820 ? 22.664 26.469 -56.757 1.00 29.89 820 THR A CA 1
ATOM 6500 C C . THR A 1 820 ? 21.445 26.910 -55.956 1.00 29.89 820 THR A C 1
ATOM 6502 O O . THR A 1 820 ? 21.188 26.399 -54.870 1.00 29.89 820 THR A O 1
ATOM 6505 N N . THR A 1 821 ? 20.689 27.874 -56.484 1.00 33.28 821 THR A N 1
ATOM 6506 C CA . THR A 1 821 ? 19.456 28.378 -55.862 1.00 33.28 821 THR A CA 1
ATOM 6507 C C . THR A 1 821 ? 18.262 27.483 -56.184 1.00 33.28 821 THR A C 1
ATOM 6509 O O . THR A 1 821 ? 17.534 27.729 -57.146 1.00 33.28 821 THR A O 1
ATOM 6512 N N . THR A 1 822 ? 18.028 26.468 -55.355 1.00 33.66 822 THR A N 1
ATOM 6513 C CA . THR A 1 822 ? 16.696 25.870 -55.190 1.00 33.66 822 THR A CA 1
ATOM 6514 C C . THR A 1 822 ? 15.895 26.711 -54.204 1.00 33.66 822 THR A C 1
ATOM 6516 O O . THR A 1 822 ? 16.164 26.699 -53.005 1.00 33.66 822 THR A O 1
ATOM 6519 N N . THR A 1 823 ? 14.922 27.463 -54.714 1.00 46.47 823 THR A N 1
ATOM 6520 C CA . THR A 1 823 ? 13.969 28.219 -53.895 1.00 46.47 823 THR A CA 1
ATOM 6521 C C . THR A 1 823 ? 12.905 27.272 -53.343 1.00 46.47 823 THR A C 1
ATOM 6523 O O . THR A 1 823 ? 11.822 27.151 -53.911 1.00 46.47 823 THR A O 1
ATOM 6526 N N . GLU A 1 824 ? 13.220 26.583 -52.249 1.00 40.44 824 GLU A N 1
ATOM 6527 C CA . GLU A 1 824 ? 12.171 26.070 -51.365 1.00 40.44 824 GLU A CA 1
ATOM 6528 C C . GLU A 1 824 ? 11.471 27.260 -50.692 1.00 40.44 824 GLU A C 1
ATOM 6530 O O . GLU A 1 824 ? 12.112 28.265 -50.363 1.00 40.44 824 GLU A O 1
ATOM 6535 N N . GLU A 1 825 ? 10.153 27.171 -50.501 1.00 39.03 825 GLU A N 1
ATOM 6536 C CA . GLU A 1 825 ? 9.466 28.093 -49.595 1.00 39.03 825 GLU A CA 1
ATOM 6537 C C . GLU A 1 825 ? 10.030 27.885 -48.180 1.00 39.03 825 GLU A C 1
ATOM 6539 O O . GLU A 1 825 ? 10.261 26.737 -47.787 1.00 39.03 825 GLU A O 1
ATOM 6544 N N . PRO A 1 826 ? 10.288 28.956 -47.406 1.00 40.72 826 PRO A N 1
ATOM 6545 C CA . PRO A 1 826 ? 10.872 28.809 -46.082 1.00 40.72 826 PRO A CA 1
ATOM 6546 C C . PRO A 1 826 ? 9.940 27.971 -45.207 1.00 40.72 826 PRO A C 1
ATOM 6548 O O . PRO A 1 826 ? 8.795 28.355 -44.960 1.00 40.72 826 PRO A O 1
ATOM 6551 N N . ALA A 1 827 ? 10.443 26.829 -44.731 1.00 52.66 827 ALA A N 1
ATOM 6552 C CA . ALA A 1 827 ? 9.735 26.004 -43.764 1.00 52.66 827 ALA A CA 1
ATOM 6553 C C . ALA A 1 827 ? 9.290 26.881 -42.583 1.00 52.66 827 ALA A C 1
ATOM 6555 O O . ALA A 1 827 ? 10.064 27.699 -42.086 1.00 52.66 827 ALA A O 1
ATOM 6556 N N . CYS A 1 828 ? 8.035 26.739 -42.154 1.00 60.59 828 CYS A N 1
ATOM 6557 C CA . CYS A 1 828 ? 7.484 27.564 -41.084 1.00 60.59 828 CYS A CA 1
ATOM 6558 C C . CYS A 1 828 ? 8.169 27.193 -39.758 1.00 60.59 828 CYS A C 1
ATOM 6560 O O . CYS A 1 828 ? 7.848 26.169 -39.155 1.00 60.59 828 CYS A O 1
ATOM 6562 N N . VAL A 1 829 ? 9.141 28.009 -39.341 1.00 71.31 829 VAL A N 1
ATOM 6563 C CA . VAL A 1 829 ? 9.875 27.861 -38.078 1.00 71.31 829 VAL A CA 1
ATOM 6564 C C . VAL A 1 829 ? 9.127 28.602 -36.975 1.00 71.31 829 VAL A C 1
ATOM 6566 O O . VAL A 1 829 ? 8.849 29.798 -37.101 1.00 71.31 829 VAL A O 1
ATOM 6569 N N . GLU A 1 830 ? 8.834 27.907 -35.875 1.00 81.06 830 GLU A N 1
ATOM 6570 C CA . GLU A 1 830 ? 8.258 28.542 -34.690 1.00 81.06 830 GLU A CA 1
ATOM 6571 C C . GLU A 1 830 ? 9.213 29.621 -34.162 1.00 81.06 830 GLU A C 1
ATOM 6573 O O . GLU A 1 830 ? 10.384 29.361 -33.885 1.00 81.06 830 GLU A O 1
ATOM 6578 N N . THR A 1 831 ? 8.730 30.863 -34.090 1.00 83.19 831 THR A N 1
ATOM 6579 C CA . THR A 1 831 ? 9.585 32.041 -33.883 1.00 83.19 831 THR A CA 1
ATOM 6580 C C . THR A 1 831 ? 9.225 32.739 -32.579 1.00 83.19 831 THR A C 1
ATOM 6582 O O . THR A 1 831 ? 8.176 33.378 -32.481 1.00 83.19 831 THR A O 1
ATOM 6585 N N . GLN A 1 832 ? 10.108 32.637 -31.585 1.00 89.00 832 GLN A N 1
ATOM 6586 C CA . GLN A 1 832 ? 10.082 33.455 -30.371 1.00 89.00 832 GLN A CA 1
ATOM 6587 C C . GLN A 1 832 ? 10.229 34.938 -30.747 1.00 89.00 832 GLN A C 1
ATOM 6589 O O . GLN A 1 832 ? 11.156 35.300 -31.471 1.00 89.00 832 GLN A O 1
ATOM 6594 N N . VAL A 1 833 ? 9.334 35.798 -30.251 1.00 90.81 833 VAL A N 1
ATOM 6595 C CA . VAL A 1 833 ? 9.397 37.260 -30.474 1.00 90.81 833 VAL A CA 1
ATOM 6596 C C . VAL A 1 833 ? 9.697 38.072 -29.209 1.00 90.81 833 VAL A C 1
ATOM 6598 O O . VAL A 1 833 ? 9.954 39.268 -29.312 1.00 90.81 833 VAL A O 1
ATOM 6601 N N . VAL A 1 834 ? 9.702 37.433 -28.036 1.00 91.69 834 VAL A N 1
ATOM 6602 C CA . VAL A 1 834 ? 10.155 38.028 -26.767 1.00 91.69 834 VAL A CA 1
ATOM 6603 C C . VAL A 1 834 ? 11.673 37.919 -26.625 1.00 91.69 834 VAL A C 1
ATOM 6605 O O . VAL A 1 834 ? 12.261 36.872 -26.900 1.00 91.69 834 VAL A O 1
ATOM 6608 N N . VAL A 1 835 ? 12.294 39.001 -26.158 1.00 88.81 835 VAL A N 1
ATOM 6609 C CA . VAL A 1 835 ? 13.726 39.112 -25.845 1.00 88.81 835 VAL A CA 1
ATOM 6610 C C . VAL A 1 835 ? 13.928 39.007 -24.328 1.00 88.81 835 VAL A C 1
ATOM 6612 O O . VAL A 1 835 ? 13.085 39.479 -23.568 1.00 88.81 835 VAL A O 1
ATOM 6615 N N . ASN A 1 836 ? 15.042 38.417 -23.885 1.00 88.94 836 ASN A N 1
ATOM 6616 C CA . ASN A 1 836 ? 15.372 38.193 -22.469 1.00 88.94 836 ASN A CA 1
ATOM 6617 C C . ASN A 1 836 ? 14.261 37.448 -21.673 1.00 88.94 836 ASN A C 1
ATOM 6619 O O . ASN A 1 836 ? 13.700 38.016 -20.733 1.00 88.94 836 ASN A O 1
ATOM 6623 N N . PRO A 1 837 ? 13.872 36.214 -22.062 1.00 89.19 837 PRO A N 1
ATOM 6624 C CA . PRO A 1 837 ? 12.716 35.519 -21.480 1.00 89.19 837 PRO A CA 1
ATOM 6625 C C . PRO A 1 837 ? 12.896 35.108 -20.005 1.00 89.19 837 PRO A C 1
ATOM 6627 O O . PRO A 1 837 ? 11.925 35.179 -19.258 1.00 89.19 837 PRO A O 1
ATOM 6630 N N . GLY A 1 838 ? 14.112 34.721 -19.595 1.00 87.25 838 GLY A N 1
ATOM 6631 C CA . GLY A 1 838 ? 14.483 34.364 -18.210 1.00 87.25 838 GLY A CA 1
ATOM 6632 C C . GLY A 1 838 ? 15.200 35.483 -17.439 1.00 87.25 838 GLY A C 1
ATOM 6633 O O . GLY A 1 838 ? 15.815 35.255 -16.411 1.00 87.25 838 GLY A O 1
ATOM 6634 N N . PHE A 1 839 ? 15.183 36.724 -17.942 1.00 92.00 839 PHE A N 1
ATOM 6635 C CA . PHE A 1 839 ? 15.872 37.876 -17.327 1.00 92.00 839 PHE A CA 1
ATOM 6636 C C . PHE A 1 839 ? 17.415 37.761 -17.206 1.00 92.00 839 PHE A C 1
ATOM 6638 O O . PHE A 1 839 ? 18.054 38.629 -16.603 1.00 92.00 839 PHE A O 1
ATOM 6645 N N . ASP A 1 840 ? 18.036 36.744 -17.807 1.00 88.56 840 ASP A N 1
ATOM 6646 C CA . ASP A 1 840 ? 19.460 36.398 -17.679 1.00 88.56 840 ASP A CA 1
ATOM 6647 C C . ASP A 1 840 ? 20.454 37.388 -18.308 1.00 88.56 840 ASP A C 1
ATOM 6649 O O . ASP A 1 840 ? 21.619 37.408 -17.902 1.00 88.56 840 ASP A O 1
ATOM 6653 N N . ASP A 1 841 ? 20.032 38.245 -19.252 1.00 85.06 841 ASP A N 1
ATOM 6654 C CA . ASP A 1 841 ? 20.943 39.175 -19.955 1.00 85.06 841 ASP A CA 1
ATOM 6655 C C . ASP A 1 841 ? 21.695 40.133 -18.999 1.00 85.06 841 ASP A C 1
ATOM 6657 O O . ASP A 1 841 ? 22.728 40.707 -19.364 1.00 85.06 841 ASP A O 1
ATOM 6661 N N . SER A 1 842 ? 21.196 40.343 -17.772 1.00 78.56 842 SER A N 1
ATOM 6662 C CA . SER A 1 842 ? 21.891 41.118 -16.740 1.00 78.56 842 SER A CA 1
ATOM 6663 C C . SER A 1 842 ? 21.387 40.830 -15.324 1.00 78.56 842 SER A C 1
ATOM 6665 O O . SER A 1 842 ? 20.224 41.063 -15.016 1.00 78.56 842 SER A O 1
ATOM 6667 N N . ALA A 1 843 ? 22.299 40.497 -14.405 1.00 73.44 843 ALA A N 1
ATOM 6668 C CA . ALA A 1 843 ? 22.020 40.320 -12.970 1.00 73.44 843 ALA A CA 1
ATOM 6669 C C . ALA A 1 843 ? 21.553 41.595 -12.216 1.00 73.44 843 ALA A C 1
ATOM 6671 O O . ALA A 1 843 ? 21.419 41.576 -10.994 1.00 73.44 843 ALA A O 1
ATOM 6672 N N . SER A 1 844 ? 21.347 42.726 -12.900 1.00 72.94 844 SER A N 1
ATOM 6673 C CA . SER A 1 844 ? 20.837 43.967 -12.292 1.00 72.94 844 SER A CA 1
ATOM 6674 C C . SER A 1 844 ? 19.932 44.812 -13.199 1.00 72.94 844 SER A C 1
ATOM 6676 O O . SER A 1 844 ? 19.508 45.896 -12.795 1.00 72.94 844 SER A O 1
ATOM 6678 N N . SER A 1 845 ? 19.600 44.343 -14.408 1.00 83.50 845 SER A N 1
ATOM 6679 C CA . SER A 1 845 ? 18.749 45.076 -15.351 1.00 83.50 845 SER A CA 1
ATOM 6680 C C . SER A 1 845 ? 17.826 44.139 -16.124 1.00 83.50 845 SER A C 1
ATOM 6682 O O . SER A 1 845 ? 18.265 43.401 -16.997 1.00 83.50 845 SER A O 1
ATOM 6684 N N . LYS A 1 846 ? 16.518 44.241 -15.869 1.00 88.44 846 LYS A N 1
ATOM 6685 C CA . LYS A 1 846 ? 15.476 43.462 -16.565 1.00 88.44 846 LYS A CA 1
ATOM 6686 C C . LYS A 1 846 ? 15.187 43.923 -18.000 1.00 88.44 846 LYS A C 1
ATOM 6688 O O . LYS A 1 846 ? 14.285 43.399 -18.641 1.00 88.44 846 LYS A O 1
ATOM 6693 N N . SER A 1 847 ? 15.933 44.904 -18.510 1.00 85.00 847 SER A N 1
ATOM 6694 C CA . SER A 1 847 ? 15.836 45.373 -19.897 1.00 85.00 847 SER A CA 1
ATOM 6695 C C . SER A 1 847 ? 15.928 44.186 -20.880 1.00 85.00 847 SER A C 1
ATOM 6697 O O . SER A 1 847 ? 16.771 43.314 -20.671 1.00 85.00 847 SER A O 1
ATOM 6699 N N . PRO A 1 848 ? 15.104 44.119 -21.945 1.00 88.81 848 PRO A N 1
ATOM 6700 C CA . PRO A 1 848 ? 14.173 45.142 -22.427 1.00 88.81 848 PRO A CA 1
ATOM 6701 C C . PRO A 1 848 ? 12.762 45.109 -21.801 1.00 88.81 848 PRO A C 1
ATOM 6703 O O . PRO A 1 848 ? 11.872 45.796 -22.303 1.00 88.81 848 PRO A O 1
ATOM 6706 N N . TRP A 1 849 ? 12.529 44.368 -20.711 1.00 93.25 849 TRP A N 1
ATOM 6707 C CA . TRP A 1 849 ? 11.288 44.492 -19.936 1.00 93.25 849 TRP A CA 1
ATOM 6708 C C . TRP A 1 849 ? 11.224 45.811 -19.154 1.00 93.25 849 TRP A C 1
ATOM 6710 O O . TRP A 1 849 ? 12.233 46.346 -18.685 1.00 93.25 849 TRP A O 1
ATOM 6720 N N . SER A 1 850 ? 10.006 46.313 -18.972 1.00 90.19 850 SER A N 1
ATOM 6721 C CA . SER A 1 850 ? 9.662 47.536 -18.245 1.00 90.19 850 SER A CA 1
ATOM 6722 C C . SER A 1 850 ? 8.551 47.276 -17.221 1.00 90.19 850 SER A C 1
ATOM 6724 O O . SER A 1 850 ? 7.846 46.272 -17.310 1.00 90.19 850 SER A O 1
ATOM 6726 N N . GLY A 1 851 ? 8.401 48.170 -16.238 1.00 89.44 851 GLY A N 1
ATOM 6727 C CA . GLY A 1 851 ? 7.412 48.053 -15.158 1.00 89.44 851 GLY A CA 1
ATOM 6728 C C . GLY A 1 851 ? 8.026 47.674 -13.806 1.00 89.44 851 GLY A C 1
ATOM 6729 O O . GLY A 1 851 ? 9.173 48.026 -13.515 1.00 89.44 851 GLY A O 1
ATOM 6730 N N . ASP A 1 852 ? 7.267 46.951 -12.992 1.00 90.50 852 ASP A N 1
ATOM 6731 C CA . ASP A 1 852 ? 7.515 46.631 -11.583 1.00 90.50 852 ASP A CA 1
ATOM 6732 C C . ASP A 1 852 ? 8.317 45.335 -11.379 1.00 90.50 852 ASP A C 1
ATOM 6734 O O . ASP A 1 852 ? 8.687 44.647 -12.334 1.00 90.50 852 ASP A O 1
ATOM 6738 N N . GLY A 1 853 ? 8.640 45.030 -10.121 1.00 87.94 853 GLY A N 1
ATOM 6739 C CA . GLY A 1 853 ? 9.429 43.863 -9.719 1.00 87.94 853 GLY A CA 1
ATOM 6740 C C . GLY A 1 853 ? 10.950 44.043 -9.841 1.00 87.94 853 GLY A C 1
ATOM 6741 O O . GLY A 1 853 ? 11.445 44.908 -10.575 1.00 87.94 853 GLY A O 1
ATOM 6742 N N . SER A 1 854 ? 11.690 43.209 -9.117 1.00 90.06 854 SER A N 1
ATOM 6743 C CA . SER A 1 854 ? 13.156 43.218 -9.001 1.00 90.06 854 SER A CA 1
ATOM 6744 C C . SER A 1 854 ? 13.747 41.894 -9.477 1.00 90.06 854 SER A C 1
ATOM 6746 O O . SER A 1 854 ? 13.115 40.857 -9.305 1.00 90.06 854 SER A O 1
ATOM 6748 N N . ILE A 1 855 ? 14.957 41.908 -10.045 1.00 90.88 855 ILE A N 1
ATOM 6749 C CA . ILE A 1 855 ? 15.668 40.659 -10.364 1.00 90.88 855 ILE A CA 1
ATOM 6750 C C . ILE A 1 855 ? 16.118 39.978 -9.069 1.00 90.88 855 ILE A C 1
ATOM 6752 O O . ILE A 1 855 ? 16.614 40.642 -8.156 1.00 90.88 855 ILE A O 1
ATOM 6756 N N . ILE A 1 856 ? 15.969 38.657 -9.028 1.00 89.19 856 ILE A N 1
ATOM 6757 C CA . ILE A 1 856 ? 16.531 37.760 -8.017 1.00 89.19 856 ILE A CA 1
ATOM 6758 C C . ILE A 1 856 ? 17.438 36.723 -8.693 1.00 89.19 856 ILE A C 1
ATOM 6760 O O . ILE A 1 856 ? 17.169 36.313 -9.819 1.00 89.19 856 ILE A O 1
ATOM 6764 N N . THR A 1 857 ? 18.502 36.308 -8.001 1.00 82.38 857 THR A N 1
ATOM 6765 C CA . THR A 1 857 ? 19.444 35.256 -8.445 1.00 82.38 857 THR A CA 1
ATOM 6766 C C . THR A 1 857 ? 19.254 33.929 -7.709 1.00 82.38 857 THR A C 1
ATOM 6768 O O . THR A 1 857 ? 19.751 32.891 -8.137 1.00 82.38 857 THR A O 1
ATOM 6771 N N . ASP A 1 858 ? 18.551 33.963 -6.576 1.00 68.69 858 ASP A N 1
ATOM 6772 C CA . ASP A 1 858 ? 18.379 32.824 -5.684 1.00 68.69 858 ASP A CA 1
ATOM 6773 C C . ASP A 1 858 ? 16.928 32.338 -5.796 1.00 68.69 858 ASP A C 1
ATOM 6775 O O . ASP A 1 858 ? 15.992 33.064 -5.460 1.00 68.69 858 ASP A O 1
ATOM 6779 N N . GLY A 1 859 ? 16.733 31.106 -6.275 1.00 68.94 859 GLY A N 1
ATOM 6780 C CA . GLY A 1 859 ? 15.402 30.501 -6.430 1.00 68.94 859 GLY A CA 1
ATOM 6781 C C . GLY A 1 859 ? 14.693 30.759 -7.767 1.00 68.94 859 GLY A C 1
ATOM 6782 O O . GLY A 1 859 ? 13.488 30.525 -7.846 1.00 68.94 859 GLY A O 1
ATOM 6783 N N . ALA A 1 860 ? 15.413 31.202 -8.805 1.00 84.50 860 ALA A N 1
ATOM 6784 C CA . ALA A 1 860 ? 14.932 31.222 -10.193 1.00 84.50 860 ALA A CA 1
ATOM 6785 C C . ALA A 1 860 ? 14.417 29.843 -10.669 1.00 84.50 860 ALA A C 1
ATOM 6787 O O . ALA A 1 860 ? 14.774 28.813 -10.086 1.00 84.50 860 ALA A O 1
ATOM 6788 N N . ASN A 1 861 ? 13.589 29.810 -11.717 1.00 85.06 861 ASN A N 1
ATOM 6789 C CA . ASN A 1 861 ? 13.183 28.563 -12.372 1.00 85.06 861 ASN A CA 1
ATOM 6790 C C . ASN A 1 861 ? 14.262 28.120 -13.367 1.00 85.06 861 ASN A C 1
ATOM 6792 O O . ASN A 1 861 ? 14.748 26.987 -13.302 1.00 85.06 861 ASN A O 1
ATOM 6796 N N . SER A 1 862 ? 14.690 29.052 -14.219 1.00 83.31 862 SER A N 1
ATOM 6797 C CA . SER A 1 862 ? 15.838 28.918 -15.112 1.00 83.31 862 SER A CA 1
ATOM 6798 C C . SER A 1 862 ? 16.993 29.749 -14.561 1.00 83.31 862 SER A C 1
ATOM 6800 O O . SER A 1 862 ? 17.005 30.967 -14.649 1.00 83.31 862 SER A O 1
ATOM 6802 N N . ALA A 1 863 ? 17.985 29.101 -13.948 1.00 72.56 863 ALA A N 1
ATOM 6803 C CA . ALA A 1 863 ? 19.131 29.821 -13.393 1.00 72.56 863 ALA A CA 1
ATOM 6804 C C . ALA A 1 863 ? 19.998 30.459 -14.508 1.00 72.56 863 ALA A C 1
ATOM 6806 O O . ALA A 1 863 ? 20.313 29.765 -15.482 1.00 72.56 863 ALA A O 1
ATOM 6807 N N . PRO A 1 864 ? 20.514 31.694 -14.325 1.00 80.88 864 PRO A N 1
ATOM 6808 C CA . PRO A 1 864 ? 20.632 32.404 -13.044 1.00 80.88 864 PRO A CA 1
ATOM 6809 C C . PRO A 1 864 ? 19.446 33.246 -12.536 1.00 80.88 864 PRO A C 1
ATOM 6811 O O . PRO A 1 864 ? 19.359 33.378 -11.316 1.00 80.88 864 PRO A O 1
ATOM 6814 N N . ASN A 1 865 ? 18.598 33.853 -13.371 1.00 90.69 865 ASN A N 1
ATOM 6815 C CA . ASN A 1 865 ? 17.743 34.971 -12.929 1.00 90.69 865 ASN A CA 1
ATOM 6816 C C . ASN A 1 865 ? 16.232 34.668 -12.934 1.00 90.69 865 ASN A C 1
ATOM 6818 O O . ASN A 1 865 ? 15.749 33.821 -13.661 1.00 90.69 865 ASN A O 1
ATOM 6822 N N . ALA A 1 866 ? 15.464 35.424 -12.141 1.00 92.69 866 ALA A N 1
ATOM 6823 C CA . ALA A 1 866 ? 14.005 35.541 -12.271 1.00 92.69 866 ALA A CA 1
ATOM 6824 C C . ALA A 1 866 ? 13.533 36.944 -11.841 1.00 92.69 866 ALA A C 1
ATOM 6826 O O . ALA A 1 866 ? 14.305 37.698 -11.235 1.00 92.69 866 ALA A O 1
ATOM 6827 N N . ILE A 1 867 ? 12.270 37.310 -12.106 1.00 93.75 867 ILE A N 1
ATOM 6828 C CA . ILE A 1 867 ? 11.674 38.559 -11.593 1.00 93.75 867 ILE A CA 1
ATOM 6829 C C . ILE A 1 867 ? 10.785 38.292 -10.369 1.00 93.75 867 ILE A C 1
ATOM 6831 O O . ILE A 1 867 ? 9.997 37.350 -10.347 1.00 93.75 867 ILE A O 1
ATOM 6835 N N . SER A 1 868 ? 10.896 39.141 -9.348 1.00 93.88 868 SER A N 1
ATOM 6836 C CA . SER A 1 868 ? 10.173 39.047 -8.076 1.00 93.88 868 SER A CA 1
ATOM 6837 C C . SER A 1 868 ? 9.345 40.304 -7.799 1.00 93.88 868 SER A C 1
ATOM 6839 O O . SER A 1 868 ? 9.859 41.425 -7.854 1.00 93.88 868 SER A O 1
ATOM 6841 N N . PHE A 1 869 ? 8.063 40.123 -7.489 1.00 95.38 869 PHE A N 1
ATOM 6842 C CA . PHE A 1 869 ? 7.099 41.163 -7.130 1.00 95.38 869 PHE A CA 1
ATOM 6843 C C . PHE A 1 869 ? 6.753 41.058 -5.646 1.00 95.38 869 PHE A C 1
ATOM 6845 O O . PHE A 1 869 ? 6.390 39.984 -5.169 1.00 95.38 869 PHE A O 1
ATOM 6852 N N . VAL A 1 870 ? 6.833 42.181 -4.930 1.00 93.06 870 VAL A N 1
ATOM 6853 C CA . VAL A 1 870 ? 6.595 42.247 -3.483 1.00 93.06 870 VAL A CA 1
ATOM 6854 C C . VAL A 1 870 ? 5.430 43.193 -3.202 1.00 93.06 870 VAL A C 1
ATOM 6856 O O . VAL A 1 870 ? 5.525 44.397 -3.438 1.00 93.06 870 VAL A O 1
ATOM 6859 N N . PHE A 1 871 ? 4.339 42.635 -2.688 1.00 93.81 871 PHE A N 1
ATOM 6860 C CA . PHE A 1 871 ? 3.134 43.339 -2.243 1.00 93.81 871 PHE A CA 1
ATOM 6861 C C . PHE A 1 871 ? 3.186 43.522 -0.724 1.00 93.81 871 PHE A C 1
ATOM 6863 O O . PHE A 1 871 ? 3.801 42.702 -0.044 1.00 93.81 871 PHE A O 1
ATOM 6870 N N . SER A 1 872 ? 2.525 44.547 -0.172 1.00 90.94 872 SER A N 1
ATOM 6871 C CA . SER A 1 872 ? 2.587 44.839 1.271 1.00 90.94 872 SER A CA 1
ATOM 6872 C C . SER A 1 872 ? 1.317 45.508 1.804 1.00 90.94 872 SER A C 1
ATOM 6874 O O . SER A 1 872 ? 0.661 46.256 1.084 1.00 90.94 872 SER A O 1
ATOM 6876 N N . ASN A 1 873 ? 1.026 45.330 3.096 1.00 89.00 873 ASN A N 1
ATOM 6877 C CA . ASN A 1 873 ? -0.154 45.874 3.793 1.00 89.00 873 ASN A CA 1
ATOM 6878 C C . ASN A 1 873 ? -1.501 45.395 3.203 1.00 89.00 873 ASN A C 1
ATOM 6880 O O . ASN A 1 873 ? -2.418 46.188 2.988 1.00 89.00 873 ASN A O 1
ATOM 6884 N N . GLY A 1 874 ? -1.615 44.099 2.909 1.00 82.25 874 GLY A N 1
ATOM 6885 C CA . GLY A 1 874 ? -2.866 43.445 2.513 1.00 82.25 874 GLY A CA 1
ATOM 6886 C C . GLY A 1 874 ? -3.362 43.746 1.097 1.00 82.25 874 GLY A C 1
ATOM 6887 O O . GLY A 1 874 ? -4.476 43.357 0.746 1.00 82.25 874 GLY A O 1
ATOM 6888 N N . GLY A 1 875 ? -2.568 44.423 0.263 1.00 87.88 875 GLY A N 1
ATOM 6889 C CA . GLY A 1 875 ? -2.940 44.686 -1.126 1.00 87.88 875 GLY A CA 1
ATOM 6890 C C . GLY A 1 875 ? -1.787 45.106 -2.034 1.00 87.88 875 GLY A C 1
ATOM 6891 O O . GLY A 1 875 ? -0.644 45.254 -1.596 1.00 87.88 875 GLY A O 1
ATOM 6892 N N . GLY A 1 876 ? -2.101 45.301 -3.313 1.00 90.88 876 GLY A N 1
ATOM 6893 C CA . GLY A 1 876 ? -1.252 45.996 -4.279 1.00 90.88 876 GLY A CA 1
ATOM 6894 C C . GLY A 1 876 ? -1.386 45.468 -5.707 1.00 90.88 876 GLY A C 1
ATOM 6895 O O . GLY A 1 876 ? -1.678 44.292 -5.918 1.00 90.88 876 GLY A O 1
ATOM 6896 N N . ASP A 1 877 ? -1.113 46.346 -6.669 1.00 93.62 877 ASP A N 1
ATOM 6897 C CA . ASP A 1 877 ? -1.027 46.038 -8.097 1.00 93.62 877 ASP A CA 1
ATOM 6898 C C . ASP A 1 877 ? 0.429 46.186 -8.569 1.00 93.62 877 ASP A C 1
ATOM 6900 O O . ASP A 1 877 ? 1.158 47.052 -8.080 1.00 93.62 877 ASP A O 1
ATOM 6904 N N . ALA A 1 878 ? 0.848 45.361 -9.528 1.00 94.31 878 ALA A N 1
ATOM 6905 C CA . ALA A 1 878 ? 2.157 45.423 -10.175 1.00 94.31 878 ALA A CA 1
ATOM 6906 C C . ALA A 1 878 ? 2.057 44.937 -11.630 1.00 94.31 878 ALA A C 1
ATOM 6908 O O . ALA A 1 878 ? 1.282 44.033 -11.938 1.00 94.31 878 ALA A O 1
ATOM 6909 N N . GLN A 1 879 ? 2.850 45.490 -12.545 1.00 94.75 879 GLN A N 1
ATOM 6910 C CA . GLN A 1 879 ? 2.859 45.072 -13.950 1.00 94.75 879 GLN A CA 1
ATOM 6911 C C . GLN A 1 879 ? 4.284 44.941 -14.484 1.00 94.75 879 GLN A C 1
ATOM 6913 O O . GLN A 1 879 ? 5.099 45.835 -14.289 1.00 94.75 879 GLN A O 1
ATOM 6918 N N . ILE A 1 880 ? 4.561 43.891 -15.261 1.00 95.88 880 ILE A N 1
ATOM 6919 C CA . ILE A 1 880 ? 5.740 43.837 -16.140 1.00 95.88 880 ILE A CA 1
ATOM 6920 C C . ILE A 1 880 ? 5.308 43.739 -17.604 1.00 95.88 880 ILE A C 1
ATOM 6922 O O . ILE A 1 880 ? 4.302 43.101 -17.920 1.00 95.88 880 ILE A O 1
ATOM 6926 N N . SER A 1 881 ? 6.038 44.399 -18.502 1.00 96.00 881 SER A N 1
ATOM 6927 C CA . SER A 1 881 ? 5.691 44.479 -19.924 1.00 96.00 881 SER A CA 1
ATOM 6928 C C . SER A 1 881 ? 6.892 44.562 -20.860 1.00 96.00 881 SER A C 1
ATOM 6930 O O . SER A 1 881 ? 7.940 45.090 -20.494 1.00 96.00 881 SER A O 1
ATOM 6932 N N . GLN A 1 882 ? 6.719 44.087 -22.092 1.00 95.69 882 GLN A N 1
ATOM 6933 C CA . GLN A 1 882 ? 7.668 44.251 -23.190 1.00 95.69 882 GLN A CA 1
ATOM 6934 C C . GLN A 1 882 ? 6.919 44.625 -24.473 1.00 95.69 882 GLN A C 1
ATOM 6936 O O . GLN A 1 882 ? 5.964 43.958 -24.875 1.00 95.69 882 GLN A O 1
ATOM 6941 N N . THR A 1 883 ? 7.369 45.695 -25.125 1.00 93.81 883 THR A N 1
ATOM 6942 C CA . THR A 1 883 ? 6.804 46.165 -26.392 1.00 93.81 883 THR A CA 1
ATOM 6943 C C . THR A 1 883 ? 7.255 45.269 -27.539 1.00 93.81 883 THR A C 1
ATOM 6945 O O . THR A 1 883 ? 8.427 45.273 -27.918 1.00 93.81 883 THR A O 1
ATOM 6948 N N . LEU A 1 884 ? 6.317 44.536 -28.131 1.00 93.00 884 LEU A N 1
ATOM 6949 C CA . LEU A 1 884 ? 6.539 43.697 -29.304 1.00 93.00 884 LEU A CA 1
ATOM 6950 C C . LEU A 1 884 ? 6.091 44.429 -30.576 1.00 93.00 884 LEU A C 1
ATOM 6952 O O . LEU A 1 884 ? 5.236 45.316 -30.539 1.00 93.00 884 LEU A O 1
ATOM 6956 N N . THR A 1 885 ? 6.653 44.058 -31.729 1.00 90.00 885 THR A N 1
ATOM 6957 C CA . THR A 1 885 ? 6.292 44.650 -33.031 1.00 90.00 885 THR A CA 1
ATOM 6958 C C . THR A 1 885 ? 6.101 43.577 -34.095 1.00 90.00 885 THR A C 1
ATOM 6960 O O . THR A 1 885 ? 6.692 42.504 -33.999 1.00 90.00 885 THR A O 1
ATOM 6963 N N . LYS A 1 886 ? 5.302 43.887 -35.127 1.00 86.06 886 LYS A N 1
ATOM 6964 C CA . LYS A 1 886 ? 5.021 43.003 -36.276 1.00 86.06 886 LYS A CA 1
ATOM 6965 C C . LYS A 1 886 ? 4.440 41.638 -35.862 1.00 86.06 886 LYS A C 1
ATOM 6967 O O . LYS A 1 886 ? 4.979 40.599 -36.229 1.00 86.06 886 LYS A O 1
ATOM 6972 N N . LEU A 1 887 ? 3.346 41.639 -35.098 1.00 88.56 887 LEU A N 1
ATOM 6973 C CA . LEU A 1 887 ? 2.638 40.407 -34.738 1.00 88.56 887 LEU A CA 1
ATOM 6974 C C . LEU A 1 887 ? 1.594 40.068 -35.816 1.00 88.56 887 LEU A C 1
ATOM 6976 O O . LEU A 1 887 ? 0.648 40.824 -36.023 1.00 88.56 887 LEU A O 1
ATOM 6980 N N . ASP A 1 888 ? 1.774 38.953 -36.521 1.00 86.25 888 ASP A N 1
ATOM 6981 C CA . ASP A 1 888 ? 1.038 38.611 -37.749 1.00 86.25 888 ASP A CA 1
ATOM 6982 C C . ASP A 1 888 ? 0.728 37.099 -37.843 1.00 86.25 888 ASP A C 1
ATOM 6984 O O . ASP A 1 888 ? 1.148 36.381 -38.754 1.00 86.25 888 ASP A O 1
ATOM 6988 N N . GLY A 1 889 ? 0.007 36.578 -36.851 1.00 86.81 889 GLY A N 1
ATOM 6989 C CA . GLY A 1 889 ? -0.417 35.177 -36.803 1.00 86.81 889 GLY A CA 1
ATOM 6990 C C . GLY A 1 889 ? -0.988 34.750 -35.451 1.00 86.81 889 GLY A C 1
ATOM 6991 O O . GLY A 1 889 ? -1.529 35.576 -34.708 1.00 86.81 889 GLY A O 1
ATOM 6992 N N . THR A 1 890 ? -0.842 33.457 -35.159 1.00 89.38 890 THR A N 1
ATOM 6993 C CA . THR A 1 890 ? -1.188 32.801 -33.889 1.00 89.38 890 THR A CA 1
ATOM 6994 C C . THR A 1 890 ? 0.095 32.528 -33.094 1.00 89.38 890 THR A C 1
ATOM 6996 O O . THR A 1 890 ? 1.095 32.093 -33.665 1.00 89.38 890 THR A O 1
ATOM 6999 N N . TYR A 1 891 ? 0.079 32.802 -31.790 1.00 91.88 891 TYR A N 1
ATOM 7000 C CA . TYR A 1 891 ? 1.235 32.768 -30.891 1.00 91.88 891 TYR A CA 1
ATOM 7001 C C . TYR A 1 891 ? 0.895 32.016 -29.601 1.00 91.88 891 TYR A C 1
ATOM 7003 O O . TYR A 1 891 ? -0.190 32.195 -29.047 1.00 91.88 891 TYR A O 1
ATOM 7011 N N . ARG A 1 892 ? 1.839 31.229 -29.084 1.00 94.25 892 ARG A N 1
ATOM 7012 C CA . ARG A 1 892 ? 1.778 30.629 -27.746 1.00 94.25 892 ARG A CA 1
ATOM 7013 C C . ARG A 1 892 ? 2.538 31.509 -26.758 1.00 94.25 892 ARG A C 1
ATOM 7015 O O . ARG A 1 892 ? 3.744 31.692 -26.910 1.00 94.25 892 ARG A O 1
ATOM 7022 N N . LEU A 1 893 ? 1.827 32.034 -25.765 1.00 95.50 893 LEU A N 1
ATOM 7023 C CA . LEU A 1 893 ? 2.390 32.608 -24.546 1.00 95.50 893 LEU A CA 1
ATOM 7024 C C . LEU A 1 893 ? 2.650 31.473 -23.559 1.00 95.50 893 LEU A C 1
ATOM 7026 O O . LEU A 1 893 ? 1.748 30.671 -23.338 1.00 95.50 893 LEU A O 1
ATOM 7030 N N . SER A 1 894 ? 3.826 31.416 -22.941 1.00 95.06 894 SER A N 1
ATOM 7031 C CA . SER A 1 894 ? 4.062 30.561 -21.767 1.00 95.06 894 SER A CA 1
ATOM 7032 C C . SER A 1 894 ? 4.926 31.295 -20.748 1.00 95.06 894 SER A C 1
ATOM 7034 O O . SER A 1 894 ? 5.748 32.115 -21.147 1.00 95.06 894 SER A O 1
ATOM 7036 N N . TYR A 1 895 ? 4.734 31.038 -19.458 1.00 95.38 895 TYR A N 1
ATOM 7037 C CA . TYR A 1 895 ? 5.521 31.631 -18.370 1.00 95.38 895 TYR A CA 1
ATOM 7038 C C . TYR A 1 895 ? 5.453 30.745 -17.124 1.00 95.38 895 TYR A C 1
ATOM 7040 O O . TYR A 1 895 ? 4.451 30.066 -16.904 1.00 95.38 895 TYR A O 1
ATOM 7048 N N . ASN A 1 896 ? 6.490 30.778 -16.293 1.00 95.62 896 ASN A N 1
ATOM 7049 C CA . ASN A 1 896 ? 6.485 30.174 -14.963 1.00 95.62 896 ASN A CA 1
ATOM 7050 C C . ASN A 1 896 ? 6.128 31.233 -13.911 1.00 95.62 896 ASN A C 1
ATOM 7052 O O . ASN A 1 896 ? 6.519 32.393 -14.032 1.00 95.62 896 ASN A O 1
ATOM 7056 N N . TRP A 1 897 ? 5.388 30.855 -12.869 1.00 95.62 897 TRP A N 1
ATOM 7057 C CA . TRP A 1 897 ? 5.085 31.723 -11.722 1.00 95.62 897 TRP A CA 1
ATOM 7058 C C . TRP A 1 897 ? 5.048 30.931 -10.410 1.00 95.62 897 TRP A C 1
ATOM 7060 O O . TRP A 1 897 ? 4.871 29.718 -10.431 1.00 95.62 897 TRP A O 1
ATOM 7070 N N . GLY A 1 898 ? 5.189 31.594 -9.261 1.00 92.31 898 GLY A N 1
ATOM 7071 C CA . GLY A 1 898 ? 4.993 30.961 -7.950 1.00 92.31 898 GLY A CA 1
ATOM 7072 C C . GLY A 1 898 ? 4.941 31.967 -6.800 1.00 92.31 898 GLY A C 1
ATOM 7073 O O . GLY A 1 898 ? 5.461 33.078 -6.919 1.00 92.31 898 GLY A O 1
ATOM 7074 N N . VAL A 1 899 ? 4.304 31.598 -5.685 1.00 91.38 899 VAL A N 1
ATOM 7075 C CA . VAL A 1 899 ? 4.200 32.428 -4.470 1.00 91.38 899 VAL A CA 1
ATOM 7076 C C . VAL A 1 899 ? 5.118 31.866 -3.387 1.00 91.38 899 VAL A C 1
ATOM 7078 O O . VAL A 1 899 ? 4.791 30.875 -2.730 1.00 91.38 899 VAL A O 1
ATOM 7081 N N . PHE A 1 900 ? 6.273 32.508 -3.207 1.00 83.62 900 PHE A N 1
ATOM 7082 C CA . PHE A 1 900 ? 7.420 31.929 -2.497 1.00 83.62 900 PHE A CA 1
ATOM 7083 C C . PHE A 1 900 ? 7.537 32.337 -1.026 1.00 83.62 900 PHE A C 1
ATOM 7085 O O . PHE A 1 900 ? 8.080 31.577 -0.224 1.00 83.62 900 PHE A O 1
ATOM 7092 N N . SER A 1 901 ? 7.040 33.515 -0.643 1.00 84.81 901 SER A N 1
ATOM 7093 C CA . SER A 1 901 ? 7.084 33.975 0.749 1.00 84.81 901 SER A CA 1
ATOM 7094 C C . SER A 1 901 ? 5.959 34.950 1.078 1.00 84.81 901 SER A C 1
ATOM 7096 O O . SER A 1 901 ? 5.376 35.578 0.196 1.00 84.81 901 SER A O 1
ATOM 7098 N N . GLY A 1 902 ? 5.652 35.066 2.367 1.00 84.25 902 GLY A N 1
ATOM 7099 C CA . GLY A 1 902 ? 4.711 36.038 2.903 1.00 84.25 902 GLY A CA 1
ATOM 7100 C C . GLY A 1 902 ? 4.922 36.219 4.404 1.00 84.25 902 GLY A C 1
ATOM 7101 O O . GLY A 1 902 ? 5.334 35.289 5.099 1.00 84.25 902 GLY A O 1
ATOM 7102 N N . VAL A 1 903 ? 4.674 37.432 4.887 1.00 84.75 903 VAL A N 1
ATOM 7103 C CA . VAL A 1 903 ? 4.857 37.873 6.277 1.00 84.75 903 VAL A CA 1
ATOM 7104 C C . VAL A 1 903 ? 3.506 38.357 6.796 1.00 84.75 903 VAL A C 1
ATOM 7106 O O . VAL A 1 903 ? 2.753 38.976 6.045 1.00 84.75 903 VAL A O 1
ATOM 7109 N N . GLY A 1 904 ? 3.177 38.046 8.052 1.00 79.19 904 GLY A N 1
ATOM 7110 C CA . GLY A 1 904 ? 1.917 38.472 8.679 1.00 79.19 904 GLY A CA 1
ATOM 7111 C C . GLY A 1 904 ? 0.651 37.915 8.019 1.00 79.19 904 GLY A C 1
ATOM 7112 O O . GLY A 1 904 ? -0.403 38.536 8.114 1.00 79.19 904 GLY A O 1
ATOM 7113 N N . VAL A 1 905 ? 0.742 36.792 7.293 1.00 82.56 905 VAL A N 1
ATOM 7114 C CA . VAL A 1 905 ? -0.395 36.273 6.516 1.00 82.56 905 VAL A CA 1
ATOM 7115 C C . VAL A 1 905 ? -1.460 35.675 7.440 1.00 82.56 905 VAL A C 1
ATOM 7117 O O . VAL A 1 905 ? -1.209 34.659 8.088 1.00 82.56 905 VAL A O 1
ATOM 7120 N N . GLY A 1 906 ? -2.625 36.327 7.497 1.00 78.06 906 GLY A N 1
ATOM 7121 C CA . GLY A 1 906 ? -3.753 36.011 8.379 1.00 78.06 906 GLY A CA 1
ATOM 7122 C C . GLY A 1 906 ? -4.725 35.000 7.767 1.00 78.06 906 GLY A C 1
ATOM 7123 O O . GLY A 1 906 ? -4.352 33.868 7.462 1.00 78.06 906 GLY A O 1
ATOM 7124 N N . ALA A 1 907 ? -5.979 35.404 7.551 1.00 75.12 907 ALA A N 1
ATOM 7125 C CA . ALA A 1 907 ? -7.034 34.575 6.954 1.00 75.12 907 ALA A CA 1
ATOM 7126 C C . ALA A 1 907 ? -6.763 34.125 5.499 1.00 75.12 907 ALA A C 1
ATOM 7128 O O . ALA A 1 907 ? -7.527 33.326 4.955 1.00 75.12 907 ALA A O 1
ATOM 7129 N N . GLY A 1 908 ? -5.690 34.622 4.876 1.00 80.69 908 GLY A N 1
ATOM 7130 C CA . GLY A 1 908 ? -5.217 34.242 3.546 1.00 80.69 908 GLY A CA 1
ATOM 7131 C C . GLY A 1 908 ? -5.062 35.434 2.602 1.00 80.69 908 GLY A C 1
ATOM 7132 O O . GLY A 1 908 ? -5.252 36.595 2.977 1.00 80.69 908 GLY A O 1
ATOM 7133 N N . PHE A 1 909 ? -4.728 35.134 1.349 1.00 88.69 909 PHE A N 1
ATOM 7134 C CA . PHE A 1 909 ? -4.661 36.106 0.261 1.00 88.69 909 PHE A CA 1
ATOM 7135 C C . PHE A 1 909 ? -5.383 35.588 -0.983 1.00 88.69 909 PHE A C 1
ATOM 7137 O O . PHE A 1 909 ? -5.585 34.391 -1.162 1.00 88.69 909 PHE A O 1
ATOM 7144 N N . SER A 1 910 ? -5.766 36.513 -1.855 1.00 91.12 910 SER A N 1
ATOM 7145 C CA . SER A 1 910 ? -6.278 36.248 -3.191 1.00 91.12 910 SER A CA 1
ATOM 7146 C C . SER A 1 910 ? -5.571 37.185 -4.157 1.00 91.12 910 SER A C 1
ATOM 7148 O O . SER A 1 910 ? -5.799 38.399 -4.159 1.00 91.12 910 SER A O 1
ATOM 7150 N N . CYS A 1 911 ? -4.717 36.606 -4.988 1.00 94.12 911 CYS A N 1
ATOM 7151 C CA . CYS A 1 911 ? -4.043 37.284 -6.078 1.00 94.12 911 CYS A CA 1
ATOM 7152 C C . CYS A 1 911 ? -4.658 36.912 -7.428 1.00 94.12 911 CYS A C 1
ATOM 7154 O O . CYS A 1 911 ? -5.422 35.956 -7.562 1.00 94.12 911 CYS A O 1
ATOM 7156 N N . SER A 1 912 ? -4.270 37.658 -8.451 1.00 95.31 912 SER A N 1
ATOM 7157 C CA . SER A 1 912 ? -4.427 37.295 -9.851 1.00 95.31 912 SER A CA 1
ATOM 7158 C C . SER A 1 912 ? -3.155 37.646 -10.615 1.00 95.31 912 SER A C 1
ATOM 7160 O O . SER A 1 912 ? -2.518 38.653 -10.311 1.00 95.31 912 SER A O 1
ATOM 7162 N N . ILE A 1 913 ? -2.789 36.827 -11.600 1.00 96.19 913 ILE A N 1
ATOM 7163 C CA . ILE A 1 913 ? -1.740 37.122 -12.584 1.00 96.19 913 ILE A CA 1
ATOM 7164 C C . ILE A 1 913 ? -2.418 37.035 -13.948 1.00 96.19 913 ILE A C 1
ATOM 7166 O O . ILE A 1 913 ? -2.803 35.954 -14.392 1.00 96.19 913 ILE A O 1
ATOM 7170 N N . THR A 1 914 ? -2.630 38.190 -14.574 1.00 96.44 914 THR A N 1
ATOM 7171 C CA . THR A 1 914 ? -3.445 38.342 -15.785 1.00 96.44 914 THR A CA 1
ATOM 7172 C C . THR A 1 914 ? -2.564 38.719 -16.979 1.00 96.44 914 THR A C 1
ATOM 7174 O O . THR A 1 914 ? -2.124 39.873 -17.059 1.00 96.44 914 THR A O 1
ATOM 7177 N N . PRO A 1 915 ? -2.309 37.791 -17.919 1.00 96.44 915 PRO A N 1
ATOM 7178 C CA . PRO A 1 915 ? -1.614 38.102 -19.159 1.00 96.44 915 PRO A CA 1
ATOM 7179 C C . PRO A 1 915 ? -2.464 38.953 -20.111 1.00 96.44 915 PRO A C 1
ATOM 7181 O O . PRO A 1 915 ? -3.684 38.795 -20.203 1.00 96.44 915 PRO A O 1
ATOM 7184 N N . LYS A 1 916 ? -1.814 39.860 -20.846 1.00 95.00 916 LYS A N 1
ATOM 7185 C CA . LYS A 1 916 ? -2.435 40.723 -21.862 1.00 95.00 916 LYS A CA 1
ATOM 7186 C C . LYS A 1 916 ? -1.513 40.916 -23.063 1.00 95.00 916 LYS A C 1
ATOM 7188 O O . LYS A 1 916 ? -0.296 40.996 -22.902 1.00 95.00 916 LYS A O 1
ATOM 7193 N N . VAL A 1 917 ? -2.096 41.054 -24.253 1.00 93.44 917 VAL A N 1
ATOM 7194 C CA . VAL A 1 917 ? -1.386 41.392 -25.498 1.00 93.44 917 VAL A CA 1
ATOM 7195 C C . VAL A 1 917 ? -2.026 42.650 -26.083 1.00 93.44 917 VAL A C 1
ATOM 7197 O O . VAL A 1 917 ? -3.079 42.606 -26.717 1.00 93.44 917 VAL A O 1
ATOM 7200 N N . GLY A 1 918 ? -1.417 43.806 -25.819 1.00 89.31 918 GLY A N 1
ATOM 7201 C CA . GLY A 1 918 ? -1.994 45.110 -26.141 1.00 89.31 918 GLY A CA 1
ATOM 7202 C C . GLY A 1 918 ? -3.323 45.337 -25.413 1.00 89.31 918 GLY A C 1
ATOM 7203 O O . GLY A 1 918 ? -3.345 45.538 -24.201 1.00 89.31 918 GLY A O 1
ATOM 7204 N N . GLY A 1 919 ? -4.428 45.332 -26.164 1.00 82.62 919 GLY A N 1
ATOM 7205 C CA . GLY A 1 919 ? -5.782 45.463 -25.615 1.00 82.62 919 GLY A CA 1
ATOM 7206 C C . GLY A 1 919 ? -6.440 44.140 -25.208 1.00 82.62 919 GLY A C 1
ATOM 7207 O O . GLY A 1 919 ? -7.419 44.165 -24.463 1.00 82.62 919 GLY A O 1
ATOM 7208 N N . ASP A 1 920 ? -5.921 43.001 -25.675 1.00 88.12 920 ASP A N 1
ATOM 7209 C CA . ASP A 1 920 ? -6.541 41.696 -25.450 1.00 88.12 920 ASP A CA 1
ATOM 7210 C C . ASP A 1 920 ? -6.147 41.136 -24.082 1.00 88.12 920 ASP A C 1
ATOM 7212 O O . ASP A 1 920 ? -4.964 41.067 -23.743 1.00 88.12 920 ASP A O 1
ATOM 7216 N N . VAL A 1 921 ? -7.142 40.711 -23.303 1.00 90.62 921 VAL A N 1
ATOM 7217 C CA . VAL A 1 921 ? -6.953 40.089 -21.987 1.00 90.62 921 VAL A CA 1
ATOM 7218 C C . VAL A 1 921 ? -7.046 38.574 -22.136 1.00 90.62 921 VAL A C 1
ATOM 7220 O O . VAL A 1 921 ? -8.051 38.056 -22.623 1.00 90.62 921 VAL A O 1
ATOM 7223 N N . LEU A 1 922 ? -5.991 37.875 -21.724 1.00 91.19 922 LEU A N 1
ATOM 7224 C CA . LEU A 1 922 ? -5.913 36.416 -21.702 1.00 91.19 922 LEU A CA 1
ATOM 7225 C C . LEU A 1 922 ? -6.388 35.876 -20.338 1.00 91.19 922 LEU A C 1
ATOM 7227 O O . LEU A 1 922 ? -6.734 36.647 -19.439 1.00 91.19 922 LEU A O 1
ATOM 7231 N N . LEU A 1 923 ? -6.471 34.552 -20.179 1.00 88.69 923 LEU A N 1
ATOM 7232 C CA . LEU A 1 923 ? -7.004 33.950 -18.955 1.00 88.69 923 LEU A CA 1
ATOM 7233 C C . LEU A 1 923 ? -6.049 34.218 -17.783 1.00 88.69 923 LEU A C 1
ATOM 7235 O O . LEU A 1 923 ? -4.874 33.867 -17.845 1.00 88.69 923 LEU A O 1
ATOM 7239 N N . GLY A 1 924 ? -6.547 34.839 -16.715 1.00 87.88 924 GLY A N 1
ATOM 7240 C CA . GLY A 1 924 ? -5.770 35.025 -15.492 1.00 87.88 924 GLY A CA 1
ATOM 7241 C C . GLY A 1 924 ? -5.703 33.748 -14.656 1.00 87.88 924 GLY A C 1
ATOM 7242 O O . GLY A 1 924 ? -6.686 33.010 -14.568 1.00 87.88 924 GLY A O 1
ATOM 7243 N N . VAL A 1 925 ? -4.564 33.519 -14.003 1.00 92.00 925 VAL A N 1
ATOM 7244 C CA . VAL A 1 925 ? -4.461 32.577 -12.875 1.00 92.00 925 VAL A CA 1
ATOM 7245 C C . VAL A 1 925 ? -4.725 33.308 -11.564 1.00 92.00 925 VAL A C 1
ATOM 7247 O O . VAL A 1 925 ? -4.507 34.517 -11.480 1.00 92.00 925 VAL A O 1
ATOM 7250 N N . TYR A 1 926 ? -5.169 32.581 -10.537 1.00 92.88 926 TYR A N 1
ATOM 7251 C CA . TYR A 1 926 ? -5.594 33.155 -9.256 1.00 92.88 926 TYR A CA 1
ATOM 7252 C C . TYR A 1 926 ? -4.872 32.493 -8.069 1.00 92.88 926 TYR A C 1
ATOM 7254 O O . TYR A 1 926 ? -5.397 31.539 -7.491 1.00 92.88 926 TYR A O 1
ATOM 7262 N N . PRO A 1 927 ? -3.653 32.945 -7.712 1.00 88.25 927 PRO A N 1
ATOM 7263 C CA . PRO A 1 927 ? -2.921 32.402 -6.570 1.00 88.25 927 PRO A CA 1
ATOM 7264 C C . PRO A 1 927 ? -3.609 32.752 -5.241 1.00 88.25 927 PRO A C 1
ATOM 7266 O O . PRO A 1 927 ? -3.785 33.929 -4.930 1.00 88.25 927 PRO A O 1
ATOM 7269 N N . GLY A 1 928 ? -3.957 31.738 -4.445 1.00 83.19 928 GLY A N 1
ATOM 7270 C CA . GLY A 1 928 ? -4.470 31.898 -3.071 1.00 83.19 928 GLY A CA 1
ATOM 7271 C C . GLY A 1 928 ? -3.694 31.113 -2.005 1.00 83.19 928 GLY A C 1
ATOM 7272 O O . GLY A 1 928 ? -4.035 31.172 -0.829 1.00 83.19 928 GLY A O 1
ATOM 7273 N N . ASP A 1 929 ? -2.654 30.385 -2.417 1.00 84.38 929 ASP A N 1
ATOM 7274 C CA . ASP A 1 929 ? -1.815 29.523 -1.582 1.00 84.38 929 ASP A CA 1
ATOM 7275 C C . ASP A 1 929 ? -0.336 29.678 -1.974 1.00 84.38 929 ASP A C 1
ATOM 7277 O O . ASP A 1 929 ? -0.004 30.062 -3.103 1.00 84.38 929 ASP A O 1
ATOM 7281 N N . TYR A 1 930 ? 0.564 29.330 -1.051 1.00 85.00 930 TYR A N 1
ATOM 7282 C CA . TYR A 1 930 ? 1.997 29.224 -1.339 1.00 85.00 930 TYR A CA 1
ATOM 7283 C C . TYR A 1 930 ? 2.276 28.111 -2.350 1.00 85.00 930 TYR A C 1
ATOM 7285 O O . TYR A 1 930 ? 1.744 27.004 -2.245 1.00 85.00 930 TYR A O 1
ATOM 7293 N N . THR A 1 931 ? 3.135 28.402 -3.319 1.00 81.25 931 THR A N 1
ATOM 7294 C CA . THR A 1 931 ? 3.337 27.579 -4.516 1.00 81.25 931 THR A CA 1
ATOM 7295 C C . THR A 1 931 ? 4.805 27.592 -4.928 1.00 81.25 931 THR A C 1
ATOM 7297 O O . THR A 1 931 ? 5.480 28.613 -4.815 1.00 81.25 931 THR A O 1
ATOM 7300 N N . GLY A 1 932 ? 5.301 26.447 -5.406 1.00 83.56 932 GLY A N 1
ATOM 7301 C CA . GLY A 1 932 ? 6.546 26.412 -6.176 1.00 83.56 932 GLY A CA 1
ATOM 7302 C C . GLY A 1 932 ? 6.331 26.977 -7.582 1.00 83.56 932 GLY A C 1
ATOM 7303 O O . GLY A 1 932 ? 5.276 27.538 -7.875 1.00 83.56 932 GLY A O 1
ATOM 7304 N N . TRP A 1 933 ? 7.309 26.788 -8.466 1.00 90.19 933 TRP A N 1
ATOM 7305 C CA . TRP A 1 933 ? 7.168 27.159 -9.872 1.00 90.19 933 TRP A CA 1
ATOM 7306 C C . TRP A 1 933 ? 6.069 26.339 -10.568 1.00 90.19 933 TRP A C 1
ATOM 7308 O O . TRP A 1 933 ? 6.097 25.108 -10.563 1.00 90.19 933 TRP A O 1
ATOM 7318 N N . ILE A 1 934 ? 5.101 27.041 -11.156 1.00 88.88 934 ILE A N 1
ATOM 7319 C CA . ILE A 1 934 ? 3.968 26.512 -11.917 1.00 88.88 934 ILE A CA 1
ATOM 7320 C C . ILE A 1 934 ? 4.067 27.039 -13.359 1.00 88.88 934 ILE A C 1
ATOM 7322 O O . ILE A 1 934 ? 4.054 28.260 -13.549 1.00 88.88 934 ILE A O 1
ATOM 7326 N N . PRO A 1 935 ? 4.133 26.155 -14.373 1.00 92.75 935 PRO A N 1
ATOM 7327 C CA . PRO A 1 935 ? 4.120 26.548 -15.775 1.00 92.75 935 PRO A CA 1
ATOM 7328 C C . PRO A 1 935 ? 2.699 26.839 -16.265 1.00 92.75 935 PRO A C 1
ATOM 7330 O O . PRO A 1 935 ? 1.803 26.003 -16.155 1.00 92.75 935 PRO A O 1
ATOM 7333 N N . GLU A 1 936 ? 2.518 27.991 -16.898 1.00 91.44 936 GLU A N 1
ATOM 7334 C CA . GLU A 1 936 ? 1.305 28.374 -17.622 1.00 91.44 936 GLU A CA 1
ATOM 7335 C C . GLU A 1 936 ? 1.566 28.474 -19.123 1.00 91.44 936 GLU A C 1
ATOM 7337 O O . GLU A 1 936 ? 2.653 28.868 -19.553 1.00 91.44 936 GLU A O 1
ATOM 7342 N N . SER A 1 937 ? 0.565 28.138 -19.944 1.00 92.06 937 SER A N 1
ATOM 7343 C CA . SER A 1 937 ? 0.660 28.282 -21.402 1.00 92.06 937 SER A CA 1
ATOM 7344 C C . SER A 1 937 ? -0.701 28.495 -22.064 1.00 92.06 937 SER A C 1
ATOM 7346 O O . SER A 1 937 ? -1.661 27.767 -21.814 1.00 92.06 937 SER A O 1
ATOM 7348 N N . GLN A 1 938 ? -0.790 29.506 -22.928 1.00 90.25 938 GLN A N 1
ATOM 7349 C CA . GLN A 1 938 ? -2.020 29.972 -23.572 1.00 90.25 938 GLN A CA 1
ATOM 7350 C C . GLN A 1 938 ? -1.759 30.385 -25.023 1.00 90.25 938 GLN A C 1
ATOM 7352 O O . GLN A 1 938 ? -0.632 30.688 -25.407 1.00 90.25 938 GLN A O 1
ATOM 7357 N N . THR A 1 939 ? -2.805 30.416 -25.850 1.00 91.19 939 THR A N 1
ATOM 7358 C CA . THR A 1 939 ? -2.695 30.797 -27.269 1.00 91.19 939 THR A CA 1
ATOM 7359 C C . THR A 1 939 ? -3.448 32.097 -27.540 1.00 91.19 939 THR A C 1
ATOM 7361 O O . THR A 1 939 ? -4.631 32.205 -27.229 1.00 91.19 939 THR A O 1
ATOM 7364 N N . TRP A 1 940 ? -2.767 33.067 -28.149 1.00 91.94 940 TRP A N 1
ATOM 7365 C CA . TRP A 1 940 ? -3.336 34.315 -28.664 1.00 91.94 940 TRP A CA 1
ATOM 7366 C C . TRP A 1 940 ? -3.275 34.314 -30.194 1.00 91.94 940 TRP A C 1
ATOM 7368 O O . TRP A 1 940 ? -2.370 33.723 -30.785 1.00 91.94 940 TRP A O 1
ATOM 7378 N N . SER A 1 941 ? -4.207 34.991 -30.862 1.00 88.44 941 SER A N 1
ATOM 7379 C CA . SER A 1 941 ? -4.151 35.162 -32.313 1.00 88.44 941 SER A CA 1
ATOM 7380 C C . SER A 1 941 ? -4.597 36.554 -32.723 1.00 88.44 941 SER A C 1
ATOM 7382 O O . SER A 1 941 ? -5.659 37.023 -32.330 1.00 88.44 941 SER A O 1
ATOM 7384 N N . SER A 1 942 ? -3.817 37.161 -33.611 1.00 83.69 942 SER A N 1
ATOM 7385 C CA . SER A 1 942 ? -4.081 38.458 -34.254 1.00 83.69 942 SER A CA 1
ATOM 7386 C C . SER A 1 942 ? -5.300 38.477 -35.205 1.00 83.69 942 SER A C 1
ATOM 7388 O O . SER A 1 942 ? -5.522 39.450 -35.932 1.00 83.69 942 SER A O 1
ATOM 7390 N N . ALA A 1 943 ? -6.078 37.387 -35.254 1.00 77.50 943 ALA A N 1
ATOM 7391 C CA . ALA A 1 943 ? -7.242 37.192 -36.122 1.00 77.50 943 ALA A CA 1
ATOM 7392 C C . ALA A 1 943 ? -6.968 37.461 -37.622 1.00 77.50 943 ALA A C 1
ATOM 7394 O O . ALA A 1 943 ? -7.859 37.873 -38.365 1.00 77.50 943 ALA A O 1
ATOM 7395 N N . GLY A 1 944 ? -5.724 37.243 -38.066 1.00 67.56 944 GLY A N 1
ATOM 7396 C CA . GLY A 1 944 ? -5.279 37.466 -39.447 1.00 67.56 944 GLY A CA 1
ATOM 7397 C C . GLY A 1 944 ? -4.925 38.917 -39.800 1.00 67.56 944 GLY A C 1
ATOM 7398 O O . GLY A 1 944 ? -4.607 39.187 -40.957 1.00 67.56 944 GLY A O 1
ATOM 7399 N N . ASN A 1 945 ? -4.951 39.850 -38.842 1.00 74.81 945 ASN A N 1
ATOM 7400 C CA . ASN A 1 945 ? -4.539 41.240 -39.049 1.00 74.81 945 ASN A CA 1
ATOM 7401 C C . ASN A 1 945 ? -3.104 41.460 -38.554 1.00 74.81 945 ASN A C 1
ATOM 7403 O O . ASN A 1 945 ? -2.758 41.045 -37.456 1.00 74.81 945 ASN A O 1
ATOM 7407 N N . ALA A 1 946 ? -2.270 42.166 -39.319 1.00 81.06 946 ALA A N 1
ATOM 7408 C CA . ALA A 1 946 ? -0.920 42.504 -38.868 1.00 81.06 946 ALA A CA 1
ATOM 7409 C C . ALA A 1 946 ? -0.956 43.618 -37.804 1.00 81.06 946 ALA A C 1
ATOM 7411 O O . ALA A 1 946 ? -1.242 44.779 -38.108 1.00 81.06 946 ALA A O 1
ATOM 7412 N N . VAL A 1 947 ? -0.631 43.278 -36.557 1.00 86.31 947 VAL A N 1
ATOM 7413 C CA . VAL A 1 947 ? -0.525 44.218 -35.437 1.00 86.31 947 VAL A CA 1
ATOM 7414 C C . VAL A 1 947 ? 0.879 44.825 -35.438 1.00 86.31 947 VAL A C 1
ATOM 7416 O O . VAL A 1 947 ? 1.876 44.157 -35.160 1.00 86.31 947 VAL A O 1
ATOM 7419 N N . ALA A 1 948 ? 0.970 46.111 -35.784 1.00 81.81 948 ALA A N 1
ATOM 7420 C CA 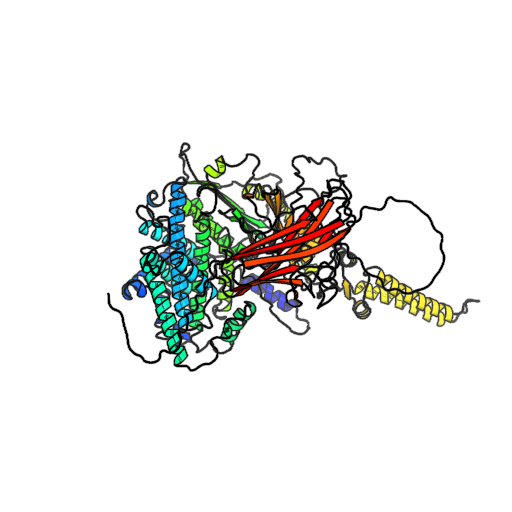. ALA A 1 948 ? 2.251 46.800 -35.959 1.00 81.81 948 ALA A CA 1
ATOM 7421 C C . ALA A 1 948 ? 3.093 46.848 -34.670 1.00 81.81 948 ALA A C 1
ATOM 7423 O O . ALA A 1 948 ? 4.305 46.637 -34.726 1.00 81.81 948 ALA A O 1
ATOM 7424 N N . GLN A 1 949 ? 2.443 47.090 -33.529 1.00 88.06 949 GLN A N 1
ATOM 7425 C CA . GLN A 1 949 ? 3.037 47.171 -32.195 1.00 88.06 949 GLN A CA 1
ATOM 7426 C C . GLN A 1 949 ? 1.984 46.786 -31.146 1.00 88.06 949 GLN A C 1
ATOM 7428 O O . GLN A 1 949 ? 0.835 47.213 -31.261 1.00 88.06 949 GLN A O 1
ATOM 7433 N N . ALA A 1 950 ? 2.372 46.008 -30.136 1.00 91.69 950 ALA A N 1
ATOM 7434 C CA . ALA A 1 950 ? 1.556 45.708 -28.959 1.00 91.69 950 ALA A CA 1
ATOM 7435 C C . ALA A 1 950 ? 2.452 45.349 -27.769 1.00 91.69 950 ALA A C 1
ATOM 7437 O O . ALA A 1 950 ? 3.469 44.677 -27.940 1.00 91.69 950 ALA A O 1
ATOM 7438 N N . ASP A 1 951 ? 2.061 45.757 -26.566 1.00 93.62 951 ASP A N 1
ATOM 7439 C CA . ASP A 1 951 ? 2.772 45.379 -25.347 1.00 93.62 951 ASP A CA 1
ATOM 7440 C C . ASP A 1 951 ? 2.268 44.022 -24.846 1.00 93.62 951 ASP A C 1
ATOM 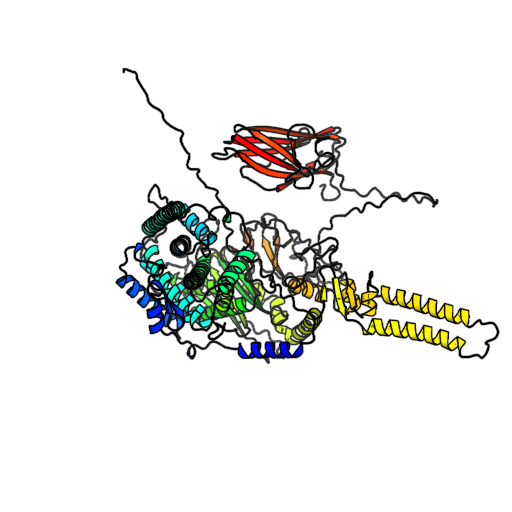7442 O O . ASP A 1 951 ? 1.092 43.874 -24.501 1.00 93.62 951 ASP A O 1
ATOM 7446 N N . LEU A 1 952 ? 3.155 43.028 -24.787 1.00 96.31 952 LEU A N 1
ATOM 7447 C CA . LEU A 1 952 ? 2.923 41.840 -23.972 1.00 96.31 952 LEU A CA 1
ATOM 7448 C C . LEU A 1 952 ? 3.111 42.256 -22.513 1.00 96.31 952 LEU A C 1
ATOM 7450 O O . LEU A 1 952 ? 4.142 42.839 -22.176 1.00 96.31 952 LEU A O 1
ATOM 7454 N N . SER A 1 953 ? 2.139 41.976 -21.650 1.00 96.25 953 SER A N 1
ATOM 7455 C CA . SER A 1 953 ? 2.243 42.283 -20.224 1.00 96.25 953 SER A CA 1
ATOM 7456 C C . SER A 1 953 ? 1.644 41.205 -19.329 1.00 96.25 953 SER A C 1
ATOM 7458 O O . SER A 1 953 ? 0.698 40.515 -19.706 1.00 96.25 953 SER A O 1
ATOM 7460 N N . LEU A 1 954 ? 2.200 41.082 -18.125 1.00 96.75 954 LEU A N 1
ATOM 7461 C CA . LEU A 1 954 ? 1.606 40.365 -17.002 1.00 96.75 954 LEU A CA 1
ATOM 7462 C C . LEU A 1 954 ? 1.210 41.411 -15.962 1.00 96.75 954 LEU A C 1
ATOM 7464 O O . LEU A 1 954 ? 2.062 42.158 -15.478 1.00 96.75 954 LEU A O 1
ATOM 7468 N N . VAL A 1 955 ? -0.082 41.474 -15.644 1.00 96.06 955 VAL A N 1
ATOM 7469 C CA . VAL A 1 955 ? -0.629 42.350 -14.602 1.00 96.06 955 VAL A CA 1
ATOM 7470 C C . VAL A 1 955 ? -0.955 41.499 -13.385 1.00 96.06 955 VAL A C 1
ATOM 7472 O O . VAL A 1 955 ? -1.826 40.631 -13.451 1.00 96.06 955 VAL A O 1
ATOM 7475 N N . LEU A 1 956 ? -0.244 41.744 -12.293 1.00 97.06 956 LEU A N 1
ATOM 7476 C CA . LEU A 1 956 ? -0.438 41.111 -11.002 1.00 97.06 956 LEU A CA 1
ATOM 7477 C C . LEU A 1 956 ? -1.264 42.041 -10.108 1.00 97.06 956 LEU A C 1
ATOM 7479 O O . LEU A 1 956 ? -0.969 43.229 -10.012 1.00 97.06 956 LEU A O 1
ATOM 7483 N N . ALA A 1 957 ? -2.275 41.499 -9.438 1.00 95.12 957 ALA A N 1
ATOM 7484 C CA . ALA A 1 957 ? -3.085 42.230 -8.465 1.00 95.12 957 ALA A CA 1
ATOM 7485 C C . ALA A 1 957 ? -3.380 41.320 -7.273 1.00 95.12 957 ALA A C 1
ATOM 7487 O O . ALA A 1 957 ? -3.901 40.220 -7.467 1.00 95.12 957 ALA A O 1
ATOM 7488 N N . CYS A 1 958 ? -3.049 41.761 -6.061 1.00 94.19 958 CYS A N 1
ATOM 7489 C CA . CYS A 1 958 ? -3.186 40.993 -4.825 1.00 94.19 958 CYS A CA 1
ATOM 7490 C C . CYS A 1 958 ? -4.016 41.733 -3.773 1.00 94.19 958 CYS A C 1
ATOM 7492 O O . CYS A 1 958 ? -3.992 42.961 -3.681 1.00 94.19 958 CYS A O 1
ATOM 7494 N N . SER A 1 959 ? -4.740 40.965 -2.957 1.00 92.25 959 SER A N 1
ATOM 7495 C CA . SER A 1 959 ? -5.484 41.452 -1.790 1.00 92.25 959 SER A CA 1
ATOM 7496 C C . SER A 1 959 ? -5.594 40.364 -0.718 1.00 92.25 959 SER A C 1
ATOM 7498 O O . SER A 1 959 ? -5.591 39.179 -1.051 1.00 92.25 959 SER A O 1
ATOM 7500 N N . GLY A 1 960 ? -5.675 40.728 0.560 1.00 88.69 960 GLY A N 1
ATOM 7501 C CA . GLY A 1 960 ? -5.805 39.768 1.659 1.00 88.69 960 GLY A CA 1
ATOM 7502 C C . GLY A 1 960 ? -5.352 40.315 3.007 1.00 88.69 960 GLY A C 1
ATOM 7503 O O . GLY A 1 960 ? -5.172 41.517 3.179 1.00 88.69 960 GLY A O 1
ATOM 7504 N N . GLU A 1 961 ? -5.129 39.416 3.958 1.00 86.50 961 GLU A N 1
ATOM 7505 C CA . GLU A 1 961 ? -4.492 39.735 5.236 1.00 86.50 961 GLU A CA 1
ATOM 7506 C C . GLU A 1 961 ? -3.023 39.311 5.159 1.00 86.50 961 GLU A C 1
ATOM 7508 O O . GLU A 1 961 ? -2.734 38.119 5.233 1.00 86.50 961 GLU A O 1
ATOM 7513 N N . TYR A 1 962 ? -2.109 40.266 4.952 1.00 90.31 962 TYR A N 1
ATOM 7514 C CA . TYR A 1 962 ? -0.655 40.054 4.960 1.00 90.31 962 TYR A CA 1
ATOM 7515 C C . TYR A 1 962 ? 0.116 41.368 5.157 1.00 90.31 962 TYR A C 1
ATOM 7517 O O . TYR A 1 962 ? -0.241 42.394 4.579 1.00 90.31 962 TYR A O 1
ATOM 7525 N N . ASP A 1 963 ? 1.228 41.340 5.889 1.00 86.94 963 ASP A N 1
ATOM 7526 C CA . ASP A 1 963 ? 2.168 42.469 5.953 1.00 86.94 963 ASP A CA 1
ATOM 7527 C C . ASP A 1 963 ? 2.978 42.576 4.658 1.00 86.94 963 ASP A C 1
ATOM 7529 O O . ASP A 1 963 ? 3.187 43.673 4.139 1.00 86.94 963 ASP A O 1
ATOM 7533 N N . GLN A 1 964 ? 3.399 41.427 4.117 1.00 90.81 964 GLN A N 1
ATOM 7534 C CA . GLN A 1 964 ? 4.155 41.305 2.870 1.00 90.81 964 GLN A CA 1
ATOM 7535 C C . GLN A 1 964 ? 3.819 39.990 2.151 1.00 90.81 964 GLN A C 1
ATOM 7537 O O . GLN A 1 964 ? 3.562 38.982 2.805 1.00 90.81 964 GLN A O 1
ATOM 7542 N N . LEU A 1 965 ? 3.852 39.976 0.818 1.00 92.31 965 LEU A N 1
ATOM 7543 C CA . LEU A 1 965 ? 3.649 38.786 -0.015 1.00 92.31 965 LEU A CA 1
ATOM 7544 C C . LEU A 1 965 ? 4.535 38.857 -1.267 1.00 92.31 965 LEU A C 1
ATOM 7546 O O . LEU A 1 965 ? 4.585 39.901 -1.916 1.00 92.31 965 LEU A O 1
ATOM 7550 N N . THR A 1 966 ? 5.202 37.757 -1.621 1.00 93.44 966 THR A N 1
ATOM 7551 C CA . THR A 1 966 ? 6.172 37.705 -2.727 1.00 93.44 966 THR A CA 1
ATOM 7552 C C . THR A 1 966 ? 5.764 36.695 -3.794 1.00 93.44 966 THR A C 1
ATOM 7554 O O . THR A 1 966 ? 5.660 35.495 -3.519 1.00 93.44 966 THR A O 1
ATOM 7557 N N . ILE A 1 967 ? 5.596 37.177 -5.026 1.00 94.31 967 ILE A N 1
ATOM 7558 C CA . ILE A 1 967 ? 5.318 36.368 -6.219 1.00 94.31 967 ILE A CA 1
ATOM 7559 C C . ILE A 1 967 ? 6.492 36.497 -7.182 1.00 94.31 967 ILE A C 1
ATOM 7561 O O . ILE A 1 967 ? 6.861 37.612 -7.543 1.00 94.31 967 ILE A O 1
ATOM 7565 N N . ASN A 1 968 ? 7.040 35.377 -7.643 1.00 95.12 968 ASN A N 1
ATOM 7566 C CA . ASN A 1 968 ? 8.070 35.372 -8.679 1.00 95.12 968 ASN A CA 1
ATOM 7567 C C . ASN A 1 968 ? 7.479 34.926 -10.024 1.00 95.12 968 ASN A C 1
ATOM 7569 O O . ASN A 1 968 ? 6.499 34.176 -10.062 1.00 95.12 968 ASN A O 1
ATOM 7573 N N . VAL A 1 969 ? 8.079 35.391 -11.119 1.00 94.56 969 VAL A N 1
ATOM 7574 C CA . VAL A 1 969 ? 7.754 35.034 -12.507 1.00 94.56 969 VAL A CA 1
ATOM 7575 C C . VAL A 1 969 ? 9.057 34.783 -13.274 1.00 94.56 969 VAL A C 1
ATOM 7577 O O . VAL A 1 969 ? 10.060 35.453 -13.022 1.00 94.56 969 VAL A O 1
ATOM 7580 N N . ASP A 1 970 ? 9.046 33.825 -14.198 1.00 94.19 970 ASP A N 1
ATOM 7581 C CA . ASP A 1 970 ? 10.217 33.419 -14.984 1.00 94.19 970 ASP A CA 1
ATOM 7582 C C . ASP A 1 970 ? 9.820 32.837 -16.362 1.00 94.19 970 ASP A C 1
ATOM 7584 O O . ASP A 1 970 ? 8.635 32.612 -16.629 1.00 94.19 970 ASP A O 1
ATOM 7588 N N . ASP A 1 971 ? 10.796 32.605 -17.243 1.00 94.06 971 ASP A N 1
ATOM 7589 C CA . ASP A 1 971 ? 10.668 31.988 -18.577 1.00 94.06 971 ASP A CA 1
ATOM 7590 C C . ASP A 1 971 ? 9.518 32.543 -19.443 1.00 94.06 971 ASP A C 1
ATOM 7592 O O . ASP A 1 971 ? 8.765 31.789 -20.072 1.00 94.06 971 ASP A O 1
ATOM 7596 N N . ILE A 1 972 ? 9.340 33.866 -19.502 1.00 95.00 972 ILE A N 1
ATOM 7597 C CA . ILE A 1 972 ? 8.236 34.449 -20.274 1.00 95.00 972 ILE A CA 1
ATOM 7598 C C . ILE A 1 972 ? 8.542 34.325 -21.773 1.00 95.00 972 ILE A C 1
ATOM 7600 O O . ILE A 1 972 ? 9.405 35.005 -22.326 1.00 95.00 972 ILE A O 1
ATOM 7604 N N . THR A 1 973 ? 7.800 33.463 -22.461 1.00 94.44 973 THR A N 1
ATOM 7605 C CA . THR A 1 973 ? 7.951 33.148 -23.886 1.00 94.44 973 THR A CA 1
ATOM 7606 C C . THR A 1 973 ? 6.712 33.547 -24.679 1.00 94.44 973 THR A C 1
ATOM 7608 O O . THR A 1 973 ? 5.587 33.377 -24.222 1.00 94.44 973 THR A O 1
ATOM 7611 N N . PHE A 1 974 ? 6.900 34.054 -25.899 1.00 94.31 974 PHE A N 1
ATOM 7612 C CA . PHE A 1 974 ? 5.813 34.334 -26.838 1.00 94.31 974 PHE A CA 1
ATOM 7613 C C . PHE A 1 974 ? 6.261 33.919 -28.238 1.00 94.31 974 PHE A C 1
ATOM 7615 O O . PHE A 1 974 ? 7.032 34.616 -28.899 1.00 94.31 974 PHE A O 1
ATOM 7622 N N . THR A 1 975 ? 5.829 32.734 -28.663 1.00 92.62 975 THR A N 1
ATOM 7623 C CA . THR A 1 975 ? 6.346 32.042 -29.852 1.00 92.62 975 THR A CA 1
ATOM 7624 C C . THR A 1 975 ? 5.264 31.898 -30.917 1.00 92.62 975 THR A C 1
ATOM 7626 O O . THR A 1 975 ? 4.188 31.366 -30.646 1.00 92.62 975 THR A O 1
ATOM 7629 N N . LYS A 1 976 ? 5.542 32.366 -32.140 1.00 88.81 976 LYS A N 1
ATOM 7630 C CA . LYS A 1 976 ? 4.656 32.224 -33.306 1.00 88.81 976 LYS A CA 1
ATOM 7631 C C . LYS A 1 976 ? 4.529 30.748 -33.687 1.00 88.81 976 LYS A C 1
ATOM 7633 O O . LYS A 1 976 ? 5.551 30.099 -33.892 1.00 88.81 976 LYS A O 1
ATOM 7638 N N . LEU A 1 977 ? 3.302 30.240 -33.794 1.00 85.94 977 LEU A N 1
ATOM 7639 C CA . LEU A 1 977 ? 3.010 28.835 -34.103 1.00 85.94 977 LEU A CA 1
ATOM 7640 C C . LEU A 1 977 ? 2.929 28.569 -35.609 1.00 85.94 977 LEU A C 1
ATOM 7642 O O . LEU A 1 977 ? 2.595 29.456 -36.398 1.00 85.94 977 LEU A O 1
ATOM 7646 N N . CYS A 1 978 ? 3.188 27.317 -35.991 1.00 77.25 978 CYS A N 1
ATOM 7647 C CA . CYS A 1 978 ? 3.275 26.880 -37.383 1.00 77.25 978 CYS A CA 1
ATOM 7648 C C . CYS A 1 978 ? 2.474 25.596 -37.672 1.00 77.25 978 CYS A C 1
ATOM 7650 O O . CYS A 1 978 ? 2.282 24.732 -36.816 1.00 77.25 978 CYS A O 1
ATOM 7652 N N . GLY A 1 979 ? 2.025 25.448 -38.924 1.00 63.81 979 GLY A N 1
ATOM 7653 C CA . GLY A 1 979 ? 1.308 24.256 -39.391 1.00 63.81 979 GLY A CA 1
ATOM 7654 C C . GLY A 1 979 ? -0.065 24.056 -38.718 1.00 63.81 979 GLY A C 1
ATOM 7655 O O . GLY A 1 979 ? -0.718 25.040 -38.370 1.00 63.81 979 GLY A O 1
ATOM 7656 N N . PRO A 1 980 ? -0.528 22.805 -38.518 1.00 53.44 980 PRO A N 1
ATOM 7657 C CA . PRO A 1 980 ? -1.860 22.511 -37.970 1.00 53.44 980 PRO A CA 1
ATOM 7658 C C . PRO A 1 980 ? -2.031 22.846 -36.474 1.00 53.44 980 PRO A C 1
ATOM 7660 O O . PRO A 1 980 ? -3.062 22.521 -35.901 1.00 53.44 980 PRO A O 1
ATOM 7663 N N . GLN A 1 981 ? -1.044 23.484 -35.829 1.00 48.28 981 GLN A N 1
ATOM 7664 C CA . GLN A 1 981 ? -1.198 24.084 -34.494 1.00 48.28 981 GLN A CA 1
ATOM 7665 C C . GLN A 1 981 ? -1.692 25.544 -34.544 1.00 48.28 981 GLN A C 1
ATOM 7667 O O . GLN A 1 981 ? -1.920 26.148 -33.499 1.00 48.28 981 GLN A O 1
ATOM 7672 N N . ALA A 1 982 ? -1.831 26.132 -35.739 1.00 47.38 982 ALA A N 1
ATOM 7673 C CA . ALA A 1 982 ? -2.242 27.525 -35.934 1.00 47.38 982 ALA A CA 1
ATOM 7674 C C . ALA A 1 982 ? -3.729 27.699 -36.325 1.00 47.38 982 ALA A C 1
ATOM 7676 O O . ALA A 1 982 ? -4.132 28.824 -36.635 1.00 47.38 982 ALA A O 1
ATOM 7677 N N . SER A 1 983 ? -4.514 26.611 -36.333 1.00 42.91 983 SER A N 1
ATOM 7678 C CA . SER A 1 983 ? -5.891 26.513 -36.857 1.00 42.91 983 SER A CA 1
ATOM 7679 C C . SER A 1 983 ? -6.866 25.865 -35.878 1.00 42.91 983 SER A C 1
ATOM 7681 O O . SER A 1 983 ? -6.551 24.723 -35.472 1.00 42.91 983 SER A O 1
#